Protein AF-A0A818TAZ2-F1 (afdb_monomer_lite)

Radius of gyration: 36.74 Å; chains: 1; bounding box: 96×94×101 Å

Secondary structure (DSSP, 8-state):
-------------EEEEE-STTS-EEEEEEEEEEEEEE-TTS-EEEEEEEEEEE----TT-----SS---SEEEEEHHHHHHTT--HHHHHHTT--HHHHHHHHHHHH-TTTS-TT-EEEEEPTT-BSTTS-EE-SS---HHHHHHHHHHHHHS--TT----PPP-B--SS----SSTT----GGGSSSSS---TTT-TTTTTTHHHHH----TTEEE-TTS-EEEGGGTTS-TT---SSS-TT------GGG--STHHHH--S-SS--TTSTTS----TT-----SSS---S-TTHHHHHHHHHT-GGG-TTS-HHHHHHHHHHTTTHHHH--------SS-S-THHHHHHHHHHS-SEEESSSS-SBTTTBEEEEES-S-TTSGGGS-PPPPPSEEEE-TTT-TTSPPSEEETTEEEEEGGGT----SHHHHHHHHHHHHHTTTS----TTGGGSTTEEEPTTSS-EEEGGGTTSS---STTSTTTT-TTGGGS--TTPEEPTTSS-EE-TTSSSSSS--STT-GGGS-HHHHS------TTTTTSSS---B-TTS--SS---BTTTTGGGS-SSSTTTTTSSS--STT-GGGTT-TTTTTSS-TTEEEEE-TTT-SEEEEEGGGSSSSS--SGGGTT-HHHHHHH-TT-TT--EEPTTSS-EE-GGGTTSSS--STTSTTTTT--S---TT-TTTGGGT-GGGGG-HHHHHHHTT--TT--S-----SS---TT------------------TTSGGGTTTTTTTTTTSEEEEEEETTEEEEEEEB-TTEESTTS-EEPPEEEEEEEEE-S-TT-EEEEEEEEEETT--EEEEEEEEEEHHHHTTEEEEEEEE-SSSS--TTSPEEEEEEEEETTT--EEEEEEEE-S-TT-SEEEEEEEEE--SS-----TT--S--SSEEEEE-TTT--EEEEEPTTEESTTS-EE----SPTT-EEEESSTTSEEEE--TTEESTTS-EEPSTTSS---STTPEEE---TTBSS---EEEPPTTEESTTS-EEPEEEEEEE-S----SEEEEEEEE--SSSPPEEEEEEEE--TT--EEEEEE-S--SEEEEEETTEEEEEEE-SS----SEEEEEE-GGGBPEEGGGTS-TTGGGS-HHHHHTTTHHHHHH-TT--EEE-SSEEEEEPTTS-EEEEE--TT-----TT-TTS-TTPEEEESSSSS-S-EEEEPPTTEESTTS-EESSSS---HHHHHTTT--TTS-TTTS-HHHHHHHHHHHHHHHHHHHTT--

Organism: NCBI:txid392032

Structure (mmCIF, N/CA/C/O backbone):
data_AF-A0A818TAZ2-F1
#
_entry.id   AF-A0A818TAZ2-F1
#
loop_
_atom_site.group_PDB
_atom_site.id
_atom_site.type_symbol
_atom_site.label_atom_id
_atom_site.label_alt_id
_atom_site.label_comp_id
_atom_site.label_asym_id
_atom_site.label_entity_id
_atom_site.label_seq_id
_atom_site.pdbx_PDB_ins_code
_atom_site.Cartn_x
_atom_site.Cartn_y
_atom_site.Cartn_z
_atom_site.occupancy
_atom_site.B_iso_or_equiv
_atom_site.auth_seq_id
_atom_site.auth_comp_id
_atom_site.auth_asym_id
_atom_site.auth_atom_id
_atom_site.pdbx_PDB_model_num
ATOM 1 N N . MET A 1 1 ? 28.883 19.426 34.408 1.00 30.78 1 MET A N 1
ATOM 2 C CA . MET A 1 1 ? 29.633 19.025 33.200 1.00 30.78 1 MET A CA 1
ATOM 3 C C . MET A 1 1 ? 29.841 17.518 33.278 1.00 30.78 1 MET A C 1
ATOM 5 O O . MET A 1 1 ? 30.354 17.087 34.300 1.00 30.78 1 MET A O 1
ATOM 9 N N . MET A 1 2 ? 29.418 16.791 32.229 1.00 24.88 2 MET A N 1
ATOM 10 C CA . MET A 1 2 ? 29.535 15.333 31.981 1.00 24.88 2 MET A CA 1
ATOM 11 C C . MET A 1 2 ? 28.675 14.444 32.908 1.00 24.88 2 MET A C 1
ATOM 13 O O . MET A 1 2 ? 28.791 14.537 34.119 1.00 24.88 2 MET A O 1
ATOM 17 N N . LEU A 1 3 ? 27.747 13.602 32.442 1.00 24.00 3 LEU A N 1
ATOM 18 C CA . LEU A 1 3 ? 27.679 12.816 31.206 1.00 24.00 3 LEU A CA 1
ATOM 19 C C . LEU A 1 3 ? 26.271 12.899 30.591 1.00 24.00 3 LEU A C 1
ATOM 21 O O . LEU A 1 3 ? 25.292 12.468 31.195 1.00 24.00 3 LEU A O 1
ATOM 25 N N . THR A 1 4 ? 26.179 13.462 29.391 1.00 25.31 4 THR A N 1
ATOM 26 C CA . THR A 1 4 ? 25.015 13.344 28.510 1.00 25.31 4 THR A CA 1
ATOM 27 C C . THR A 1 4 ? 25.001 11.957 27.872 1.00 25.31 4 THR A C 1
ATOM 29 O O . THR A 1 4 ? 26.026 11.462 27.409 1.00 25.31 4 THR A O 1
ATOM 32 N N . THR A 1 5 ? 23.819 11.355 27.876 1.00 27.41 5 THR A N 1
ATOM 33 C CA . THR A 1 5 ? 23.405 10.098 27.250 1.00 27.41 5 THR A CA 1
ATOM 34 C C . THR A 1 5 ? 23.844 9.974 25.785 1.00 27.41 5 THR A C 1
ATOM 36 O O . THR A 1 5 ? 23.396 10.747 24.941 1.00 27.41 5 THR A O 1
ATOM 39 N N . SER A 1 6 ? 24.671 8.975 25.472 1.00 30.59 6 SER A N 1
ATOM 40 C CA . SER A 1 6 ? 24.924 8.490 24.109 1.00 30.59 6 SER A CA 1
ATOM 41 C C . SER A 1 6 ? 23.861 7.451 23.718 1.00 30.59 6 SER A C 1
ATOM 43 O O . SER A 1 6 ? 24.061 6.239 23.837 1.00 30.59 6 SER A O 1
ATOM 45 N N . ASN A 1 7 ? 22.692 7.928 23.284 1.00 40.53 7 ASN A N 1
ATOM 46 C CA . ASN A 1 7 ? 21.630 7.090 22.721 1.00 40.53 7 ASN A CA 1
ATOM 47 C C . ASN A 1 7 ? 21.970 6.734 21.261 1.00 40.53 7 ASN A C 1
ATOM 49 O O . ASN A 1 7 ? 21.598 7.467 20.356 1.00 40.53 7 ASN A O 1
ATOM 53 N N . GLY A 1 8 ? 22.700 5.638 21.039 1.00 47.34 8 GLY A N 1
ATOM 54 C CA . GLY A 1 8 ? 22.795 4.997 19.718 1.00 47.34 8 GLY A CA 1
ATOM 55 C C . GLY A 1 8 ? 21.655 3.990 19.518 1.00 47.34 8 GLY A C 1
ATOM 56 O O . GLY A 1 8 ? 21.234 3.361 20.495 1.00 47.34 8 GLY A O 1
ATOM 57 N N . HIS A 1 9 ? 21.157 3.848 18.285 1.00 61.75 9 HIS A N 1
ATOM 58 C CA . HIS A 1 9 ? 20.075 2.921 17.921 1.00 61.75 9 HIS A CA 1
ATOM 59 C C . HIS A 1 9 ? 20.526 1.448 17.988 1.00 61.75 9 HIS A C 1
ATOM 61 O O . HIS A 1 9 ? 21.705 1.138 17.817 1.00 61.75 9 HIS A O 1
ATOM 67 N N . GLN A 1 10 ? 19.592 0.536 18.278 1.00 67.31 10 GLN A N 1
ATOM 68 C CA . GLN A 1 10 ? 19.853 -0.893 18.474 1.00 67.31 10 GLN A CA 1
ATOM 69 C C . GLN A 1 10 ? 19.269 -1.724 17.319 1.00 67.31 10 GLN A C 1
ATOM 71 O O . GLN A 1 10 ? 18.126 -1.499 16.928 1.00 67.31 10 GLN A O 1
ATOM 76 N N . PHE A 1 11 ? 20.023 -2.708 16.812 1.00 74.19 11 PHE A N 1
ATOM 77 C CA . PHE A 1 11 ? 19.598 -3.595 15.722 1.00 74.19 11 PHE A CA 1
ATOM 78 C C . PHE A 1 11 ? 19.580 -5.055 16.192 1.00 74.19 11 PHE A C 1
ATOM 80 O O . PHE A 1 11 ? 20.633 -5.670 16.351 1.00 74.19 11 PHE A O 1
ATOM 87 N N . ASN A 1 12 ? 18.385 -5.611 16.402 1.00 75.44 12 ASN A N 1
ATOM 88 C CA . ASN A 1 12 ? 18.207 -7.027 16.730 1.00 75.44 12 ASN A CA 1
ATOM 89 C C . ASN A 1 12 ? 17.939 -7.812 15.441 1.00 75.44 12 ASN A C 1
ATOM 91 O O . ASN A 1 12 ? 16.920 -7.595 14.786 1.00 75.44 12 ASN A O 1
ATOM 95 N N . ALA A 1 13 ? 18.854 -8.711 15.076 1.00 80.75 13 ALA A N 1
ATOM 96 C CA . ALA A 1 13 ? 18.708 -9.567 13.901 1.00 80.75 13 ALA A CA 1
ATOM 97 C C . ALA A 1 13 ? 17.899 -10.842 14.209 1.00 80.75 13 ALA A C 1
ATOM 99 O O . ALA A 1 13 ? 17.827 -11.294 15.353 1.00 80.75 13 ALA A O 1
ATOM 100 N N . TYR A 1 14 ? 17.318 -11.442 13.172 1.00 78.44 14 TYR A N 1
ATOM 101 C CA . TYR A 1 14 ? 16.636 -12.741 13.229 1.00 78.44 14 TYR A CA 1
ATOM 102 C C . TYR A 1 14 ? 17.253 -13.732 12.232 1.00 78.44 14 TYR A C 1
ATOM 104 O O . TYR A 1 14 ? 17.511 -13.356 11.088 1.00 78.44 14 TYR A O 1
ATOM 112 N N . PHE A 1 15 ? 17.361 -15.011 12.598 1.00 73.44 15 PHE A N 1
ATOM 113 C CA . PHE A 1 15 ? 17.801 -16.124 11.743 1.00 73.44 15 PHE A CA 1
ATOM 114 C C . PHE A 1 15 ? 16.635 -16.731 10.952 1.00 73.44 15 PHE A C 1
ATOM 116 O O . PHE A 1 15 ? 16.225 -17.882 11.135 1.00 73.44 15 PHE A O 1
ATOM 123 N N . THR A 1 16 ? 16.061 -15.925 10.062 1.00 65.25 16 THR A N 1
ATOM 124 C CA . THR A 1 16 ? 14.765 -16.239 9.433 1.00 65.25 16 THR A CA 1
ATOM 125 C C . THR A 1 16 ? 14.855 -16.663 7.971 1.00 65.25 16 THR A C 1
ATOM 127 O O . THR A 1 16 ? 13.959 -17.365 7.507 1.00 65.25 16 THR A O 1
ATOM 130 N N . ASP A 1 17 ? 15.938 -16.340 7.256 1.00 68.31 17 ASP A N 1
ATOM 131 C CA . ASP A 1 17 ? 16.139 -16.836 5.887 1.00 68.31 17 ASP A CA 1
ATOM 132 C C . ASP A 1 17 ? 16.870 -18.191 5.908 1.00 68.31 17 ASP A C 1
ATOM 134 O O . ASP A 1 17 ? 18.089 -18.270 6.105 1.00 68.31 17 ASP A O 1
ATOM 138 N N . ARG A 1 18 ? 16.091 -19.274 5.776 1.00 62.16 18 ARG A N 1
ATOM 139 C CA . ARG A 1 18 ? 16.559 -20.669 5.805 1.00 62.16 18 ARG A CA 1
ATOM 140 C C . ARG A 1 18 ? 16.654 -21.208 4.385 1.00 62.16 18 ARG A C 1
ATOM 142 O O . ARG A 1 18 ? 15.691 -21.751 3.845 1.00 62.16 18 ARG A O 1
ATOM 149 N N . TRP A 1 19 ? 17.834 -21.094 3.789 1.00 54.09 19 TRP A N 1
ATOM 150 C CA . TRP A 1 19 ? 18.110 -21.694 2.490 1.00 54.09 19 TRP A CA 1
ATOM 151 C C . TRP A 1 19 ? 18.710 -23.095 2.675 1.00 54.09 19 TRP A C 1
ATOM 153 O O . TRP A 1 19 ? 19.877 -23.215 3.026 1.00 54.09 19 TRP A O 1
ATOM 163 N N . HIS A 1 20 ? 17.887 -24.132 2.455 1.00 45.41 20 HIS A N 1
ATOM 164 C CA . HIS A 1 20 ? 18.200 -25.566 2.593 1.00 45.41 20 HIS A CA 1
ATOM 165 C C . HIS A 1 20 ? 18.759 -26.026 3.963 1.00 45.41 20 HIS A C 1
ATOM 167 O O . HIS A 1 20 ? 19.725 -25.503 4.511 1.00 45.41 20 HIS A O 1
ATOM 173 N N . GLU A 1 21 ? 18.183 -27.094 4.524 1.00 44.94 21 GLU A N 1
ATOM 174 C CA . GLU A 1 21 ? 18.847 -27.793 5.628 1.00 44.94 21 GLU A CA 1
ATOM 175 C C . GLU A 1 21 ? 20.097 -28.553 5.140 1.00 44.94 21 GLU A C 1
ATOM 177 O O . GLU A 1 21 ? 20.008 -29.235 4.114 1.00 44.94 21 GLU A O 1
ATOM 182 N N . PRO A 1 22 ? 21.199 -28.585 5.917 1.00 46.34 22 PRO A N 1
ATOM 183 C CA . PRO A 1 22 ? 21.546 -27.688 7.020 1.00 46.34 22 PRO A CA 1
ATOM 184 C C . PRO A 1 22 ? 22.935 -27.069 6.812 1.00 46.34 22 PRO A C 1
ATOM 186 O O . PRO A 1 22 ? 23.913 -27.807 6.859 1.00 46.34 22 PRO A O 1
ATOM 189 N N . THR A 1 23 ? 23.056 -25.738 6.695 1.00 41.81 23 THR A N 1
ATOM 190 C CA . THR A 1 23 ? 24.310 -25.073 7.127 1.00 41.81 23 THR A CA 1
ATOM 191 C C . THR A 1 23 ? 24.261 -23.571 7.404 1.00 41.81 23 THR A C 1
ATOM 193 O O . THR A 1 23 ? 25.073 -23.148 8.220 1.00 41.81 23 THR A O 1
ATOM 196 N N . LEU A 1 24 ? 23.388 -22.744 6.816 1.00 49.38 24 LEU A N 1
ATOM 197 C CA . LEU A 1 24 ? 23.498 -21.282 7.001 1.00 49.38 24 LEU A CA 1
ATOM 198 C C . LEU A 1 24 ? 22.129 -20.607 7.171 1.00 49.38 24 LEU A C 1
ATOM 200 O O . LEU A 1 24 ? 21.365 -20.470 6.218 1.00 49.38 24 LEU A O 1
ATOM 204 N N . MET A 1 25 ? 21.832 -20.180 8.401 1.00 62.16 25 MET A N 1
ATOM 205 C CA . MET A 1 25 ? 20.786 -19.191 8.671 1.00 62.16 25 MET A CA 1
ATOM 206 C C . MET A 1 25 ? 21.420 -17.798 8.610 1.00 62.16 25 MET A C 1
ATOM 208 O O . MET A 1 25 ? 22.515 -17.609 9.135 1.00 62.16 25 MET A O 1
ATOM 212 N N . HIS A 1 26 ? 20.756 -16.841 7.965 1.00 72.12 26 HIS A N 1
ATOM 213 C CA . HIS A 1 26 ? 21.301 -15.494 7.771 1.00 72.12 26 HIS A CA 1
ATOM 214 C C . HIS A 1 26 ? 20.643 -14.480 8.708 1.00 72.12 26 HIS A C 1
ATOM 216 O O . HIS A 1 26 ? 19.449 -14.580 8.990 1.00 72.12 26 HIS A O 1
ATOM 222 N N . ASP A 1 27 ? 21.432 -13.497 9.153 1.00 78.56 27 ASP A N 1
ATOM 223 C CA . ASP A 1 27 ? 20.961 -12.342 9.919 1.00 78.56 27 ASP A CA 1
ATOM 224 C C . ASP A 1 27 ? 20.029 -11.476 9.045 1.00 78.56 27 ASP A C 1
ATOM 226 O O . ASP A 1 27 ? 20.416 -11.014 7.965 1.00 78.56 27 ASP A O 1
ATOM 230 N N . CYS A 1 28 ? 18.802 -11.255 9.520 1.00 85.81 28 CYS A N 1
ATOM 231 C CA . CYS A 1 28 ? 17.783 -10.434 8.864 1.00 85.81 28 CYS A CA 1
ATOM 232 C C . CYS A 1 28 ? 17.318 -9.277 9.755 1.00 85.81 28 CYS A C 1
ATOM 234 O O . CYS A 1 28 ? 17.086 -9.470 10.951 1.00 85.81 28 CYS A O 1
ATOM 236 N N . LEU A 1 29 ? 17.106 -8.108 9.150 1.00 87.00 29 LEU A N 1
ATOM 237 C CA . LEU A 1 29 ? 16.474 -6.932 9.754 1.00 87.00 29 LEU A CA 1
ATOM 238 C C . LEU A 1 29 ? 15.072 -6.727 9.167 1.00 87.00 29 LEU A C 1
ATOM 240 O O . LEU A 1 29 ? 14.844 -7.030 7.997 1.00 87.00 29 LEU A O 1
ATOM 244 N N . TYR A 1 30 ? 14.143 -6.191 9.959 1.00 84.06 30 TYR A N 1
ATOM 245 C CA . TYR A 1 30 ? 12.766 -5.937 9.530 1.00 84.06 30 TYR A CA 1
ATOM 246 C C . TYR A 1 30 ? 12.443 -4.449 9.599 1.00 84.06 30 TYR A C 1
ATOM 248 O O . TYR A 1 30 ? 12.685 -3.786 10.607 1.00 84.06 30 TYR A O 1
ATOM 256 N N . TYR A 1 31 ? 11.860 -3.945 8.520 1.00 83.00 31 TYR A N 1
ATOM 257 C CA . TYR A 1 31 ? 11.402 -2.574 8.377 1.00 83.00 31 TYR A CA 1
ATOM 258 C C . TYR A 1 31 ? 9.890 -2.574 8.138 1.00 83.00 31 TYR A C 1
ATOM 260 O O . TYR A 1 31 ? 9.406 -3.344 7.314 1.00 83.00 31 TYR A O 1
ATOM 268 N N . ASN A 1 32 ? 9.145 -1.740 8.863 1.00 78.00 32 ASN A N 1
ATOM 269 C CA . ASN A 1 32 ? 7.715 -1.548 8.627 1.00 78.00 32 ASN A CA 1
ATOM 270 C C . ASN A 1 32 ? 7.515 -0.252 7.850 1.00 78.00 32 ASN A C 1
ATOM 272 O O . ASN A 1 32 ? 7.822 0.823 8.364 1.00 78.00 32 ASN A O 1
ATOM 276 N N . SER A 1 33 ? 7.017 -0.378 6.628 1.00 72.94 33 SER A N 1
ATOM 277 C CA . SER A 1 33 ? 6.535 0.740 5.834 1.00 72.94 33 SER A CA 1
ATOM 278 C C . SER A 1 33 ? 5.047 0.917 6.119 1.00 72.94 33 SER A C 1
ATOM 280 O O . SER A 1 33 ? 4.261 -0.027 6.016 1.00 72.94 33 SER A O 1
ATOM 282 N N . THR A 1 34 ? 4.686 2.123 6.544 1.00 65.94 34 THR A N 1
ATOM 283 C CA . THR A 1 34 ? 3.305 2.583 6.672 1.00 65.94 34 THR A CA 1
ATOM 284 C C . THR A 1 34 ? 3.233 3.910 5.945 1.00 65.94 34 THR A C 1
ATOM 286 O O . THR A 1 34 ? 3.796 4.891 6.439 1.00 65.94 34 THR A O 1
ATOM 289 N N . ASP A 1 35 ? 2.604 3.919 4.778 1.00 55.22 35 ASP A N 1
ATOM 290 C CA . ASP A 1 35 ? 2.431 5.141 4.003 1.00 55.22 35 ASP A CA 1
ATOM 291 C C . ASP A 1 35 ? 1.005 5.644 4.190 1.00 55.22 35 ASP A C 1
ATOM 293 O O . ASP A 1 35 ? 0.059 4.954 3.817 1.00 55.22 35 ASP A O 1
ATOM 297 N N . ASP A 1 36 ? 0.864 6.826 4.788 1.00 43.31 36 ASP A N 1
ATOM 298 C CA . ASP A 1 36 ? -0.418 7.507 4.951 1.00 43.31 36 ASP A CA 1
ATOM 299 C C . ASP A 1 36 ? -0.591 8.497 3.788 1.00 43.31 36 ASP A C 1
ATOM 301 O O . ASP A 1 36 ? 0.052 9.551 3.770 1.00 43.31 36 ASP A O 1
ATOM 305 N N . PHE A 1 37 ? -1.452 8.176 2.816 1.00 40.97 37 PHE A N 1
ATOM 306 C CA . PHE A 1 37 ? -1.839 9.111 1.755 1.00 40.97 37 PHE A CA 1
ATOM 307 C C . PHE A 1 37 ? -3.247 9.669 2.009 1.00 40.97 37 PHE A C 1
ATOM 309 O O . PHE A 1 37 ? -4.148 8.908 2.373 1.00 40.97 37 PHE A O 1
ATOM 316 N N . PRO A 1 38 ? -3.463 10.986 1.840 1.00 32.31 38 PRO A N 1
ATOM 317 C CA . PRO A 1 38 ? -4.802 11.557 1.829 1.00 32.31 38 PRO A CA 1
ATOM 318 C C . PRO A 1 38 ? -5.477 11.251 0.485 1.00 32.31 38 PRO A C 1
ATOM 320 O O . PRO A 1 38 ? -4.962 11.648 -0.561 1.00 32.31 38 PRO A O 1
ATOM 323 N N . ASP A 1 39 ? -6.622 10.569 0.507 1.00 35.06 39 ASP A N 1
ATOM 324 C CA . ASP A 1 39 ? -7.487 10.434 -0.667 1.00 35.06 39 ASP A CA 1
ATOM 325 C C . ASP A 1 39 ? -8.439 11.642 -0.790 1.00 35.06 39 ASP A C 1
ATOM 327 O O . ASP A 1 39 ? -8.812 12.269 0.208 1.00 35.06 39 ASP A O 1
ATOM 331 N N . TYR A 1 40 ? -8.848 11.960 -2.020 1.00 33.28 40 TYR A N 1
ATOM 332 C CA . TYR A 1 40 ? -9.746 13.069 -2.372 1.00 33.28 40 TYR A CA 1
ATOM 333 C C . TYR A 1 40 ? -11.145 12.942 -1.735 1.00 33.28 40 TYR A C 1
ATOM 335 O O . TYR A 1 40 ? -11.829 13.949 -1.563 1.00 33.28 40 TYR A O 1
ATOM 343 N N . GLU A 1 41 ? -11.547 11.743 -1.297 1.00 35.19 41 GLU A N 1
ATOM 344 C CA . GLU A 1 41 ? -12.797 11.510 -0.551 1.00 35.19 41 GLU A CA 1
ATOM 345 C C . GLU A 1 41 ? -12.674 11.736 0.973 1.00 35.19 41 GLU A C 1
ATOM 347 O O . GLU A 1 41 ? -13.607 11.466 1.732 1.00 35.19 41 GLU A O 1
ATOM 352 N N . GLY A 1 42 ? -11.531 12.231 1.466 1.00 34.25 42 GLY A N 1
ATOM 353 C CA . GLY A 1 42 ? -11.315 12.473 2.899 1.00 34.25 42 GLY A CA 1
ATOM 354 C C . GLY A 1 42 ? -11.043 11.204 3.722 1.00 34.25 42 GLY A C 1
ATOM 355 O O . GLY A 1 42 ? -11.037 11.258 4.955 1.00 34.25 42 GLY A O 1
ATOM 356 N N . GLY A 1 43 ? -10.795 10.068 3.062 1.00 36.41 43 GLY A N 1
ATOM 357 C CA . GLY A 1 43 ? -10.284 8.840 3.669 1.00 36.41 43 GLY A CA 1
ATOM 358 C C . GLY A 1 43 ? -8.755 8.783 3.623 1.00 36.41 43 GLY A C 1
ATOM 359 O O . GLY A 1 43 ? -8.146 9.075 2.601 1.00 36.41 43 GLY A O 1
ATOM 360 N N . TRP A 1 44 ? -8.117 8.395 4.728 1.00 41.75 44 TRP A N 1
ATOM 361 C CA . TRP A 1 44 ? -6.704 8.003 4.727 1.00 41.75 44 TRP A CA 1
ATOM 362 C C . TRP A 1 44 ? -6.641 6.494 4.463 1.00 41.75 44 TRP A C 1
ATOM 364 O O . TRP A 1 44 ? -7.039 5.712 5.334 1.00 41.75 44 TRP A O 1
ATOM 374 N N . TYR A 1 45 ? -6.185 6.077 3.279 1.00 50.84 45 TYR A N 1
ATOM 375 C CA . TYR A 1 45 ? -5.883 4.670 3.000 1.00 50.84 45 TYR A CA 1
ATOM 376 C C . TYR A 1 45 ? -4.393 4.437 3.243 1.00 50.84 45 TYR A C 1
ATOM 378 O O . TYR A 1 45 ? -3.534 4.993 2.562 1.00 50.84 45 TYR A O 1
ATOM 386 N N . GLY A 1 46 ? -4.089 3.651 4.275 1.00 58.28 46 GLY A N 1
ATOM 387 C CA . GLY A 1 46 ? -2.719 3.297 4.630 1.00 58.28 46 GLY A CA 1
ATOM 388 C C . GLY A 1 46 ? -2.349 1.926 4.075 1.00 58.28 46 GLY A C 1
ATOM 389 O O . GLY A 1 46 ? -3.044 0.946 4.360 1.00 58.28 46 GLY A O 1
ATOM 390 N N . LEU A 1 47 ? -1.243 1.815 3.335 1.00 68.94 47 LEU A N 1
ATOM 391 C CA . LEU A 1 47 ? -0.613 0.515 3.075 1.00 68.94 47 LEU A CA 1
ATOM 392 C C . LEU A 1 47 ? 0.341 0.207 4.232 1.00 68.94 47 LEU A C 1
ATOM 394 O O . LEU A 1 47 ? 1.245 0.988 4.515 1.00 68.94 47 LEU A O 1
ATOM 398 N N . SER A 1 48 ? 0.163 -0.943 4.884 1.00 78.25 48 SER A N 1
ATOM 399 C CA . SER A 1 48 ? 1.114 -1.468 5.864 1.00 78.25 48 SER A CA 1
ATOM 400 C C . SER A 1 48 ? 1.843 -2.679 5.293 1.00 78.25 48 SER A C 1
ATOM 402 O O . SER A 1 48 ? 1.230 -3.690 4.937 1.00 78.25 48 SER A O 1
ATOM 404 N N . GLN A 1 49 ? 3.171 -2.588 5.235 1.00 77.44 49 GLN A N 1
ATOM 405 C CA . GLN A 1 49 ? 4.027 -3.647 4.722 1.00 77.44 49 GLN A CA 1
ATOM 406 C C . GLN A 1 49 ? 5.259 -3.858 5.602 1.00 77.44 49 GLN A C 1
ATOM 408 O O . GLN A 1 49 ? 5.998 -2.931 5.927 1.00 77.44 49 GLN A O 1
ATOM 413 N N . ILE A 1 50 ? 5.533 -5.124 5.916 1.00 78.75 50 ILE A N 1
ATOM 414 C CA . ILE A 1 50 ? 6.760 -5.533 6.601 1.00 78.75 50 ILE A CA 1
ATOM 415 C C . ILE A 1 50 ? 7.757 -6.034 5.559 1.00 78.75 50 ILE A C 1
ATOM 417 O O . ILE A 1 50 ? 7.502 -7.003 4.846 1.00 78.75 50 ILE A O 1
ATOM 421 N N . ILE A 1 51 ? 8.914 -5.382 5.496 1.00 83.88 51 ILE A N 1
ATOM 422 C CA . ILE A 1 51 ? 9.989 -5.666 4.551 1.00 83.88 51 ILE A CA 1
ATOM 423 C C . ILE A 1 51 ? 11.172 -6.250 5.309 1.00 83.88 51 ILE A C 1
ATOM 425 O O . ILE A 1 51 ? 11.728 -5.637 6.220 1.00 83.88 51 ILE A O 1
ATOM 429 N N . GLN A 1 52 ? 11.573 -7.449 4.906 1.00 86.38 52 GLN A N 1
ATOM 430 C CA . GLN A 1 52 ? 12.699 -8.164 5.487 1.00 86.38 52 GLN A CA 1
ATOM 431 C C . GLN A 1 52 ? 13.956 -7.960 4.627 1.00 86.38 52 GLN A C 1
ATOM 433 O O . GLN A 1 52 ? 13.964 -8.323 3.450 1.00 86.38 52 GLN A O 1
ATOM 438 N N . TYR A 1 53 ? 15.024 -7.435 5.232 1.00 88.25 53 TYR A N 1
ATOM 439 C CA . TYR A 1 53 ? 16.343 -7.244 4.628 1.00 88.25 53 TYR A CA 1
ATOM 440 C C . TYR A 1 53 ? 17.341 -8.257 5.200 1.00 88.25 53 TYR A C 1
ATOM 442 O O . TYR A 1 53 ? 17.730 -8.158 6.363 1.00 88.25 53 TYR A O 1
ATOM 450 N N . CYS A 1 54 ? 17.768 -9.226 4.389 1.00 87.44 54 CYS A N 1
ATOM 451 C CA . CYS A 1 54 ? 18.675 -10.307 4.800 1.00 87.44 54 CYS A CA 1
ATOM 452 C C . CYS A 1 54 ? 19.911 -10.384 3.908 1.00 87.44 54 CYS A C 1
ATOM 454 O O . CYS A 1 54 ? 19.887 -9.961 2.752 1.00 87.44 54 CYS A O 1
ATOM 456 N N . ILE A 1 55 ? 20.959 -11.054 4.383 1.00 83.19 55 ILE A N 1
ATOM 457 C CA . ILE A 1 55 ? 22.002 -11.561 3.483 1.00 83.19 55 ILE A CA 1
ATOM 458 C C . ILE A 1 55 ? 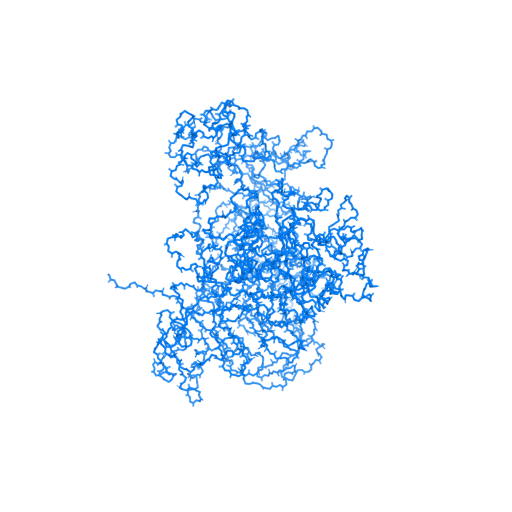21.449 -12.745 2.704 1.00 83.19 55 ILE A C 1
ATOM 460 O O . ILE A 1 55 ? 20.948 -13.704 3.284 1.00 83.19 55 ILE A O 1
ATOM 464 N N . ARG A 1 56 ? 21.541 -12.663 1.378 1.00 82.12 56 ARG A N 1
ATOM 465 C CA . ARG A 1 56 ? 20.978 -13.654 0.461 1.00 82.12 56 ARG A CA 1
ATOM 466 C C . ARG A 1 56 ? 22.027 -14.034 -0.576 1.00 82.12 56 ARG A C 1
ATOM 468 O O . ARG A 1 56 ? 21.988 -13.481 -1.673 1.00 82.12 56 ARG A O 1
ATOM 475 N N . PRO A 1 57 ? 22.980 -14.916 -0.243 1.00 75.62 57 PRO A N 1
ATOM 476 C CA . PRO A 1 57 ? 24.052 -15.276 -1.161 1.00 75.62 57 PRO A CA 1
ATOM 477 C C . PRO A 1 57 ? 23.522 -16.110 -2.333 1.00 75.62 57 PRO A C 1
ATOM 479 O O . PRO A 1 57 ? 22.355 -16.524 -2.367 1.00 75.62 57 PRO A O 1
ATOM 482 N N . GLU A 1 58 ? 24.382 -16.347 -3.317 1.00 73.00 58 GLU A N 1
ATOM 483 C CA . GLU A 1 58 ? 24.063 -17.242 -4.426 1.00 73.00 58 GLU A CA 1
ATOM 484 C C . GLU A 1 58 ? 24.018 -18.718 -3.971 1.00 73.00 58 GLU A C 1
ATOM 486 O O . GLU A 1 58 ? 24.733 -19.092 -3.041 1.00 73.00 58 GLU A O 1
ATOM 491 N N . PRO A 1 59 ? 23.252 -19.601 -4.650 1.00 59.78 59 PRO A N 1
ATOM 492 C CA . PRO A 1 59 ? 23.125 -21.022 -4.294 1.00 59.78 59 PRO A CA 1
ATOM 493 C C . PRO A 1 59 ? 24.440 -21.817 -4.166 1.00 59.78 59 PRO A C 1
ATOM 495 O O . PRO A 1 59 ? 24.455 -22.915 -3.618 1.00 59.78 59 PRO A O 1
ATOM 498 N N . PHE A 1 60 ? 25.553 -21.313 -4.698 1.00 55.84 60 PHE A N 1
ATOM 499 C CA . PHE A 1 60 ? 26.844 -22.010 -4.693 1.00 55.84 60 PHE A CA 1
ATOM 500 C C . PHE A 1 60 ? 27.922 -21.293 -3.870 1.00 55.84 60 PHE A C 1
ATOM 502 O O . PHE A 1 60 ? 29.038 -21.802 -3.750 1.00 55.84 60 PHE A O 1
ATOM 509 N N . GLU A 1 61 ? 27.606 -20.140 -3.276 1.00 53.91 61 GLU A N 1
ATOM 510 C CA . GLU A 1 61 ? 28.524 -19.434 -2.387 1.00 53.91 61 GLU A CA 1
ATOM 511 C C . GLU A 1 61 ? 28.505 -20.082 -0.998 1.00 53.91 61 GLU A C 1
ATOM 513 O O . GLU A 1 61 ? 27.621 -19.854 -0.173 1.00 53.91 61 GLU A O 1
ATOM 518 N N . VAL A 1 62 ? 29.517 -20.904 -0.720 1.00 47.84 62 VAL A N 1
ATOM 519 C CA . VAL A 1 62 ? 29.783 -21.376 0.640 1.00 47.84 62 VAL A CA 1
ATOM 520 C C . VAL A 1 62 ? 30.400 -20.220 1.419 1.00 47.84 62 VAL A C 1
ATOM 522 O O . VAL A 1 62 ? 31.589 -19.927 1.278 1.00 47.84 62 VAL A O 1
ATOM 525 N N . VAL A 1 63 ? 29.603 -19.567 2.262 1.00 50.44 63 VAL A N 1
ATOM 526 C CA . VAL A 1 63 ? 30.137 -18.628 3.251 1.00 50.44 63 VAL A CA 1
ATOM 527 C C . VAL A 1 63 ? 30.919 -19.451 4.275 1.00 50.44 63 VAL A C 1
ATOM 529 O O . VAL A 1 63 ? 30.344 -20.142 5.115 1.00 50.44 63 VAL A O 1
ATOM 532 N N . ASN A 1 64 ? 32.249 -19.431 4.176 1.00 45.69 64 ASN A N 1
ATOM 533 C CA . ASN A 1 64 ? 33.118 -20.056 5.169 1.00 45.69 64 ASN A CA 1
ATOM 534 C C . ASN A 1 64 ? 32.926 -19.345 6.517 1.00 45.69 64 ASN A C 1
ATOM 536 O O . ASN A 1 64 ? 33.467 -18.269 6.741 1.00 45.69 64 ASN A O 1
ATOM 540 N N . SER A 1 65 ? 32.186 -19.975 7.430 1.00 46.78 65 SER A N 1
ATOM 541 C CA . SER A 1 65 ? 32.016 -19.542 8.827 1.00 46.78 65 SER A CA 1
ATOM 542 C C . SER A 1 65 ? 33.240 -19.840 9.707 1.00 46.78 65 SER A C 1
ATOM 544 O O . SER A 1 65 ? 33.272 -19.517 10.895 1.00 46.78 65 SER A O 1
ATOM 546 N N . ALA A 1 66 ? 34.267 -20.477 9.139 1.00 42.47 66 ALA A N 1
ATOM 547 C CA . ALA A 1 66 ? 35.507 -20.775 9.830 1.00 42.47 66 ALA A CA 1
ATOM 548 C C . ALA A 1 66 ? 36.380 -19.515 9.897 1.00 42.47 66 ALA A C 1
ATOM 550 O O . ALA A 1 66 ? 37.053 -19.179 8.927 1.00 42.47 66 ALA A O 1
ATOM 551 N N . LEU A 1 67 ? 36.402 -18.908 11.087 1.00 49.25 67 LEU A N 1
ATOM 552 C CA . LEU A 1 67 ? 37.152 -17.715 11.503 1.00 49.25 67 LEU A CA 1
ATOM 553 C C . LEU A 1 67 ? 36.473 -16.401 11.129 1.00 49.25 67 LEU A C 1
ATOM 555 O O . LEU A 1 67 ? 36.496 -16.039 9.965 1.00 49.25 67 LEU A O 1
ATOM 559 N N . LEU A 1 68 ? 35.984 -15.668 12.139 1.00 51.06 68 LEU A N 1
ATOM 560 C CA . LEU A 1 68 ? 36.145 -14.212 12.321 1.00 51.06 68 LEU A CA 1
ATOM 561 C C . LEU A 1 68 ? 35.358 -13.791 13.575 1.00 51.06 68 LEU A C 1
ATOM 563 O O . LEU A 1 68 ? 34.159 -13.558 13.527 1.00 51.06 68 LEU A O 1
ATOM 567 N N . ASN A 1 69 ? 36.040 -13.724 14.720 1.00 51.69 69 ASN A N 1
ATOM 568 C CA . ASN A 1 69 ? 35.524 -13.066 15.919 1.00 51.69 69 ASN A CA 1
ATOM 569 C C . ASN A 1 69 ? 36.324 -11.779 16.074 1.00 51.69 69 ASN A C 1
ATOM 571 O O . ASN A 1 69 ? 37.499 -11.843 16.438 1.00 51.69 69 ASN A O 1
ATOM 575 N N . VAL A 1 70 ? 35.763 -10.651 15.637 1.00 58.03 70 VAL A N 1
ATOM 576 C CA . VAL A 1 70 ? 36.606 -9.489 15.313 1.00 58.03 70 VAL A CA 1
ATOM 577 C C . VAL A 1 70 ? 36.400 -8.312 16.256 1.00 58.03 70 VAL A C 1
ATOM 579 O O . VAL A 1 70 ? 37.376 -7.636 16.553 1.00 58.03 70 VAL A O 1
ATOM 582 N N . HIS A 1 71 ? 35.210 -8.110 16.831 1.00 59.31 71 HIS A N 1
ATOM 583 C CA . HIS A 1 71 ? 34.981 -7.034 17.805 1.00 59.31 71 HIS A CA 1
ATOM 584 C C . HIS A 1 71 ? 33.850 -7.361 18.793 1.00 59.31 71 HIS A C 1
ATOM 586 O O . HIS A 1 71 ? 32.717 -6.908 18.646 1.00 59.31 71 HIS A O 1
ATOM 592 N N . GLY A 1 72 ? 34.168 -8.117 19.844 1.00 64.19 72 GLY A N 1
ATOM 593 C CA . GLY A 1 72 ? 33.247 -8.366 20.953 1.00 64.19 72 GLY A CA 1
ATOM 594 C C . GLY A 1 72 ? 33.858 -9.249 22.034 1.00 64.19 72 GLY A C 1
ATOM 595 O O . GLY A 1 72 ? 34.845 -9.947 21.796 1.00 64.19 72 GLY A O 1
ATOM 596 N N . THR A 1 73 ? 33.292 -9.213 23.240 1.00 73.94 73 THR A N 1
ATOM 597 C CA . THR A 1 73 ? 33.623 -10.208 24.266 1.00 73.94 73 THR A CA 1
ATOM 598 C C . THR A 1 73 ? 32.767 -11.446 24.044 1.00 73.94 73 THR A C 1
ATOM 600 O O . THR A 1 73 ? 31.539 -11.370 23.988 1.00 73.94 73 THR A O 1
ATOM 603 N N . VAL A 1 74 ? 33.422 -12.594 23.889 1.00 81.94 74 VAL A N 1
ATOM 604 C CA . VAL A 1 74 ? 32.747 -13.884 23.730 1.00 81.94 74 VAL A CA 1
ATOM 605 C C . VAL A 1 74 ? 32.363 -14.390 25.105 1.00 81.94 74 VAL A C 1
ATOM 607 O O . VAL A 1 74 ? 33.219 -14.499 25.982 1.00 81.94 74 VAL A O 1
ATOM 610 N N . HIS A 1 75 ? 31.093 -14.720 25.280 1.00 84.75 75 HIS A N 1
ATOM 611 C CA . HIS A 1 75 ? 30.586 -15.345 26.488 1.00 84.75 75 HIS A CA 1
ATOM 612 C C . HIS A 1 75 ? 29.920 -16.666 26.126 1.00 84.75 75 HIS A C 1
ATOM 614 O O . HIS A 1 75 ? 29.089 -16.732 25.221 1.00 84.75 75 HIS A O 1
ATOM 620 N N . THR A 1 76 ? 30.269 -17.733 26.832 1.00 87.75 76 THR A N 1
ATOM 621 C CA . THR A 1 76 ? 29.516 -18.989 26.754 1.00 87.75 76 THR A CA 1
ATOM 622 C C . THR A 1 76 ? 28.199 -18.860 27.513 1.00 87.75 76 THR A C 1
ATOM 624 O O . THR A 1 76 ? 28.089 -18.101 28.480 1.00 87.75 76 THR A O 1
ATOM 627 N N . PHE A 1 77 ? 27.194 -19.646 27.130 1.00 89.88 77 PHE A N 1
ATOM 628 C CA . PHE A 1 77 ? 25.925 -19.710 27.860 1.00 89.88 77 PHE A CA 1
ATOM 629 C C . PHE A 1 77 ? 26.126 -20.029 29.351 1.00 89.88 77 PHE A C 1
ATOM 631 O O . PHE A 1 77 ? 25.442 -19.473 30.212 1.00 89.88 77 PHE A O 1
ATOM 638 N N . ASN A 1 78 ? 27.109 -20.864 29.698 1.00 86.50 78 ASN A N 1
ATOM 639 C CA . ASN A 1 78 ? 27.435 -21.142 31.095 1.00 86.50 78 ASN A CA 1
ATOM 640 C C . ASN A 1 78 ? 27.985 -19.913 31.849 1.00 86.50 78 ASN A C 1
ATOM 642 O O . ASN A 1 78 ? 27.588 -19.671 32.988 1.00 86.50 78 ASN A O 1
ATOM 646 N N . GLU A 1 79 ? 28.853 -19.115 31.226 1.00 87.25 79 GLU A N 1
ATOM 647 C CA . GLU A 1 79 ? 29.380 -17.878 31.824 1.00 87.25 79 GLU A CA 1
ATOM 648 C C . GLU A 1 79 ? 28.285 -16.823 32.016 1.00 87.25 79 GLU A C 1
ATOM 650 O O . GLU A 1 79 ? 28.188 -16.238 33.095 1.00 87.25 79 GLU A O 1
ATOM 655 N N . LEU A 1 80 ? 27.415 -16.626 31.019 1.00 88.31 80 LEU A N 1
ATOM 656 C CA . LEU A 1 80 ? 26.272 -15.706 31.116 1.00 88.31 80 LEU A CA 1
ATOM 657 C C . LEU A 1 80 ? 25.331 -16.093 32.261 1.00 88.31 80 LEU A C 1
ATOM 659 O O . LEU A 1 80 ? 24.887 -15.241 33.035 1.00 88.31 80 LEU A O 1
ATOM 663 N N . ARG A 1 81 ? 25.091 -17.397 32.428 1.00 87.06 81 ARG A N 1
ATOM 664 C CA . ARG A 1 81 ? 24.270 -17.922 33.520 1.00 87.06 81 ARG A CA 1
ATOM 665 C C . ARG A 1 81 ? 24.917 -17.692 34.884 1.00 87.06 81 ARG A C 1
ATOM 667 O O . ARG A 1 81 ? 24.220 -17.322 35.826 1.00 87.06 81 ARG A O 1
ATOM 674 N N . GLN A 1 82 ? 26.234 -17.883 35.006 1.00 88.56 82 GLN A N 1
ATOM 675 C CA . GLN A 1 82 ? 26.971 -17.573 36.241 1.00 88.56 82 GLN A CA 1
ATOM 676 C C . GLN A 1 82 ? 26.900 -16.082 36.594 1.00 88.56 82 GLN A C 1
ATOM 678 O O . GLN A 1 82 ? 26.856 -15.734 37.772 1.00 88.56 82 GLN A O 1
ATOM 683 N N . GLN A 1 83 ? 26.829 -15.216 35.582 1.00 88.75 83 GLN A N 1
ATOM 684 C CA . GLN A 1 83 ? 26.639 -13.772 35.726 1.00 88.75 83 GLN A CA 1
ATOM 685 C C . GLN A 1 83 ? 25.172 -13.353 35.947 1.00 88.75 83 GLN A C 1
ATOM 687 O O . GLN A 1 83 ? 24.901 -12.162 36.063 1.00 88.75 83 GLN A O 1
ATOM 692 N N . GLN A 1 84 ? 24.232 -14.304 36.038 1.00 90.06 84 GLN A N 1
ATOM 693 C CA . GLN A 1 84 ? 22.790 -14.057 36.205 1.00 90.06 84 GLN A CA 1
ATOM 694 C C . GLN A 1 84 ? 22.165 -13.200 35.090 1.00 90.06 84 GLN A C 1
ATOM 696 O O . GLN A 1 84 ? 21.171 -12.510 35.317 1.00 90.06 84 GLN A O 1
ATOM 701 N N . VAL A 1 85 ? 22.723 -13.256 33.878 1.00 89.00 85 VAL A N 1
ATOM 702 C CA . VAL A 1 85 ? 22.186 -12.529 32.724 1.00 89.00 85 VAL A CA 1
ATOM 703 C C . VAL A 1 85 ? 20.904 -13.213 32.245 1.00 89.00 85 VAL A C 1
ATOM 705 O O . VAL A 1 85 ? 20.872 -14.435 32.070 1.00 89.00 85 VAL A O 1
ATOM 708 N N . THR A 1 86 ? 19.850 -12.428 32.026 1.00 89.12 86 THR A N 1
ATOM 709 C CA . THR A 1 86 ? 18.561 -12.892 31.482 1.00 89.12 86 THR A CA 1
ATOM 710 C C . THR A 1 86 ? 18.549 -12.861 29.951 1.00 89.12 86 THR A C 1
ATOM 712 O O . THR A 1 86 ? 19.246 -12.059 29.337 1.00 89.12 86 THR A O 1
ATOM 715 N N . SER A 1 87 ? 17.717 -13.687 29.312 1.00 87.31 87 SER A N 1
ATOM 716 C CA . SER A 1 87 ? 17.510 -13.668 27.851 1.00 87.31 87 SER A CA 1
ATOM 717 C C . SER A 1 87 ? 17.062 -12.296 27.321 1.00 87.31 87 SER A C 1
ATOM 719 O O . SER A 1 87 ? 17.498 -11.876 26.249 1.00 87.31 87 SER A O 1
ATOM 721 N N . GLN A 1 88 ? 16.277 -11.550 28.106 1.00 80.44 88 GLN A N 1
ATOM 722 C CA . GLN A 1 88 ? 15.882 -10.177 27.783 1.00 80.44 88 GLN A CA 1
ATOM 723 C C . GLN A 1 88 ? 17.079 -9.219 27.748 1.00 80.44 88 GLN A C 1
ATOM 725 O O . GLN A 1 88 ? 17.187 -8.408 26.835 1.00 80.44 88 GLN A O 1
ATOM 730 N N . GLN A 1 89 ? 18.007 -9.341 28.702 1.00 82.81 89 GLN A N 1
ATOM 731 C CA . GLN A 1 89 ? 19.232 -8.536 28.711 1.00 82.81 89 GLN A CA 1
ATOM 732 C C . GLN A 1 89 ? 20.139 -8.858 27.518 1.00 82.81 89 GLN A C 1
ATOM 734 O O . GLN A 1 89 ? 20.753 -7.946 26.977 1.00 82.81 89 GLN A O 1
ATOM 739 N N . LEU A 1 90 ? 20.185 -10.114 27.048 1.00 85.06 90 LEU A N 1
ATOM 740 C CA . LEU A 1 90 ? 20.862 -10.422 25.780 1.00 85.06 90 LEU A CA 1
ATOM 741 C C . LEU A 1 90 ? 20.206 -9.684 24.607 1.00 85.06 90 LEU A C 1
ATOM 743 O O . LEU A 1 90 ? 20.908 -9.106 23.780 1.00 85.06 90 LEU A O 1
ATOM 747 N N . CYS A 1 91 ? 18.872 -9.655 24.554 1.00 79.38 91 CYS A N 1
ATOM 748 C CA . CYS A 1 91 ? 18.146 -8.905 23.529 1.00 79.38 91 CYS A CA 1
ATOM 749 C C . CYS A 1 91 ? 18.372 -7.392 23.620 1.00 79.38 91 CYS A C 1
ATOM 751 O O . CYS A 1 91 ? 18.207 -6.731 22.609 1.00 79.38 91 CYS A O 1
ATOM 753 N N . GLU A 1 92 ? 18.725 -6.829 24.782 1.00 76.81 92 GLU A N 1
ATOM 754 C CA . GLU A 1 92 ? 19.134 -5.419 24.958 1.00 76.81 92 GLU A CA 1
ATOM 755 C C . GLU A 1 92 ? 20.589 -5.163 24.517 1.00 76.81 92 GLU A C 1
ATOM 757 O O . GLU A 1 92 ? 21.001 -4.020 24.314 1.00 76.81 92 GLU A O 1
ATOM 762 N N . TRP A 1 93 ? 21.380 -6.224 24.347 1.00 79.38 93 TRP A N 1
ATOM 763 C CA . TRP A 1 93 ? 22.767 -6.183 23.872 1.00 79.38 93 TRP A CA 1
ATOM 764 C C . TRP A 1 93 ? 22.892 -6.531 22.384 1.00 79.38 93 TRP A C 1
ATOM 766 O O . TRP A 1 93 ? 23.935 -7.005 21.939 1.00 79.38 93 TRP A O 1
ATOM 776 N N . SER A 1 94 ? 21.830 -6.305 21.606 1.00 76.88 94 SER A N 1
ATOM 777 C CA . SER A 1 94 ? 21.768 -6.614 20.170 1.00 76.88 94 SER A CA 1
ATOM 778 C C . SER A 1 94 ? 21.962 -8.094 19.815 1.00 76.88 94 SER A C 1
ATOM 780 O O . SER A 1 94 ? 22.369 -8.409 18.695 1.00 76.88 94 SER A O 1
ATOM 782 N N . ALA A 1 95 ? 21.690 -9.022 20.742 1.00 80.94 95 ALA A N 1
ATOM 783 C CA . ALA A 1 95 ? 21.742 -10.445 20.422 1.00 80.94 95 ALA A CA 1
ATOM 784 C C . ALA A 1 95 ? 20.680 -10.810 19.369 1.00 80.94 95 ALA A C 1
ATOM 786 O O . ALA A 1 95 ? 19.546 -10.326 19.465 1.00 80.94 95 ALA A O 1
ATOM 787 N N . PRO A 1 96 ? 21.000 -11.699 18.406 1.00 83.88 96 PRO A N 1
ATOM 788 C CA . PRO A 1 96 ? 19.989 -12.280 17.537 1.00 83.88 96 PRO A CA 1
ATOM 789 C C . PRO A 1 96 ? 18.863 -12.921 18.355 1.00 83.88 96 PRO A C 1
ATOM 791 O O . PRO A 1 96 ? 19.124 -13.607 19.348 1.00 83.88 96 PRO A O 1
ATOM 794 N N . VAL A 1 97 ? 17.615 -12.707 17.942 1.00 85.94 97 VAL A N 1
ATOM 795 C CA . VAL A 1 97 ? 16.433 -13.105 18.726 1.00 85.94 97 VAL A CA 1
ATOM 796 C C . VAL A 1 97 ? 16.374 -14.621 18.931 1.00 85.94 97 VAL A C 1
ATOM 798 O O . VAL A 1 97 ? 16.113 -15.085 20.040 1.00 85.94 97 VAL A O 1
ATOM 801 N N . ASP A 1 98 ? 16.707 -15.396 17.901 1.00 84.62 98 ASP A N 1
ATOM 802 C CA . ASP A 1 98 ? 16.816 -16.855 17.965 1.00 84.62 98 ASP A CA 1
ATOM 803 C C . ASP A 1 98 ? 17.869 -17.323 18.991 1.00 84.62 98 ASP A C 1
ATOM 805 O O . ASP A 1 98 ? 17.626 -18.256 19.752 1.00 84.62 98 ASP A O 1
ATOM 809 N N . LEU A 1 99 ? 19.022 -16.643 19.074 1.00 85.88 99 LEU A N 1
ATOM 810 C CA . LEU A 1 99 ? 20.086 -16.972 20.033 1.00 85.88 99 LEU A CA 1
ATOM 811 C C . LEU A 1 99 ? 19.649 -16.685 21.476 1.00 85.88 99 LEU A C 1
ATOM 813 O O . LEU A 1 99 ? 19.991 -17.430 22.397 1.00 85.88 99 LEU A O 1
ATOM 817 N N . ALA A 1 100 ? 18.898 -15.603 21.686 1.00 87.88 100 ALA A N 1
ATOM 818 C CA . ALA A 1 100 ? 18.335 -15.286 22.992 1.00 87.88 100 ALA A CA 1
ATOM 819 C C . ALA A 1 100 ? 17.278 -16.317 23.426 1.00 87.88 100 ALA A C 1
ATOM 821 O O . ALA A 1 100 ? 17.205 -16.649 24.612 1.00 87.88 100 ALA A O 1
ATOM 822 N N . GLU A 1 101 ? 16.498 -16.862 22.485 1.00 87.69 101 GLU A N 1
ATOM 823 C CA . GLU A 1 101 ? 15.592 -17.983 22.752 1.00 87.69 101 GLU A CA 1
ATOM 824 C C . GLU A 1 101 ? 16.342 -19.275 23.078 1.00 87.69 101 GLU A C 1
ATOM 826 O O . GLU A 1 101 ? 16.006 -19.916 24.072 1.00 87.69 101 GLU A O 1
ATOM 831 N N . ASP A 1 102 ? 17.394 -19.624 22.334 1.00 86.38 102 ASP A N 1
ATOM 832 C CA . ASP A 1 102 ? 18.253 -20.772 22.656 1.00 86.38 102 ASP A CA 1
ATOM 833 C C . ASP A 1 102 ? 18.840 -20.656 24.072 1.00 86.38 102 ASP A C 1
ATOM 835 O O . ASP A 1 102 ? 18.874 -21.627 24.835 1.00 86.38 102 ASP A O 1
ATOM 839 N N . TYR A 1 103 ? 19.257 -19.449 24.466 1.00 89.06 103 TYR A N 1
ATOM 840 C CA . TYR A 1 103 ? 19.729 -19.191 25.822 1.00 89.06 103 TYR A CA 1
ATOM 841 C C . TYR A 1 103 ? 18.609 -19.331 26.864 1.00 89.06 103 TYR A C 1
ATOM 843 O O . TYR A 1 103 ? 18.845 -19.880 27.940 1.00 89.06 103 TYR A O 1
ATOM 851 N N . GLN A 1 104 ? 17.377 -18.914 26.553 1.00 88.81 104 GLN A N 1
ATOM 852 C CA . GLN A 1 104 ? 16.225 -19.160 27.426 1.00 88.81 104 GLN A CA 1
ATOM 853 C C . GLN A 1 104 ? 15.954 -20.664 27.595 1.00 88.81 104 GLN A C 1
ATOM 855 O O . GLN A 1 104 ? 15.749 -21.119 28.720 1.00 88.81 104 GLN A O 1
ATOM 860 N N . VAL A 1 105 ? 16.031 -21.451 26.515 1.00 86.25 105 VAL A N 1
ATOM 861 C CA . VAL A 1 105 ? 15.921 -22.919 26.578 1.00 86.25 105 VAL A CA 1
ATOM 862 C C . VAL A 1 105 ? 17.014 -23.512 27.476 1.00 86.25 105 VAL A C 1
ATOM 864 O O . VAL A 1 105 ? 16.734 -24.398 28.288 1.00 86.25 105 VAL A O 1
ATOM 867 N N . TYR A 1 106 ? 18.250 -23.016 27.368 1.00 87.69 106 TYR A N 1
ATOM 868 C CA . TYR A 1 106 ? 19.360 -23.435 28.226 1.00 87.69 106 TYR A CA 1
ATOM 869 C C . TYR A 1 106 ? 19.133 -23.087 29.705 1.00 87.69 106 TYR A C 1
ATOM 871 O O . TYR A 1 106 ? 19.424 -23.905 30.580 1.00 87.69 106 TYR A O 1
ATOM 879 N N . LEU A 1 107 ? 18.600 -21.899 30.005 1.00 86.94 107 LEU A N 1
ATOM 880 C CA . LEU A 1 107 ? 18.263 -21.502 31.375 1.00 86.94 107 LEU A CA 1
ATOM 881 C C . LEU A 1 107 ? 17.206 -22.426 31.994 1.00 86.94 107 LEU A C 1
ATOM 883 O O . LEU A 1 107 ? 17.320 -22.764 33.176 1.00 86.94 107 LEU A O 1
ATOM 887 N N . ASP A 1 108 ? 16.229 -22.860 31.195 1.00 84.56 108 ASP A N 1
ATOM 888 C CA . ASP A 1 108 ? 15.163 -23.763 31.627 1.00 84.56 108 ASP A CA 1
ATOM 889 C C . ASP A 1 108 ? 15.673 -25.209 31.813 1.00 84.56 108 ASP A C 1
ATOM 891 O O . ASP A 1 108 ? 15.280 -25.880 32.770 1.00 84.56 108 ASP A O 1
ATOM 895 N N . ASN A 1 109 ? 16.584 -25.683 30.948 1.00 83.69 109 ASN A N 1
ATOM 896 C CA . ASN A 1 109 ? 17.129 -27.052 30.959 1.00 83.69 109 ASN A CA 1
ATOM 897 C C . ASN A 1 109 ? 18.674 -27.095 30.888 1.00 83.69 109 ASN A C 1
ATOM 899 O O . ASN A 1 109 ? 19.256 -27.557 29.900 1.00 83.69 109 ASN A O 1
ATOM 903 N N . PRO A 1 110 ? 19.380 -26.698 31.960 1.00 74.19 110 PRO A N 1
ATOM 904 C CA . PRO A 1 110 ? 20.828 -26.477 31.922 1.00 74.19 110 PRO A CA 1
ATOM 905 C C . PRO A 1 110 ? 21.697 -27.740 31.825 1.00 74.19 110 PRO A C 1
ATOM 907 O O . PRO A 1 110 ? 22.901 -27.635 31.600 1.00 74.19 110 PRO A O 1
ATOM 910 N N . ASN A 1 111 ? 21.125 -28.925 32.050 1.00 67.19 111 ASN A N 1
ATOM 911 C CA . ASN A 1 111 ? 21.877 -30.182 32.125 1.00 67.19 111 ASN A CA 1
ATOM 912 C C . ASN A 1 111 ? 21.884 -30.976 30.804 1.00 67.19 111 ASN A C 1
ATOM 914 O O . ASN A 1 111 ? 22.617 -31.958 30.713 1.00 67.19 111 ASN A O 1
ATOM 918 N N . GLU A 1 112 ? 21.092 -30.578 29.798 1.00 60.78 112 GLU A N 1
ATOM 919 C CA . GLU A 1 112 ? 20.891 -31.362 28.564 1.00 60.78 112 GLU A CA 1
ATOM 920 C C . GLU A 1 112 ? 21.255 -30.618 27.263 1.00 60.78 112 GLU A C 1
ATOM 922 O O . GLU A 1 112 ? 21.494 -31.276 26.252 1.00 60.78 112 GLU A O 1
ATOM 927 N N . LEU A 1 113 ? 21.340 -29.278 27.256 1.00 65.62 113 LEU A N 1
ATOM 928 C CA . LEU A 1 113 ? 21.428 -28.483 26.018 1.00 65.62 113 LEU A CA 1
ATOM 929 C C . LEU A 1 113 ? 22.628 -27.514 26.010 1.00 65.62 113 LEU A C 1
ATOM 931 O O . LEU A 1 113 ? 22.840 -26.766 26.951 1.00 65.62 113 LEU A O 1
ATOM 935 N N . PHE A 1 114 ? 23.430 -27.579 24.942 1.00 66.62 114 PHE A N 1
ATOM 936 C CA . PHE A 1 114 ? 24.474 -26.641 24.476 1.00 66.62 114 PHE A CA 1
ATOM 937 C C . PHE A 1 114 ? 25.142 -25.657 25.484 1.00 66.62 114 PHE A C 1
ATOM 939 O O . PHE A 1 114 ? 25.175 -24.454 25.224 1.00 66.62 114 PHE A O 1
ATOM 946 N N . PRO A 1 115 ? 25.812 -26.103 26.569 1.00 72.69 115 PRO A N 1
ATOM 947 C CA . PRO A 1 115 ? 26.464 -25.188 27.526 1.00 72.69 115 PRO A CA 1
ATOM 948 C C . PRO A 1 115 ? 27.622 -24.370 26.921 1.00 72.69 115 PRO A C 1
ATOM 950 O O . PRO A 1 115 ? 27.996 -23.324 27.454 1.00 72.69 115 PRO A O 1
ATOM 953 N N . ASN A 1 116 ? 28.184 -24.857 25.809 1.00 79.12 116 ASN A N 1
ATOM 954 C CA . ASN A 1 116 ? 29.312 -24.259 25.095 1.00 79.12 116 ASN A CA 1
ATOM 955 C C . ASN A 1 116 ? 28.883 -23.349 23.931 1.00 79.12 116 ASN A C 1
ATOM 957 O O . ASN A 1 116 ? 29.752 -22.857 23.216 1.00 79.12 116 ASN A O 1
ATOM 961 N N . GLN A 1 117 ? 27.579 -23.147 23.700 1.00 82.81 117 GLN A N 1
ATOM 962 C CA . GLN A 1 117 ? 27.117 -22.180 22.702 1.00 82.81 117 GLN A CA 1
ATOM 963 C C . GLN A 1 117 ? 27.546 -20.770 23.131 1.00 82.81 117 GLN A C 1
ATOM 965 O O . GLN A 1 117 ? 27.517 -20.429 24.317 1.00 82.81 117 GLN A O 1
ATOM 970 N N . THR A 1 118 ? 28.023 -19.980 22.171 1.00 83.12 118 THR A N 1
ATOM 971 C CA . THR A 1 118 ? 28.664 -18.686 22.423 1.00 83.12 118 THR A CA 1
ATOM 972 C C . THR A 1 118 ? 27.798 -17.530 21.948 1.00 83.12 118 THR A C 1
ATOM 974 O O . THR A 1 118 ? 27.264 -17.569 20.841 1.00 83.12 118 THR A O 1
ATOM 977 N N . PHE A 1 119 ? 27.749 -16.474 22.750 1.00 84.56 119 PHE A N 1
ATOM 978 C CA . PHE A 1 119 ? 27.241 -15.156 22.394 1.00 84.56 119 PHE A CA 1
ATOM 979 C C . PHE A 1 119 ? 28.411 -14.173 22.275 1.00 84.56 119 PHE A C 1
ATOM 981 O O . PHE A 1 119 ? 29.295 -14.155 23.134 1.00 84.56 119 PHE A O 1
ATOM 988 N N . ASN A 1 120 ? 28.409 -13.348 21.229 1.00 82.38 120 ASN A N 1
ATOM 989 C CA . ASN A 1 120 ? 29.383 -12.275 21.056 1.00 82.38 120 ASN A CA 1
ATOM 990 C C . ASN A 1 120 ? 28.730 -10.951 21.456 1.00 82.38 120 ASN A C 1
ATOM 992 O O . ASN A 1 120 ? 27.789 -10.503 20.808 1.00 82.38 120 ASN A O 1
ATOM 996 N N . ASN A 1 121 ? 29.224 -10.327 22.525 1.00 83.31 121 ASN A N 1
ATOM 997 C CA . ASN A 1 121 ? 28.743 -9.018 22.948 1.00 83.31 121 ASN A CA 1
ATOM 998 C C . ASN A 1 121 ? 29.376 -7.928 22.072 1.00 83.31 121 ASN A C 1
ATOM 1000 O O . ASN A 1 121 ? 30.556 -7.595 22.237 1.00 83.31 121 ASN A O 1
ATOM 1004 N N . CYS A 1 122 ? 28.601 -7.410 21.122 1.00 76.69 122 CYS A N 1
ATOM 1005 C CA . CYS A 1 122 ? 29.079 -6.462 20.126 1.00 76.69 122 CYS A CA 1
ATOM 1006 C C . CYS A 1 122 ? 29.256 -5.063 20.716 1.00 76.69 122 CYS A C 1
ATOM 1008 O O . CYS A 1 122 ? 28.365 -4.507 21.358 1.00 76.69 122 CYS A O 1
ATOM 1010 N N . THR A 1 123 ? 30.411 -4.446 20.459 1.00 76.75 123 THR A N 1
ATOM 1011 C CA . THR A 1 123 ? 30.586 -3.022 20.780 1.00 76.75 123 THR A CA 1
ATOM 1012 C C . THR A 1 123 ? 29.793 -2.199 19.770 1.00 76.75 123 THR A C 1
ATOM 1014 O O . THR A 1 123 ? 29.940 -2.408 18.569 1.00 76.75 123 THR A O 1
ATOM 1017 N N . ARG A 1 124 ? 28.970 -1.243 20.218 1.00 71.31 124 ARG A N 1
ATOM 1018 C CA . ARG A 1 124 ? 28.253 -0.338 19.299 1.00 71.31 124 ARG A CA 1
ATOM 1019 C C . ARG A 1 124 ? 29.241 0.348 18.338 1.00 71.31 124 ARG A C 1
ATOM 1021 O O . ARG A 1 124 ? 30.320 0.741 18.794 1.00 71.31 124 ARG A O 1
ATOM 1028 N N . PRO A 1 125 ? 28.913 0.516 17.044 1.00 72.69 125 PRO A N 1
ATOM 1029 C CA . PRO A 1 125 ? 27.629 0.250 16.369 1.00 72.69 125 PRO A CA 1
ATOM 1030 C C . PRO A 1 125 ? 27.552 -1.119 15.647 1.00 72.69 125 PRO A C 1
ATOM 1032 O O . PRO A 1 125 ? 26.801 -1.272 14.686 1.00 72.69 125 PRO A O 1
ATOM 1035 N N . TRP A 1 126 ? 28.353 -2.107 16.055 1.00 78.75 126 TRP A N 1
ATOM 1036 C CA . TRP A 1 126 ? 28.405 -3.415 15.395 1.00 78.75 126 TRP A CA 1
ATOM 1037 C C . TRP A 1 126 ? 27.232 -4.320 15.792 1.00 78.75 126 TRP A C 1
ATOM 1039 O O . TRP A 1 126 ? 26.785 -4.292 16.940 1.00 78.75 126 TRP A O 1
ATOM 1049 N N . PHE A 1 127 ? 26.761 -5.146 14.856 1.00 80.94 127 PHE A N 1
ATOM 1050 C CA . PHE A 1 127 ? 25.663 -6.098 15.059 1.00 80.94 127 PHE A CA 1
ATOM 1051 C C . PHE A 1 127 ? 25.855 -7.389 14.236 1.00 80.94 127 PHE A C 1
ATOM 1053 O O . PHE A 1 127 ? 26.797 -7.509 13.448 1.00 80.94 127 PHE A O 1
ATOM 1060 N N . GLY A 1 128 ? 24.958 -8.360 14.438 1.00 77.25 128 GLY A N 1
ATOM 1061 C CA . GLY A 1 128 ? 25.004 -9.697 13.831 1.00 77.25 128 GLY A CA 1
ATOM 1062 C C . GLY A 1 128 ? 25.582 -10.760 14.769 1.00 77.25 128 GLY A C 1
ATOM 1063 O O . GLY A 1 128 ? 26.167 -10.439 15.805 1.00 77.25 128 GLY A O 1
ATOM 1064 N N . GLN A 1 129 ? 25.428 -12.037 14.412 1.00 76.69 129 GLN A N 1
ATOM 1065 C CA . GLN A 1 129 ? 25.845 -13.177 15.249 1.00 76.69 129 GLN A CA 1
ATOM 1066 C C . GLN A 1 129 ? 27.310 -13.116 15.731 1.00 76.69 129 GLN A C 1
ATOM 1068 O O . GLN A 1 129 ? 27.638 -13.543 16.843 1.00 76.69 129 GLN A O 1
ATOM 1073 N N . PHE A 1 130 ? 28.199 -12.603 14.884 1.00 77.38 130 PHE A N 1
ATOM 1074 C CA . PHE A 1 130 ? 29.643 -12.498 15.097 1.00 77.38 130 PHE A CA 1
ATOM 1075 C C . PHE A 1 130 ? 30.127 -11.044 15.194 1.00 77.38 130 PHE A C 1
ATOM 1077 O O . PHE A 1 130 ? 31.328 -10.792 15.090 1.00 77.38 130 PHE A O 1
ATOM 1084 N N . CYS A 1 131 ? 29.213 -10.087 15.403 1.00 79.00 131 CYS A N 1
ATOM 1085 C CA . CYS A 1 131 ? 29.512 -8.650 15.402 1.00 79.00 131 CYS A CA 1
ATOM 1086 C C . CYS A 1 131 ? 30.181 -8.184 14.102 1.00 79.00 131 CYS A C 1
ATOM 1088 O O . CYS A 1 131 ? 31.108 -7.374 14.112 1.00 79.00 131 CYS A O 1
ATOM 1090 N N . GLN A 1 132 ? 29.745 -8.756 12.983 1.00 77.62 132 GLN A N 1
ATOM 1091 C CA . GLN A 1 132 ? 30.404 -8.643 11.691 1.00 77.62 132 GLN A CA 1
ATOM 1092 C C . GLN A 1 132 ? 29.857 -7.506 10.821 1.00 77.62 132 GLN A C 1
ATOM 1094 O O . GLN A 1 132 ? 30.511 -7.161 9.835 1.00 77.62 132 GLN A O 1
ATOM 1099 N N . PHE A 1 133 ? 28.702 -6.925 11.180 1.00 82.69 133 PHE A N 1
ATOM 1100 C CA . PHE A 1 133 ? 28.036 -5.875 10.407 1.00 82.69 133 PHE A CA 1
ATOM 1101 C C . PHE A 1 133 ? 28.031 -4.523 11.107 1.00 82.69 133 PHE A C 1
ATOM 1103 O O . PHE A 1 133 ? 27.965 -4.445 12.334 1.00 82.69 133 PHE A O 1
ATOM 1110 N N . ARG A 1 134 ? 28.068 -3.451 10.312 1.00 83.75 134 ARG A N 1
ATOM 1111 C CA . ARG A 1 134 ? 27.958 -2.066 10.781 1.00 83.75 134 ARG A CA 1
ATOM 1112 C C . ARG A 1 134 ? 27.431 -1.153 9.668 1.00 83.75 134 ARG A C 1
ATOM 1114 O O . ARG A 1 134 ? 27.846 -1.277 8.520 1.00 83.75 134 ARG A O 1
ATOM 1121 N N . PHE A 1 135 ? 26.584 -0.185 10.019 1.00 82.38 135 PHE A N 1
ATOM 1122 C CA . PHE A 1 135 ? 26.234 0.943 9.144 1.00 82.38 135 PHE A CA 1
ATOM 1123 C C . PHE A 1 135 ? 27.174 2.145 9.363 1.00 82.38 135 PHE A C 1
ATOM 1125 O O . PHE A 1 135 ? 27.771 2.297 10.434 1.00 82.38 135 PHE A O 1
ATOM 1132 N N . ASP A 1 136 ? 27.331 2.989 8.340 1.00 68.12 136 ASP A N 1
ATOM 1133 C CA . ASP A 1 136 ? 28.207 4.171 8.400 1.00 68.12 136 ASP A CA 1
ATOM 1134 C C . ASP A 1 136 ? 27.682 5.269 9.336 1.00 68.12 136 ASP A C 1
ATOM 1136 O O . ASP A 1 136 ? 28.476 5.994 9.940 1.00 68.12 136 ASP A O 1
ATOM 1140 N N . GLU A 1 137 ? 26.361 5.362 9.497 1.00 65.88 137 GLU A N 1
ATOM 1141 C CA . GLU A 1 137 ? 25.693 6.410 10.269 1.00 65.88 137 GLU A CA 1
ATOM 1142 C C . GLU A 1 137 ? 24.999 5.841 11.518 1.00 65.88 137 GLU A C 1
ATOM 1144 O O . GLU A 1 137 ? 24.336 4.806 11.452 1.00 65.88 137 GLU A O 1
ATOM 1149 N N . ASP A 1 138 ? 25.116 6.538 12.657 1.00 69.06 138 ASP A N 1
ATOM 1150 C CA . ASP A 1 138 ? 24.354 6.256 13.887 1.00 69.06 138 ASP A CA 1
ATOM 1151 C C . ASP A 1 138 ? 22.904 6.760 13.727 1.00 69.06 138 ASP A C 1
ATOM 1153 O O . ASP A 1 138 ? 22.495 7.748 14.338 1.00 69.06 138 ASP A O 1
ATOM 1157 N N . LYS A 1 139 ? 22.134 6.105 12.854 1.00 72.12 139 LYS A N 1
ATOM 1158 C CA . LYS A 1 139 ? 20.732 6.428 12.554 1.00 72.12 139 LYS A CA 1
ATOM 1159 C C . LYS A 1 139 ? 19.812 5.236 12.782 1.00 72.12 139 LYS A C 1
ATOM 1161 O O . LYS A 1 139 ? 20.268 4.102 12.930 1.00 72.12 139 LYS A O 1
ATOM 1166 N N . SER A 1 140 ? 18.514 5.506 12.861 1.00 76.44 140 SER A N 1
ATOM 1167 C CA . SER A 1 140 ? 17.503 4.464 12.988 1.00 76.44 140 SER A CA 1
ATOM 1168 C C . SER A 1 140 ? 17.412 3.633 11.697 1.00 76.44 140 SER A C 1
ATOM 1170 O O . SER A 1 140 ? 17.844 4.084 10.633 1.00 76.44 140 SER A O 1
ATOM 1172 N N . LEU A 1 141 ? 16.867 2.409 11.758 1.00 78.81 141 LEU A N 1
ATOM 1173 C CA . LEU A 1 141 ? 16.721 1.594 10.542 1.00 78.81 141 LEU A CA 1
ATOM 1174 C C . LEU A 1 141 ? 15.818 2.308 9.530 1.00 78.81 141 LEU A C 1
ATOM 1176 O O . LEU A 1 141 ? 16.120 2.292 8.342 1.00 78.81 141 LEU A O 1
ATOM 1180 N N . SER A 1 142 ? 14.756 2.969 10.004 1.00 77.00 142 SER A N 1
ATOM 1181 C CA . SER A 1 142 ? 13.847 3.745 9.156 1.00 77.00 142 SER A CA 1
ATOM 1182 C C . SER A 1 142 ? 14.573 4.855 8.398 1.00 77.00 142 SER A C 1
ATOM 1184 O O . SER A 1 142 ? 14.436 4.961 7.178 1.00 77.00 142 SER A O 1
ATOM 1186 N N . ASP A 1 143 ? 15.422 5.618 9.088 1.00 76.38 143 ASP A N 1
ATOM 1187 C CA . ASP A 1 143 ? 16.217 6.677 8.470 1.00 76.38 143 ASP A CA 1
ATOM 1188 C C . ASP A 1 143 ? 17.227 6.115 7.460 1.00 76.38 143 ASP A C 1
ATOM 1190 O O . ASP A 1 143 ? 17.384 6.670 6.374 1.00 76.38 143 ASP A O 1
ATOM 1194 N N . ILE A 1 144 ? 17.876 4.985 7.773 1.00 79.62 144 ILE A N 1
ATOM 1195 C CA . ILE A 1 144 ? 18.812 4.311 6.858 1.00 79.62 144 ILE A CA 1
ATOM 1196 C C . ILE A 1 144 ? 18.097 3.872 5.572 1.00 79.62 144 ILE A C 1
ATOM 1198 O O . ILE A 1 144 ? 18.628 4.097 4.481 1.00 79.62 144 ILE A O 1
ATOM 1202 N N . VAL A 1 145 ? 16.898 3.279 5.672 1.00 79.31 145 VAL A N 1
ATOM 1203 C CA . VAL A 1 145 ? 16.100 2.889 4.494 1.00 79.31 145 VAL A CA 1
ATOM 1204 C C . VAL A 1 145 ? 15.729 4.125 3.672 1.00 79.31 145 VAL A C 1
ATOM 1206 O O . VAL A 1 145 ? 16.024 4.166 2.477 1.00 79.31 145 VAL A O 1
ATOM 1209 N N . LYS A 1 146 ? 15.165 5.162 4.305 1.00 75.12 146 LYS A N 1
ATOM 1210 C CA . LYS A 1 146 ? 14.761 6.405 3.624 1.00 75.12 146 LYS A CA 1
ATOM 1211 C C . LYS A 1 146 ? 15.931 7.094 2.927 1.00 75.12 146 LYS A C 1
ATOM 1213 O O . LYS A 1 146 ? 15.809 7.508 1.781 1.00 75.12 146 LYS A O 1
ATOM 1218 N N . MET A 1 147 ? 17.092 7.165 3.573 1.00 71.44 147 MET A N 1
ATOM 1219 C CA . MET A 1 147 ? 18.301 7.731 2.971 1.00 71.44 147 MET A CA 1
ATOM 1220 C C . MET A 1 147 ? 18.855 6.878 1.833 1.00 71.44 147 MET A C 1
ATOM 1222 O O . MET A 1 147 ? 19.321 7.414 0.825 1.00 71.44 147 MET A O 1
ATOM 1226 N N . SER A 1 148 ? 18.811 5.550 1.969 1.00 73.06 148 SER A N 1
ATOM 1227 C CA . SER A 1 148 ? 19.208 4.648 0.888 1.00 73.06 148 SER A CA 1
ATOM 1228 C C . SER A 1 148 ? 18.317 4.831 -0.343 1.00 73.06 148 SER A C 1
ATOM 1230 O O . SER A 1 148 ? 18.826 4.767 -1.457 1.00 73.06 148 SER A O 1
ATOM 1232 N N . LEU A 1 149 ? 17.025 5.116 -0.163 1.00 69.31 149 LEU A N 1
ATOM 1233 C CA . LEU A 1 149 ? 16.098 5.421 -1.257 1.00 69.31 149 LEU A CA 1
ATOM 1234 C C . LEU A 1 149 ? 16.319 6.827 -1.831 1.00 69.31 149 LEU A C 1
ATOM 1236 O O . LEU A 1 149 ? 16.553 6.965 -3.028 1.00 69.31 149 LEU A O 1
ATOM 1240 N N . ALA A 1 150 ? 16.386 7.857 -0.985 1.00 64.19 150 ALA A N 1
ATOM 1241 C CA . ALA A 1 150 ? 16.615 9.239 -1.416 1.00 64.19 150 ALA A CA 1
ATOM 1242 C C . ALA A 1 150 ? 17.962 9.431 -2.145 1.00 64.19 150 ALA A C 1
ATOM 1244 O O . ALA A 1 150 ? 18.083 10.225 -3.073 1.00 64.19 150 ALA A O 1
ATOM 1245 N N . SER A 1 151 ? 18.999 8.674 -1.776 1.00 61.00 151 SER A N 1
ATOM 1246 C CA . SER A 1 151 ? 20.280 8.702 -2.502 1.00 61.00 151 SER A CA 1
ATOM 1247 C C . SER A 1 151 ? 20.219 8.052 -3.891 1.00 61.00 151 SER A C 1
ATOM 1249 O O . SER A 1 151 ? 21.073 8.350 -4.725 1.00 61.00 151 SER A O 1
ATOM 1251 N N . LYS A 1 152 ? 19.219 7.200 -4.165 1.00 58.97 152 LYS A N 1
ATOM 1252 C CA . LYS A 1 152 ? 18.962 6.615 -5.494 1.00 58.97 152 LYS A CA 1
ATOM 1253 C C . LYS A 1 152 ? 18.140 7.549 -6.387 1.00 58.97 152 LYS A C 1
ATOM 1255 O O . LYS A 1 152 ? 18.286 7.477 -7.604 1.00 58.97 152 LYS A O 1
ATOM 1260 N N . SER A 1 153 ? 17.337 8.447 -5.807 1.00 51.06 153 SER A N 1
ATOM 1261 C CA . SER A 1 153 ? 16.567 9.454 -6.555 1.00 51.06 153 SER A CA 1
ATOM 1262 C C . SER A 1 153 ? 17.454 10.588 -7.095 1.00 51.06 153 SER A C 1
ATOM 1264 O O . SER A 1 153 ? 17.272 11.053 -8.225 1.00 51.06 153 SER A O 1
ATOM 1266 N N . GLN A 1 154 ? 18.488 10.981 -6.339 1.00 50.38 154 GLN A N 1
ATOM 1267 C CA . GLN A 1 154 ? 19.448 12.012 -6.742 1.00 50.38 154 GLN A CA 1
ATOM 1268 C C . GLN A 1 154 ? 20.393 11.506 -7.845 1.00 50.38 154 GLN A C 1
ATOM 1270 O O . GLN A 1 154 ? 21.392 10.829 -7.596 1.00 50.38 154 GLN A O 1
ATOM 1275 N N . HIS A 1 155 ? 20.096 11.873 -9.092 1.00 49.06 155 HIS A N 1
ATOM 1276 C CA . HIS A 1 155 ? 20.933 11.592 -10.258 1.00 49.06 155 HIS A CA 1
ATOM 1277 C C . HIS A 1 155 ? 22.271 12.350 -10.171 1.00 49.06 155 HIS A C 1
ATOM 1279 O O . HIS A 1 155 ? 22.408 13.457 -10.683 1.00 49.06 155 HIS A O 1
ATOM 1285 N N . SER A 1 156 ? 23.293 11.765 -9.537 1.00 40.72 156 SER A N 1
ATOM 1286 C CA . SER A 1 156 ? 24.659 12.290 -9.645 1.00 40.72 156 SER A CA 1
ATOM 1287 C C . SER A 1 156 ? 25.308 11.831 -10.947 1.00 40.72 156 SER A C 1
ATOM 1289 O O . SER A 1 156 ? 25.607 10.653 -11.145 1.00 40.72 156 SER A O 1
ATOM 1291 N N . GLU A 1 157 ? 25.596 12.802 -11.810 1.00 46.72 157 GLU A N 1
ATOM 1292 C CA . GLU A 1 157 ? 26.233 12.670 -13.127 1.00 46.72 157 GLU A CA 1
ATOM 1293 C C . GLU A 1 157 ? 27.657 12.060 -13.104 1.00 46.72 157 GLU A C 1
ATOM 1295 O O . GLU A 1 157 ? 28.238 11.823 -14.161 1.00 46.72 157 GLU A O 1
ATOM 1300 N N . ASN A 1 158 ? 28.225 11.761 -11.925 1.00 40.06 158 ASN A N 1
ATOM 1301 C CA . ASN A 1 158 ? 29.646 11.424 -11.749 1.00 40.06 158 ASN A CA 1
ATOM 1302 C C . ASN A 1 158 ? 29.937 10.080 -11.041 1.00 40.06 158 ASN A C 1
ATOM 1304 O O . ASN A 1 158 ? 31.085 9.823 -10.659 1.00 40.06 158 ASN A O 1
ATOM 1308 N N . ALA A 1 159 ? 28.948 9.199 -10.850 1.00 41.94 159 ALA A N 1
ATOM 1309 C CA . ALA A 1 159 ? 29.170 7.917 -10.172 1.00 41.94 159 ALA A CA 1
ATOM 1310 C C . ALA A 1 159 ? 29.805 6.856 -11.102 1.00 41.94 159 ALA A C 1
ATOM 1312 O O . ALA A 1 159 ? 29.131 6.097 -11.795 1.00 41.94 159 ALA A O 1
ATOM 1313 N N . PHE A 1 160 ? 31.140 6.819 -11.115 1.00 45.81 160 PHE A N 1
ATOM 1314 C CA . PHE A 1 160 ? 31.966 5.783 -11.739 1.00 45.81 160 PHE A CA 1
ATOM 1315 C C . PHE A 1 160 ? 32.025 4.516 -10.868 1.00 45.81 160 PHE A C 1
ATOM 1317 O O . PHE A 1 160 ? 32.987 4.322 -10.138 1.00 45.81 160 PHE A O 1
ATOM 1324 N N . GLU A 1 161 ? 31.020 3.650 -10.962 1.00 44.50 161 GLU A N 1
ATOM 1325 C CA . GLU A 1 161 ? 31.156 2.189 -10.837 1.00 44.50 161 GLU A CA 1
ATOM 1326 C C . GLU A 1 161 ? 29.841 1.577 -11.339 1.00 44.50 161 GLU A C 1
ATOM 1328 O O . GLU A 1 161 ? 28.803 1.689 -10.696 1.00 44.50 161 GLU A O 1
ATOM 1333 N N . ILE A 1 162 ? 29.863 0.999 -12.544 1.00 50.19 162 ILE A N 1
ATOM 1334 C CA . ILE A 1 162 ? 28.696 0.338 -13.143 1.00 50.19 162 ILE A CA 1
ATOM 1335 C C . ILE A 1 162 ? 28.333 -0.840 -12.234 1.00 50.19 162 ILE A C 1
ATOM 1337 O O . ILE A 1 162 ? 29.056 -1.837 -12.198 1.00 50.19 162 ILE A O 1
ATOM 1341 N N . THR A 1 163 ? 27.245 -0.737 -11.476 1.00 50.12 163 THR A N 1
ATOM 1342 C CA . THR A 1 163 ? 26.638 -1.911 -10.853 1.00 50.12 163 THR A CA 1
ATOM 1343 C C . THR A 1 163 ? 25.930 -2.747 -11.911 1.00 50.12 163 THR A C 1
ATOM 1345 O O . THR A 1 163 ? 25.387 -2.224 -12.886 1.00 50.12 163 THR A O 1
ATOM 1348 N N . ASN A 1 164 ? 25.976 -4.072 -11.752 1.00 60.03 164 ASN A N 1
ATOM 1349 C CA . ASN A 1 164 ? 25.242 -4.986 -12.623 1.00 60.03 164 ASN A CA 1
ATOM 1350 C C . ASN A 1 164 ? 23.734 -4.739 -12.467 1.00 60.03 164 ASN A C 1
ATOM 1352 O O . ASN A 1 164 ? 23.251 -4.577 -11.344 1.00 60.03 164 ASN A O 1
ATOM 1356 N N . LEU A 1 165 ? 23.013 -4.743 -13.594 1.00 67.94 165 LEU A N 1
ATOM 1357 C CA . LEU A 1 165 ? 21.549 -4.671 -13.650 1.00 67.94 165 LEU A CA 1
ATOM 1358 C C . LEU A 1 165 ? 20.914 -5.756 -12.762 1.00 67.94 165 LEU A C 1
ATOM 1360 O O . LEU A 1 165 ? 21.497 -6.826 -12.586 1.00 67.94 165 LEU A O 1
ATOM 1364 N N . THR A 1 166 ? 19.716 -5.508 -12.219 1.00 77.19 166 THR A N 1
ATOM 1365 C CA . THR A 1 166 ? 18.994 -6.543 -11.459 1.00 77.19 166 THR A CA 1
ATOM 1366 C C . THR A 1 166 ? 18.428 -7.596 -12.417 1.00 77.19 166 THR A C 1
ATOM 1368 O O . THR A 1 166 ? 17.583 -7.291 -13.241 1.00 77.19 166 THR A O 1
ATOM 1371 N N . CYS A 1 167 ? 18.869 -8.843 -12.372 1.00 80.31 167 CYS A N 1
ATOM 1372 C CA . CYS A 1 167 ? 18.550 -9.849 -13.382 1.00 80.31 167 CYS A CA 1
ATOM 1373 C C . CYS A 1 167 ? 17.630 -10.949 -12.848 1.00 80.31 167 CYS A C 1
ATOM 1375 O O . CYS A 1 167 ? 17.869 -11.527 -11.788 1.00 80.31 167 CYS A O 1
ATOM 1377 N N . TYR A 1 168 ? 16.624 -11.318 -13.627 1.00 85.88 168 TYR A N 1
ATOM 1378 C CA . TYR A 1 168 ? 15.905 -12.571 -13.478 1.00 85.88 168 TYR A CA 1
ATOM 1379 C C . TYR A 1 168 ? 16.658 -13.687 -14.217 1.00 85.88 168 TYR A C 1
ATOM 1381 O O . TYR A 1 168 ? 16.757 -13.698 -15.441 1.00 85.88 168 TYR A O 1
ATOM 1389 N N . MET A 1 169 ? 17.232 -14.626 -13.458 1.00 84.56 169 MET A N 1
ATOM 1390 C CA . MET A 1 169 ? 18.112 -15.684 -13.987 1.00 84.56 169 MET A CA 1
ATOM 1391 C C . MET A 1 169 ? 17.521 -17.097 -13.910 1.00 84.56 169 MET A C 1
ATOM 1393 O O . MET A 1 169 ? 18.198 -18.074 -14.222 1.00 84.56 169 MET A O 1
ATOM 1397 N N . HIS A 1 170 ? 16.273 -17.232 -13.463 1.00 85.06 170 HIS A N 1
ATOM 1398 C CA . HIS A 1 170 ? 15.643 -18.542 -13.271 1.00 85.06 170 HIS A CA 1
ATOM 1399 C C . HIS A 1 170 ? 15.042 -19.130 -14.556 1.00 85.06 170 HIS A C 1
ATOM 1401 O O . HIS A 1 170 ? 14.580 -20.269 -14.539 1.00 85.06 170 HIS A O 1
ATOM 1407 N N . LEU A 1 171 ? 15.079 -18.379 -15.657 1.00 82.25 171 LEU A N 1
ATOM 1408 C CA . LEU A 1 171 ? 14.726 -18.830 -16.998 1.00 82.25 171 LEU A CA 1
ATOM 1409 C C . LEU A 1 171 ? 16.006 -19.004 -17.827 1.00 82.25 171 LEU A C 1
ATOM 1411 O O . LEU A 1 171 ? 16.927 -18.193 -17.716 1.00 82.25 171 LEU A O 1
ATOM 1415 N N . ASN A 1 172 ? 16.080 -20.032 -18.677 1.00 76.69 172 ASN A N 1
ATOM 1416 C CA . ASN A 1 172 ? 17.239 -20.271 -19.545 1.00 76.69 172 ASN A CA 1
ATOM 1417 C C . ASN A 1 172 ? 17.225 -19.334 -20.768 1.00 76.69 172 ASN A C 1
ATOM 1419 O O . ASN A 1 172 ? 17.101 -19.754 -21.916 1.00 76.69 172 ASN A O 1
ATOM 1423 N N . CYS A 1 173 ? 17.346 -18.039 -20.502 1.00 74.50 173 CYS A N 1
ATOM 1424 C CA . CYS A 1 173 ? 17.136 -16.980 -21.470 1.00 74.50 173 CYS A CA 1
ATOM 1425 C C . CYS A 1 173 ? 18.447 -16.296 -21.863 1.00 74.50 173 CYS A C 1
ATOM 1427 O O . CYS A 1 173 ? 19.219 -15.855 -21.011 1.00 74.50 173 CYS A O 1
ATOM 1429 N N . ARG A 1 174 ? 18.698 -16.162 -23.171 1.00 67.50 174 ARG A N 1
ATOM 1430 C CA . ARG A 1 174 ? 19.783 -15.326 -23.704 1.00 67.50 174 ARG A CA 1
ATOM 1431 C C . ARG A 1 174 ? 19.186 -14.043 -24.265 1.00 67.50 174 ARG A C 1
ATOM 1433 O O . ARG A 1 174 ? 18.703 -14.052 -25.390 1.00 67.50 174 ARG A O 1
ATOM 1440 N N . THR A 1 175 ? 19.243 -12.954 -23.500 1.00 65.69 175 THR A N 1
ATOM 1441 C CA . THR A 1 175 ? 18.673 -11.653 -23.902 1.00 65.69 175 THR A CA 1
ATOM 1442 C C . THR A 1 175 ? 19.649 -10.784 -24.707 1.00 65.69 175 THR A C 1
ATOM 1444 O O . THR A 1 175 ? 19.231 -9.859 -25.412 1.00 65.69 175 THR A O 1
ATOM 1447 N N . GLY A 1 176 ? 20.957 -11.071 -24.667 1.00 63.72 176 GLY A N 1
ATOM 1448 C CA . GLY A 1 176 ? 21.986 -10.392 -25.461 1.00 63.72 176 GLY A CA 1
ATOM 1449 C C . GLY A 1 176 ? 23.366 -10.373 -24.782 1.00 63.72 176 GLY A C 1
ATOM 1450 O O . GLY A 1 176 ? 23.626 -11.207 -23.918 1.00 63.72 176 GLY A O 1
ATOM 1451 N N . PRO A 1 177 ? 24.275 -9.467 -25.192 1.00 59.19 177 PRO A N 1
ATOM 1452 C CA . PRO A 1 177 ? 25.591 -9.313 -24.570 1.00 59.19 177 PRO A CA 1
ATOM 1453 C C . PRO A 1 177 ? 25.489 -8.645 -23.189 1.00 59.19 177 PRO A C 1
ATOM 1455 O O . PRO A 1 177 ? 24.654 -7.761 -22.983 1.00 59.19 177 PRO A O 1
ATOM 1458 N N . GLU A 1 178 ? 26.361 -9.040 -22.256 1.00 59.47 178 GLU A N 1
ATOM 1459 C CA . GLU A 1 178 ? 26.437 -8.440 -20.916 1.00 59.47 178 GLU A CA 1
ATOM 1460 C C . GLU A 1 178 ? 26.608 -6.909 -20.987 1.00 59.47 178 GLU A C 1
ATOM 1462 O O . GLU A 1 178 ? 27.351 -6.413 -21.843 1.00 59.47 178 GLU A O 1
ATOM 1467 N N . PRO A 1 179 ? 25.935 -6.140 -20.105 1.00 57.47 179 PRO A N 1
ATOM 1468 C CA . PRO A 1 179 ? 25.209 -6.566 -18.904 1.00 57.47 179 PRO A CA 1
ATOM 1469 C C . PRO A 1 179 ? 23.722 -6.886 -19.142 1.00 57.47 179 PRO A C 1
ATOM 1471 O O . PRO A 1 179 ? 22.968 -6.970 -18.176 1.00 57.47 179 PRO A O 1
ATOM 1474 N N . ARG A 1 180 ? 23.261 -7.029 -20.397 1.00 69.50 180 ARG A N 1
ATOM 1475 C CA . ARG A 1 180 ? 21.839 -7.270 -20.679 1.00 69.50 180 ARG A CA 1
ATOM 1476 C C . ARG A 1 180 ? 21.376 -8.587 -20.051 1.00 69.50 180 ARG A C 1
ATOM 1478 O O . ARG A 1 180 ? 21.981 -9.633 -20.267 1.00 69.50 180 ARG A O 1
ATOM 1485 N N . CYS A 1 181 ? 20.273 -8.521 -19.319 1.00 75.00 181 CYS A N 1
ATOM 1486 C CA . CYS A 1 181 ? 19.631 -9.660 -18.685 1.00 75.00 181 CYS A CA 1
ATOM 1487 C C . CYS A 1 181 ? 18.120 -9.431 -18.593 1.00 75.00 181 CYS A C 1
ATOM 1489 O O . CYS A 1 181 ? 17.678 -8.281 -18.614 1.00 75.00 181 CYS A O 1
ATOM 1491 N N . LEU A 1 182 ? 17.376 -10.535 -18.524 1.00 78.38 182 LEU A N 1
ATOM 1492 C CA . LEU A 1 182 ? 15.918 -10.554 -18.416 1.00 78.38 182 LEU A CA 1
ATOM 1493 C C . LEU A 1 182 ? 15.487 -9.915 -17.088 1.00 78.38 182 LEU A C 1
ATOM 1495 O O . LEU A 1 182 ? 16.123 -10.164 -16.062 1.00 78.38 182 LEU A O 1
ATOM 1499 N N . ASP A 1 183 ? 14.454 -9.085 -17.092 1.00 79.75 183 ASP A N 1
ATOM 1500 C CA . ASP A 1 183 ? 13.718 -8.679 -15.895 1.00 79.75 183 ASP A CA 1
ATOM 1501 C C . ASP A 1 183 ? 12.537 -9.637 -15.682 1.00 79.75 183 ASP A C 1
ATOM 1503 O O . ASP A 1 183 ? 12.020 -10.213 -16.630 1.00 79.75 183 ASP A O 1
ATOM 1507 N N . TRP A 1 184 ? 12.085 -9.854 -14.448 1.00 80.38 184 TRP A N 1
ATOM 1508 C CA . TRP A 1 184 ? 10.976 -10.779 -14.200 1.00 80.38 184 TRP A CA 1
ATOM 1509 C C . TRP A 1 184 ? 9.673 -10.325 -14.873 1.00 80.38 184 TRP A C 1
ATOM 1511 O O . TRP A 1 184 ? 8.827 -11.173 -15.143 1.00 80.38 184 TRP A O 1
ATOM 1521 N N . ARG A 1 185 ? 9.526 -9.017 -15.136 1.00 76.75 185 ARG A N 1
ATOM 1522 C CA . ARG A 1 185 ? 8.385 -8.430 -15.860 1.00 76.75 185 ARG A CA 1
ATOM 1523 C C . ARG A 1 185 ? 8.466 -8.603 -17.364 1.00 76.75 185 ARG A C 1
ATOM 1525 O O . ARG A 1 185 ? 7.457 -8.400 -18.007 1.00 76.75 185 ARG A O 1
ATOM 1532 N N . ASP A 1 186 ? 9.611 -9.012 -17.893 1.00 75.12 186 ASP A N 1
ATOM 1533 C CA . ASP A 1 186 ? 9.769 -9.407 -19.296 1.00 75.12 186 ASP A CA 1
ATOM 1534 C C . ASP A 1 186 ? 9.285 -10.866 -19.509 1.00 75.12 186 ASP A C 1
ATOM 1536 O O . ASP A 1 186 ? 9.651 -11.524 -20.472 1.00 75.12 186 ASP A O 1
ATOM 1540 N N . VAL A 1 187 ? 8.550 -11.444 -18.546 1.00 79.81 187 VAL A N 1
ATOM 1541 C CA . VAL A 1 187 ? 7.937 -12.777 -18.646 1.00 79.81 187 VAL A CA 1
ATOM 1542 C C . VAL A 1 187 ? 6.430 -12.592 -18.738 1.00 79.81 187 VAL A C 1
ATOM 1544 O O . VAL A 1 187 ? 5.819 -12.116 -17.778 1.00 79.81 187 VAL A O 1
ATOM 1547 N N . CYS A 1 188 ? 5.830 -13.041 -19.837 1.00 76.94 188 CYS A N 1
ATOM 1548 C CA . CYS A 1 188 ? 4.417 -12.837 -20.152 1.00 76.94 188 CYS A CA 1
ATOM 1549 C C . CYS A 1 188 ? 4.017 -11.373 -20.338 1.00 76.94 188 CYS A C 1
ATOM 1551 O O . CYS A 1 188 ? 2.895 -10.998 -19.992 1.00 76.94 188 CYS A O 1
ATOM 1553 N N . ASP A 1 189 ? 4.909 -10.551 -20.890 1.00 67.31 189 ASP A N 1
ATOM 1554 C CA . ASP A 1 189 ? 4.592 -9.170 -21.273 1.00 67.31 189 ASP A CA 1
ATOM 1555 C C . ASP A 1 189 ? 4.147 -9.048 -22.740 1.00 67.31 189 ASP A C 1
ATOM 1557 O O . ASP A 1 189 ? 3.905 -7.945 -23.239 1.00 67.31 189 ASP A O 1
ATOM 1561 N N . GLY A 1 190 ? 4.012 -10.185 -23.431 1.00 65.00 190 GLY A N 1
ATOM 1562 C CA . GLY A 1 190 ? 3.615 -10.259 -24.832 1.00 65.00 190 GLY A CA 1
ATOM 1563 C C . GLY A 1 190 ? 4.763 -9.991 -25.807 1.00 65.00 190 GLY A C 1
ATOM 1564 O O . GLY A 1 190 ? 4.535 -9.979 -27.023 1.00 65.00 190 GLY A O 1
ATOM 1565 N N . LYS A 1 191 ? 5.995 -9.797 -25.316 1.00 66.12 191 LYS A N 1
ATOM 1566 C CA . LYS A 1 191 ? 7.200 -9.601 -26.125 1.00 66.12 191 LYS A CA 1
ATOM 1567 C C . LYS A 1 191 ? 8.130 -10.794 -25.954 1.00 66.12 191 LYS A C 1
ATOM 1569 O O . LYS A 1 191 ? 8.329 -11.320 -24.877 1.00 66.12 191 LYS A O 1
ATOM 1574 N N . ILE A 1 192 ? 8.734 -11.229 -27.059 1.00 65.62 192 ILE A N 1
ATOM 1575 C CA . ILE A 1 192 ? 9.782 -12.253 -26.997 1.00 65.62 192 ILE A CA 1
ATOM 1576 C C . ILE A 1 192 ? 11.118 -11.548 -26.799 1.00 65.62 192 ILE A C 1
ATOM 1578 O O . ILE A 1 192 ? 11.668 -10.969 -27.747 1.00 65.62 192 ILE A O 1
ATOM 1582 N N . ASP A 1 193 ? 11.644 -11.647 -25.589 1.00 68.31 193 ASP A N 1
ATOM 1583 C CA . ASP A 1 193 ? 12.977 -11.238 -25.169 1.00 68.31 193 ASP A CA 1
ATOM 1584 C C . ASP A 1 193 ? 13.959 -12.425 -25.148 1.00 68.31 193 ASP A C 1
ATOM 1586 O O . ASP A 1 193 ? 15.171 -12.249 -25.361 1.00 68.31 193 ASP A O 1
ATOM 1590 N N . CYS A 1 194 ? 13.459 -13.655 -24.974 1.00 71.19 194 CYS A N 1
ATOM 1591 C CA . CYS A 1 194 ? 14.256 -14.880 -24.936 1.00 71.19 194 CYS A CA 1
ATOM 1592 C C . CYS A 1 194 ? 14.416 -15.569 -26.294 1.00 71.19 194 CYS A C 1
ATOM 1594 O O . CYS A 1 194 ? 13.511 -16.190 -26.839 1.00 71.19 194 CYS A O 1
ATOM 1596 N N . MET A 1 195 ? 15.650 -15.576 -26.804 1.00 62.59 195 MET A N 1
ATOM 1597 C CA . MET A 1 195 ? 15.965 -16.083 -28.151 1.00 62.59 195 MET A CA 1
ATOM 1598 C C . MET A 1 195 ? 16.045 -17.609 -28.285 1.00 62.59 195 MET A C 1
ATOM 1600 O O . MET A 1 195 ? 16.049 -18.119 -29.403 1.00 62.59 195 MET A O 1
ATOM 1604 N N . ASN A 1 196 ? 16.183 -18.339 -27.176 1.00 60.28 196 ASN A N 1
ATOM 1605 C CA . ASN A 1 196 ? 16.366 -19.792 -27.171 1.00 60.28 196 ASN A CA 1
ATOM 1606 C C . ASN A 1 196 ? 15.032 -20.497 -26.865 1.00 60.28 196 ASN A C 1
ATOM 1608 O O . ASN A 1 196 ? 14.922 -21.089 -25.803 1.00 60.28 196 ASN A O 1
ATOM 1612 N N . ASP A 1 197 ? 14.054 -20.434 -27.774 1.00 60.53 197 ASP A N 1
ATOM 1613 C CA . ASP A 1 197 ? 12.728 -21.094 -27.677 1.00 60.53 197 ASP A CA 1
ATOM 1614 C C . ASP A 1 197 ? 11.570 -20.252 -27.099 1.00 60.53 197 ASP A C 1
ATOM 1616 O O . ASP A 1 197 ? 10.524 -20.817 -26.779 1.00 60.53 197 ASP A O 1
ATOM 1620 N N . ASN A 1 198 ? 11.701 -18.917 -27.033 1.00 67.56 198 ASN A N 1
ATOM 1621 C CA . ASN A 1 198 ? 10.635 -18.009 -26.567 1.00 67.56 198 ASN A CA 1
ATOM 1622 C C . ASN A 1 198 ? 10.097 -18.408 -25.174 1.00 67.56 198 ASN A C 1
ATOM 1624 O O . ASN A 1 198 ? 8.890 -18.403 -24.928 1.00 67.56 198 ASN A O 1
ATOM 1628 N N . ASP A 1 199 ? 10.995 -18.871 -24.295 1.00 74.69 199 ASP A N 1
ATOM 1629 C CA . ASP A 1 199 ? 10.648 -19.463 -22.997 1.00 74.69 199 ASP A CA 1
ATOM 1630 C C . ASP A 1 199 ? 9.922 -18.479 -22.056 1.00 74.69 199 ASP A C 1
ATOM 1632 O O . ASP A 1 199 ? 9.188 -18.916 -21.171 1.00 74.69 199 ASP A O 1
ATOM 1636 N N . ASP A 1 200 ? 10.118 -17.175 -22.251 1.00 76.56 200 ASP A N 1
ATOM 1637 C CA . ASP A 1 200 ? 9.446 -16.075 -21.552 1.00 76.56 200 ASP A CA 1
ATOM 1638 C C . ASP A 1 200 ? 7.956 -15.979 -21.888 1.00 76.56 200 ASP A C 1
ATOM 1640 O O . ASP A 1 200 ? 7.159 -15.703 -20.999 1.00 76.56 200 ASP A O 1
ATOM 1644 N N . GLU A 1 201 ? 7.573 -16.317 -23.121 1.00 76.88 201 GLU A N 1
ATOM 1645 C CA . GLU A 1 201 ? 6.192 -16.214 -23.617 1.00 76.88 201 GLU A CA 1
ATOM 1646 C C . GLU A 1 201 ? 5.475 -17.572 -23.757 1.00 76.88 201 GLU A C 1
ATOM 1648 O O . GLU A 1 201 ? 4.320 -17.675 -24.180 1.00 76.88 201 GLU A O 1
ATOM 1653 N N . ARG A 1 202 ? 6.150 -18.664 -23.393 1.00 73.62 202 ARG A N 1
ATOM 1654 C CA . ARG A 1 202 ? 5.742 -20.037 -23.727 1.00 73.62 202 ARG A CA 1
ATOM 1655 C C . ARG A 1 202 ? 4.410 -20.501 -23.124 1.00 73.62 202 ARG A C 1
ATOM 1657 O O . ARG A 1 202 ? 3.712 -21.294 -23.756 1.00 73.62 202 ARG A O 1
ATOM 1664 N N . TYR A 1 203 ? 4.075 -20.063 -21.910 1.00 74.94 203 TYR A N 1
ATOM 1665 C CA . TYR A 1 203 ? 2.878 -20.506 -21.167 1.00 74.94 203 TYR A CA 1
ATOM 1666 C C . TYR A 1 203 ? 1.861 -19.381 -20.927 1.00 74.94 203 TYR A C 1
ATOM 1668 O O . TYR A 1 203 ? 0.819 -19.597 -20.311 1.00 74.94 203 TYR A O 1
ATOM 1676 N N . CYS A 1 204 ? 2.128 -18.185 -21.446 1.00 77.50 204 CYS A N 1
ATOM 1677 C CA . CYS A 1 204 ? 1.377 -16.972 -21.126 1.00 77.50 204 CYS A CA 1
ATOM 1678 C C . CYS A 1 204 ? -0.043 -16.969 -21.705 1.00 77.50 204 CYS A C 1
ATOM 1680 O O . CYS A 1 204 ? -0.938 -16.334 -21.156 1.00 77.50 204 CYS A O 1
ATOM 1682 N N . VAL A 1 205 ? -0.296 -17.785 -22.733 1.00 73.44 205 VAL A N 1
ATOM 1683 C CA . VAL A 1 205 ? -1.640 -18.012 -23.290 1.00 73.44 205 VAL A CA 1
ATOM 1684 C C . VAL A 1 205 ? -2.633 -18.508 -22.221 1.00 73.44 205 VAL A C 1
ATOM 1686 O O . VAL A 1 205 ? -3.828 -18.235 -22.315 1.00 73.44 205 VAL A O 1
ATOM 1689 N N . GLU A 1 206 ? -2.167 -19.200 -21.173 1.00 76.25 206 GLU A N 1
ATOM 1690 C CA . GLU A 1 206 ? -3.030 -19.627 -20.061 1.00 76.25 206 GLU A CA 1
ATOM 1691 C C . GLU A 1 206 ? -3.554 -18.448 -19.220 1.00 76.25 206 GLU A C 1
ATOM 1693 O O . GLU A 1 206 ? -4.685 -18.517 -18.738 1.00 76.25 206 GLU A O 1
ATOM 1698 N N . LEU A 1 207 ? -2.776 -17.366 -19.074 1.00 76.12 207 LEU A N 1
ATOM 1699 C CA . LEU A 1 207 ? -3.216 -16.130 -18.405 1.00 76.12 207 LEU A CA 1
ATOM 1700 C C . LEU A 1 207 ? -4.294 -15.432 -19.225 1.00 76.12 207 LEU A C 1
ATOM 1702 O O . LEU A 1 207 ? -5.311 -14.987 -18.696 1.00 76.12 207 LEU A O 1
ATOM 1706 N N . GLU A 1 208 ? -4.072 -15.378 -20.534 1.00 69.12 208 GLU A N 1
ATOM 1707 C CA . GLU A 1 208 ? -4.954 -14.722 -21.484 1.00 69.12 208 GLU A CA 1
ATOM 1708 C C . GLU A 1 208 ? -6.333 -15.397 -21.550 1.00 69.12 208 GLU A C 1
ATOM 1710 O O . GLU A 1 208 ? -7.354 -14.716 -21.502 1.00 69.12 208 GLU A O 1
ATOM 1715 N N . ILE A 1 209 ? -6.386 -16.732 -21.585 1.00 70.75 209 ILE A N 1
ATOM 1716 C CA . ILE A 1 209 ? -7.645 -17.499 -21.685 1.00 70.75 209 ILE A CA 1
ATOM 1717 C C . ILE A 1 209 ? -8.424 -17.546 -20.359 1.00 70.75 209 ILE A C 1
ATOM 1719 O O . ILE A 1 209 ? -9.591 -17.946 -20.340 1.00 70.75 209 ILE A O 1
ATOM 1723 N N . SER A 1 210 ? -7.807 -17.171 -19.239 1.00 72.00 210 SER A N 1
ATOM 1724 C CA . SER A 1 210 ? -8.481 -17.203 -17.943 1.00 72.00 210 SER A CA 1
ATOM 1725 C C . SER A 1 210 ? -9.666 -16.225 -17.906 1.00 72.00 210 SER A C 1
ATOM 1727 O O . SER A 1 210 ? -9.594 -15.121 -18.439 1.00 72.00 210 SER A O 1
ATOM 1729 N N . ILE A 1 211 ? -10.790 -16.649 -17.323 1.00 72.12 211 ILE A N 1
ATOM 1730 C CA . ILE A 1 211 ? -12.008 -15.837 -17.185 1.00 72.12 211 ILE A CA 1
ATOM 1731 C C . ILE A 1 211 ? -12.255 -15.650 -15.691 1.00 72.12 211 ILE A C 1
ATOM 1733 O O . ILE A 1 211 ? -12.338 -16.642 -14.960 1.00 72.12 211 ILE A O 1
ATOM 1737 N N . CYS A 1 212 ? -12.371 -14.399 -15.254 1.00 79.94 212 CYS A N 1
ATOM 1738 C CA . CYS A 1 212 ? -12.627 -14.055 -13.858 1.00 79.94 212 CYS A CA 1
ATOM 1739 C C . CYS A 1 212 ? -14.089 -14.306 -13.455 1.00 79.94 212 CYS A C 1
ATOM 1741 O O . CYS A 1 212 ? -14.982 -14.456 -14.297 1.00 79.94 212 CYS A O 1
ATOM 1743 N N . GLY A 1 213 ? -14.338 -14.400 -12.148 1.00 78.19 213 GLY A N 1
ATOM 1744 C CA . GLY A 1 213 ? -15.690 -14.464 -11.596 1.00 78.19 213 GLY A CA 1
ATOM 1745 C C . GLY A 1 213 ? -16.508 -13.195 -11.878 1.00 78.19 213 GLY A C 1
ATOM 1746 O O . GLY A 1 213 ? -15.975 -12.172 -12.284 1.00 78.19 213 GLY A O 1
ATOM 1747 N N . LYS A 1 214 ? -17.825 -13.241 -11.630 1.00 74.81 214 LYS A N 1
ATOM 1748 C CA . LYS A 1 214 ? -18.721 -12.079 -11.827 1.00 74.81 214 LYS A CA 1
ATOM 1749 C C . LYS A 1 214 ? -18.418 -10.886 -10.909 1.00 74.81 214 LYS A C 1
ATOM 1751 O O . LYS A 1 214 ? -18.790 -9.774 -11.251 1.00 74.81 214 LYS A O 1
ATOM 1756 N N . ASP A 1 215 ? -17.780 -11.142 -9.769 1.00 79.69 215 ASP A N 1
ATOM 1757 C CA . ASP A 1 215 ? -17.428 -10.145 -8.749 1.00 79.69 215 ASP A CA 1
ATOM 1758 C C . ASP A 1 215 ? -15.911 -9.849 -8.749 1.00 79.69 215 ASP A C 1
ATOM 1760 O O . ASP A 1 215 ? -15.350 -9.392 -7.754 1.00 79.69 215 ASP A O 1
ATOM 1764 N N . GLU A 1 216 ? -15.219 -10.170 -9.845 1.00 83.56 216 GLU A N 1
ATOM 1765 C CA . GLU A 1 216 ? -13.773 -10.011 -9.993 1.00 83.56 216 GLU A CA 1
ATOM 1766 C C . GLU A 1 216 ? -13.456 -9.137 -11.212 1.00 83.56 216 GLU A C 1
ATOM 1768 O O . GLU A 1 216 ? -14.020 -9.314 -12.291 1.00 83.56 216 GLU A O 1
ATOM 1773 N N . PHE A 1 217 ? -12.513 -8.217 -11.038 1.00 84.69 217 PHE A N 1
ATOM 1774 C CA . PHE A 1 217 ? -11.889 -7.453 -12.103 1.00 84.69 217 PHE A CA 1
ATOM 1775 C C . PHE A 1 217 ? -10.740 -8.257 -12.719 1.00 84.69 217 PHE A C 1
ATOM 1777 O O . PHE A 1 217 ? -9.911 -8.826 -12.004 1.00 84.69 217 PHE A O 1
ATOM 1784 N N . GLN A 1 218 ? -10.677 -8.294 -14.050 1.00 80.06 218 GLN A N 1
ATOM 1785 C CA . GLN A 1 218 ? -9.557 -8.889 -14.766 1.00 80.06 218 GLN A CA 1
ATOM 1786 C C . GLN A 1 218 ? -8.512 -7.823 -15.101 1.00 80.06 218 GLN A C 1
ATOM 1788 O O . GLN A 1 218 ? -8.761 -6.949 -15.927 1.00 80.06 218 GLN A O 1
ATOM 1793 N N . CYS A 1 219 ? -7.326 -7.953 -14.517 1.00 79.56 219 CYS A N 1
ATOM 1794 C CA . CYS A 1 219 ? -6.156 -7.155 -14.858 1.00 79.56 219 CYS A CA 1
ATOM 1795 C C . CYS A 1 219 ? -5.771 -7.340 -16.335 1.00 79.56 219 CYS A C 1
ATOM 1797 O O . CYS A 1 219 ? -6.016 -8.399 -16.925 1.00 79.56 219 CYS A O 1
ATOM 1799 N N . HIS A 1 220 ? -5.102 -6.354 -16.934 1.00 74.62 220 HIS A N 1
ATOM 1800 C CA . HIS A 1 220 ? -4.686 -6.417 -18.342 1.00 74.62 220 HIS A CA 1
ATOM 1801 C C . HIS A 1 220 ? -3.760 -7.622 -18.636 1.00 74.62 220 HIS A C 1
ATOM 1803 O O . HIS A 1 220 ? -3.910 -8.294 -19.661 1.00 74.62 220 HIS A O 1
ATOM 1809 N N . ASN A 1 221 ? -2.904 -8.004 -17.683 1.00 71.50 221 ASN A N 1
ATOM 1810 C CA . ASN A 1 221 ? -2.057 -9.200 -17.721 1.00 71.50 221 ASN A CA 1
ATOM 1811 C C . ASN A 1 221 ? -2.822 -10.540 -17.591 1.00 71.50 221 ASN A C 1
ATOM 1813 O O . ASN A 1 221 ? -2.215 -11.610 -17.654 1.00 71.50 221 ASN A O 1
ATOM 1817 N N . GLY A 1 222 ? -4.143 -10.503 -17.392 1.00 76.19 222 GLY A N 1
ATOM 1818 C CA . GLY A 1 222 ? -5.034 -11.660 -17.300 1.00 76.19 222 GLY A CA 1
ATOM 1819 C C . GLY A 1 222 ? -5.330 -12.173 -15.888 1.00 76.19 222 GLY A C 1
ATOM 1820 O O . GLY A 1 222 ? -6.233 -12.995 -15.752 1.00 76.19 222 GLY A O 1
ATOM 1821 N N . GLN A 1 223 ? -4.640 -11.709 -14.840 1.00 83.31 223 GLN A N 1
ATOM 1822 C CA . GLN A 1 223 ? -4.955 -12.097 -13.455 1.00 83.31 223 GLN A CA 1
ATOM 1823 C C . GLN A 1 223 ? -6.274 -11.480 -12.970 1.00 83.31 223 GLN A C 1
ATOM 1825 O O . GLN A 1 223 ? -6.697 -10.443 -13.462 1.00 83.31 223 GLN A O 1
ATOM 1830 N N . CYS A 1 224 ? -6.911 -12.112 -11.984 1.00 86.19 224 CYS A N 1
ATOM 1831 C CA . CYS A 1 224 ? -8.168 -11.642 -11.403 1.00 86.19 224 CYS A CA 1
ATOM 1832 C C . CYS A 1 224 ? -7.933 -11.065 -10.006 1.00 86.19 224 CYS A C 1
ATOM 1834 O O . CYS A 1 224 ? -7.284 -11.710 -9.174 1.00 86.19 224 CYS A O 1
ATOM 1836 N N . ILE A 1 225 ? -8.508 -9.897 -9.735 1.00 87.44 225 ILE A N 1
ATOM 1837 C CA . ILE A 1 225 ? -8.607 -9.303 -8.398 1.00 87.44 225 ILE A CA 1
ATOM 1838 C C . ILE A 1 225 ? -10.086 -9.067 -8.052 1.00 87.44 225 ILE A C 1
ATOM 1840 O O . ILE A 1 225 ? -10.909 -8.966 -8.957 1.00 87.44 225 ILE A O 1
ATOM 1844 N N . PRO A 1 226 ? -10.479 -8.998 -6.772 1.00 86.69 226 PRO A N 1
ATOM 1845 C CA . PRO A 1 226 ? -11.857 -8.663 -6.412 1.00 86.69 226 PRO A CA 1
ATOM 1846 C C . PRO A 1 226 ? -12.251 -7.260 -6.899 1.00 86.69 226 PRO A C 1
ATOM 1848 O O . PRO A 1 226 ? -11.426 -6.348 -6.867 1.00 86.69 226 PRO A O 1
ATOM 1851 N N . MET A 1 227 ? -13.508 -7.076 -7.314 1.00 82.12 227 MET A N 1
ATOM 1852 C CA . MET A 1 227 ? -13.994 -5.797 -7.856 1.00 82.12 227 MET A CA 1
ATOM 1853 C C . MET A 1 227 ? -13.891 -4.639 -6.845 1.00 82.12 227 MET A C 1
ATOM 1855 O O . MET A 1 227 ? -13.787 -3.484 -7.239 1.00 82.12 227 MET A O 1
ATOM 1859 N N . GLU A 1 228 ? -13.855 -4.924 -5.538 1.00 78.00 228 GLU A N 1
ATOM 1860 C CA . GLU A 1 228 ? -13.638 -3.917 -4.487 1.00 78.00 228 GLU A CA 1
ATOM 1861 C C . GLU A 1 228 ? -12.224 -3.302 -4.483 1.00 78.00 228 GLU A C 1
ATOM 1863 O O . GLU A 1 228 ? -11.975 -2.347 -3.742 1.00 78.00 228 GLU A O 1
ATOM 1868 N N . PHE A 1 229 ? -11.297 -3.866 -5.261 1.00 79.25 229 PHE A N 1
ATOM 1869 C CA . PHE A 1 229 ? -9.955 -3.327 -5.488 1.00 79.25 229 PHE A CA 1
ATOM 1870 C C . PHE A 1 229 ? -9.820 -2.591 -6.826 1.00 79.25 229 PHE A C 1
ATOM 1872 O O . PHE A 1 229 ? -8.753 -2.091 -7.137 1.00 79.25 229 PHE A O 1
ATOM 1879 N N . TYR A 1 230 ? -10.885 -2.499 -7.624 1.00 81.12 230 TYR A N 1
ATOM 1880 C CA . TYR A 1 230 ? -10.858 -1.708 -8.849 1.00 81.12 230 TYR A CA 1
ATOM 1881 C C . TYR A 1 230 ? -11.056 -0.220 -8.529 1.00 81.12 230 TYR A C 1
ATOM 1883 O O . TYR A 1 230 ? -12.113 0.155 -8.017 1.00 81.12 230 TYR A O 1
ATOM 1891 N N . ARG A 1 231 ? -10.071 0.623 -8.868 1.00 73.62 231 ARG A N 1
ATOM 1892 C CA . ARG A 1 231 ? -10.067 2.080 -8.631 1.00 73.62 231 ARG A CA 1
ATOM 1893 C C . ARG A 1 231 ? -10.375 2.469 -7.179 1.00 73.62 231 ARG A C 1
ATOM 1895 O O . ARG A 1 231 ? -11.081 3.449 -6.938 1.00 73.62 231 ARG A O 1
ATOM 1902 N N . ASN A 1 232 ? -9.906 1.678 -6.221 1.00 68.25 232 ASN A N 1
ATOM 1903 C CA . ASN A 1 232 ? -10.137 1.901 -4.801 1.00 68.25 232 ASN A CA 1
ATOM 1904 C C . ASN A 1 232 ? -9.036 2.734 -4.129 1.00 68.25 232 ASN A C 1
ATOM 1906 O O . ASN A 1 232 ? -9.273 3.262 -3.042 1.00 68.25 232 ASN A O 1
ATOM 1910 N N . ASP A 1 233 ? -7.844 2.803 -4.726 1.00 68.31 233 ASP A N 1
ATOM 1911 C CA . ASP A 1 233 ? -6.683 3.489 -4.171 1.00 68.31 233 ASP A CA 1
ATOM 1912 C C . ASP A 1 233 ? -5.657 3.820 -5.264 1.00 68.31 233 ASP A C 1
ATOM 1914 O O . ASP A 1 233 ? -4.785 3.020 -5.616 1.00 68.31 233 ASP A O 1
ATOM 1918 N N . ARG A 1 234 ? -5.700 5.068 -5.747 1.00 62.50 234 ARG A N 1
ATOM 1919 C CA . ARG A 1 234 ? -4.854 5.555 -6.853 1.00 62.50 234 ARG A CA 1
ATOM 1920 C C . ARG A 1 234 ? -3.348 5.320 -6.642 1.00 62.50 234 ARG A C 1
ATOM 1922 O O . ARG A 1 234 ? -2.592 5.301 -7.621 1.00 62.50 234 ARG A O 1
ATOM 1929 N N . ALA A 1 235 ? -2.894 5.186 -5.392 1.00 61.75 235 ALA A N 1
ATOM 1930 C CA . ALA A 1 235 ? -1.493 4.974 -5.033 1.00 61.75 235 ALA A CA 1
ATOM 1931 C C . ALA A 1 235 ? -1.120 3.488 -4.857 1.00 61.75 235 ALA A C 1
ATOM 1933 O O . ALA A 1 235 ? 0.065 3.154 -4.931 1.00 61.75 235 ALA A O 1
ATOM 1934 N N . ASN A 1 236 ? -2.095 2.593 -4.668 1.00 70.75 236 ASN A N 1
ATOM 1935 C CA . ASN A 1 236 ? -1.896 1.182 -4.326 1.00 70.75 236 ASN A CA 1
ATOM 1936 C C . ASN A 1 236 ? -2.493 0.232 -5.381 1.00 70.75 236 ASN A C 1
ATOM 1938 O O . ASN A 1 236 ? -3.497 -0.410 -5.100 1.00 70.75 236 ASN A O 1
ATOM 1942 N N . PRO A 1 237 ? -1.853 0.055 -6.556 1.00 76.50 237 PRO A N 1
ATOM 1943 C CA . PRO A 1 237 ? -2.335 -0.904 -7.551 1.00 76.50 237 PRO A CA 1
ATOM 1944 C C . PRO A 1 237 ? -2.315 -2.321 -6.987 1.00 76.50 237 PRO A C 1
ATOM 1946 O O . PRO A 1 237 ? -1.274 -2.744 -6.476 1.00 76.50 237 PRO A O 1
ATOM 1949 N N . ASP A 1 238 ? -3.409 -3.062 -7.125 1.00 83.31 238 ASP A N 1
ATOM 1950 C CA . ASP A 1 238 ? -3.588 -4.470 -6.775 1.00 83.31 238 ASP A CA 1
ATOM 1951 C C . ASP A 1 238 ? -3.399 -5.435 -7.939 1.00 83.31 238 ASP A C 1
ATOM 1953 O O . ASP A 1 238 ? -2.993 -6.584 -7.721 1.00 83.31 238 ASP A O 1
ATOM 1957 N N . CYS A 1 239 ? -3.549 -4.963 -9.171 1.00 80.44 239 CYS A N 1
ATOM 1958 C CA . CYS A 1 239 ? -3.018 -5.670 -10.322 1.00 80.44 239 CYS A CA 1
ATOM 1959 C C . CYS A 1 239 ? -1.485 -5.589 -10.357 1.00 80.44 239 CYS A C 1
ATOM 1961 O O . CYS A 1 239 ? -0.873 -4.613 -9.919 1.00 80.44 239 CYS A O 1
ATOM 1963 N N . LEU A 1 240 ? -0.822 -6.627 -10.885 1.00 75.88 240 LEU A N 1
ATOM 1964 C CA . LEU A 1 240 ? 0.634 -6.571 -11.098 1.00 75.88 240 LEU A CA 1
ATOM 1965 C C . LEU A 1 240 ? 0.998 -5.478 -12.106 1.00 75.88 240 LEU A C 1
ATOM 1967 O O . LEU A 1 240 ? 1.932 -4.735 -11.869 1.00 75.88 240 LEU A O 1
ATOM 1971 N N . ASP A 1 241 ? 0.241 -5.344 -13.190 1.00 69.62 241 ASP A N 1
ATOM 1972 C CA . ASP A 1 241 ? 0.448 -4.304 -14.207 1.00 69.62 241 ASP A CA 1
ATOM 1973 C C . ASP A 1 241 ? -0.053 -2.906 -13.792 1.00 69.62 241 ASP A C 1
ATOM 1975 O O . ASP A 1 241 ? 0.242 -1.922 -14.468 1.00 69.62 241 ASP A O 1
ATOM 1979 N N . GLY A 1 242 ? -0.786 -2.814 -12.678 1.00 72.69 242 GLY A N 1
ATOM 1980 C CA . GLY A 1 242 ? -1.438 -1.598 -12.195 1.00 72.69 242 GLY A CA 1
ATOM 1981 C C . GLY A 1 242 ? -2.634 -1.121 -13.019 1.00 72.69 242 GLY A C 1
ATOM 1982 O O . GLY A 1 242 ? -3.024 0.032 -12.877 1.00 72.69 242 GLY A O 1
ATOM 1983 N N . SER A 1 243 ? -3.205 -1.984 -13.867 1.00 75.75 243 SER A N 1
ATOM 1984 C CA . SER A 1 243 ? -4.380 -1.702 -14.712 1.00 75.75 243 SER A CA 1
ATOM 1985 C C . SER A 1 243 ? -5.655 -1.329 -13.942 1.00 75.75 243 SER A C 1
ATOM 1987 O O . SER A 1 243 ? -6.576 -0.743 -14.511 1.00 75.75 243 SER A O 1
ATOM 1989 N N . ASP A 1 244 ? -5.711 -1.645 -12.653 1.00 76.38 244 ASP A N 1
ATOM 1990 C CA . ASP A 1 244 ? -6.823 -1.350 -11.758 1.00 76.38 244 ASP A CA 1
ATOM 1991 C C . ASP A 1 244 ? -6.835 0.085 -11.220 1.00 76.38 244 ASP A C 1
ATOM 1993 O O . ASP A 1 244 ? -7.904 0.566 -10.847 1.00 76.38 244 ASP A O 1
ATOM 1997 N N . GLU A 1 245 ? -5.697 0.790 -11.224 1.00 75.75 245 GLU A N 1
ATOM 1998 C CA . GLU A 1 245 ? -5.552 2.090 -10.561 1.00 75.75 245 GLU A CA 1
ATOM 1999 C C . GLU A 1 245 ? -5.050 3.215 -11.466 1.00 75.75 245 GLU A C 1
ATOM 2001 O O . GLU A 1 245 ? -4.214 3.034 -12.352 1.00 75.75 245 GLU A O 1
ATOM 2006 N N . LYS A 1 246 ? -5.528 4.436 -11.190 1.00 59.41 246 LYS A N 1
ATOM 2007 C CA . LYS A 1 246 ? -5.154 5.649 -11.930 1.00 59.41 246 LYS A CA 1
ATOM 2008 C C . LYS A 1 246 ? -4.472 6.674 -11.046 1.00 59.41 246 LYS A C 1
ATOM 2010 O O . LYS A 1 246 ? -5.123 7.469 -10.377 1.00 59.41 246 LYS A O 1
ATOM 2015 N N . GLY A 1 247 ? -3.148 6.709 -11.098 1.00 50.03 247 GLY A N 1
ATOM 2016 C CA . GLY A 1 247 ? -2.366 7.722 -10.400 1.00 50.03 247 GLY A CA 1
ATOM 2017 C C . GLY A 1 247 ? -0.881 7.630 -10.715 1.00 50.03 247 GLY A C 1
ATOM 2018 O O . GLY A 1 247 ? -0.322 6.532 -10.815 1.00 50.03 247 GLY A O 1
ATOM 2019 N N . SER A 1 248 ? -0.228 8.785 -10.859 1.00 48.66 248 SER A N 1
ATOM 2020 C CA . SER A 1 248 ? 1.234 8.863 -10.853 1.00 48.66 248 SER A CA 1
ATOM 2021 C C . SER A 1 248 ? 1.709 8.931 -9.405 1.00 48.66 248 SER A C 1
ATOM 2023 O O . SER A 1 248 ? 1.280 9.798 -8.647 1.00 48.66 248 SER A O 1
ATOM 2025 N N . PHE A 1 249 ? 2.561 7.985 -9.014 1.00 51.00 249 PHE A N 1
ATOM 2026 C CA . PHE A 1 249 ? 3.173 7.943 -7.693 1.00 51.00 249 PHE A CA 1
ATOM 2027 C C . PHE A 1 249 ? 4.691 8.097 -7.824 1.00 51.00 249 PHE A C 1
ATOM 2029 O O . PHE A 1 249 ? 5.302 7.453 -8.684 1.00 51.00 249 PHE A O 1
ATOM 2036 N N . ALA A 1 250 ? 5.307 8.914 -6.961 1.00 48.84 250 ALA A N 1
ATOM 2037 C CA . ALA A 1 250 ? 6.748 9.158 -6.940 1.00 48.84 250 ALA A CA 1
ATOM 2038 C C . ALA A 1 250 ? 7.519 7.933 -6.407 1.00 48.84 250 ALA A C 1
ATOM 2040 O O . ALA A 1 250 ? 7.903 7.851 -5.244 1.00 48.84 250 ALA A O 1
ATOM 2041 N N . CYS A 1 251 ? 7.768 6.964 -7.287 1.00 53.34 251 CYS A N 1
ATOM 2042 C CA . CYS A 1 251 ? 8.361 5.667 -6.951 1.00 53.34 251 CYS A CA 1
ATOM 2043 C C . CYS A 1 251 ? 9.804 5.731 -6.390 1.00 53.34 251 CYS A C 1
ATOM 2045 O O . CYS A 1 251 ? 10.317 4.742 -5.867 1.00 53.34 251 CYS A O 1
ATOM 2047 N N . SER A 1 252 ? 10.464 6.891 -6.470 1.00 51.09 252 SER A N 1
ATOM 2048 C CA . SER A 1 252 ? 11.850 7.093 -6.040 1.00 51.09 252 SER A CA 1
ATOM 2049 C C . SER A 1 252 ? 12.045 7.149 -4.520 1.00 51.09 252 SER A C 1
ATOM 2051 O O . SER A 1 252 ? 13.177 7.043 -4.048 1.00 51.09 252 SER A O 1
ATOM 2053 N N . GLU A 1 253 ? 10.966 7.326 -3.755 1.00 54.38 253 GLU A N 1
ATOM 2054 C CA . GLU A 1 253 ? 10.997 7.432 -2.288 1.00 54.38 253 GLU A CA 1
ATOM 2055 C C . GLU A 1 253 ? 10.246 6.292 -1.584 1.00 54.38 253 GLU A C 1
ATOM 2057 O O . GLU A 1 253 ? 10.182 6.263 -0.356 1.00 54.38 253 GLU A O 1
ATOM 2062 N N . ASP A 1 254 ? 9.726 5.325 -2.346 1.00 64.00 254 ASP A N 1
ATOM 2063 C CA . ASP A 1 254 ? 8.852 4.277 -1.828 1.00 64.00 254 ASP A CA 1
ATOM 2064 C C . ASP A 1 254 ? 9.598 2.952 -1.583 1.00 64.00 254 ASP A C 1
ATOM 2066 O O . ASP A 1 254 ? 10.111 2.327 -2.520 1.00 64.00 254 ASP A O 1
ATOM 2070 N N . PRO A 1 255 ? 9.690 2.510 -0.313 1.00 64.38 255 PRO A N 1
ATOM 2071 C CA . PRO A 1 255 ? 10.307 1.241 0.053 1.00 64.38 255 PRO A CA 1
ATOM 2072 C C . PRO A 1 255 ? 9.453 0.019 -0.315 1.00 64.38 255 PRO A C 1
ATOM 2074 O O . PRO A 1 255 ? 9.976 -1.093 -0.270 1.00 64.38 255 PRO A O 1
ATOM 2077 N N . THR A 1 256 ? 8.162 0.186 -0.606 1.00 68.31 256 THR A N 1
ATOM 2078 C CA . THR A 1 256 ? 7.195 -0.896 -0.824 1.00 68.31 256 THR A CA 1
ATOM 2079 C C . THR A 1 256 ? 7.310 -1.534 -2.211 1.00 68.31 256 THR A C 1
ATOM 2081 O O . THR A 1 256 ? 7.937 -1.031 -3.146 1.00 68.31 256 THR A O 1
ATOM 2084 N N . MET A 1 257 ? 6.665 -2.691 -2.349 1.00 62.34 257 MET A N 1
ATOM 2085 C CA . MET A 1 257 ? 6.679 -3.504 -3.572 1.00 62.34 257 MET A CA 1
ATOM 2086 C C . MET A 1 257 ? 5.919 -2.879 -4.751 1.00 62.34 257 MET A C 1
ATOM 2088 O O . MET A 1 257 ? 6.087 -3.328 -5.883 1.00 62.34 257 MET A O 1
ATOM 2092 N N . ARG A 1 258 ? 5.117 -1.832 -4.517 1.00 64.19 258 ARG A N 1
ATOM 2093 C CA . ARG A 1 258 ? 4.259 -1.196 -5.535 1.00 64.19 258 ARG A CA 1
ATOM 2094 C C . ARG A 1 258 ? 5.053 -0.718 -6.744 1.00 64.19 258 ARG A C 1
ATOM 2096 O O . ARG A 1 258 ? 4.643 -0.898 -7.888 1.00 64.19 258 ARG A O 1
ATOM 2103 N N . CYS A 1 259 ? 6.228 -0.156 -6.483 1.00 59.78 259 CYS A N 1
ATOM 2104 C CA . CYS A 1 259 ? 7.127 0.346 -7.514 1.00 59.78 259 CYS A CA 1
ATOM 2105 C C . CYS A 1 259 ? 7.862 -0.762 -8.276 1.00 59.78 259 CYS A C 1
ATOM 2107 O O . CYS A 1 259 ? 8.374 -0.510 -9.363 1.00 59.78 259 CYS A O 1
ATOM 2109 N N . GLU A 1 260 ? 7.966 -1.963 -7.700 1.00 58.03 260 GLU A N 1
ATOM 2110 C CA . GLU A 1 260 ? 8.597 -3.118 -8.352 1.00 58.03 260 GLU A CA 1
ATOM 2111 C C . GLU A 1 260 ? 7.642 -3.814 -9.313 1.00 58.03 260 GLU A C 1
ATOM 2113 O O . GLU A 1 260 ? 8.101 -4.406 -10.291 1.00 58.03 260 GLU A O 1
ATOM 2118 N N . ASP A 1 261 ? 6.341 -3.741 -9.028 1.00 56.28 261 ASP A N 1
ATOM 2119 C CA . ASP A 1 261 ? 5.317 -4.476 -9.756 1.00 56.28 261 ASP A CA 1
ATOM 2120 C C . ASP A 1 261 ? 4.811 -3.699 -10.992 1.00 56.28 261 ASP A C 1
ATOM 2122 O O . ASP A 1 261 ? 4.587 -4.332 -12.018 1.00 56.28 261 ASP A O 1
ATOM 2126 N N . ARG A 1 262 ? 4.784 -2.351 -10.997 1.00 53.41 262 ARG A N 1
ATOM 2127 C CA . ARG A 1 262 ? 4.342 -1.571 -12.178 1.00 53.41 262 ARG A CA 1
ATOM 2128 C C . ARG A 1 262 ? 5.190 -1.851 -13.431 1.00 53.41 262 ARG A C 1
ATOM 2130 O O . ARG A 1 262 ? 6.379 -1.521 -13.501 1.00 53.41 262 ARG A O 1
ATOM 2137 N N . SER A 1 263 ? 4.550 -2.385 -14.469 1.00 45.75 263 SER A N 1
ATOM 2138 C CA . SER A 1 263 ? 5.025 -2.298 -15.850 1.00 45.75 263 SER A CA 1
ATOM 2139 C C . SER A 1 263 ? 4.814 -0.870 -16.350 1.00 45.75 263 SER A C 1
ATOM 2141 O O . SER A 1 263 ? 3.744 -0.295 -16.168 1.00 45.75 263 SER A O 1
ATOM 2143 N N . SER A 1 264 ? 5.821 -0.268 -16.980 1.00 43.88 264 SER A N 1
ATOM 2144 C CA . SER A 1 264 ? 5.683 1.017 -17.673 1.00 43.88 264 SER A CA 1
ATOM 2145 C C . SER A 1 264 ? 4.689 0.874 -18.832 1.00 43.88 264 SER A C 1
ATOM 2147 O O . SER A 1 264 ? 5.084 0.554 -19.949 1.00 43.88 264 SER A O 1
ATOM 2149 N N . GLY A 1 265 ? 3.402 1.067 -18.541 1.00 40.41 265 GLY A N 1
ATOM 2150 C CA . GLY A 1 265 ? 2.304 0.822 -19.475 1.00 40.41 265 GLY A CA 1
ATOM 2151 C C . GLY A 1 265 ? 1.022 1.599 -19.175 1.00 40.41 265 GLY A C 1
ATOM 2152 O O . GLY A 1 265 ? -0.033 1.172 -19.610 1.00 40.41 265 GLY A O 1
ATOM 2153 N N . LEU A 1 266 ? 1.096 2.724 -18.453 1.00 34.97 266 LEU A N 1
ATOM 2154 C CA . LEU A 1 266 ? -0.033 3.662 -18.280 1.00 34.97 266 LEU A CA 1
ATOM 2155 C C . LEU A 1 266 ? 0.358 5.132 -18.533 1.00 34.97 266 LEU A C 1
ATOM 2157 O O . LEU A 1 266 ? -0.394 6.053 -18.241 1.00 34.97 266 LEU A O 1
ATOM 2161 N N . GLY A 1 267 ? 1.545 5.369 -19.101 1.00 33.72 267 GLY A N 1
ATOM 2162 C CA . GLY A 1 267 ? 1.914 6.659 -19.677 1.00 33.72 267 GLY A CA 1
ATOM 2163 C C . GLY A 1 267 ? 1.671 6.619 -21.178 1.00 33.72 267 GLY A C 1
ATOM 2164 O O . GLY A 1 267 ? 2.571 6.243 -21.930 1.00 33.72 267 GLY A O 1
ATOM 2165 N N . PHE A 1 268 ? 0.461 6.972 -21.605 1.00 37.78 268 PHE A N 1
ATOM 2166 C CA . PHE A 1 268 ? 0.105 7.126 -23.010 1.00 37.78 268 PHE A CA 1
ATOM 2167 C C . PHE A 1 268 ? 1.056 8.111 -23.677 1.00 37.78 268 PHE A C 1
ATOM 2169 O O . PHE A 1 268 ? 1.013 9.314 -23.439 1.00 37.78 268 PHE A O 1
ATOM 2176 N N . THR A 1 269 ? 1.969 7.593 -24.494 1.00 33.34 269 THR A N 1
ATOM 2177 C CA . THR A 1 269 ? 2.680 8.379 -25.495 1.00 33.34 269 THR A CA 1
ATOM 2178 C C . THR A 1 269 ? 2.827 7.483 -26.732 1.00 33.34 269 THR A C 1
ATOM 2180 O O . THR A 1 269 ? 3.501 6.450 -26.673 1.00 33.34 269 THR A O 1
ATOM 2183 N N . PRO A 1 270 ? 2.216 7.836 -27.877 1.00 33.09 270 PRO A N 1
ATOM 2184 C CA . PRO A 1 270 ? 2.315 7.053 -29.119 1.00 33.09 270 PRO A CA 1
ATOM 2185 C C . PRO A 1 270 ? 3.750 6.965 -29.683 1.00 33.09 270 PRO A C 1
ATOM 2187 O O . PRO A 1 270 ? 4.038 6.262 -30.659 1.00 33.09 270 PRO A O 1
ATOM 2190 N N . GLU A 1 271 ? 4.691 7.704 -29.094 1.00 33.97 271 GLU A N 1
ATOM 2191 C CA . GLU A 1 271 ? 5.966 8.024 -29.720 1.00 33.97 271 GLU A CA 1
ATOM 2192 C C . GLU A 1 271 ? 7.090 7.030 -29.366 1.00 33.97 271 GLU A C 1
ATOM 2194 O O . GLU A 1 271 ? 7.946 6.788 -30.224 1.00 33.97 271 GLU A O 1
ATOM 2199 N N . LEU A 1 272 ? 7.041 6.294 -28.241 1.00 40.22 272 LEU A N 1
ATOM 2200 C CA . LEU A 1 272 ? 8.202 5.509 -27.746 1.00 40.22 272 LEU A CA 1
ATOM 2201 C C . LEU A 1 272 ? 7.971 4.023 -27.370 1.00 40.22 272 LEU A C 1
ATOM 2203 O O . LEU A 1 272 ? 8.876 3.363 -26.879 1.00 40.22 272 LEU A O 1
ATOM 2207 N N . GLN A 1 273 ? 6.834 3.422 -27.722 1.00 42.00 273 GLN A N 1
ATOM 2208 C CA . GLN A 1 273 ? 6.395 2.087 -27.247 1.00 42.00 273 GLN A CA 1
ATOM 2209 C C . GLN A 1 273 ? 7.220 0.808 -27.575 1.00 42.00 273 GLN A C 1
ATOM 2211 O O . GLN A 1 273 ? 6.788 -0.274 -27.193 1.00 42.00 273 GLN A O 1
ATOM 2216 N N . TYR A 1 274 ? 8.367 0.846 -28.270 1.00 44.44 274 TYR A N 1
ATOM 2217 C CA . TYR A 1 274 ? 8.970 -0.404 -28.803 1.00 44.44 274 TYR A CA 1
ATOM 2218 C C . TYR A 1 274 ? 10.474 -0.602 -28.533 1.00 44.44 274 TYR A C 1
ATOM 2220 O O . TYR A 1 274 ? 11.034 -1.608 -28.958 1.00 44.44 274 TYR A O 1
ATOM 2228 N N . ILE A 1 275 ? 11.136 0.308 -27.804 1.00 38.19 275 ILE A N 1
ATOM 2229 C CA . ILE A 1 275 ? 12.476 0.069 -27.215 1.00 38.19 275 ILE A CA 1
ATOM 2230 C C . ILE A 1 275 ? 12.497 0.559 -25.760 1.00 38.19 275 ILE A C 1
ATOM 2232 O O . ILE A 1 275 ? 13.427 1.221 -25.312 1.00 38.19 275 ILE A O 1
ATOM 2236 N N . THR A 1 276 ? 11.437 0.277 -25.015 1.00 39.19 276 THR A N 1
ATOM 2237 C CA . THR A 1 276 ? 11.357 0.597 -23.592 1.00 39.19 276 THR A CA 1
ATOM 2238 C C . THR A 1 276 ? 11.616 -0.679 -22.803 1.00 39.19 276 THR A C 1
ATOM 2240 O O . THR A 1 276 ? 10.873 -1.650 -22.911 1.00 39.19 276 THR A O 1
ATOM 2243 N N . PHE A 1 277 ? 12.716 -0.701 -22.047 1.00 42.94 277 PHE A N 1
ATOM 2244 C CA . PHE A 1 277 ? 12.902 -1.709 -21.005 1.00 42.94 277 PHE A CA 1
ATOM 2245 C C . PHE A 1 277 ? 11.887 -1.426 -19.895 1.00 42.94 277 PHE A C 1
ATOM 2247 O O . PHE A 1 277 ? 11.781 -0.276 -19.464 1.00 42.94 277 PHE A O 1
ATOM 2254 N N . ASN A 1 278 ? 11.184 -2.453 -19.412 1.00 45.41 278 ASN A N 1
ATOM 2255 C CA . ASN A 1 278 ? 10.295 -2.326 -18.259 1.00 45.41 278 ASN A CA 1
ATOM 2256 C C . ASN A 1 278 ? 11.100 -1.808 -17.048 1.00 45.41 278 ASN A C 1
ATOM 2258 O O . ASN A 1 278 ? 12.149 -2.354 -16.688 1.00 45.41 278 ASN A O 1
ATOM 2262 N N . CYS A 1 279 ? 10.652 -0.729 -16.406 1.00 48.00 279 CYS A N 1
ATOM 2263 C CA . CYS A 1 279 ? 11.460 0.019 -15.430 1.00 48.00 279 CYS A CA 1
ATOM 2264 C C . CYS A 1 279 ? 11.647 -0.720 -14.107 1.00 48.00 279 CYS A C 1
ATOM 2266 O O . CYS A 1 279 ? 10.830 -0.606 -13.204 1.00 48.00 279 CYS A O 1
ATOM 2268 N N . GLY A 1 280 ? 12.693 -1.545 -14.000 1.00 43.84 280 GLY A N 1
ATOM 2269 C CA . GLY A 1 280 ? 12.934 -2.455 -12.857 1.00 43.84 280 GLY A CA 1
ATOM 2270 C C . GLY A 1 280 ? 13.533 -1.830 -11.616 1.00 43.84 280 GLY A C 1
ATOM 2271 O O . GLY A 1 280 ? 13.895 -2.540 -10.680 1.00 43.84 280 GLY A O 1
ATOM 2272 N N . ASP A 1 281 ? 13.663 -0.514 -11.624 1.00 47.53 281 ASP A N 1
ATOM 2273 C CA . ASP A 1 281 ? 14.205 0.300 -10.551 1.00 47.53 281 ASP A CA 1
ATOM 2274 C C . ASP A 1 281 ? 13.151 1.204 -9.902 1.00 47.53 281 ASP A C 1
ATOM 2276 O O . ASP A 1 281 ? 13.448 1.782 -8.859 1.00 47.53 281 ASP A O 1
ATOM 2280 N N . GLY A 1 282 ? 11.921 1.259 -10.431 1.00 47.09 282 GLY A N 1
ATOM 2281 C CA . GLY A 1 282 ? 10.824 2.071 -9.900 1.00 47.09 282 GLY A CA 1
ATOM 2282 C C . GLY A 1 282 ? 11.131 3.568 -9.902 1.00 47.09 282 GLY A C 1
ATOM 2283 O O . GLY A 1 282 ? 11.003 4.218 -8.875 1.00 47.09 282 GLY A O 1
ATOM 2284 N N . ASN A 1 283 ? 11.555 4.127 -11.035 1.00 41.81 283 ASN A N 1
ATOM 2285 C CA . ASN A 1 283 ? 11.572 5.579 -11.221 1.00 41.81 283 ASN A CA 1
ATOM 2286 C C . ASN A 1 283 ? 10.213 6.055 -11.779 1.00 41.81 283 ASN A C 1
ATOM 2288 O O . ASN A 1 283 ? 9.705 5.425 -12.710 1.00 41.81 283 ASN A O 1
ATOM 2292 N N . PRO A 1 284 ? 9.613 7.132 -11.236 1.00 40.62 284 PRO A N 1
ATOM 2293 C CA . PRO A 1 284 ? 8.340 7.659 -11.720 1.00 40.62 284 PRO A CA 1
ATOM 2294 C C . PRO A 1 284 ? 8.450 8.342 -13.089 1.00 40.62 284 PRO A C 1
ATOM 2296 O O . PRO A 1 284 ? 9.494 8.872 -13.472 1.00 40.62 284 PRO A O 1
ATOM 2299 N N . VAL A 1 285 ? 7.316 8.352 -13.791 1.00 40.12 285 VAL A N 1
ATOM 2300 C CA . VAL A 1 285 ? 7.023 9.203 -14.947 1.00 40.12 285 VAL A CA 1
ATOM 2301 C C . VAL A 1 285 ? 6.262 10.416 -14.411 1.00 40.12 285 VAL A C 1
ATOM 2303 O O . VAL A 1 285 ? 5.101 10.285 -14.022 1.00 40.12 285 VAL A O 1
ATOM 2306 N N . ASP A 1 286 ? 6.897 11.586 -14.367 1.00 33.38 286 ASP A N 1
ATOM 2307 C CA . ASP A 1 286 ? 6.154 12.835 -14.184 1.00 33.38 286 ASP A CA 1
ATOM 2308 C C . ASP A 1 286 ? 5.354 13.114 -15.462 1.00 33.38 286 ASP A C 1
ATOM 2310 O O . ASP A 1 286 ? 5.902 13.223 -16.565 1.00 33.38 286 ASP A O 1
ATOM 2314 N N . ILE A 1 287 ? 4.033 13.206 -15.316 1.00 34.78 287 ILE A N 1
ATOM 2315 C CA . ILE A 1 287 ? 3.118 13.625 -16.378 1.00 34.78 287 ILE A CA 1
ATOM 2316 C C . ILE A 1 287 ? 3.202 15.155 -16.437 1.00 34.78 287 ILE A C 1
ATOM 2318 O O . ILE A 1 287 ? 2.395 15.872 -15.858 1.00 34.78 287 ILE A O 1
ATOM 2322 N N . GLY A 1 288 ? 4.259 15.644 -17.083 1.00 31.92 288 GLY A N 1
ATOM 2323 C CA . GLY A 1 288 ? 4.552 17.065 -17.253 1.00 31.92 288 GLY A CA 1
ATOM 2324 C C . GLY A 1 288 ? 5.892 17.266 -17.961 1.00 31.92 288 GLY A C 1
ATOM 2325 O O . GLY A 1 288 ? 6.943 17.271 -17.334 1.00 31.92 288 GLY A O 1
ATOM 2326 N N . ASP A 1 289 ? 5.850 17.372 -19.289 1.00 29.17 289 ASP A N 1
ATOM 2327 C CA . ASP A 1 289 ? 6.912 17.843 -20.201 1.00 29.17 289 ASP A CA 1
ATOM 2328 C C . ASP A 1 289 ? 8.306 17.176 -20.245 1.00 29.17 289 ASP A C 1
ATOM 2330 O O . ASP A 1 289 ? 9.177 17.622 -20.991 1.00 29.17 289 ASP A O 1
ATOM 2334 N N . SER A 1 290 ? 8.524 16.022 -19.611 1.00 32.16 290 SER A N 1
ATOM 2335 C CA . SER A 1 290 ? 9.684 15.166 -19.928 1.00 32.16 290 SER A CA 1
ATOM 2336 C C . SER A 1 290 ? 9.365 13.694 -19.674 1.00 32.16 290 SER A C 1
ATOM 2338 O O . SER A 1 290 ? 9.823 13.093 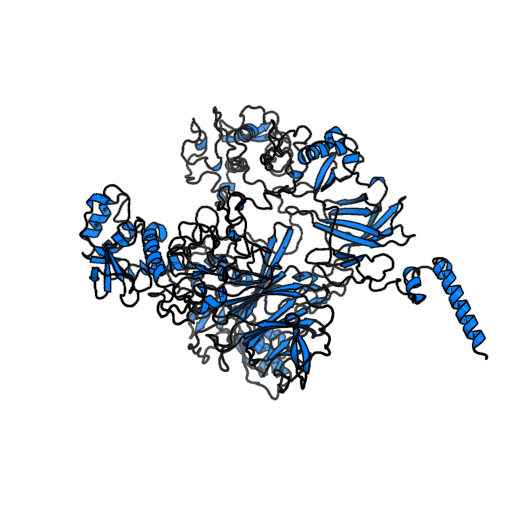-18.701 1.00 32.16 290 SER A O 1
ATOM 2340 N N . ARG A 1 291 ? 8.583 13.112 -20.586 1.00 37.66 291 ARG A N 1
ATOM 2341 C CA . ARG A 1 291 ? 8.347 11.666 -20.691 1.00 37.66 291 ARG A CA 1
ATOM 2342 C C . ARG A 1 291 ? 9.697 10.970 -20.837 1.00 37.66 291 ARG A C 1
ATOM 2344 O O . ARG A 1 291 ? 10.442 11.329 -21.735 1.00 37.66 291 ARG A O 1
ATOM 2351 N N . ASP A 1 292 ? 10.019 10.054 -19.931 1.00 40.72 292 ASP A N 1
ATOM 2352 C CA . ASP A 1 292 ? 10.554 8.734 -20.265 1.00 40.72 292 ASP A CA 1
ATOM 2353 C C . ASP A 1 292 ? 11.021 8.011 -19.005 1.00 40.72 292 ASP A C 1
ATOM 2355 O O . ASP A 1 292 ? 11.798 8.513 -18.191 1.00 40.72 292 ASP A O 1
ATOM 2359 N N . CYS A 1 293 ? 10.618 6.753 -18.912 1.00 42.69 293 CYS A N 1
ATOM 2360 C CA . CYS A 1 293 ? 11.065 5.768 -17.937 1.00 42.69 293 CYS A CA 1
ATOM 2361 C C . CYS A 1 293 ? 12.554 5.353 -18.168 1.00 42.69 293 CYS A C 1
ATOM 2363 O O . CYS A 1 293 ? 12.982 4.234 -17.904 1.00 42.69 293 CYS A O 1
ATOM 2365 N N . GLU A 1 294 ? 13.373 6.247 -18.739 1.00 42.00 294 GLU A N 1
ATOM 2366 C CA . GLU A 1 294 ? 14.619 5.936 -19.455 1.00 42.00 294 GLU A CA 1
ATOM 2367 C C . GLU A 1 294 ? 15.871 5.784 -18.574 1.00 42.00 294 GLU A C 1
ATOM 2369 O O . GLU A 1 294 ? 16.903 5.274 -19.028 1.00 42.00 294 GLU A O 1
ATOM 2374 N N . LYS A 1 295 ? 15.858 6.238 -17.319 1.00 49.09 295 LYS A N 1
ATOM 2375 C CA . LYS A 1 295 ? 17.129 6.661 -16.700 1.00 49.09 295 LYS A CA 1
ATOM 2376 C C . LYS A 1 295 ? 17.925 5.578 -15.955 1.00 49.09 295 LYS A C 1
ATOM 2378 O O . LYS A 1 295 ? 19.117 5.787 -15.731 1.00 49.09 295 LYS A O 1
ATOM 2383 N N . GLY A 1 296 ? 17.349 4.403 -15.683 1.00 51.44 296 GLY A N 1
ATOM 2384 C CA . GLY A 1 296 ? 18.034 3.280 -15.023 1.00 51.44 296 GLY A CA 1
ATOM 2385 C C . GLY A 1 296 ? 18.641 2.253 -15.985 1.00 51.44 296 GLY A C 1
ATOM 2386 O O . GLY A 1 296 ? 19.778 2.394 -16.444 1.00 51.44 296 GLY A O 1
ATOM 2387 N N . ARG A 1 297 ? 17.883 1.186 -16.294 1.00 60.16 297 ARG A N 1
ATOM 2388 C CA . ARG A 1 297 ? 18.369 0.023 -17.072 1.00 60.16 297 ARG A CA 1
ATOM 2389 C C . ARG A 1 297 ? 18.742 0.366 -18.515 1.00 60.16 297 ARG A C 1
ATOM 2391 O O . ARG A 1 297 ? 19.799 -0.056 -18.984 1.00 60.16 297 ARG A O 1
ATOM 2398 N N . LEU A 1 298 ? 17.900 1.140 -19.207 1.00 57.44 298 LEU A N 1
ATOM 2399 C CA . LEU A 1 298 ? 18.129 1.565 -20.593 1.00 57.44 298 LEU A CA 1
ATOM 2400 C C . LEU A 1 298 ? 19.337 2.503 -20.694 1.00 57.44 298 LEU A C 1
ATOM 2402 O O . LEU A 1 298 ? 20.192 2.294 -21.550 1.00 57.44 298 LEU A O 1
ATOM 2406 N N . SER A 1 299 ? 19.471 3.468 -19.782 1.00 56.22 299 SER A N 1
ATOM 2407 C CA . SER A 1 299 ? 20.660 4.323 -19.649 1.00 56.22 299 SER A CA 1
ATOM 2408 C C . SER A 1 299 ? 21.937 3.515 -19.382 1.00 56.22 299 SER A C 1
ATOM 2410 O O . SER A 1 299 ? 22.932 3.697 -20.084 1.00 56.22 299 SER A O 1
ATOM 2412 N N . LEU A 1 300 ? 21.917 2.566 -18.436 1.00 59.59 300 LEU A N 1
ATOM 2413 C CA . LEU A 1 300 ? 23.041 1.659 -18.147 1.00 59.59 300 LEU A CA 1
ATOM 2414 C C . LEU A 1 300 ? 23.423 0.811 -19.371 1.00 59.59 300 LEU A C 1
ATOM 2416 O O . LEU A 1 300 ? 24.600 0.727 -19.734 1.00 59.59 300 LEU A O 1
ATOM 2420 N N . PHE A 1 301 ? 22.437 0.222 -20.047 1.00 63.78 301 PHE A N 1
ATOM 2421 C CA . PHE A 1 301 ? 22.627 -0.558 -21.270 1.00 63.78 301 PHE A CA 1
ATOM 2422 C C . PHE A 1 301 ? 23.207 0.295 -22.408 1.00 63.78 301 PHE A C 1
ATOM 2424 O O . PHE A 1 301 ? 24.220 -0.067 -23.010 1.00 63.78 301 PHE A O 1
ATOM 2431 N N . THR A 1 302 ? 22.619 1.466 -22.646 1.00 62.09 302 THR A N 1
ATOM 2432 C CA . THR A 1 302 ? 23.026 2.434 -23.670 1.00 62.09 302 THR A CA 1
ATOM 2433 C C . THR A 1 302 ? 24.455 2.922 -23.406 1.00 62.09 302 THR A C 1
ATOM 2435 O O . THR A 1 302 ? 25.314 2.814 -24.284 1.00 62.09 302 THR A O 1
ATOM 2438 N N . LYS A 1 303 ? 24.788 3.317 -22.170 1.00 62.28 303 LYS A N 1
ATOM 2439 C CA . LYS A 1 303 ? 26.164 3.659 -21.758 1.00 62.28 303 LYS A CA 1
ATOM 2440 C C . LYS A 1 303 ? 27.147 2.511 -21.997 1.00 62.28 303 LYS A C 1
ATOM 2442 O O . LYS A 1 303 ? 28.277 2.753 -22.419 1.00 62.28 303 LYS A O 1
ATOM 2447 N N . THR A 1 304 ? 26.733 1.264 -21.773 1.00 64.75 304 THR A N 1
ATOM 2448 C CA . THR A 1 304 ? 27.617 0.098 -21.915 1.00 64.75 304 THR A CA 1
ATOM 2449 C C . THR A 1 304 ? 27.893 -0.267 -23.374 1.00 64.75 304 THR A C 1
ATOM 2451 O O . THR A 1 304 ? 29.045 -0.519 -23.741 1.00 64.75 304 THR A O 1
ATOM 2454 N N . ILE A 1 305 ? 26.867 -0.250 -24.228 1.00 68.19 305 ILE A N 1
ATOM 2455 C CA . ILE A 1 305 ? 26.977 -0.611 -25.650 1.00 68.19 305 ILE A CA 1
ATOM 2456 C C . ILE A 1 305 ? 27.788 0.399 -26.449 1.00 68.19 305 ILE A C 1
ATOM 2458 O O . ILE A 1 305 ? 28.540 0.030 -27.355 1.00 68.19 305 ILE A O 1
ATOM 2462 N N . PHE A 1 306 ? 27.644 1.672 -26.106 1.00 73.31 306 PHE A N 1
ATOM 2463 C CA . PHE A 1 306 ? 28.362 2.748 -26.765 1.00 73.31 306 PHE A CA 1
ATOM 2464 C C . PHE A 1 306 ? 29.663 3.117 -26.047 1.00 73.31 306 PHE A C 1
ATOM 2466 O O . PHE A 1 306 ? 30.387 3.984 -26.531 1.00 73.31 306 PHE A O 1
ATOM 2473 N N . SER A 1 307 ? 30.020 2.436 -24.951 1.00 70.94 307 SER A N 1
ATOM 2474 C CA . SER A 1 307 ? 31.294 2.633 -24.256 1.00 70.94 307 SER A CA 1
ATOM 2475 C C . SER A 1 307 ? 32.483 2.385 -25.183 1.00 70.94 307 SER A C 1
ATOM 2477 O O . SER A 1 307 ? 32.606 1.331 -25.816 1.00 70.94 307 SER A O 1
ATOM 2479 N N . LYS A 1 308 ? 33.423 3.339 -25.220 1.00 68.25 308 LYS A N 1
ATOM 2480 C CA . LYS A 1 308 ? 34.655 3.209 -26.010 1.00 68.25 308 LYS A CA 1
ATOM 2481 C C . LYS A 1 308 ? 35.503 2.011 -25.578 1.00 68.25 308 LYS A C 1
ATOM 2483 O O . LYS A 1 308 ? 36.146 1.402 -26.436 1.00 68.25 308 LYS A O 1
ATOM 2488 N N . ILE A 1 309 ? 35.496 1.676 -24.283 1.00 65.94 309 ILE A N 1
ATOM 2489 C CA . ILE A 1 309 ? 36.258 0.554 -23.703 1.00 65.94 309 ILE A CA 1
ATOM 2490 C C . ILE A 1 309 ? 35.880 -0.760 -24.395 1.00 65.94 309 ILE A C 1
ATOM 2492 O O . ILE A 1 309 ? 36.747 -1.579 -24.689 1.00 65.94 309 ILE A O 1
ATOM 2496 N N . ASN A 1 310 ? 34.603 -0.912 -24.746 1.00 59.56 310 ASN A N 1
ATOM 2497 C CA . ASN A 1 310 ? 34.076 -2.127 -25.350 1.00 59.56 310 ASN A CA 1
ATOM 2498 C C . ASN A 1 310 ? 34.132 -2.135 -26.887 1.00 59.56 310 ASN A C 1
ATOM 2500 O O . ASN A 1 310 ? 33.750 -3.120 -27.514 1.00 59.56 310 ASN A O 1
ATOM 2504 N N . ASN A 1 311 ? 34.624 -1.061 -27.511 1.00 65.12 311 ASN A N 1
ATOM 2505 C CA . ASN A 1 311 ? 34.812 -0.972 -28.957 1.00 65.12 311 ASN A CA 1
ATOM 2506 C C . ASN A 1 311 ? 36.299 -0.736 -29.292 1.00 65.12 311 ASN A C 1
ATOM 2508 O O . ASN A 1 311 ? 36.670 0.359 -29.734 1.00 65.12 311 ASN A O 1
ATOM 2512 N N . PRO A 1 312 ? 37.183 -1.727 -29.049 1.00 64.94 312 PRO A N 1
ATOM 2513 C CA . PRO A 1 312 ? 38.630 -1.566 -29.208 1.00 64.94 312 PRO A CA 1
ATOM 2514 C C . PRO A 1 312 ? 39.067 -1.434 -30.676 1.00 64.94 312 PRO A C 1
ATOM 2516 O O . PRO A 1 312 ? 40.168 -0.964 -30.941 1.00 64.94 312 PRO A O 1
ATOM 2519 N N . PHE A 1 313 ? 38.211 -1.824 -31.626 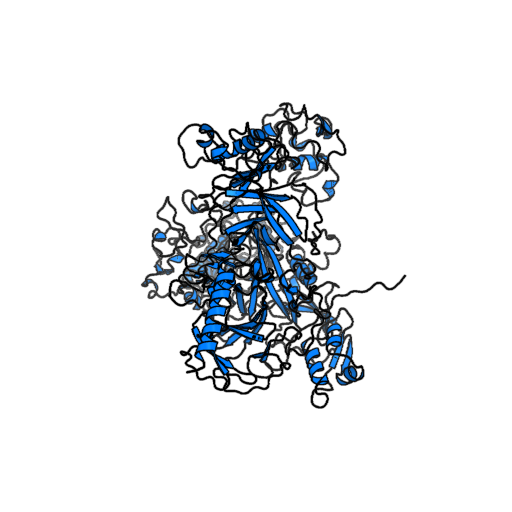1.00 71.81 313 PHE A N 1
ATOM 2520 C CA . PHE A 1 313 ? 38.528 -1.865 -33.056 1.00 71.81 313 PHE A CA 1
ATOM 2521 C C . PHE A 1 313 ? 38.379 -0.515 -33.769 1.00 71.81 313 PHE A C 1
ATOM 2523 O O . PHE A 1 313 ? 38.999 -0.309 -34.811 1.00 71.81 313 PHE A O 1
ATOM 2530 N N . LEU A 1 314 ? 37.579 0.410 -33.228 1.00 78.50 314 LEU A N 1
ATOM 2531 C CA . LEU A 1 314 ? 37.457 1.771 -33.756 1.00 78.50 314 LEU A CA 1
ATOM 2532 C C . LEU A 1 314 ? 38.432 2.722 -33.053 1.00 78.50 314 LEU A C 1
ATOM 2534 O O . LEU A 1 314 ? 38.654 2.628 -31.843 1.00 78.50 314 LEU A O 1
ATOM 2538 N N . THR A 1 315 ? 38.988 3.675 -33.800 1.00 81.06 315 THR A N 1
ATOM 2539 C CA . THR A 1 315 ? 39.784 4.783 -33.245 1.00 81.06 315 THR A CA 1
ATOM 2540 C C . THR A 1 315 ? 38.913 5.672 -32.350 1.00 81.06 315 THR A C 1
ATOM 2542 O O . THR A 1 315 ? 37.683 5.669 -32.463 1.00 81.06 315 THR A O 1
ATOM 2545 N N . ILE A 1 316 ? 39.520 6.411 -31.413 1.00 76.06 316 ILE A N 1
ATOM 2546 C CA . ILE A 1 316 ? 38.755 7.292 -30.512 1.00 76.06 316 ILE A CA 1
ATOM 2547 C C . ILE A 1 316 ? 38.091 8.432 -31.293 1.00 76.06 316 ILE A C 1
ATOM 2549 O O . ILE A 1 316 ? 36.968 8.827 -30.987 1.00 76.06 316 ILE A O 1
ATOM 2553 N N . GLU A 1 317 ? 38.743 8.867 -32.368 1.00 78.31 317 GLU A N 1
ATOM 2554 C CA . GLU A 1 317 ? 38.284 9.868 -33.320 1.00 78.31 317 GLU A CA 1
ATOM 2555 C C . GLU A 1 317 ? 37.062 9.376 -34.110 1.00 78.31 317 GLU A C 1
ATOM 2557 O O . GLU A 1 317 ? 36.053 10.077 -34.166 1.00 78.31 317 GLU A O 1
ATOM 2562 N N . CYS A 1 318 ? 37.110 8.157 -34.666 1.00 80.19 318 CYS A N 1
ATOM 2563 C CA . CYS A 1 318 ? 35.970 7.565 -35.374 1.00 80.19 318 CYS A CA 1
ATOM 2564 C C . CYS A 1 318 ? 34.780 7.331 -34.437 1.00 80.19 318 CYS A C 1
ATOM 2566 O O . CYS A 1 318 ? 33.649 7.689 -34.760 1.00 80.19 318 CYS A O 1
ATOM 2568 N N . TRP A 1 319 ? 35.033 6.766 -33.253 1.00 81.69 319 TRP A N 1
ATOM 2569 C CA . TRP A 1 319 ? 33.996 6.538 -32.249 1.00 81.69 319 TRP A CA 1
ATOM 2570 C C . TRP A 1 319 ? 33.317 7.850 -31.835 1.00 81.69 319 TRP A C 1
ATOM 2572 O O . TRP A 1 319 ? 32.092 7.932 -31.868 1.00 81.69 319 TRP A O 1
ATOM 2582 N N . SER A 1 320 ? 34.092 8.898 -31.531 1.00 72.94 320 SER A N 1
ATOM 2583 C CA . SER A 1 320 ? 33.540 10.206 -31.153 1.00 72.94 320 SER A CA 1
ATOM 2584 C C . SER A 1 320 ? 32.704 10.823 -32.275 1.00 72.94 320 SER A C 1
ATOM 2586 O O . SER A 1 320 ? 31.668 11.421 -31.997 1.00 72.94 320 SER A O 1
ATOM 2588 N N . ALA A 1 321 ? 33.128 10.679 -33.533 1.00 76.50 321 ALA A N 1
ATOM 2589 C CA . ALA A 1 321 ? 32.396 11.212 -34.678 1.00 76.50 321 ALA A CA 1
ATOM 2590 C C . ALA A 1 321 ? 31.086 10.457 -34.951 1.00 76.50 321 ALA A C 1
ATOM 2592 O O . ALA A 1 321 ? 30.091 11.079 -35.318 1.00 76.50 321 ALA A O 1
ATOM 2593 N N . MET A 1 322 ? 31.057 9.139 -34.731 1.00 78.38 322 MET A N 1
ATOM 2594 C CA . MET A 1 322 ? 29.833 8.335 -34.828 1.00 78.38 322 MET A CA 1
ATOM 2595 C C . MET A 1 322 ? 28.831 8.679 -33.720 1.00 78.38 322 MET A C 1
ATOM 2597 O O . MET A 1 322 ? 27.648 8.838 -34.007 1.00 78.38 322 MET A O 1
ATOM 2601 N N . ILE A 1 323 ? 29.293 8.859 -32.476 1.00 75.88 323 ILE A N 1
ATOM 2602 C CA . ILE A 1 323 ? 28.446 9.302 -31.353 1.00 75.88 323 ILE A CA 1
ATOM 2603 C C . ILE A 1 323 ? 27.801 10.666 -31.645 1.00 75.88 323 ILE A C 1
ATOM 2605 O O . ILE A 1 323 ? 26.611 10.850 -31.393 1.00 75.88 323 ILE A O 1
ATOM 2609 N N . ASP A 1 324 ? 28.566 11.604 -32.211 1.00 73.25 324 ASP A N 1
ATOM 2610 C CA . ASP A 1 324 ? 28.061 12.927 -32.594 1.00 73.25 324 ASP A CA 1
ATOM 2611 C C . ASP A 1 324 ? 27.087 12.861 -33.784 1.00 73.25 324 ASP A C 1
ATOM 2613 O O . ASP A 1 324 ? 26.043 13.509 -33.760 1.00 73.25 324 ASP A O 1
ATOM 2617 N N . SER A 1 325 ? 27.403 12.068 -34.814 1.00 72.81 325 SER A N 1
ATOM 2618 C CA . SER A 1 325 ? 26.602 11.962 -36.051 1.00 72.81 325 SER A CA 1
ATOM 2619 C C . SER A 1 325 ? 25.240 11.306 -35.863 1.00 72.81 325 SER A C 1
ATOM 2621 O O . SER A 1 325 ? 24.326 11.546 -36.649 1.00 72.81 325 SER A O 1
ATOM 2623 N N . LEU A 1 326 ? 25.125 10.436 -34.864 1.00 72.50 326 LEU A N 1
ATOM 2624 C CA . LEU A 1 326 ? 23.893 9.728 -34.526 1.00 72.50 326 LEU A CA 1
ATOM 2625 C C . LEU A 1 326 ? 23.084 10.453 -33.442 1.00 72.50 326 LEU A C 1
ATOM 2627 O O . LEU A 1 326 ? 22.114 9.898 -32.946 1.00 72.50 326 LEU A O 1
ATOM 2631 N N . GLU A 1 327 ? 23.507 11.660 -33.042 1.00 67.75 327 GLU A N 1
ATOM 2632 C CA . GLU A 1 327 ? 22.893 12.480 -31.985 1.00 67.75 327 GLU A CA 1
ATOM 2633 C C . GLU A 1 327 ? 22.764 11.791 -30.611 1.00 67.75 327 GLU A C 1
ATOM 2635 O O . GLU A 1 327 ? 22.068 12.268 -29.716 1.00 67.75 327 GLU A O 1
ATOM 2640 N N . ILE A 1 328 ? 23.531 10.723 -30.388 1.00 65.31 328 ILE A N 1
ATOM 2641 C CA . ILE A 1 328 ? 23.475 9.875 -29.192 1.00 65.31 328 ILE A CA 1
ATOM 2642 C C . ILE A 1 328 ? 23.768 10.663 -27.900 1.00 65.31 328 ILE A C 1
ATOM 2644 O O . ILE A 1 328 ? 23.260 10.324 -26.831 1.00 65.31 328 ILE A O 1
ATOM 2648 N N . LYS A 1 329 ? 24.542 11.755 -27.983 1.00 61.50 329 LYS A N 1
ATOM 2649 C CA . LYS A 1 329 ? 24.836 12.639 -26.839 1.00 61.50 329 LYS A CA 1
ATOM 2650 C C . LYS A 1 329 ? 23.587 13.207 -26.164 1.00 61.50 329 LYS A C 1
ATOM 2652 O O . LYS A 1 329 ? 23.619 13.368 -24.948 1.00 61.50 329 LYS A O 1
ATOM 2657 N N . LYS A 1 330 ? 22.511 13.475 -26.917 1.00 55.94 330 LYS A N 1
ATOM 2658 C CA . LYS A 1 330 ? 21.245 13.986 -26.362 1.00 55.94 330 LYS A CA 1
ATOM 2659 C C . LYS A 1 330 ? 20.584 12.985 -25.406 1.00 55.94 330 LYS A C 1
ATOM 2661 O O . LYS A 1 330 ? 19.941 13.404 -24.458 1.00 55.94 330 LYS A O 1
ATOM 2666 N N . HIS A 1 331 ? 20.810 11.689 -25.625 1.00 51.34 331 HIS A N 1
ATOM 2667 C CA . HIS A 1 331 ? 20.175 10.598 -24.880 1.00 51.34 331 HIS A CA 1
ATOM 2668 C C . HIS A 1 331 ? 21.060 10.000 -23.772 1.00 51.34 331 HIS A C 1
ATOM 2670 O O . HIS A 1 331 ? 20.608 9.164 -23.000 1.00 51.34 331 HIS A O 1
ATOM 2676 N N . MET A 1 332 ? 22.339 10.383 -23.680 1.00 51.28 332 MET A N 1
ATOM 2677 C CA . MET A 1 332 ? 23.291 9.729 -22.771 1.00 51.28 332 MET A CA 1
ATOM 2678 C C . MET A 1 332 ? 23.689 10.535 -21.530 1.00 51.28 332 MET A C 1
ATOM 2680 O O . MET A 1 332 ? 24.275 9.945 -20.622 1.00 51.28 332 MET A O 1
ATOM 2684 N N . ASN A 1 333 ? 23.420 11.846 -21.477 1.00 46.59 333 ASN A N 1
ATOM 2685 C CA . ASN A 1 333 ? 23.874 12.757 -20.408 1.00 46.59 333 ASN A CA 1
ATOM 2686 C C . ASN A 1 333 ? 25.314 12.463 -19.926 1.00 46.59 333 ASN A C 1
ATOM 2688 O O . ASN A 1 333 ? 25.630 12.419 -18.739 1.00 46.59 333 ASN A O 1
ATOM 2692 N N . ILE A 1 334 ? 26.206 12.169 -20.877 1.00 44.84 334 ILE A N 1
ATOM 2693 C CA . ILE A 1 334 ? 27.599 11.832 -20.600 1.00 44.84 334 ILE A CA 1
ATOM 2694 C C . ILE A 1 334 ? 28.396 13.138 -20.527 1.00 44.84 334 ILE A C 1
ATOM 2696 O O . ILE A 1 334 ? 28.642 13.780 -21.549 1.00 44.84 334 ILE A O 1
ATOM 2700 N N . GLY A 1 335 ? 28.862 13.492 -19.326 1.00 40.16 335 GLY A N 1
ATOM 2701 C CA . GLY A 1 335 ? 29.780 14.605 -19.054 1.00 40.16 335 GLY A CA 1
ATOM 2702 C C . GLY A 1 335 ? 31.210 14.377 -19.560 1.00 40.16 335 GLY A C 1
ATOM 2703 O O . GLY A 1 335 ? 32.178 14.711 -18.880 1.00 40.16 335 GLY A O 1
ATOM 2704 N N . ILE A 1 336 ? 31.392 13.783 -20.743 1.00 40.78 336 ILE A N 1
ATOM 2705 C CA . ILE A 1 336 ? 32.720 13.723 -21.350 1.00 40.78 336 ILE A CA 1
ATOM 2706 C C . ILE A 1 336 ? 33.001 15.093 -21.972 1.00 40.78 336 ILE A C 1
ATOM 2708 O O . ILE A 1 336 ? 32.397 15.475 -22.976 1.00 40.78 336 ILE A O 1
ATOM 2712 N N . GLN A 1 337 ? 33.982 15.805 -21.411 1.00 40.41 337 GLN A N 1
ATOM 2713 C CA . GLN A 1 337 ? 34.658 16.934 -22.054 1.00 40.41 337 GLN A CA 1
ATOM 2714 C C . GLN A 1 337 ? 35.446 16.461 -23.293 1.00 40.41 337 GLN A C 1
ATOM 2716 O O . GLN A 1 337 ? 36.670 16.524 -23.351 1.00 40.41 337 GLN A O 1
ATOM 2721 N N . THR A 1 338 ? 34.761 15.947 -24.311 1.00 41.59 338 THR A N 1
ATOM 2722 C CA . THR A 1 338 ? 35.332 15.807 -25.651 1.00 41.59 338 THR A CA 1
ATOM 2723 C C . THR A 1 338 ? 35.024 17.094 -26.390 1.00 41.59 338 THR A C 1
ATOM 2725 O O . THR A 1 338 ? 33.853 17.396 -26.622 1.00 41.59 338 THR A O 1
ATOM 2728 N N . ASN A 1 339 ? 36.055 17.837 -26.790 1.00 48.25 339 ASN A N 1
ATOM 2729 C CA . ASN A 1 339 ? 35.931 18.831 -27.853 1.00 48.25 339 ASN A CA 1
ATOM 2730 C C . ASN A 1 339 ? 35.273 18.135 -29.055 1.00 48.25 339 ASN A C 1
ATOM 2732 O O . ASN A 1 339 ? 35.922 17.302 -29.685 1.00 48.25 339 ASN A O 1
ATOM 2736 N N . SER A 1 340 ? 33.985 18.391 -29.330 1.00 52.59 340 SER A N 1
ATOM 2737 C CA . SER A 1 340 ? 33.274 17.639 -30.371 1.00 52.59 340 SER A CA 1
ATOM 2738 C C . SER A 1 340 ? 33.940 17.914 -31.724 1.00 52.59 340 SER A C 1
ATOM 2740 O O . SER A 1 340 ? 33.966 19.082 -32.140 1.00 52.59 340 SER A O 1
ATOM 2742 N N . PRO A 1 341 ? 34.443 16.898 -32.443 1.00 56.84 341 PRO A N 1
ATOM 2743 C CA . PRO A 1 341 ? 34.998 17.097 -33.781 1.00 56.84 341 PRO A CA 1
ATOM 2744 C C . PRO A 1 341 ? 33.935 17.612 -34.771 1.00 56.84 341 PRO A C 1
ATOM 2746 O O . PRO A 1 341 ? 34.270 18.248 -35.772 1.00 56.84 341 PRO A O 1
ATOM 2749 N N . CYS A 1 342 ? 32.648 17.420 -34.457 1.00 60.09 342 CYS A N 1
ATOM 2750 C CA . CYS A 1 342 ? 31.502 17.837 -35.259 1.00 60.09 342 CYS A CA 1
ATOM 2751 C C . CYS A 1 342 ? 30.803 19.084 -34.671 1.00 60.09 342 CYS A C 1
ATOM 2753 O O . CYS A 1 342 ? 29.725 19.006 -34.094 1.00 60.09 342 CYS A O 1
ATOM 2755 N N . GLN A 1 343 ? 31.405 20.275 -34.792 1.00 53.84 343 GLN A N 1
ATOM 2756 C CA . GLN A 1 343 ? 30.767 21.540 -34.370 1.00 53.84 343 GLN A CA 1
ATOM 2757 C C . GLN A 1 343 ? 29.582 21.939 -35.275 1.00 53.84 343 GLN A C 1
ATOM 2759 O O . GLN A 1 343 ? 29.805 22.147 -36.467 1.00 53.84 343 GLN A O 1
ATOM 2764 N N . LYS A 1 344 ? 28.375 22.114 -34.689 1.00 48.94 344 LYS A N 1
ATOM 2765 C CA . LYS A 1 344 ? 27.119 22.806 -35.135 1.00 48.94 344 LYS A CA 1
ATOM 2766 C C . LYS A 1 344 ? 26.719 22.814 -36.638 1.00 48.94 344 LYS A C 1
ATOM 2768 O O . LYS A 1 344 ? 25.753 23.475 -37.007 1.00 48.94 344 LYS A O 1
ATOM 2773 N N . SER A 1 345 ? 27.393 22.072 -37.512 1.00 45.16 345 SER A N 1
ATOM 2774 C CA . SER A 1 345 ? 27.168 22.006 -38.960 1.00 45.16 345 SER A CA 1
ATOM 2775 C C . SER A 1 345 ? 27.488 20.591 -39.463 1.00 45.16 345 SER A C 1
ATOM 2777 O O . SER A 1 345 ? 28.641 20.161 -39.457 1.00 45.16 345 SER A O 1
ATOM 2779 N N . GLY A 1 346 ? 26.456 19.842 -39.868 1.00 50.03 346 GLY A N 1
ATOM 2780 C CA . GLY A 1 346 ? 26.540 18.410 -40.204 1.00 50.03 346 GLY A CA 1
ATOM 2781 C C . GLY A 1 346 ? 27.506 18.044 -41.342 1.00 50.03 346 GLY A C 1
ATOM 2782 O O . GLY A 1 346 ? 27.926 16.897 -41.445 1.00 50.03 346 GLY A O 1
ATOM 2783 N N . SER A 1 347 ? 27.948 19.008 -42.155 1.00 52.12 347 SER A N 1
ATOM 2784 C CA . SER A 1 347 ? 28.856 18.771 -43.287 1.00 52.12 347 SER A CA 1
ATOM 2785 C C . SER A 1 347 ? 30.298 18.417 -42.889 1.00 52.12 347 SER A C 1
ATOM 2787 O O . SER A 1 347 ? 30.989 17.746 -43.654 1.00 52.12 347 SER A O 1
ATOM 2789 N N . ARG A 1 348 ? 30.772 18.810 -41.695 1.00 57.41 348 ARG A N 1
ATOM 2790 C CA . ARG A 1 348 ? 32.137 18.484 -41.221 1.00 57.41 348 ARG A CA 1
ATOM 2791 C C . ARG A 1 348 ? 32.281 17.062 -40.673 1.00 57.41 348 ARG A C 1
ATOM 2793 O O . ARG A 1 348 ? 33.383 16.519 -40.706 1.00 57.41 348 ARG A O 1
ATOM 2800 N N . CYS A 1 349 ? 31.192 16.454 -40.205 1.00 65.31 349 CYS A N 1
ATOM 2801 C CA . CYS A 1 349 ? 31.244 15.154 -39.533 1.00 65.31 349 CYS A CA 1
ATOM 2802 C C . CYS A 1 349 ? 31.513 14.004 -40.520 1.00 65.31 349 CYS A C 1
ATOM 2804 O O . CYS A 1 349 ? 32.350 13.141 -40.263 1.00 65.31 349 CYS A O 1
ATOM 2806 N N . ASN A 1 350 ? 30.918 14.064 -41.716 1.00 63.47 350 ASN A N 1
ATOM 2807 C CA . ASN A 1 350 ? 31.103 13.052 -42.764 1.00 63.47 350 ASN A CA 1
ATOM 2808 C C . ASN A 1 350 ? 32.543 13.000 -43.302 1.00 63.47 350 ASN A C 1
ATOM 2810 O O . ASN A 1 350 ? 33.082 11.917 -43.540 1.00 63.47 350 ASN A O 1
ATOM 2814 N N . ALA A 1 351 ? 33.198 14.158 -43.449 1.00 65.62 351 ALA A N 1
ATOM 2815 C CA . ALA A 1 351 ? 34.609 14.228 -43.836 1.00 65.62 351 ALA A CA 1
ATOM 2816 C C . ALA A 1 351 ? 35.524 13.612 -42.761 1.00 65.62 351 ALA A C 1
ATOM 2818 O O . ALA A 1 351 ? 36.505 12.945 -43.084 1.00 65.62 351 ALA A O 1
ATOM 2819 N N . PHE A 1 352 ? 35.169 13.791 -41.487 1.00 71.88 352 PHE A N 1
ATOM 2820 C CA . PHE A 1 352 ? 35.908 13.248 -40.350 1.00 71.88 352 PHE A CA 1
ATOM 2821 C C . PHE A 1 352 ? 35.740 11.722 -40.222 1.00 71.88 352 PHE A C 1
ATOM 2823 O O . PHE A 1 352 ? 36.723 11.009 -40.028 1.00 71.88 352 PHE A O 1
ATOM 2830 N N . ILE A 1 353 ? 34.522 11.204 -40.430 1.00 74.00 353 ILE A N 1
ATOM 2831 C CA . ILE A 1 353 ? 34.240 9.758 -40.509 1.00 74.00 353 ILE A CA 1
ATOM 2832 C C . ILE A 1 353 ? 35.007 9.125 -41.672 1.00 74.00 353 ILE A C 1
ATOM 2834 O O . ILE A 1 353 ? 35.655 8.096 -41.498 1.00 74.00 353 ILE A O 1
ATOM 2838 N N . SER A 1 354 ? 35.011 9.768 -42.841 1.00 71.00 354 SER A N 1
ATOM 2839 C CA . SER A 1 354 ? 35.732 9.267 -44.020 1.00 71.00 354 SER A CA 1
ATOM 2840 C C . SER A 1 354 ? 37.254 9.222 -43.816 1.00 71.00 354 SER A C 1
ATOM 2842 O O . SER A 1 354 ? 37.924 8.371 -44.395 1.00 71.00 354 SER A O 1
ATOM 2844 N N . ALA A 1 355 ? 37.810 10.114 -42.986 1.00 74.25 355 ALA A N 1
ATOM 2845 C CA . ALA A 1 355 ? 39.246 10.187 -42.710 1.00 74.25 355 ALA A CA 1
ATOM 2846 C C . ALA A 1 355 ? 39.725 9.220 -41.611 1.00 74.25 355 ALA A C 1
ATOM 2848 O O . ALA A 1 355 ? 40.889 8.816 -41.622 1.00 74.25 355 ALA A O 1
ATOM 2849 N N . HIS A 1 356 ? 38.860 8.869 -40.652 1.00 79.19 356 HIS A N 1
ATOM 2850 C CA . HIS A 1 356 ? 39.267 8.163 -39.431 1.00 79.19 356 HIS A CA 1
ATOM 2851 C C . HIS A 1 356 ? 38.556 6.827 -39.179 1.00 79.19 356 HIS A C 1
ATOM 2853 O O . HIS A 1 356 ? 39.031 6.057 -38.340 1.00 79.19 356 HIS A O 1
ATOM 2859 N N . CYS A 1 357 ? 37.459 6.526 -39.883 1.00 81.50 357 CYS A N 1
ATOM 2860 C CA . CYS A 1 357 ? 36.751 5.249 -39.777 1.00 81.50 357 CYS A CA 1
ATOM 2861 C C . CYS A 1 357 ? 37.171 4.249 -40.873 1.00 81.50 357 CYS A C 1
ATOM 2863 O O . CYS A 1 357 ? 37.633 4.662 -41.935 1.00 81.50 357 CYS A O 1
ATOM 2865 N N . PRO A 1 358 ? 36.998 2.929 -40.663 1.00 84.06 358 PRO A N 1
ATOM 2866 C CA . PRO A 1 358 ? 37.198 1.913 -41.704 1.00 84.06 358 PRO A CA 1
ATOM 2867 C C . PRO A 1 358 ? 36.188 2.014 -42.867 1.00 84.06 358 PRO A C 1
ATOM 2869 O O . PRO A 1 358 ? 35.147 2.655 -42.748 1.00 84.06 358 PRO A O 1
ATOM 2872 N N . THR A 1 359 ? 36.457 1.327 -43.986 1.00 80.75 359 THR A N 1
ATOM 2873 C CA . THR A 1 359 ? 35.592 1.315 -45.191 1.00 80.75 359 THR A CA 1
ATOM 2874 C C . THR A 1 359 ? 34.234 0.639 -44.982 1.00 80.75 359 THR A C 1
ATOM 2876 O O . THR A 1 359 ? 33.244 1.025 -45.609 1.00 80.75 359 THR A O 1
ATOM 2879 N N . LEU A 1 360 ? 34.197 -0.376 -44.117 1.00 84.25 360 LEU A N 1
ATOM 2880 C CA . LEU A 1 360 ? 33.006 -1.080 -43.655 1.00 84.25 360 LEU A CA 1
ATOM 2881 C C . LEU A 1 360 ? 33.218 -1.453 -42.184 1.00 84.25 360 LEU A C 1
ATOM 2883 O O . LEU A 1 360 ? 34.194 -2.129 -41.858 1.00 84.25 360 LEU A O 1
ATOM 2887 N N . PHE A 1 361 ? 32.326 -1.024 -41.297 1.00 85.12 361 PHE A N 1
ATOM 2888 C CA . PHE A 1 361 ? 32.436 -1.299 -39.861 1.00 85.12 361 PHE A CA 1
ATOM 2889 C C . PHE A 1 361 ? 31.059 -1.404 -39.203 1.00 85.12 361 PHE A C 1
ATOM 2891 O O . PHE A 1 361 ? 30.085 -0.839 -39.699 1.00 85.12 361 PHE A O 1
ATOM 2898 N N . ALA A 1 362 ? 30.989 -2.137 -38.091 1.00 83.88 362 ALA A N 1
ATOM 2899 C CA . ALA A 1 362 ? 29.795 -2.224 -37.257 1.00 83.88 362 ALA A CA 1
ATOM 2900 C C . ALA A 1 362 ? 29.820 -1.135 -36.176 1.00 83.88 362 ALA A C 1
ATOM 2902 O O . ALA A 1 362 ? 30.863 -0.899 -35.555 1.00 83.88 362 ALA A O 1
ATOM 2903 N N . PHE A 1 363 ? 28.686 -0.473 -35.950 1.00 81.62 363 PHE A N 1
ATOM 2904 C CA . PHE A 1 363 ? 28.534 0.489 -34.859 1.00 81.62 363 PHE A CA 1
ATOM 2905 C C . PHE A 1 363 ? 27.101 0.450 -34.300 1.00 81.62 363 PHE A C 1
ATOM 2907 O O . PHE A 1 363 ? 26.163 0.683 -35.062 1.00 81.62 363 PHE A O 1
ATOM 2914 N N . PRO A 1 364 ? 26.900 0.193 -32.993 1.00 75.94 364 PRO A N 1
ATOM 2915 C CA . PRO A 1 364 ? 27.902 -0.179 -31.985 1.00 75.94 364 PRO A CA 1
ATOM 2916 C C . PRO A 1 364 ? 28.569 -1.541 -32.276 1.00 75.94 364 PRO A C 1
ATOM 2918 O O . PRO A 1 364 ? 28.174 -2.256 -33.192 1.00 75.94 364 PRO A O 1
ATOM 2921 N N . PHE A 1 365 ? 29.629 -1.884 -31.532 1.00 75.56 365 PHE A N 1
ATOM 2922 C CA . PHE A 1 365 ? 30.358 -3.151 -31.729 1.00 75.56 365 PHE A CA 1
ATOM 2923 C C . PHE A 1 365 ? 29.518 -4.377 -31.347 1.00 75.56 365 PHE A C 1
ATOM 2925 O O . PHE A 1 365 ? 29.634 -5.440 -31.955 1.00 75.56 365 PHE A O 1
ATOM 2932 N N . PHE A 1 366 ? 28.664 -4.217 -30.341 1.00 73.31 366 PHE A N 1
ATOM 2933 C CA . PHE A 1 366 ? 27.728 -5.242 -29.915 1.00 73.31 366 PHE A CA 1
ATOM 2934 C C . PHE A 1 366 ? 26.515 -5.331 -30.847 1.00 73.31 366 PHE A C 1
ATOM 2936 O O . PHE A 1 366 ? 26.139 -4.328 -31.463 1.00 73.31 366 PHE A O 1
ATOM 2943 N N . PRO A 1 367 ? 25.867 -6.507 -30.922 1.00 71.44 367 PRO A N 1
ATOM 2944 C CA . PRO A 1 367 ? 24.587 -6.639 -31.602 1.00 71.44 367 PRO A CA 1
ATOM 2945 C C . PRO A 1 367 ? 23.583 -5.639 -31.018 1.00 71.44 367 PRO A C 1
ATOM 2947 O O . PRO A 1 367 ? 23.407 -5.546 -29.803 1.00 71.44 367 PRO A O 1
ATOM 2950 N N . THR A 1 368 ? 22.954 -4.865 -31.897 1.00 70.81 368 THR A N 1
ATOM 2951 C CA . THR A 1 368 ? 22.095 -3.733 -31.539 1.00 70.81 368 THR A CA 1
ATOM 2952 C C . THR A 1 368 ? 20.694 -4.186 -31.140 1.00 70.81 368 THR A C 1
ATOM 2954 O O . THR A 1 368 ? 20.085 -3.595 -30.254 1.00 70.81 368 THR A O 1
ATOM 2957 N N . LEU A 1 369 ? 20.201 -5.266 -31.753 1.00 65.81 369 LEU A N 1
ATOM 2958 C CA . LEU A 1 369 ? 18.906 -5.874 -31.454 1.00 65.81 369 LEU A CA 1
ATOM 2959 C C . LEU A 1 369 ? 19.053 -7.393 -31.334 1.00 65.81 369 LEU A C 1
ATOM 2961 O O . LEU A 1 369 ? 19.879 -8.010 -32.014 1.00 65.81 369 LEU A O 1
ATOM 2965 N N . PHE A 1 370 ? 18.263 -7.975 -30.433 1.00 64.12 370 PHE A N 1
ATOM 2966 C CA . PHE A 1 370 ? 18.146 -9.413 -30.194 1.00 64.12 370 PHE A CA 1
ATOM 2967 C C . PHE A 1 370 ? 19.478 -10.188 -30.178 1.00 64.12 370 PHE A C 1
ATOM 2969 O O . PHE A 1 370 ? 19.540 -11.299 -30.678 1.00 64.12 370 PHE A O 1
ATOM 2976 N N . GLY A 1 371 ? 20.584 -9.627 -29.674 1.00 63.78 371 GLY A N 1
ATOM 2977 C CA . GLY A 1 371 ? 21.842 -10.373 -29.490 1.00 63.78 371 GLY A CA 1
ATOM 2978 C C . GLY A 1 371 ? 22.522 -10.923 -30.760 1.00 63.78 371 GLY A C 1
ATOM 2979 O O . GLY A 1 371 ? 23.583 -11.532 -30.655 1.00 63.78 371 GLY A O 1
ATOM 2980 N N . HIS A 1 372 ? 21.962 -10.697 -31.952 1.00 72.81 372 HIS A N 1
ATOM 2981 C CA . HIS A 1 372 ? 22.482 -11.223 -33.217 1.00 72.81 372 HIS A CA 1
ATOM 2982 C C . HIS A 1 372 ? 22.332 -10.258 -34.404 1.00 72.81 372 HIS A C 1
ATOM 2984 O O . HIS A 1 372 ? 22.852 -10.551 -35.484 1.00 72.81 372 HIS A O 1
ATOM 2990 N N . ILE A 1 373 ? 21.643 -9.122 -34.226 1.00 77.56 373 ILE A N 1
ATOM 2991 C CA . ILE A 1 373 ? 21.455 -8.121 -35.279 1.00 77.56 373 ILE A CA 1
ATOM 2992 C C . ILE A 1 373 ? 22.550 -7.060 -35.196 1.00 77.56 373 ILE A C 1
ATOM 2994 O O . ILE A 1 373 ? 22.678 -6.376 -34.184 1.00 77.56 373 ILE A O 1
ATOM 2998 N N . TYR A 1 374 ? 23.309 -6.882 -36.275 1.00 84.62 374 TYR A N 1
ATOM 2999 C CA . TYR A 1 374 ? 24.389 -5.901 -36.381 1.00 84.62 374 TYR A CA 1
ATOM 3000 C C . TYR A 1 374 ? 24.088 -4.855 -37.449 1.00 84.62 374 TYR A C 1
ATOM 3002 O O . TYR A 1 374 ? 23.645 -5.185 -38.553 1.00 84.62 374 TYR A O 1
ATOM 3010 N N . LEU A 1 375 ? 24.405 -3.599 -37.138 1.00 86.44 375 LEU A N 1
ATOM 3011 C CA . LEU A 1 375 ? 24.281 -2.474 -38.058 1.00 86.44 375 LEU A CA 1
ATOM 3012 C C . LEU A 1 375 ? 25.651 -2.098 -38.618 1.00 86.44 375 LEU A C 1
ATOM 3014 O O . LEU A 1 375 ? 26.567 -1.740 -37.878 1.00 86.44 375 LEU A O 1
ATOM 3018 N N . TYR A 1 376 ? 25.781 -2.198 -39.940 1.00 86.94 376 TYR A N 1
ATOM 3019 C CA . TYR A 1 376 ? 27.022 -1.942 -40.664 1.00 86.94 376 TYR A CA 1
ATOM 3020 C C . TYR A 1 376 ? 26.939 -0.665 -41.489 1.00 86.94 376 TYR A C 1
ATOM 3022 O O . TYR A 1 376 ? 25.967 -0.437 -42.210 1.00 86.94 376 TYR A O 1
ATOM 3030 N N . TYR A 1 377 ? 28.013 0.116 -41.459 1.00 85.31 377 TYR A N 1
ATOM 3031 C CA . TYR A 1 377 ? 28.154 1.379 -42.174 1.00 85.31 377 TYR A CA 1
ATOM 3032 C C . TYR A 1 377 ? 29.279 1.302 -43.188 1.00 85.31 377 TYR A C 1
ATOM 3034 O O . TYR A 1 377 ? 30.321 0.708 -42.909 1.00 85.31 377 TYR A O 1
ATOM 3042 N N . SER A 1 378 ? 29.073 1.917 -44.352 1.00 78.25 378 SER A N 1
ATOM 3043 C CA . SER A 1 378 ? 30.071 2.009 -45.412 1.00 78.25 378 SER A CA 1
ATOM 3044 C C . SER A 1 378 ? 30.340 3.457 -45.810 1.00 78.25 378 SER A C 1
ATOM 3046 O O . SER A 1 378 ? 29.486 4.325 -45.660 1.00 78.25 378 SER A O 1
ATOM 3048 N N . GLN A 1 379 ? 31.537 3.705 -46.339 1.00 69.44 379 GLN A N 1
ATOM 3049 C CA . GLN A 1 379 ? 31.979 5.019 -46.816 1.00 69.44 379 GLN A CA 1
ATOM 3050 C C . GLN A 1 379 ? 31.437 5.399 -48.213 1.00 69.44 379 GLN A C 1
ATOM 3052 O O . GLN A 1 379 ? 31.575 6.546 -48.620 1.00 69.44 379 GLN A O 1
ATOM 3057 N N . ASN A 1 380 ? 30.851 4.456 -48.970 1.00 57.06 380 ASN A N 1
ATOM 3058 C CA . ASN A 1 380 ? 30.719 4.555 -50.435 1.00 57.06 380 ASN A CA 1
ATOM 3059 C C . ASN A 1 380 ? 29.356 5.029 -50.996 1.00 57.06 380 ASN A C 1
ATOM 3061 O O . ASN A 1 380 ? 29.163 4.937 -52.210 1.00 57.06 380 ASN A O 1
ATOM 3065 N N . GLN A 1 381 ? 28.421 5.550 -50.192 1.00 52.12 381 GLN A N 1
ATOM 3066 C CA . GLN A 1 381 ? 27.270 6.295 -50.733 1.00 52.12 381 GLN A CA 1
ATOM 3067 C C . GLN A 1 381 ? 27.432 7.811 -50.602 1.00 52.12 381 GLN A C 1
ATOM 3069 O O . GLN A 1 381 ? 27.949 8.335 -49.618 1.00 52.12 381 GLN A O 1
ATOM 3074 N N . SER A 1 382 ? 26.983 8.483 -51.663 1.00 44.78 382 SER A N 1
ATOM 3075 C CA . SER A 1 382 ? 27.049 9.912 -51.949 1.00 44.78 382 SER A CA 1
ATOM 3076 C C . SER A 1 382 ? 26.515 10.773 -50.808 1.00 44.78 382 SER A C 1
ATOM 3078 O O . SER A 1 382 ? 25.313 10.885 -50.584 1.00 44.78 382 SER A O 1
ATOM 3080 N N . ILE A 1 383 ? 27.455 11.461 -50.172 1.00 45.25 383 ILE A N 1
ATOM 3081 C CA . ILE A 1 383 ? 27.295 12.522 -49.172 1.00 45.25 383 ILE A CA 1
ATOM 3082 C C . ILE A 1 383 ? 26.545 13.759 -49.736 1.00 45.25 383 ILE A C 1
ATOM 3084 O O . ILE A 1 383 ? 26.246 14.691 -48.994 1.00 45.25 383 ILE A O 1
ATOM 3088 N N . ASP A 1 384 ? 26.171 13.758 -51.019 1.00 40.53 384 ASP A N 1
ATOM 3089 C CA . ASP A 1 384 ? 25.642 14.931 -51.723 1.00 40.53 384 ASP A CA 1
ATOM 3090 C C . ASP A 1 384 ? 24.136 15.201 -51.512 1.00 40.53 384 ASP A C 1
ATOM 3092 O O . ASP A 1 384 ? 23.727 16.356 -51.590 1.00 40.53 384 ASP A O 1
ATOM 3096 N N . GLU A 1 385 ? 23.305 14.209 -51.155 1.00 43.66 385 GLU A N 1
ATOM 3097 C CA . GLU A 1 385 ? 21.882 14.457 -50.812 1.00 43.66 385 GLU A CA 1
ATOM 3098 C C . GLU A 1 385 ? 21.666 14.836 -49.331 1.00 43.66 385 GLU A C 1
ATOM 3100 O O . GLU A 1 385 ? 20.627 15.386 -48.969 1.00 43.66 385 GLU A O 1
ATOM 3105 N N . VAL A 1 386 ? 22.670 14.634 -48.469 1.00 44.84 386 VAL A N 1
ATOM 3106 C CA . VAL A 1 386 ? 22.614 14.964 -47.026 1.00 44.84 386 VAL A CA 1
ATOM 3107 C C . VAL A 1 386 ? 22.958 16.442 -46.760 1.00 44.84 386 VAL A C 1
ATOM 3109 O O . VAL A 1 386 ? 22.795 16.942 -45.649 1.00 44.84 386 VAL A O 1
ATOM 3112 N N . LEU A 1 387 ? 23.373 17.194 -47.787 1.00 43.88 387 LEU A N 1
ATOM 3113 C CA . LEU A 1 387 ? 23.809 18.592 -47.665 1.00 43.88 387 LEU A CA 1
ATOM 3114 C C . LEU A 1 387 ? 22.696 19.582 -47.257 1.00 43.88 387 LEU A C 1
ATOM 3116 O O . LEU A 1 387 ? 23.016 20.715 -46.897 1.00 43.88 387 LEU A O 1
ATOM 3120 N N . ALA A 1 388 ? 21.419 19.181 -47.267 1.00 43.16 388 ALA A N 1
ATOM 3121 C CA . ALA A 1 388 ? 20.287 20.078 -46.995 1.00 43.16 388 ALA A CA 1
ATOM 3122 C C . ALA A 1 388 ? 19.480 19.762 -45.720 1.00 43.16 388 ALA A C 1
ATOM 3124 O O . ALA A 1 388 ? 18.737 20.621 -45.249 1.00 43.16 388 ALA A O 1
ATOM 3125 N N . SER A 1 389 ? 19.625 18.575 -45.125 1.00 45.25 389 SER A N 1
ATOM 3126 C CA . SER A 1 389 ? 18.834 18.161 -43.957 1.00 45.25 389 SER A CA 1
ATOM 3127 C C . SER A 1 389 ? 19.747 17.776 -42.801 1.00 45.25 389 SER A C 1
ATOM 3129 O O . SER A 1 389 ? 20.673 16.996 -42.998 1.00 45.25 389 SER A O 1
ATOM 3131 N N . ARG A 1 390 ? 19.476 18.274 -41.592 1.00 51.34 390 ARG A N 1
ATOM 3132 C CA . ARG A 1 390 ? 20.145 17.902 -40.328 1.00 51.34 390 ARG A CA 1
ATOM 3133 C C . ARG A 1 390 ? 19.861 16.438 -39.913 1.00 51.34 390 ARG A C 1
ATOM 3135 O O . ARG A 1 390 ? 19.533 16.191 -38.762 1.00 51.34 390 ARG A O 1
ATOM 3142 N N . ASN A 1 391 ? 19.906 15.484 -40.840 1.00 54.47 391 ASN A N 1
ATOM 3143 C CA . ASN A 1 391 ? 19.445 14.117 -40.613 1.00 54.47 391 ASN A CA 1
ATOM 3144 C C . ASN A 1 391 ? 20.611 13.182 -40.222 1.00 54.47 391 ASN A C 1
ATOM 3146 O O . ASN A 1 391 ? 21.676 13.271 -40.840 1.00 54.47 391 ASN A O 1
ATOM 3150 N N . PRO A 1 392 ? 20.414 12.274 -39.246 1.00 62.22 392 PRO A N 1
ATOM 3151 C CA . PRO A 1 392 ? 21.402 11.275 -38.828 1.00 62.22 392 PRO A CA 1
ATOM 3152 C C . PRO A 1 392 ? 21.846 10.317 -39.943 1.00 62.22 392 PRO A C 1
ATOM 3154 O O . PRO A 1 392 ? 21.123 10.065 -40.912 1.00 62.22 392 PRO A O 1
ATOM 3157 N N . ILE A 1 393 ? 23.042 9.741 -39.782 1.00 71.06 393 ILE A N 1
ATOM 3158 C CA . ILE A 1 393 ? 23.607 8.752 -40.715 1.00 71.06 393 ILE A CA 1
ATOM 3159 C C . ILE A 1 393 ? 22.865 7.413 -40.578 1.00 71.06 393 ILE A C 1
ATOM 3161 O O . ILE A 1 393 ? 22.767 6.858 -39.486 1.00 71.06 393 ILE A O 1
ATOM 3165 N N . LYS A 1 394 ? 22.401 6.854 -41.703 1.00 73.94 394 LYS A N 1
ATOM 3166 C CA . LYS A 1 394 ? 21.733 5.542 -41.765 1.00 73.94 394 LYS A CA 1
ATOM 3167 C C . LYS A 1 394 ? 22.736 4.394 -42.005 1.00 73.94 394 LYS A C 1
ATOM 3169 O O . LYS A 1 394 ? 23.726 4.582 -42.721 1.00 73.94 394 LYS A O 1
ATOM 3174 N N . PRO A 1 395 ? 22.500 3.191 -41.449 1.00 83.12 395 PRO A N 1
ATOM 3175 C CA . PRO A 1 395 ? 23.311 2.015 -41.719 1.00 83.12 395 PRO A CA 1
ATOM 3176 C C . PRO A 1 395 ? 23.087 1.547 -43.160 1.00 83.12 395 PRO A C 1
ATOM 3178 O O . PRO A 1 395 ? 22.029 1.745 -43.747 1.00 83.12 395 PRO A O 1
ATOM 3181 N N . HIS A 1 396 ? 24.099 0.910 -43.740 1.00 82.25 396 HIS A N 1
ATOM 3182 C CA . HIS A 1 396 ? 24.043 0.368 -45.097 1.00 82.25 396 HIS A CA 1
ATOM 3183 C C . HIS A 1 396 ? 23.476 -1.052 -45.117 1.00 82.25 396 HIS A C 1
ATOM 3185 O O . HIS A 1 396 ? 22.666 -1.395 -45.982 1.00 82.25 396 HIS A O 1
ATOM 3191 N N . TYR A 1 397 ? 23.895 -1.877 -44.155 1.00 86.44 397 TYR A N 1
ATOM 3192 C CA . TYR A 1 397 ? 23.465 -3.265 -44.044 1.00 86.44 397 TYR A CA 1
ATOM 3193 C C . TYR A 1 397 ? 22.981 -3.581 -42.636 1.00 86.44 397 TYR A C 1
ATOM 3195 O O . TYR A 1 397 ? 23.585 -3.166 -41.646 1.00 86.44 397 TYR A O 1
ATOM 3203 N N . VAL A 1 398 ? 21.923 -4.381 -42.582 1.00 87.12 398 VAL A N 1
ATOM 3204 C CA . VAL A 1 398 ? 21.434 -5.042 -41.375 1.00 87.12 398 VAL A CA 1
ATOM 3205 C C . VAL A 1 398 ? 21.823 -6.509 -41.491 1.00 87.12 398 VAL A C 1
ATOM 3207 O O . VAL A 1 398 ? 21.351 -7.206 -42.393 1.00 87.12 398 VAL A O 1
ATOM 3210 N N . CYS A 1 399 ? 22.726 -6.961 -40.628 1.00 87.88 399 CYS A N 1
ATOM 3211 C CA . CYS A 1 399 ? 23.196 -8.342 -40.573 1.00 87.88 399 CYS A CA 1
ATOM 3212 C C . CYS A 1 399 ? 22.499 -9.093 -39.443 1.00 87.88 399 CYS A C 1
ATOM 3214 O O . CYS A 1 399 ? 22.376 -8.553 -38.354 1.00 87.88 399 CYS A O 1
ATOM 3216 N N . TYR A 1 400 ? 22.075 -10.326 -39.692 1.00 84.56 400 TYR A N 1
ATOM 3217 C CA . TYR A 1 400 ? 21.323 -11.178 -38.773 1.00 84.56 400 TYR A CA 1
ATOM 3218 C C . TYR A 1 400 ? 21.740 -12.650 -38.934 1.00 84.56 400 TYR A C 1
ATOM 3220 O O . TYR A 1 400 ? 22.506 -13.004 -39.837 1.00 84.56 400 TYR A O 1
ATOM 3228 N N . ASN A 1 401 ? 21.244 -13.514 -38.048 1.00 79.88 401 ASN A N 1
ATOM 3229 C CA . ASN A 1 401 ? 21.482 -14.951 -38.069 1.00 79.88 401 ASN A CA 1
ATOM 3230 C C . ASN A 1 401 ? 20.338 -15.643 -38.824 1.00 79.88 401 ASN A C 1
ATOM 3232 O O . ASN A 1 401 ? 19.191 -15.609 -38.390 1.00 79.88 401 ASN A O 1
ATOM 3236 N N . GLU A 1 402 ? 20.661 -16.289 -39.942 1.00 77.94 402 GLU A N 1
ATOM 3237 C CA . GLU A 1 402 ? 19.715 -16.983 -40.826 1.00 77.94 402 GLU A CA 1
ATOM 3238 C C . GLU A 1 402 ? 18.874 -18.056 -40.112 1.00 77.94 402 GLU A C 1
ATOM 3240 O O . GLU A 1 402 ? 17.706 -18.231 -40.442 1.00 77.94 402 GLU A O 1
ATOM 3245 N N . GLN A 1 403 ? 19.436 -18.744 -39.109 1.00 73.75 403 GLN A N 1
ATOM 3246 C CA . GLN A 1 403 ? 18.709 -19.777 -38.357 1.00 73.75 403 GLN A CA 1
ATOM 3247 C C . GLN A 1 403 ? 17.616 -19.191 -37.456 1.00 73.75 403 GLN A C 1
ATOM 3249 O O . GLN A 1 403 ? 16.596 -19.837 -37.245 1.00 73.75 403 GLN A O 1
ATOM 3254 N N . LEU A 1 404 ? 17.831 -17.975 -36.945 1.00 65.75 404 LEU A N 1
ATOM 3255 C CA . LEU A 1 404 ? 16.885 -17.274 -36.073 1.00 65.75 404 LEU A CA 1
ATOM 3256 C C . LEU A 1 404 ? 15.882 -16.428 -36.872 1.00 65.75 404 LEU A C 1
ATOM 3258 O O . LEU A 1 404 ? 14.793 -16.144 -36.387 1.00 65.75 404 LEU A O 1
ATOM 3262 N N . CYS A 1 405 ? 16.225 -16.030 -38.103 1.00 70.50 405 CYS A N 1
ATOM 3263 C CA . CYS A 1 405 ? 15.379 -15.182 -38.949 1.00 70.50 405 CYS A CA 1
ATOM 3264 C C . CYS A 1 405 ? 15.162 -15.776 -40.352 1.00 70.50 405 CYS A C 1
ATOM 3266 O O . CYS A 1 405 ? 15.536 -15.147 -41.348 1.00 70.50 405 CYS A O 1
ATOM 3268 N N . PRO A 1 406 ? 14.527 -16.959 -40.471 1.00 68.12 406 PRO A N 1
ATOM 3269 C CA . PRO A 1 406 ? 14.324 -17.626 -41.761 1.00 68.12 406 PRO A CA 1
ATOM 3270 C C . PRO A 1 406 ? 13.378 -16.861 -42.705 1.00 68.12 406 PRO A C 1
ATOM 3272 O O . PRO A 1 406 ? 13.345 -17.129 -43.904 1.00 68.12 406 PRO A O 1
ATOM 3275 N N . PHE A 1 407 ? 12.611 -15.902 -42.179 1.00 68.31 407 PHE A N 1
ATOM 3276 C CA . PHE A 1 407 ? 11.646 -15.084 -42.919 1.00 68.31 407 PHE A CA 1
ATOM 3277 C C . PHE A 1 407 ? 12.288 -13.952 -43.745 1.00 68.31 407 PHE A C 1
ATOM 3279 O O . PHE A 1 407 ? 11.621 -13.362 -44.596 1.00 68.31 407 PHE A O 1
ATOM 3286 N N . LEU A 1 408 ? 13.574 -13.635 -43.538 1.00 73.56 408 LEU A N 1
ATOM 3287 C CA . LEU A 1 408 ? 14.268 -12.575 -44.274 1.00 73.56 408 LEU A CA 1
ATOM 3288 C C . LEU A 1 408 ? 15.189 -13.137 -45.360 1.00 73.56 408 LEU A C 1
ATOM 3290 O O . LEU A 1 408 ? 16.059 -13.967 -45.118 1.00 73.56 408 LEU A O 1
ATOM 3294 N N . THR A 1 409 ? 15.058 -12.603 -46.575 1.00 74.94 409 THR A N 1
ATOM 3295 C CA . THR A 1 409 ? 15.983 -12.886 -47.680 1.00 74.94 409 THR A CA 1
ATOM 3296 C C . THR A 1 409 ? 17.259 -12.048 -47.544 1.00 74.94 409 THR A C 1
ATOM 3298 O O . THR A 1 409 ? 17.179 -10.816 -47.453 1.00 74.94 409 THR A O 1
ATOM 3301 N N . TRP A 1 410 ? 18.437 -12.676 -47.574 1.00 76.81 410 TRP A N 1
ATOM 3302 C CA . TRP A 1 410 ? 19.731 -11.988 -47.475 1.00 76.81 410 TRP A CA 1
ATOM 3303 C C . TRP A 1 410 ? 20.282 -11.565 -48.847 1.00 76.81 410 TRP A C 1
ATOM 3305 O O . TRP A 1 410 ? 19.994 -12.184 -49.868 1.00 76.81 410 TRP A O 1
ATOM 3315 N N . THR A 1 411 ? 21.081 -10.495 -48.878 1.00 77.56 411 THR A N 1
ATOM 3316 C CA . THR A 1 411 ? 21.724 -9.958 -50.094 1.00 77.56 411 THR A CA 1
ATOM 3317 C C . THR A 1 411 ? 23.237 -10.179 -50.122 1.00 77.56 411 THR A C 1
ATOM 3319 O O . THR A 1 411 ? 23.808 -10.333 -51.196 1.00 77.56 411 THR A O 1
ATOM 3322 N N . ILE A 1 412 ? 23.909 -10.184 -48.964 1.00 82.75 412 ILE A N 1
ATOM 3323 C CA . ILE A 1 412 ? 25.364 -10.395 -48.847 1.00 82.75 412 ILE A CA 1
ATOM 3324 C C . ILE A 1 412 ? 25.716 -11.107 -47.530 1.00 82.75 412 ILE A C 1
ATOM 3326 O O . ILE A 1 412 ? 24.915 -11.101 -46.600 1.00 82.75 412 ILE A O 1
ATOM 3330 N N . ARG A 1 413 ? 26.908 -11.714 -47.428 1.00 81.94 413 ARG A N 1
ATOM 3331 C CA . ARG A 1 413 ? 27.468 -12.212 -46.158 1.00 81.94 413 ARG A CA 1
ATOM 3332 C C . ARG A 1 413 ? 28.644 -11.343 -45.713 1.00 81.94 413 ARG A C 1
ATOM 3334 O O . ARG A 1 413 ? 29.581 -11.152 -46.485 1.00 81.94 413 ARG A O 1
ATOM 3341 N N . ILE A 1 414 ? 28.607 -10.849 -44.477 1.00 81.25 414 ILE A N 1
ATOM 3342 C CA . ILE A 1 414 ? 29.668 -10.034 -43.860 1.00 81.25 414 ILE A CA 1
ATOM 3343 C C . ILE A 1 414 ? 30.105 -10.753 -42.578 1.00 81.25 414 ILE A C 1
ATOM 3345 O O . ILE A 1 414 ? 29.277 -11.032 -41.718 1.00 81.25 414 ILE A O 1
ATOM 3349 N N . ASN A 1 415 ? 31.391 -11.107 -42.463 1.00 72.31 415 ASN A N 1
ATOM 3350 C CA . ASN A 1 415 ? 31.963 -11.839 -41.317 1.00 72.31 415 ASN A CA 1
ATOM 3351 C C . ASN A 1 415 ? 31.214 -13.134 -40.918 1.00 72.31 415 ASN A C 1
ATOM 3353 O O . ASN A 1 415 ? 31.174 -13.496 -39.748 1.00 72.31 415 ASN A O 1
ATOM 3357 N N . GLY A 1 416 ? 30.622 -13.845 -41.883 1.00 71.56 416 GLY A N 1
ATOM 3358 C CA . GLY A 1 416 ? 29.862 -15.080 -41.639 1.00 71.56 416 GLY A CA 1
ATOM 3359 C C . GLY A 1 416 ? 28.369 -14.874 -41.349 1.00 71.56 416 GLY A C 1
ATOM 3360 O O . GLY A 1 416 ? 27.602 -15.817 -41.539 1.00 71.56 416 GLY A O 1
ATOM 3361 N N . SER A 1 417 ? 27.940 -13.654 -41.009 1.00 79.50 417 SER A N 1
ATOM 3362 C CA . SER A 1 417 ? 26.529 -13.285 -40.824 1.00 79.50 417 SER A CA 1
ATOM 3363 C C . SER A 1 417 ? 25.854 -12.945 -42.155 1.00 79.50 417 SER A C 1
ATOM 3365 O O . SER A 1 417 ? 26.478 -12.379 -43.057 1.00 79.50 417 SER A O 1
ATOM 3367 N N . THR A 1 418 ? 24.573 -13.285 -42.293 1.00 88.19 418 THR A N 1
ATOM 3368 C CA . THR A 1 418 ? 23.745 -12.947 -43.461 1.00 88.19 418 THR A CA 1
ATOM 3369 C C . THR A 1 418 ? 23.195 -11.534 -43.332 1.00 88.19 418 THR A C 1
ATOM 3371 O O . THR A 1 418 ? 22.687 -11.175 -42.279 1.00 88.19 418 THR A O 1
ATOM 3374 N N . CYS A 1 419 ? 23.282 -10.718 -44.381 1.00 87.75 419 CYS A N 1
ATOM 3375 C CA . CYS A 1 419 ? 22.945 -9.297 -44.317 1.00 87.75 419 CYS A CA 1
ATOM 3376 C C . CYS A 1 419 ? 22.050 -8.851 -45.469 1.00 87.75 419 CYS A C 1
ATOM 3378 O O . CYS A 1 419 ? 22.167 -9.360 -46.585 1.00 87.75 419 CYS A O 1
ATOM 3380 N N . ARG A 1 420 ? 21.199 -7.853 -45.211 1.00 86.94 420 ARG A N 1
ATOM 3381 C CA . ARG A 1 420 ? 20.307 -7.210 -46.187 1.00 86.94 420 ARG A CA 1
ATOM 3382 C C . ARG A 1 420 ? 20.518 -5.692 -46.203 1.00 86.94 420 ARG A C 1
ATOM 3384 O O . ARG A 1 420 ? 20.897 -5.112 -45.189 1.00 86.94 420 ARG A O 1
ATOM 3391 N N . LEU A 1 421 ? 20.282 -5.052 -47.351 1.00 83.62 421 LEU A N 1
ATOM 3392 C CA . LEU A 1 421 ? 20.298 -3.588 -47.489 1.00 83.62 421 LEU A CA 1
ATOM 3393 C C . LEU A 1 421 ? 19.262 -2.916 -46.577 1.00 83.62 421 LEU A C 1
ATOM 3395 O O . LEU A 1 421 ? 18.112 -3.354 -46.516 1.00 83.62 421 LEU A O 1
ATOM 3399 N N . PHE A 1 422 ? 19.661 -1.821 -45.927 1.00 80.44 422 PHE A N 1
ATOM 3400 C CA . PHE A 1 422 ? 18.828 -1.112 -44.954 1.00 80.44 422 PHE A CA 1
ATOM 3401 C C . PHE A 1 422 ? 17.570 -0.450 -45.549 1.00 80.44 422 PHE A C 1
ATOM 3403 O O . PHE A 1 422 ? 16.541 -0.407 -44.883 1.00 80.44 422 PHE A O 1
ATOM 3410 N N . ASN A 1 423 ? 17.605 0.002 -46.811 1.00 72.06 423 ASN A N 1
ATOM 3411 C CA . ASN A 1 423 ? 16.508 0.753 -47.456 1.00 72.06 423 ASN A CA 1
ATOM 3412 C C . ASN A 1 423 ? 15.140 0.034 -47.469 1.00 72.06 423 ASN A C 1
ATOM 3414 O O . ASN A 1 423 ? 14.134 0.658 -47.789 1.00 72.06 423 ASN A O 1
ATOM 3418 N N . GLY A 1 424 ? 15.093 -1.262 -47.141 1.00 65.62 424 GLY A N 1
ATOM 3419 C CA . GLY A 1 424 ? 13.857 -2.030 -46.986 1.00 65.62 424 GLY A CA 1
ATOM 3420 C C . GLY A 1 424 ? 13.304 -2.132 -45.559 1.00 65.62 424 GLY A C 1
ATOM 3421 O O . GLY A 1 424 ? 12.309 -2.826 -45.393 1.00 65.62 424 GLY A O 1
ATOM 3422 N N . PHE A 1 425 ? 13.933 -1.515 -44.548 1.00 70.19 425 PHE A N 1
ATOM 3423 C CA . PHE A 1 425 ? 13.567 -1.705 -43.135 1.00 70.19 425 PHE A CA 1
ATOM 3424 C C . PHE A 1 425 ? 12.944 -0.482 -42.449 1.00 70.19 425 PHE A C 1
ATOM 3426 O O . PHE A 1 425 ? 12.090 -0.662 -41.593 1.00 70.19 425 PHE A O 1
ATOM 3433 N N . SER A 1 426 ? 13.343 0.754 -42.769 1.00 67.25 426 SER A N 1
ATOM 3434 C CA . SER A 1 426 ? 12.799 1.936 -42.079 1.00 67.25 426 SER A CA 1
ATOM 3435 C C . SER A 1 426 ? 12.902 3.209 -42.917 1.00 67.25 426 SER A C 1
ATOM 3437 O O . SER A 1 426 ? 13.887 3.439 -43.625 1.00 67.25 426 SER A O 1
ATOM 3439 N N . GLN A 1 427 ? 11.875 4.057 -42.811 1.00 65.50 427 GLN A N 1
ATOM 3440 C CA . GLN A 1 427 ? 11.842 5.381 -43.440 1.00 65.50 427 GLN A CA 1
ATOM 3441 C C . GLN A 1 427 ? 12.251 6.510 -42.481 1.00 65.50 427 GLN A C 1
ATOM 3443 O O . GLN A 1 427 ? 12.614 7.593 -42.946 1.00 65.50 427 GLN A O 1
ATOM 3448 N N . LYS A 1 428 ? 12.278 6.259 -41.164 1.00 65.38 428 LYS A N 1
ATOM 3449 C CA . LYS A 1 428 ? 12.624 7.257 -40.139 1.00 65.38 428 LYS A CA 1
ATOM 3450 C C . LYS A 1 428 ? 14.078 7.725 -40.256 1.00 65.38 428 LYS A C 1
ATOM 3452 O O . LYS A 1 428 ? 14.930 7.030 -40.813 1.00 65.38 428 LYS A O 1
ATOM 3457 N N . SER A 1 429 ? 14.344 8.950 -39.800 1.00 59.75 429 SER A N 1
ATOM 3458 C CA . SER A 1 429 ? 15.669 9.586 -39.860 1.00 59.75 429 SER A CA 1
ATOM 3459 C C . SER A 1 429 ? 16.466 9.464 -38.562 1.00 59.75 429 SER A C 1
ATOM 3461 O O . SER A 1 429 ? 17.687 9.437 -38.635 1.00 59.75 429 SER A O 1
ATOM 3463 N N . ASP A 1 430 ? 15.802 9.379 -37.408 1.00 63.94 430 ASP A N 1
ATOM 3464 C CA . ASP A 1 430 ? 16.445 9.225 -36.098 1.00 63.94 430 ASP A CA 1
ATOM 3465 C C . ASP A 1 430 ? 16.953 7.791 -35.837 1.00 63.94 430 ASP A C 1
ATOM 3467 O O . ASP A 1 430 ? 16.342 6.822 -36.295 1.00 63.94 430 ASP A O 1
ATOM 3471 N N . TRP A 1 431 ? 18.064 7.651 -35.099 1.00 70.00 431 TRP A N 1
ATOM 3472 C CA . TRP A 1 431 ? 18.693 6.357 -34.799 1.00 70.00 431 TRP A CA 1
ATOM 3473 C C . TRP A 1 431 ? 17.802 5.442 -33.947 1.00 70.00 431 TRP A C 1
ATOM 3475 O O . TRP A 1 431 ? 17.630 4.268 -34.287 1.00 70.00 431 TRP A O 1
ATOM 3485 N N . PHE A 1 432 ? 17.196 5.967 -32.878 1.00 66.06 432 PHE A N 1
ATOM 3486 C CA . PHE A 1 432 ? 16.266 5.211 -32.036 1.00 66.06 432 PHE A CA 1
ATOM 3487 C C . PHE A 1 432 ? 14.972 4.918 -32.794 1.00 66.06 432 PHE A C 1
ATOM 3489 O O . PHE A 1 432 ? 14.488 3.785 -32.778 1.00 66.06 432 PHE A O 1
ATOM 3496 N N . GLY A 1 433 ? 14.466 5.893 -33.556 1.00 62.84 433 GLY A N 1
ATOM 3497 C CA . GLY A 1 433 ? 13.307 5.702 -34.432 1.00 62.84 433 GLY A CA 1
ATOM 3498 C C . GLY A 1 433 ? 13.508 4.591 -35.472 1.00 62.84 433 GLY A C 1
ATOM 3499 O O . GLY A 1 433 ? 12.600 3.807 -35.732 1.00 62.84 433 GLY A O 1
ATOM 3500 N N . MET A 1 434 ? 14.704 4.473 -36.038 1.00 71.62 434 MET A N 1
ATOM 3501 C CA . MET A 1 434 ? 15.058 3.399 -36.964 1.00 71.62 434 MET A CA 1
ATOM 3502 C C . MET A 1 434 ? 15.194 2.039 -36.275 1.00 71.62 434 MET A C 1
ATOM 3504 O O . MET A 1 434 ? 14.751 1.026 -36.820 1.00 71.62 434 MET A O 1
ATOM 3508 N N . LEU A 1 435 ? 15.817 1.996 -35.095 1.00 68.81 435 LEU A N 1
ATOM 3509 C CA . LEU A 1 435 ? 15.878 0.771 -34.300 1.00 68.81 435 LEU A CA 1
ATOM 3510 C C . LEU A 1 435 ? 14.479 0.279 -33.922 1.00 68.81 435 LEU A C 1
ATOM 3512 O O . LEU A 1 435 ? 14.269 -0.928 -33.884 1.00 68.81 435 LEU A O 1
ATOM 3516 N N . LYS A 1 436 ? 13.525 1.196 -33.722 1.00 64.38 436 LYS A N 1
ATOM 3517 C CA . LYS A 1 436 ? 12.116 0.903 -33.427 1.00 64.38 436 LYS A CA 1
ATOM 3518 C C . LYS A 1 436 ? 11.471 0.123 -34.571 1.00 64.38 436 LYS A C 1
ATOM 3520 O O . LYS A 1 436 ? 10.877 -0.929 -34.361 1.00 64.38 436 LYS A O 1
ATOM 3525 N N . ASP A 1 437 ? 11.640 0.624 -35.790 1.00 67.12 437 ASP A N 1
ATOM 3526 C CA . ASP A 1 437 ? 11.100 -0.006 -36.994 1.00 67.12 437 ASP A CA 1
ATOM 3527 C C . ASP A 1 437 ? 11.767 -1.371 -37.249 1.00 67.12 437 ASP A C 1
ATOM 3529 O O . ASP A 1 437 ? 11.095 -2.341 -37.597 1.00 67.12 437 ASP A O 1
ATOM 3533 N N . LEU A 1 438 ? 13.081 -1.481 -37.010 1.00 69.75 438 LEU A N 1
ATOM 3534 C CA . LEU A 1 438 ? 13.787 -2.761 -37.070 1.00 69.75 438 LEU A CA 1
ATOM 3535 C C . LEU A 1 438 ? 13.249 -3.746 -36.025 1.00 69.75 438 LEU A C 1
ATOM 3537 O O . LEU A 1 438 ? 12.879 -4.857 -36.384 1.00 69.75 438 LEU A O 1
ATOM 3541 N N . ALA A 1 439 ? 13.158 -3.354 -34.755 1.00 66.88 439 ALA A N 1
ATOM 3542 C CA . ALA A 1 439 ? 12.638 -4.208 -33.690 1.00 66.88 439 ALA A CA 1
ATOM 3543 C C . ALA A 1 439 ? 11.224 -4.713 -34.013 1.00 66.88 439 ALA A C 1
ATOM 3545 O O . ALA A 1 439 ? 10.987 -5.916 -33.939 1.00 66.88 439 ALA A O 1
ATOM 3546 N N . SER A 1 440 ? 10.340 -3.825 -34.486 1.00 62.81 440 SER A N 1
ATOM 3547 C CA . SER A 1 440 ? 8.981 -4.165 -34.924 1.00 62.81 440 SER A CA 1
ATOM 3548 C C . SER A 1 440 ? 8.974 -5.250 -36.003 1.00 62.81 440 SER A C 1
ATOM 3550 O O . SER A 1 440 ? 8.300 -6.265 -35.825 1.00 62.81 440 SER A O 1
ATOM 3552 N N . ILE A 1 441 ? 9.776 -5.096 -37.066 1.00 66.38 441 ILE A N 1
ATOM 3553 C CA . ILE A 1 441 ? 9.875 -6.075 -38.163 1.00 66.38 441 ILE A CA 1
ATOM 3554 C C . ILE A 1 441 ? 10.367 -7.430 -37.664 1.00 66.38 441 ILE A C 1
ATOM 3556 O O . ILE A 1 441 ? 9.893 -8.457 -38.132 1.00 66.38 441 ILE A O 1
ATOM 3560 N N . PHE A 1 442 ? 11.339 -7.464 -36.755 1.00 64.44 442 PHE A N 1
ATOM 3561 C CA . PHE A 1 442 ? 11.876 -8.729 -36.258 1.00 64.44 442 PHE A CA 1
ATOM 3562 C C . PHE A 1 442 ? 10.943 -9.394 -35.223 1.00 64.44 442 PHE A C 1
ATOM 3564 O O . PHE A 1 442 ? 10.845 -10.618 -35.233 1.00 64.44 442 PHE A O 1
ATOM 3571 N N . TRP A 1 443 ? 10.188 -8.628 -34.422 1.00 59.84 443 TRP A N 1
ATOM 3572 C CA . TRP A 1 443 ? 9.166 -9.150 -33.495 1.00 59.84 443 TRP A CA 1
ATOM 3573 C C . TRP A 1 443 ? 7.934 -9.738 -34.193 1.00 59.84 443 TRP A C 1
ATOM 3575 O O . TRP A 1 443 ? 7.344 -10.701 -33.698 1.00 59.84 443 TRP A O 1
ATOM 3585 N N . THR A 1 444 ? 7.541 -9.195 -35.351 1.00 54.59 444 THR A N 1
ATOM 3586 C CA . THR A 1 444 ? 6.308 -9.618 -36.045 1.00 54.59 444 THR A CA 1
ATOM 3587 C C . THR A 1 444 ? 6.323 -11.086 -36.482 1.00 54.59 444 THR A C 1
ATOM 3589 O O . THR A 1 444 ? 5.270 -11.673 -36.718 1.00 54.59 444 THR A O 1
ATOM 3592 N N . TYR A 1 445 ? 7.511 -11.678 -36.624 1.00 53.94 445 TYR A N 1
ATOM 3593 C CA . TYR A 1 445 ? 7.693 -13.038 -37.136 1.00 53.94 445 TYR A CA 1
ATOM 3594 C C . TYR A 1 445 ? 8.124 -14.046 -36.065 1.00 53.94 445 TYR A C 1
ATOM 3596 O O . TYR A 1 445 ? 8.140 -15.243 -36.347 1.00 53.94 445 TYR A O 1
ATOM 3604 N N . THR A 1 446 ? 8.469 -13.593 -34.856 1.00 50.19 446 THR A N 1
ATOM 3605 C CA . THR A 1 446 ? 8.841 -14.468 -33.733 1.00 50.19 446 THR A CA 1
ATOM 3606 C C . THR A 1 446 ? 7.641 -14.813 -32.846 1.00 50.19 446 THR A C 1
ATOM 3608 O O . THR A 1 446 ? 7.595 -15.908 -32.288 1.00 50.19 446 THR A O 1
ATOM 3611 N N . THR A 1 447 ? 6.642 -13.928 -32.763 1.00 49.59 447 THR A N 1
ATOM 3612 C CA . THR A 1 447 ? 5.429 -14.074 -31.939 1.00 49.59 447 THR A CA 1
ATOM 3613 C C . THR A 1 447 ? 4.309 -14.794 -32.691 1.00 49.59 447 THR A C 1
ATOM 3615 O O . THR A 1 447 ? 3.331 -14.174 -33.087 1.00 49.59 447 THR A O 1
ATOM 3618 N N . ASN A 1 448 ? 4.415 -16.104 -32.941 1.00 47.81 448 ASN A N 1
ATOM 3619 C CA . ASN A 1 448 ? 3.223 -16.881 -33.311 1.00 47.81 448 ASN A CA 1
ATOM 3620 C C . ASN A 1 448 ? 3.375 -18.385 -33.080 1.00 47.81 448 ASN A C 1
ATOM 3622 O O . ASN A 1 448 ? 4.081 -19.075 -33.813 1.00 47.81 448 ASN A O 1
ATOM 3626 N N . ASN A 1 449 ? 2.607 -18.895 -32.115 1.00 47.19 449 ASN A N 1
ATOM 3627 C CA . ASN A 1 449 ? 2.036 -20.239 -32.182 1.00 47.19 449 ASN A CA 1
ATOM 3628 C C . ASN A 1 449 ? 0.769 -20.373 -31.310 1.00 47.19 449 ASN A C 1
ATOM 3630 O O . ASN A 1 449 ? 0.575 -21.384 -30.637 1.00 47.19 449 ASN A O 1
ATOM 3634 N N . ILE A 1 450 ? -0.150 -19.396 -31.348 1.00 52.66 450 ILE A N 1
ATOM 3635 C CA . ILE A 1 450 ? -1.548 -19.730 -31.037 1.00 52.66 450 ILE A CA 1
ATOM 3636 C C . ILE A 1 450 ? -2.045 -20.524 -32.244 1.00 52.66 450 ILE A C 1
ATOM 3638 O O . ILE A 1 450 ? -2.209 -19.987 -33.337 1.00 52.66 450 ILE A O 1
ATOM 3642 N N . SER A 1 451 ? -2.169 -21.841 -32.076 1.00 50.50 451 SER A N 1
ATOM 3643 C CA . SER A 1 451 ? -2.590 -22.738 -33.154 1.00 50.50 451 SER A CA 1
ATOM 3644 C C . SER A 1 451 ? -3.921 -22.280 -33.775 1.00 50.50 451 SER A C 1
ATOM 3646 O O . SER A 1 451 ? -4.824 -21.842 -33.058 1.00 50.50 451 SER A O 1
ATOM 3648 N N . GLU A 1 452 ? -4.091 -22.463 -35.093 1.00 49.66 452 GLU A N 1
ATOM 3649 C CA . GLU A 1 452 ? -5.349 -22.225 -35.840 1.00 49.66 452 GLU A CA 1
ATOM 3650 C C . GLU A 1 452 ? -6.598 -22.881 -35.197 1.00 49.66 452 GLU A C 1
ATOM 3652 O O . GLU A 1 452 ? -7.734 -22.583 -35.571 1.00 49.66 452 GLU A O 1
ATOM 3657 N N . GLN A 1 453 ? -6.413 -23.798 -34.239 1.00 53.94 453 GLN A N 1
ATOM 3658 C CA . GLN A 1 453 ? -7.473 -24.446 -33.473 1.00 53.94 453 GLN A CA 1
ATOM 3659 C C . GLN A 1 453 ? -8.168 -23.518 -32.461 1.00 53.94 453 GLN A C 1
ATOM 3661 O O . GLN A 1 453 ? -9.366 -23.697 -32.246 1.00 53.94 453 GLN A O 1
ATOM 3666 N N . HIS A 1 454 ? -7.479 -22.529 -31.876 1.00 56.78 454 HIS A N 1
ATOM 3667 C CA . HIS A 1 454 ? -8.064 -21.634 -30.861 1.00 56.78 454 HIS A CA 1
ATOM 3668 C C . HIS A 1 454 ? -8.849 -20.456 -31.452 1.00 56.78 454 HIS A C 1
ATOM 3670 O O . HIS A 1 454 ? -9.829 -20.023 -30.851 1.00 56.78 454 HIS A O 1
ATOM 3676 N N . CYS A 1 455 ? -8.523 -20.022 -32.673 1.00 59.88 455 CYS A N 1
ATOM 3677 C CA . CYS A 1 455 ? -9.240 -18.959 -33.393 1.00 59.88 455 CYS A CA 1
ATOM 3678 C C . CYS A 1 455 ? -10.702 -19.301 -33.737 1.00 59.88 455 CYS A C 1
ATOM 3680 O O . CYS A 1 455 ? -11.429 -18.464 -34.260 1.00 59.88 455 CYS A O 1
ATOM 3682 N N . LYS A 1 456 ? -11.125 -20.553 -33.514 1.00 59.41 456 LYS A N 1
ATOM 3683 C CA . LYS A 1 456 ? -12.488 -21.034 -33.784 1.00 59.41 456 LYS A CA 1
ATOM 3684 C C . LYS A 1 456 ? -13.421 -20.951 -32.570 1.00 59.41 456 LYS A C 1
ATOM 3686 O O . LYS A 1 456 ? -14.584 -21.316 -32.713 1.00 59.41 456 LYS A O 1
ATOM 3691 N N . ASN A 1 457 ? -12.924 -20.533 -31.402 1.00 63.38 457 ASN A N 1
ATOM 3692 C CA . ASN A 1 457 ? -13.723 -20.373 -30.184 1.00 63.38 457 ASN A CA 1
ATOM 3693 C C . ASN A 1 457 ? -14.322 -18.960 -30.071 1.00 63.38 457 ASN A C 1
ATOM 3695 O O . ASN A 1 457 ? -13.688 -17.980 -30.461 1.00 63.38 457 ASN A O 1
ATOM 3699 N N . ASP A 1 458 ? -15.505 -18.865 -29.455 1.00 59.59 458 ASP A N 1
ATOM 3700 C CA . ASP A 1 458 ? -16.148 -17.602 -29.075 1.00 59.59 458 ASP A CA 1
ATOM 3701 C C . ASP A 1 458 ? -15.280 -16.889 -28.017 1.00 59.59 458 ASP A C 1
ATOM 3703 O O . ASP A 1 458 ? -15.257 -17.288 -26.854 1.00 59.59 458 ASP A O 1
ATOM 3707 N N . GLY A 1 459 ? -14.500 -15.883 -28.429 1.00 68.25 459 GLY A N 1
ATOM 3708 C CA . GLY A 1 459 ? -13.595 -15.133 -27.541 1.00 68.25 459 GLY A CA 1
ATOM 3709 C C . GLY A 1 459 ? -12.318 -14.596 -28.195 1.00 68.25 459 GLY A C 1
ATOM 3710 O O . GLY A 1 459 ? -11.634 -13.766 -27.596 1.00 68.25 459 GLY A O 1
ATOM 3711 N N . PHE A 1 460 ? -12.009 -15.023 -29.423 1.00 76.25 460 PHE A N 1
ATOM 3712 C CA . PHE A 1 460 ? -10.834 -14.579 -30.175 1.00 76.25 460 PHE A CA 1
ATOM 3713 C C . PHE A 1 460 ? -11.212 -13.787 -31.432 1.00 76.25 460 PHE A C 1
ATOM 3715 O O . PHE A 1 460 ? -12.140 -14.149 -32.156 1.00 76.25 460 PHE A O 1
ATOM 3722 N N . TYR A 1 461 ? -10.428 -12.752 -31.726 1.00 78.44 461 TYR A N 1
ATOM 3723 C CA . TYR A 1 461 ? -10.459 -11.970 -32.953 1.00 78.44 461 TYR A CA 1
ATOM 3724 C C . TYR A 1 461 ? -9.288 -12.369 -33.852 1.00 78.44 461 TYR A C 1
ATOM 3726 O O . TYR A 1 461 ? -8.128 -12.359 -33.441 1.00 78.44 461 TYR A O 1
ATOM 3734 N N . GLN A 1 462 ? -9.585 -12.712 -35.103 1.00 81.31 462 GLN A N 1
ATOM 3735 C CA . GLN A 1 462 ? -8.568 -12.954 -36.121 1.00 81.31 462 GLN A CA 1
ATOM 3736 C C . GLN A 1 462 ? -8.243 -11.644 -36.850 1.00 81.31 462 GLN A C 1
ATOM 3738 O O . GLN A 1 462 ? -9.137 -11.010 -37.414 1.00 81.31 462 GLN A O 1
ATOM 3743 N N . CYS A 1 463 ? -6.964 -11.264 -36.889 1.00 80.25 463 CYS A N 1
ATOM 3744 C CA . CYS A 1 463 ? -6.518 -10.059 -37.590 1.00 80.25 463 CYS A CA 1
ATOM 3745 C C . CYS A 1 463 ? -6.858 -10.134 -39.093 1.00 80.25 463 CYS A C 1
ATOM 3747 O O . CYS A 1 463 ? -6.658 -11.169 -39.733 1.00 80.25 463 CYS A O 1
ATOM 3749 N N . LYS A 1 464 ? -7.322 -9.026 -39.693 1.00 76.75 464 LYS A N 1
ATOM 3750 C CA . LYS A 1 464 ? -7.941 -9.017 -41.041 1.00 76.75 464 LYS A CA 1
ATOM 3751 C C . LYS A 1 464 ? -7.052 -9.578 -42.164 1.00 76.75 464 LYS A C 1
ATOM 3753 O O . LYS A 1 464 ? -7.584 -10.146 -43.115 1.00 76.75 464 LYS A O 1
ATOM 3758 N N . ASN A 1 465 ? -5.727 -9.441 -42.058 1.00 71.31 465 ASN A N 1
ATOM 3759 C CA . ASN A 1 465 ? -4.757 -9.897 -43.066 1.00 71.31 465 ASN A CA 1
ATOM 3760 C C . ASN A 1 465 ? -3.710 -10.890 -42.528 1.00 71.31 465 ASN A C 1
ATOM 3762 O O . ASN A 1 465 ? -2.647 -11.053 -43.129 1.00 71.31 465 ASN A O 1
ATOM 3766 N N . SER A 1 466 ? -3.973 -11.540 -41.392 1.00 68.19 466 SER A N 1
ATOM 3767 C CA . SER A 1 466 ? -3.014 -12.443 -40.750 1.00 68.19 466 SER A CA 1
ATOM 3768 C C . SER A 1 466 ? -3.688 -13.704 -40.205 1.00 68.19 466 SER A C 1
ATOM 3770 O O . SER A 1 466 ? -4.887 -13.742 -39.938 1.00 68.19 466 SER A O 1
ATOM 3772 N N . THR A 1 467 ? -2.901 -14.765 -40.032 1.00 67.69 467 THR A N 1
ATOM 3773 C CA . THR A 1 467 ? -3.302 -15.949 -39.256 1.00 67.69 467 THR A CA 1
ATOM 3774 C C . THR A 1 467 ? -3.166 -15.717 -37.748 1.00 67.69 467 THR A C 1
ATOM 3776 O O . THR A 1 467 ? -3.490 -16.609 -36.972 1.00 67.69 467 THR A O 1
ATOM 3779 N N . LYS A 1 468 ? -2.672 -14.540 -37.330 1.00 70.81 468 LYS A N 1
ATOM 3780 C CA . LYS A 1 468 ? -2.601 -14.126 -35.926 1.00 70.81 468 LYS A CA 1
ATOM 3781 C C . LYS A 1 468 ? -4.012 -13.931 -35.369 1.00 70.81 468 LYS A C 1
ATOM 3783 O O . LYS A 1 468 ? -4.844 -13.261 -35.985 1.00 70.81 468 LYS A O 1
ATOM 3788 N N . CYS A 1 469 ? -4.239 -14.495 -34.191 1.00 72.81 469 CYS A N 1
ATOM 3789 C CA . CYS A 1 469 ? -5.463 -14.332 -33.425 1.00 72.81 469 CYS A CA 1
ATOM 3790 C C . CYS A 1 469 ? -5.120 -13.725 -32.072 1.00 72.81 469 CYS A C 1
ATOM 3792 O O . CYS A 1 469 ? -4.141 -14.128 -31.448 1.00 72.81 469 CYS A O 1
ATOM 3794 N N . ILE A 1 470 ? -5.930 -12.768 -31.649 1.00 73.12 470 ILE A N 1
ATOM 3795 C CA . ILE A 1 470 ? -5.835 -12.080 -30.363 1.00 73.12 470 ILE A CA 1
ATOM 3796 C C . ILE A 1 470 ? -7.149 -12.282 -29.615 1.00 73.12 470 ILE A C 1
ATOM 3798 O O . ILE A 1 470 ? -8.149 -12.682 -30.210 1.00 73.12 470 ILE A O 1
ATOM 3802 N N . LEU A 1 471 ? -7.184 -12.029 -28.315 1.00 74.56 471 LEU A N 1
ATOM 3803 C CA . LEU A 1 471 ? -8.449 -12.053 -27.586 1.00 74.56 471 LEU A CA 1
ATOM 3804 C C . LEU A 1 471 ? -9.315 -10.851 -27.945 1.00 74.56 471 LEU A C 1
ATOM 3806 O O . LEU A 1 471 ? -8.812 -9.753 -28.158 1.00 74.56 471 LEU A O 1
ATOM 3810 N N . ASN A 1 472 ? -10.633 -11.035 -27.913 1.00 77.38 472 ASN A N 1
ATOM 3811 C CA . ASN A 1 472 ? -11.597 -9.960 -28.150 1.00 77.38 472 ASN A CA 1
ATOM 3812 C C . ASN A 1 472 ? -11.395 -8.751 -27.216 1.00 77.38 472 ASN A C 1
ATOM 3814 O O . ASN A 1 472 ? -11.692 -7.625 -27.599 1.00 77.38 472 ASN A O 1
ATOM 3818 N N . ARG A 1 473 ? -10.855 -8.964 -26.009 1.00 72.25 473 ARG A N 1
ATOM 3819 C CA . ARG A 1 473 ? -10.566 -7.892 -25.044 1.00 72.25 473 ARG A CA 1
ATOM 3820 C C . ARG A 1 473 ? -9.400 -6.973 -25.439 1.00 72.25 473 ARG A C 1
ATOM 3822 O O . ARG A 1 473 ? -9.325 -5.877 -24.903 1.00 72.25 473 ARG A O 1
ATOM 3829 N N . ARG A 1 474 ? -8.521 -7.417 -26.344 1.00 75.25 474 ARG A N 1
ATOM 3830 C CA . ARG A 1 474 ? -7.413 -6.624 -26.909 1.00 75.25 474 ARG A CA 1
ATOM 3831 C C . ARG A 1 474 ? -7.867 -5.741 -28.076 1.00 75.25 474 ARG A C 1
ATOM 3833 O O . ARG A 1 474 ? -7.076 -5.114 -28.752 1.00 75.25 474 ARG A O 1
ATOM 3840 N N . LEU A 1 475 ? -9.167 -5.735 -28.379 1.00 81.56 475 LEU A N 1
ATOM 3841 C CA . LEU A 1 475 ? -9.721 -4.794 -29.342 1.00 81.56 475 LEU A CA 1
ATOM 3842 C C . LEU A 1 475 ? -9.826 -3.420 -28.693 1.00 81.56 475 LEU A C 1
ATOM 3844 O O . LEU A 1 475 ? -10.482 -3.310 -27.650 1.00 81.56 475 LEU A O 1
ATOM 3848 N N . THR A 1 476 ? -9.282 -2.402 -29.361 1.00 81.50 476 THR A N 1
ATOM 3849 C CA . THR A 1 476 ? -9.388 -0.991 -28.969 1.00 81.50 476 THR A CA 1
ATOM 3850 C C . THR A 1 476 ? -8.946 -0.784 -27.525 1.00 81.50 476 THR A C 1
ATOM 3852 O O . THR A 1 476 ? -9.720 -0.279 -26.704 1.00 81.50 476 THR A O 1
ATOM 3855 N N . ASP A 1 477 ? -7.755 -1.279 -27.200 1.00 70.44 477 ASP A N 1
ATOM 3856 C CA . ASP A 1 477 ? -7.127 -1.146 -25.883 1.00 70.44 477 ASP A CA 1
ATOM 3857 C C . ASP A 1 477 ? -5.909 -0.208 -25.876 1.00 70.44 477 ASP A C 1
ATOM 3859 O O . ASP A 1 477 ? -5.287 -0.021 -24.832 1.00 70.44 477 ASP A O 1
ATOM 3863 N N . GLY A 1 478 ? -5.614 0.417 -27.019 1.00 69.38 478 GLY A N 1
ATOM 3864 C CA . GLY A 1 478 ? -4.504 1.340 -27.229 1.00 69.38 478 GLY A CA 1
ATOM 3865 C C . GLY A 1 478 ? -3.232 0.660 -27.724 1.00 69.38 478 GLY A C 1
ATOM 3866 O O . GLY A 1 478 ? -2.279 1.356 -28.096 1.00 69.38 478 GLY A O 1
ATOM 3867 N N . PHE A 1 479 ? -3.188 -0.676 -27.755 1.00 67.88 479 PHE A N 1
ATOM 3868 C CA . PHE A 1 479 ? -2.035 -1.447 -28.198 1.00 67.88 479 PHE A CA 1
ATOM 3869 C C . PHE A 1 479 ? -2.271 -2.042 -29.586 1.00 67.88 479 PHE A C 1
ATOM 3871 O O . PHE A 1 479 ? -3.319 -2.581 -29.906 1.00 67.88 479 PHE A O 1
ATOM 3878 N N . VAL A 1 480 ? -1.259 -1.941 -30.451 1.00 67.06 480 VAL A N 1
ATOM 3879 C CA . VAL A 1 480 ? -1.309 -2.537 -31.792 1.00 67.06 480 VAL A CA 1
ATOM 3880 C C . VAL A 1 480 ? -0.801 -3.975 -31.708 1.00 67.06 480 VAL A C 1
ATOM 3882 O O . VAL A 1 480 ? 0.387 -4.247 -31.902 1.00 67.06 480 VAL A O 1
ATOM 3885 N N . ASP A 1 481 ? -1.708 -4.904 -31.426 1.00 68.88 481 ASP A N 1
ATOM 3886 C CA . ASP A 1 481 ? -1.449 -6.341 -31.375 1.00 68.88 481 ASP A CA 1
ATOM 3887 C C . ASP A 1 481 ? -1.555 -6.992 -32.765 1.00 68.88 481 ASP A C 1
ATOM 3889 O O . ASP A 1 481 ? -0.835 -7.952 -33.076 1.00 68.88 481 ASP A O 1
ATOM 3893 N N . CYS A 1 482 ? -2.405 -6.477 -33.654 1.00 71.12 482 CYS A N 1
ATOM 3894 C CA . CYS A 1 482 ? -2.468 -6.909 -35.048 1.00 71.12 482 CYS A CA 1
ATOM 3895 C C . CYS A 1 482 ? -1.406 -6.215 -35.917 1.00 71.12 482 CYS A C 1
ATOM 3897 O O . CYS A 1 482 ? -1.194 -5.011 -35.847 1.00 71.12 482 CYS A O 1
ATOM 3899 N N . ILE A 1 483 ? -0.791 -6.970 -36.837 1.00 66.50 483 ILE A N 1
ATOM 3900 C CA . ILE A 1 483 ? 0.268 -6.485 -37.755 1.00 66.50 483 ILE A CA 1
ATOM 3901 C C . ILE A 1 483 ? -0.168 -5.241 -38.546 1.00 66.50 483 ILE A C 1
ATOM 3903 O O . ILE A 1 483 ? 0.646 -4.385 -38.884 1.00 66.50 483 ILE A O 1
ATOM 3907 N N . ASP A 1 484 ? -1.453 -5.174 -38.881 1.00 69.12 484 ASP A N 1
ATOM 3908 C CA . ASP A 1 484 ? -2.075 -4.107 -39.654 1.00 69.12 484 ASP A CA 1
ATOM 3909 C C . ASP A 1 484 ? -2.818 -3.068 -38.796 1.00 69.12 484 ASP A C 1
ATOM 3911 O O . ASP A 1 484 ? -3.466 -2.192 -39.366 1.00 69.12 484 ASP A O 1
ATOM 3915 N N . GLY A 1 485 ? -2.760 -3.158 -37.459 1.00 71.69 485 GLY A N 1
ATOM 3916 C CA . GLY A 1 485 ? -3.528 -2.299 -36.542 1.00 71.69 485 GLY A CA 1
ATOM 3917 C C . GLY A 1 485 ? -5.044 -2.460 -36.673 1.00 71.69 485 GLY A C 1
ATOM 3918 O O . GLY A 1 485 ? -5.818 -1.532 -36.419 1.00 71.69 485 GLY A O 1
ATOM 3919 N N . SER A 1 486 ? -5.491 -3.616 -37.177 1.00 80.62 486 SER A N 1
ATOM 3920 C CA . SER A 1 486 ? -6.911 -3.879 -37.425 1.00 80.62 486 SER A CA 1
ATOM 3921 C C . SER A 1 486 ? -7.735 -4.135 -36.164 1.00 80.62 486 SER A C 1
ATOM 3923 O O . SER A 1 486 ? -8.962 -4.155 -36.250 1.00 80.62 486 SER A O 1
ATOM 3925 N N . ASP A 1 487 ? -7.077 -4.350 -35.036 1.00 80.62 487 ASP A N 1
ATOM 3926 C CA . ASP A 1 487 ? -7.613 -4.457 -33.683 1.00 80.62 487 ASP A CA 1
ATOM 3927 C C . ASP A 1 487 ? -8.046 -3.100 -33.118 1.00 80.62 487 ASP A C 1
ATOM 3929 O O . ASP A 1 487 ? -9.198 -2.959 -32.708 1.00 80.62 487 ASP A O 1
ATOM 3933 N N . GLU A 1 488 ? -7.203 -2.076 -33.252 1.00 83.81 488 GLU A N 1
ATOM 3934 C CA . GLU A 1 488 ? -7.476 -0.714 -32.756 1.00 83.81 488 GLU A CA 1
ATOM 3935 C C . GLU A 1 488 ? -8.492 0.063 -33.605 1.00 83.81 488 GLU A C 1
ATOM 3937 O O . GLU A 1 488 ? -9.071 1.069 -33.193 1.00 83.81 488 GLU A O 1
ATOM 3942 N N . SER A 1 489 ? -8.759 -0.439 -34.807 1.00 78.56 489 SER A N 1
ATOM 3943 C CA . SER A 1 489 ? -9.756 0.086 -35.745 1.00 78.56 489 SER A CA 1
ATOM 3944 C C . SER A 1 489 ? -10.934 -0.876 -35.953 1.00 78.56 489 SER A C 1
ATOM 3946 O O . SER A 1 489 ? -11.624 -0.838 -36.980 1.00 78.56 489 SER A O 1
ATOM 3948 N N . SER A 1 490 ? -11.153 -1.799 -35.011 1.00 76.81 490 SER A N 1
ATOM 3949 C CA . SER A 1 490 ? -12.182 -2.831 -35.128 1.00 76.81 490 SER A CA 1
ATOM 3950 C C . SER A 1 490 ? -13.572 -2.341 -34.707 1.00 76.81 490 SER A C 1
ATOM 3952 O O . SER A 1 490 ? -13.806 -1.977 -33.557 1.00 76.81 490 SER A O 1
ATOM 3954 N N . ASN A 1 491 ? -14.546 -2.467 -35.616 1.00 75.81 491 ASN A N 1
ATOM 3955 C CA . ASN A 1 491 ? -15.970 -2.218 -35.340 1.00 75.81 491 ASN A CA 1
ATOM 3956 C C . ASN A 1 491 ? -16.629 -3.320 -34.481 1.00 75.81 491 ASN A C 1
ATOM 3958 O O . ASN A 1 491 ? -17.811 -3.222 -34.161 1.00 75.81 491 ASN A O 1
ATOM 3962 N N . TYR A 1 492 ? -15.907 -4.401 -34.165 1.00 77.69 492 TYR A N 1
ATOM 3963 C CA . TYR A 1 492 ? -16.411 -5.504 -33.338 1.00 77.69 492 TYR A CA 1
ATOM 3964 C C . TYR A 1 492 ? -16.158 -5.289 -31.839 1.00 77.69 492 TYR A C 1
ATOM 3966 O O . TYR A 1 492 ? -16.613 -6.098 -31.032 1.00 77.69 492 TYR A O 1
ATOM 3974 N N . SER A 1 493 ? -15.487 -4.200 -31.453 1.00 79.88 493 SER A N 1
ATOM 3975 C CA . SER A 1 493 ? -15.166 -3.877 -30.055 1.00 79.88 493 SER A CA 1
ATOM 3976 C C . SER A 1 493 ? -16.403 -3.820 -29.146 1.00 79.88 493 SER A C 1
ATOM 3978 O O . SER A 1 493 ? -16.368 -4.337 -28.036 1.00 79.88 493 SER A O 1
ATOM 3980 N N . CYS A 1 494 ? -17.538 -3.312 -29.638 1.00 77.38 494 CYS A N 1
ATOM 3981 C CA . CYS A 1 494 ? -18.804 -3.266 -28.888 1.00 77.38 494 CYS A CA 1
ATOM 3982 C C . CYS A 1 494 ? -19.555 -4.603 -28.784 1.00 77.38 494 CYS A C 1
ATOM 3984 O O . CYS A 1 494 ? -20.564 -4.689 -28.092 1.00 77.38 494 CYS A O 1
ATOM 3986 N N . THR A 1 495 ? -19.122 -5.644 -29.501 1.00 75.12 495 THR A N 1
ATOM 3987 C CA . THR A 1 495 ? -19.763 -6.976 -29.448 1.00 75.12 495 THR A CA 1
ATOM 3988 C C . THR A 1 495 ? -19.154 -7.886 -28.383 1.00 75.12 495 THR A C 1
ATOM 3990 O O . THR A 1 495 ? -19.618 -9.008 -28.178 1.00 75.12 495 THR A O 1
ATOM 3993 N N . VAL A 1 496 ? -18.112 -7.401 -27.707 1.00 71.44 496 VAL A N 1
ATOM 3994 C CA . VAL A 1 496 ? -17.427 -8.088 -26.617 1.00 71.44 496 VAL A CA 1
ATOM 3995 C C . VAL A 1 496 ? -18.252 -7.918 -25.345 1.00 71.44 496 VAL A C 1
ATOM 3997 O O . VAL A 1 496 ? -18.605 -6.804 -24.976 1.00 71.44 496 VAL A O 1
ATOM 4000 N N . ASN A 1 497 ? -18.595 -9.029 -24.694 1.00 64.06 497 ASN A N 1
ATOM 4001 C CA . ASN A 1 497 ? -19.425 -9.041 -23.490 1.00 64.06 497 ASN A CA 1
ATOM 4002 C C . ASN A 1 497 ? -18.576 -8.693 -22.251 1.00 64.06 497 ASN A C 1
ATOM 4004 O O . ASN A 1 497 ? -18.213 -9.586 -21.488 1.00 64.06 497 ASN A O 1
ATOM 4008 N N . ASP A 1 498 ? -18.213 -7.417 -22.129 1.00 67.00 498 ASP A N 1
ATOM 4009 C CA . ASP A 1 498 ? -17.355 -6.843 -21.088 1.00 67.00 498 ASP A CA 1
ATOM 4010 C C . ASP A 1 498 ? -18.003 -5.550 -20.557 1.00 67.00 498 ASP A C 1
ATOM 4012 O O . ASP A 1 498 ? -18.072 -4.546 -21.269 1.00 67.00 498 ASP A O 1
ATOM 4016 N N . ASP A 1 499 ? -18.513 -5.600 -19.322 1.00 64.12 499 ASP A N 1
ATOM 4017 C CA . ASP A 1 499 ? -19.302 -4.528 -18.692 1.00 64.12 499 ASP A CA 1
ATOM 4018 C C . ASP A 1 499 ? -18.470 -3.267 -18.371 1.00 64.12 499 ASP A C 1
ATOM 4020 O O . ASP A 1 499 ? -19.035 -2.228 -18.031 1.00 64.12 499 ASP A O 1
ATOM 4024 N N . LEU A 1 500 ? -17.136 -3.339 -18.477 1.00 70.06 500 LEU A N 1
ATOM 4025 C CA . LEU A 1 500 ? -16.212 -2.253 -18.124 1.00 70.06 500 LEU A CA 1
ATOM 4026 C C . LEU A 1 500 ? -15.728 -1.438 -19.329 1.00 70.06 500 LEU A C 1
ATOM 4028 O O . LEU A 1 500 ? -14.928 -0.512 -19.171 1.00 70.06 500 LEU A O 1
ATOM 4032 N N . ARG A 1 501 ? -16.189 -1.766 -20.540 1.00 77.75 501 ARG A N 1
ATOM 4033 C CA . ARG A 1 501 ? -15.839 -1.023 -21.755 1.00 77.75 501 ARG A CA 1
ATOM 4034 C C . ARG A 1 501 ? -16.614 0.283 -21.865 1.00 77.75 501 ARG A C 1
ATOM 4036 O O . ARG A 1 501 ? -17.825 0.324 -21.665 1.00 77.75 501 ARG A O 1
ATOM 4043 N N . PHE A 1 502 ? -15.917 1.341 -22.268 1.00 79.88 502 PHE A N 1
ATOM 4044 C CA . PHE A 1 502 ? -16.521 2.646 -22.510 1.00 79.88 502 PHE A CA 1
ATOM 4045 C C . PHE A 1 502 ? -17.032 2.740 -23.952 1.00 79.88 502 PHE A C 1
ATOM 4047 O O . PHE A 1 502 ? -16.259 2.639 -24.903 1.00 79.88 502 PHE A O 1
ATOM 4054 N N . SER A 1 503 ? -18.336 2.929 -24.146 1.00 82.00 503 SER A N 1
ATOM 4055 C CA . SER A 1 503 ? -18.920 3.113 -25.479 1.00 82.00 503 SER A CA 1
ATOM 4056 C C . SER A 1 503 ? -18.843 4.576 -25.919 1.00 82.00 503 SER A C 1
ATOM 4058 O O . SER A 1 503 ? -19.453 5.427 -25.273 1.00 82.00 503 SER A O 1
ATOM 4060 N N . CYS A 1 504 ? -18.190 4.868 -27.047 1.00 80.94 504 CYS A N 1
ATOM 4061 C CA . CYS A 1 504 ? -18.267 6.200 -27.651 1.00 80.94 504 CYS A CA 1
ATOM 4062 C C . CYS A 1 504 ? -19.702 6.441 -28.155 1.00 80.94 504 CYS A C 1
ATOM 4064 O O . CYS A 1 504 ? -20.223 5.652 -28.938 1.00 80.94 504 CYS A O 1
ATOM 4066 N N . SER A 1 505 ? -20.361 7.532 -27.763 1.00 77.62 505 SER A N 1
ATOM 4067 C CA . SER A 1 505 ? -21.753 7.797 -28.179 1.00 77.62 505 SER A CA 1
ATOM 4068 C C . SER A 1 505 ? -21.843 8.210 -29.651 1.00 77.62 505 SER A C 1
ATOM 4070 O O . SER A 1 505 ? -22.868 8.021 -30.310 1.00 77.62 505 SER A O 1
ATOM 4072 N N . SER A 1 506 ? -20.761 8.791 -30.168 1.00 71.00 506 SER A N 1
ATOM 4073 C CA . SER A 1 506 ? -20.635 9.312 -31.530 1.00 71.00 506 SER A CA 1
ATOM 4074 C C . SER A 1 506 ? -20.193 8.275 -32.572 1.00 71.00 506 SER A C 1
ATOM 4076 O O . SER A 1 506 ? -20.341 8.526 -33.770 1.00 71.00 506 SER A O 1
ATOM 4078 N N . GLU A 1 507 ? -19.711 7.098 -32.155 1.00 77.12 507 GLU A N 1
ATOM 4079 C CA . GLU A 1 507 ? -19.187 6.051 -33.042 1.00 77.12 507 GLU A CA 1
ATOM 4080 C C . GLU A 1 507 ? -19.584 4.646 -32.566 1.00 77.12 507 GLU A C 1
ATOM 4082 O O . GLU A 1 507 ? -19.773 4.409 -31.384 1.00 77.12 507 GLU A O 1
ATOM 4087 N N . ASN A 1 508 ? -19.654 3.656 -33.464 1.00 76.69 508 ASN A N 1
ATOM 4088 C CA . ASN A 1 508 ? -19.876 2.257 -33.062 1.00 76.69 508 ASN A CA 1
ATOM 4089 C C . ASN A 1 508 ? -18.556 1.595 -32.613 1.00 76.69 508 ASN A C 1
ATOM 4091 O O . ASN A 1 508 ? -18.117 0.605 -33.207 1.00 76.69 508 ASN A O 1
ATOM 4095 N N . LYS A 1 509 ? -17.898 2.211 -31.625 1.00 82.12 509 LYS A N 1
ATOM 4096 C CA . LYS A 1 509 ? -16.579 1.861 -31.082 1.00 82.12 509 LYS A CA 1
ATOM 4097 C C . LYS A 1 509 ? -16.673 1.827 -29.552 1.00 82.12 509 LYS A C 1
ATOM 4099 O O . LYS A 1 509 ? -17.175 2.774 -28.952 1.00 82.12 509 LYS A O 1
ATOM 4104 N N . CYS A 1 510 ? -16.202 0.744 -28.933 1.00 84.12 510 CYS A N 1
ATOM 4105 C CA . CYS A 1 510 ? -16.229 0.573 -27.480 1.00 84.12 510 CYS A CA 1
ATOM 4106 C C . CYS A 1 510 ? -14.820 0.339 -26.950 1.00 84.12 510 CYS A C 1
ATOM 4108 O O . CYS A 1 510 ? -14.255 -0.735 -27.144 1.00 84.12 510 CYS A O 1
ATOM 4110 N N . LEU A 1 511 ? -14.276 1.353 -26.293 1.00 81.75 511 LEU A N 1
ATOM 4111 C CA . LEU A 1 511 ? -12.916 1.411 -25.790 1.00 81.75 511 LEU A CA 1
ATOM 4112 C C . LEU A 1 511 ? -12.725 0.512 -24.564 1.00 81.75 511 LEU A C 1
ATOM 4114 O O . LEU A 1 511 ? -13.648 0.297 -23.776 1.00 81.75 511 LEU A O 1
ATOM 4118 N N . SER A 1 512 ? -11.510 -0.009 -24.402 1.00 78.19 512 SER A N 1
ATOM 4119 C CA . SER A 1 512 ? -11.083 -0.650 -23.157 1.00 78.19 512 SER A CA 1
ATOM 4120 C C . SER A 1 512 ? -11.122 0.343 -21.991 1.00 78.19 512 SER A C 1
ATOM 4122 O O . SER A 1 512 ? -10.924 1.541 -22.182 1.00 78.19 512 SER A O 1
ATOM 4124 N N . HIS A 1 513 ? -11.297 -0.153 -20.764 1.00 72.50 513 HIS A N 1
ATOM 4125 C CA . HIS A 1 513 ? -11.258 0.662 -19.542 1.00 72.50 513 HIS A CA 1
ATOM 4126 C C . HIS A 1 513 ? -9.931 1.427 -19.347 1.00 72.50 513 HIS A C 1
ATOM 4128 O O . HIS A 1 513 ? -9.887 2.370 -18.552 1.00 72.50 513 HIS A O 1
ATOM 4134 N N . LEU A 1 514 ? -8.867 1.001 -20.044 1.00 68.19 514 LEU A N 1
ATOM 4135 C CA . LEU A 1 514 ? -7.541 1.627 -20.068 1.00 68.19 514 LEU A CA 1
ATOM 4136 C C . LEU A 1 514 ? -7.522 2.978 -20.797 1.00 68.19 514 LEU A C 1
ATOM 4138 O O . LEU A 1 514 ? -6.759 3.846 -20.394 1.00 68.19 514 LEU A O 1
ATOM 4142 N N . LEU A 1 515 ? -8.358 3.135 -21.830 1.00 72.38 515 LEU A N 1
ATOM 4143 C CA . LEU A 1 515 ? -8.462 4.330 -22.689 1.00 72.38 515 LEU A CA 1
ATOM 4144 C C . LEU A 1 515 ? -9.546 5.307 -22.233 1.00 72.38 515 LEU A C 1
ATOM 4146 O O . LEU A 1 515 ? -9.840 6.300 -22.874 1.00 72.38 515 LEU A O 1
ATOM 4150 N N . TRP A 1 516 ? -10.257 4.966 -21.169 1.00 70.75 516 TRP A N 1
ATOM 4151 C CA . TRP A 1 516 ? -11.258 5.854 -20.606 1.00 70.75 516 TRP A CA 1
ATOM 4152 C C . TRP A 1 516 ? -10.541 6.805 -19.660 1.00 70.75 516 TRP A C 1
ATOM 4154 O O . TRP A 1 516 ? -9.869 6.260 -18.803 1.00 70.75 516 TRP A O 1
ATOM 4164 N N . LEU A 1 517 ? -10.692 8.132 -19.704 1.00 63.06 517 LEU A N 1
ATOM 4165 C CA . LEU A 1 517 ? -10.040 9.112 -18.808 1.00 63.06 517 LEU A CA 1
ATOM 4166 C C . LEU A 1 517 ? -8.533 8.917 -18.653 1.00 63.06 517 LEU A C 1
ATOM 4168 O O . LEU A 1 517 ? -8.033 8.758 -17.528 1.00 63.06 517 LEU A O 1
ATOM 4172 N N . ASP A 1 518 ? -7.834 8.833 -19.768 1.00 57.16 518 ASP A N 1
ATOM 4173 C CA . ASP A 1 518 ? -6.394 8.599 -19.824 1.00 57.16 518 ASP A CA 1
ATOM 4174 C C . ASP A 1 518 ? -5.581 9.870 -20.170 1.00 57.16 518 ASP A C 1
ATOM 4176 O O . ASP A 1 518 ? -4.347 9.855 -20.198 1.00 57.16 518 ASP A O 1
ATOM 4180 N N . GLY A 1 519 ? -6.271 10.994 -20.365 1.00 57.28 519 GLY A N 1
ATOM 4181 C CA . GLY A 1 519 ? -5.751 12.282 -20.808 1.00 57.28 519 GLY A CA 1
ATOM 4182 C C . GLY A 1 519 ? -5.763 12.480 -22.330 1.00 57.28 519 GLY A C 1
ATOM 4183 O O . GLY A 1 519 ? -5.347 13.550 -22.793 1.00 57.28 519 GLY A O 1
ATOM 4184 N N . TYR A 1 520 ? -6.214 11.498 -23.114 1.00 62.66 520 TYR A N 1
ATOM 4185 C CA . TYR A 1 520 ? -6.169 11.466 -24.575 1.00 62.66 520 TYR A CA 1
ATOM 4186 C C . TYR A 1 520 ? -7.542 11.222 -25.194 1.00 62.66 520 TYR A C 1
ATOM 4188 O O . TYR A 1 520 ? -8.318 10.385 -24.781 1.00 62.66 520 TYR A O 1
ATOM 4196 N N . LYS A 1 521 ? -7.859 11.982 -26.245 1.00 72.19 521 LYS A N 1
ATOM 4197 C CA . LYS A 1 521 ? -9.149 11.860 -26.935 1.00 72.19 521 LYS A CA 1
ATOM 4198 C C . LYS A 1 521 ? -9.118 10.679 -27.909 1.00 72.19 521 LYS A C 1
ATOM 4200 O O . LYS A 1 521 ? -8.706 10.870 -29.058 1.00 72.19 521 LYS A O 1
ATOM 4205 N N . ASP A 1 522 ? -9.584 9.511 -27.483 1.00 76.19 522 ASP A N 1
ATOM 4206 C CA . ASP A 1 522 ? -9.693 8.287 -28.288 1.00 76.19 522 ASP A CA 1
ATOM 4207 C C . ASP A 1 522 ? -11.085 8.073 -28.901 1.00 76.19 522 ASP A C 1
ATOM 4209 O O . ASP A 1 522 ? -11.225 7.340 -29.899 1.00 76.19 522 ASP A O 1
ATOM 4213 N N . CYS A 1 523 ? -12.113 8.743 -28.369 1.00 80.12 523 CYS A N 1
ATOM 4214 C CA . CYS A 1 523 ? -13.369 8.987 -29.076 1.00 80.12 523 CYS A CA 1
ATOM 4215 C C . CYS A 1 523 ? -13.273 10.257 -29.944 1.00 80.12 523 CYS A C 1
ATOM 4217 O O . CYS A 1 523 ? -12.614 11.239 -29.602 1.00 80.12 523 CYS A O 1
ATOM 4219 N N . TYR A 1 524 ? -14.022 10.295 -31.052 1.00 76.44 524 TYR A N 1
ATOM 4220 C CA . TYR A 1 524 ? -14.005 11.410 -32.016 1.00 76.44 524 TYR A CA 1
ATOM 4221 C C . TYR A 1 524 ? -14.252 12.800 -31.397 1.00 76.44 524 TYR A C 1
ATOM 4223 O O . TYR A 1 524 ? -13.659 13.792 -31.827 1.00 76.44 524 TYR A O 1
ATOM 4231 N N . HIS A 1 525 ? -15.113 12.881 -30.377 1.00 71.31 525 HIS A N 1
ATOM 4232 C CA . HIS A 1 525 ? -15.409 14.112 -29.634 1.00 71.31 525 HIS A CA 1
ATOM 4233 C C . HIS A 1 525 ? -14.703 14.213 -28.271 1.00 71.31 525 HIS A C 1
ATOM 4235 O O . HIS A 1 525 ? -14.895 15.207 -27.573 1.00 71.31 525 HIS A O 1
ATOM 4241 N N . GLY A 1 526 ? -13.853 13.243 -27.919 1.00 69.94 526 GLY A N 1
ATOM 4242 C CA . GLY A 1 526 ? -13.182 13.179 -26.620 1.00 69.94 526 GLY A CA 1
ATOM 4243 C C . GLY A 1 526 ? -14.133 12.905 -25.454 1.00 69.94 526 GLY A C 1
ATOM 4244 O O . GLY A 1 526 ? -13.894 13.411 -24.368 1.00 69.94 526 GLY A O 1
ATOM 4245 N N . GLU A 1 527 ? -15.247 12.205 -25.699 1.00 76.06 527 GLU A N 1
ATOM 4246 C CA . GLU A 1 527 ? -16.259 11.856 -24.685 1.00 76.06 527 GLU A CA 1
ATOM 4247 C C . GLU A 1 527 ? -15.716 10.922 -23.595 1.00 76.06 527 GLU A C 1
ATOM 4249 O O . GLU A 1 527 ? -16.182 10.946 -22.465 1.00 76.06 527 GLU A O 1
ATOM 4254 N N . ASP A 1 528 ? -14.733 10.110 -23.950 1.00 69.75 528 ASP A N 1
ATOM 4255 C CA . ASP A 1 528 ? -13.934 9.245 -23.088 1.00 69.75 528 ASP A CA 1
ATOM 4256 C C . ASP A 1 528 ? -13.098 10.015 -22.064 1.00 69.75 528 ASP A C 1
ATOM 4258 O O . ASP A 1 528 ? -12.925 9.554 -20.939 1.00 69.75 528 ASP A O 1
ATOM 4262 N N . GLU A 1 529 ? -12.688 11.232 -22.408 1.00 70.56 529 GLU A N 1
ATOM 4263 C CA . GLU A 1 529 ? -11.958 12.137 -21.514 1.00 70.56 529 GLU A CA 1
ATOM 4264 C C . GLU A 1 529 ? -12.871 13.036 -20.691 1.00 70.56 529 GLU A C 1
ATOM 4266 O O . GLU A 1 529 ? -12.430 13.891 -19.919 1.00 70.56 529 GLU A O 1
ATOM 4271 N N . ILE A 1 530 ? -14.174 12.829 -20.844 1.00 62.31 530 ILE A N 1
ATOM 4272 C CA . ILE A 1 530 ? -15.196 13.442 -20.022 1.00 62.31 530 ILE A CA 1
ATOM 4273 C C . ILE A 1 530 ? -15.599 12.377 -19.008 1.00 62.31 530 ILE A C 1
ATOM 4275 O O . ILE A 1 530 ? -16.289 11.407 -19.315 1.00 62.31 530 ILE A O 1
ATOM 4279 N N . SER A 1 531 ? -15.116 12.527 -17.779 1.00 46.16 531 SER A N 1
ATOM 4280 C CA . SER A 1 531 ? -15.458 11.628 -16.688 1.00 46.16 531 SER A CA 1
ATOM 4281 C C . SER A 1 531 ? -16.980 11.622 -16.526 1.00 46.16 531 SER A C 1
ATOM 4283 O O . SER A 1 531 ? -17.627 12.641 -16.773 1.00 46.16 531 SER A O 1
ATOM 4285 N N . PRO A 1 532 ? -17.608 10.530 -16.069 1.00 43.16 532 PRO A N 1
ATOM 4286 C CA . PRO A 1 532 ? -18.916 10.636 -15.440 1.00 43.16 532 PRO A CA 1
ATOM 4287 C C . PRO A 1 532 ? -18.853 11.610 -14.273 1.00 43.16 532 PRO A C 1
ATOM 4289 O O . PRO A 1 532 ? -19.845 12.247 -13.997 1.00 43.16 532 PRO A O 1
ATOM 4292 N N . GLU A 1 533 ? -17.692 11.820 -13.651 1.00 37.94 533 GLU A N 1
ATOM 4293 C CA . GLU A 1 533 ? -17.511 12.954 -12.755 1.00 37.94 533 GLU A CA 1
ATOM 4294 C C . GLU A 1 533 ? -17.604 14.260 -13.537 1.00 37.94 533 GLU A C 1
ATOM 4296 O O . GLU A 1 533 ? -18.384 15.069 -13.124 1.00 37.94 533 GLU A O 1
ATOM 4301 N N . THR A 1 534 ? -17.048 14.466 -14.736 1.00 39.00 534 THR A N 1
ATOM 4302 C CA . THR A 1 534 ? -17.272 15.709 -15.514 1.00 39.00 534 THR A CA 1
ATOM 4303 C C . THR A 1 534 ? -18.562 15.753 -16.362 1.00 39.00 534 THR A C 1
ATOM 4305 O O . THR A 1 534 ? -18.844 16.775 -16.982 1.00 39.00 534 THR A O 1
ATOM 4308 N N . SER A 1 535 ? -19.402 14.708 -16.351 1.00 36.75 535 SER A N 1
ATOM 4309 C CA . SER A 1 535 ? -20.727 14.660 -17.018 1.00 36.75 535 SER A CA 1
ATOM 4310 C C . SER A 1 535 ? -21.900 14.265 -16.101 1.00 36.75 535 SER A C 1
ATOM 4312 O O . SER A 1 535 ? -23.061 14.312 -16.507 1.00 36.75 535 SER A O 1
ATOM 4314 N N . SER A 1 536 ? -21.614 14.016 -14.827 1.00 32.34 536 SER A N 1
ATOM 4315 C CA . SER A 1 536 ? -22.460 14.253 -13.659 1.00 32.34 536 SER A CA 1
ATOM 4316 C C . SER A 1 536 ? -21.747 15.176 -12.669 1.00 32.34 536 SER A C 1
ATOM 4318 O O . SER A 1 536 ? -22.006 15.113 -11.470 1.00 32.34 536 SER A O 1
ATOM 4320 N N . ASN A 1 537 ? -20.894 16.072 -13.173 1.00 34.25 537 ASN A N 1
ATOM 4321 C CA . ASN A 1 537 ? -20.477 17.243 -12.428 1.00 34.25 537 ASN A CA 1
ATOM 4322 C C . ASN A 1 537 ? -21.645 18.232 -12.533 1.00 34.25 537 ASN A C 1
ATOM 4324 O O . ASN A 1 537 ? -21.634 19.196 -13.291 1.00 34.25 537 ASN A O 1
ATOM 4328 N N . THR A 1 538 ? -22.639 18.049 -11.677 1.00 36.53 538 THR A N 1
ATOM 4329 C CA . THR A 1 538 ? -22.608 19.020 -10.593 1.00 36.53 538 THR A CA 1
ATOM 4330 C C . THR A 1 538 ? -21.331 18.688 -9.829 1.00 36.53 538 THR A C 1
ATOM 4332 O O . THR A 1 538 ? -21.359 17.805 -8.974 1.00 36.53 538 THR A O 1
ATOM 4335 N N . GLU A 1 539 ? -20.191 19.308 -10.195 1.00 43.62 539 GLU A N 1
ATOM 4336 C CA . GLU A 1 539 ? -19.129 19.510 -9.205 1.00 43.62 539 GLU A CA 1
ATOM 4337 C C . GLU A 1 539 ? -19.918 19.971 -8.000 1.00 43.62 539 GLU A C 1
ATOM 4339 O O . GLU A 1 539 ? -20.721 20.895 -8.171 1.00 43.62 539 GLU A O 1
ATOM 4344 N N . SER A 1 540 ? -19.862 19.248 -6.878 1.00 47.34 540 SER A N 1
ATOM 4345 C CA . SER A 1 540 ? -20.565 19.673 -5.670 1.00 47.34 540 SER A CA 1
ATOM 4346 C C . SER A 1 540 ? -20.232 21.147 -5.516 1.00 47.34 540 SER A C 1
ATOM 4348 O O . SER A 1 540 ? -19.055 21.482 -5.336 1.00 47.34 540 SER A O 1
ATOM 4350 N N . ILE A 1 541 ? -21.211 22.012 -5.787 1.00 59.62 541 ILE A N 1
ATOM 4351 C CA . ILE A 1 541 ? -20.939 23.419 -6.030 1.00 59.62 541 ILE A CA 1
ATOM 4352 C C . ILE A 1 541 ? -20.502 23.927 -4.685 1.00 59.62 541 ILE A C 1
ATOM 4354 O O . ILE A 1 541 ? -21.332 24.098 -3.790 1.00 59.62 541 ILE A O 1
ATOM 4358 N N . SER A 1 542 ? -19.198 24.118 -4.513 1.00 69.81 542 SER A N 1
ATOM 4359 C CA . SER A 1 542 ? -18.742 24.611 -3.240 1.00 69.81 542 SER A CA 1
ATOM 4360 C C . SER A 1 542 ? -19.305 26.009 -3.093 1.00 69.81 542 SER A C 1
ATOM 4362 O O . SER A 1 542 ? -19.057 26.911 -3.893 1.00 69.81 542 SER A O 1
ATOM 4364 N N . PHE A 1 543 ? -20.055 26.205 -2.016 1.00 79.94 543 PHE A N 1
ATOM 4365 C CA . PHE A 1 543 ? -20.561 27.518 -1.670 1.00 79.94 543 PHE A CA 1
ATOM 4366 C C . PHE A 1 543 ? -19.424 28.552 -1.578 1.00 79.94 543 PHE A C 1
ATOM 4368 O O . PHE A 1 543 ? -19.653 29.731 -1.814 1.00 79.94 543 PHE A O 1
ATOM 4375 N N . GLY A 1 544 ? -18.199 28.124 -1.249 1.00 74.75 544 GLY A N 1
ATOM 4376 C CA . GLY A 1 544 ? -17.035 29.000 -1.148 1.00 74.75 544 GLY A CA 1
ATOM 4377 C C . GLY A 1 544 ? -16.392 29.404 -2.475 1.00 74.75 544 GLY A C 1
ATOM 4378 O O . GLY A 1 544 ? -15.629 30.366 -2.461 1.00 74.75 544 GLY A O 1
ATOM 4379 N N . THR A 1 545 ? -16.685 28.713 -3.581 1.00 76.06 545 THR A N 1
ATOM 4380 C CA . THR A 1 545 ? -16.121 29.010 -4.912 1.00 76.06 545 THR A CA 1
ATOM 4381 C C . THR A 1 545 ? -17.069 29.822 -5.796 1.00 76.06 545 THR A C 1
ATOM 4383 O O . THR A 1 545 ? -16.700 30.240 -6.881 1.00 76.06 545 THR A O 1
ATOM 4386 N N . LEU A 1 546 ? -18.301 30.086 -5.347 1.00 80.06 546 LEU A N 1
ATOM 4387 C CA . LEU A 1 546 ? -19.228 30.950 -6.078 1.00 80.06 546 LEU A CA 1
ATOM 4388 C C . LEU A 1 546 ? -18.779 32.416 -6.024 1.00 80.06 546 LEU A C 1
ATOM 4390 O O . LEU A 1 546 ? -18.502 32.944 -4.942 1.00 80.06 546 LEU A O 1
ATOM 4394 N N . CYS A 1 547 ? -18.839 33.104 -7.168 1.00 80.06 547 CYS A N 1
ATOM 4395 C CA . CYS A 1 547 ? -18.601 34.545 -7.273 1.00 80.06 547 CYS A CA 1
ATOM 4396 C C . CYS A 1 547 ? -17.215 34.965 -6.743 1.00 80.06 547 CYS A C 1
ATOM 4398 O O . CYS A 1 547 ? -17.079 35.988 -6.057 1.00 80.06 547 CYS A O 1
ATOM 4400 N N . ASP A 1 548 ? -16.195 34.153 -7.013 1.00 72.69 548 ASP A N 1
ATOM 4401 C CA . ASP A 1 548 ? -14.823 34.347 -6.549 1.00 72.69 548 ASP A CA 1
ATOM 4402 C C . ASP A 1 548 ? -13.872 34.888 -7.638 1.00 72.69 548 ASP A C 1
ATOM 4404 O O . ASP A 1 548 ? -12.698 35.176 -7.377 1.00 72.69 548 ASP A O 1
ATOM 4408 N N . GLY A 1 549 ? -14.409 35.152 -8.829 1.00 68.94 549 GLY A N 1
ATOM 4409 C CA . GLY A 1 549 ? -13.728 35.775 -9.958 1.00 68.94 549 GLY A CA 1
ATOM 4410 C C . GLY A 1 549 ? -13.117 34.799 -10.960 1.00 68.94 549 GLY A C 1
ATOM 4411 O O . GLY A 1 549 ? -12.446 35.262 -11.889 1.00 68.94 549 GLY A O 1
ATOM 4412 N N . PHE A 1 550 ? -13.326 33.495 -10.791 1.00 69.31 550 PHE A N 1
ATOM 4413 C CA . PHE A 1 550 ? -12.894 32.444 -11.709 1.00 69.31 550 PHE A CA 1
ATOM 4414 C C . PHE A 1 550 ? -14.125 31.711 -12.241 1.00 69.31 550 PHE A C 1
ATOM 4416 O O . PHE A 1 550 ? -15.140 31.670 -11.575 1.00 69.31 550 PHE A O 1
ATOM 4423 N N . ILE A 1 551 ? -14.078 31.238 -13.488 1.00 68.50 551 ILE A N 1
ATOM 4424 C CA . ILE A 1 551 ? -15.196 30.484 -14.066 1.00 68.50 551 ILE A CA 1
ATOM 4425 C C . ILE A 1 551 ? -14.832 29.010 -13.966 1.00 68.50 551 ILE A C 1
ATOM 4427 O O . ILE A 1 551 ? -14.068 28.511 -14.796 1.00 68.50 551 ILE A O 1
ATOM 4431 N N . GLU A 1 552 ? -15.368 28.328 -12.964 1.00 64.88 552 GLU A N 1
ATOM 4432 C CA . GLU A 1 552 ? -15.259 26.883 -12.803 1.00 64.88 552 GLU A CA 1
ATOM 4433 C C . GLU A 1 552 ? -16.413 26.175 -13.535 1.00 64.88 552 GLU A C 1
ATOM 4435 O O . GLU A 1 552 ? -16.202 25.181 -14.232 1.00 64.88 552 GLU A O 1
ATOM 4440 N N . ILE A 1 553 ? -17.627 26.741 -13.493 1.00 63.69 553 ILE A N 1
ATOM 4441 C CA . ILE A 1 553 ? -18.827 26.142 -14.094 1.00 63.69 553 ILE A CA 1
ATOM 4442 C C . ILE A 1 553 ? -19.293 26.923 -15.326 1.00 63.69 553 ILE A C 1
ATOM 4444 O O . ILE A 1 553 ? -19.794 28.048 -15.249 1.00 63.69 553 ILE A O 1
ATOM 4448 N N . ASN A 1 554 ? -19.241 26.262 -16.487 1.00 59.22 554 ASN A N 1
ATOM 4449 C CA . ASN A 1 554 ? -19.764 26.783 -17.748 1.00 59.22 554 ASN A CA 1
ATOM 4450 C C . ASN A 1 554 ? -20.906 25.891 -18.268 1.00 59.22 554 ASN A C 1
ATOM 4452 O O . ASN A 1 554 ? -20.664 24.852 -18.879 1.00 59.22 554 ASN A O 1
ATOM 4456 N N . LEU A 1 555 ? -22.165 26.299 -18.057 1.00 53.56 555 LEU A N 1
ATOM 4457 C CA . LEU A 1 555 ? -23.385 25.526 -18.382 1.00 53.56 555 LEU A CA 1
ATOM 4458 C C . LEU A 1 555 ? -23.652 25.318 -19.896 1.00 53.56 555 LEU A C 1
ATOM 4460 O O . LEU A 1 555 ? -24.746 24.931 -20.309 1.00 53.56 555 LEU A O 1
ATOM 4464 N N . ASN A 1 556 ? -22.657 25.529 -20.755 1.00 48.16 556 ASN A N 1
ATOM 4465 C CA . ASN A 1 556 ? -22.780 25.548 -22.214 1.00 48.16 556 ASN A CA 1
ATOM 4466 C C . ASN A 1 556 ? -23.053 24.196 -22.902 1.00 48.16 556 ASN A C 1
ATOM 4468 O O . ASN A 1 556 ? -23.059 24.151 -24.133 1.00 48.16 556 ASN A O 1
ATOM 4472 N N . GLN A 1 557 ? -23.320 23.101 -22.185 1.00 47.38 557 GLN A N 1
ATOM 4473 C CA . GLN A 1 557 ? -23.694 21.842 -22.846 1.00 47.38 557 GLN A CA 1
ATOM 4474 C C . GLN A 1 557 ? -25.196 21.664 -23.085 1.00 47.38 557 GLN A C 1
ATOM 4476 O O . GLN A 1 557 ? -25.566 20.839 -23.918 1.00 47.38 557 GLN A O 1
ATOM 4481 N N . TYR A 1 558 ? -26.073 22.473 -22.479 1.00 43.66 558 TYR A N 1
ATOM 4482 C CA . TYR A 1 558 ? -27.516 22.338 -22.697 1.00 43.66 558 TYR A CA 1
ATOM 4483 C C . TYR A 1 558 ? -28.248 23.672 -22.492 1.00 43.66 558 TYR A C 1
ATOM 4485 O O . TYR A 1 558 ? -28.700 23.925 -21.389 1.00 43.66 558 TYR A O 1
ATOM 4493 N N . ILE A 1 559 ? -28.384 24.519 -23.526 1.00 38.00 559 ILE A N 1
ATOM 4494 C CA . ILE A 1 559 ? -29.588 25.331 -23.852 1.00 38.00 559 ILE A CA 1
ATOM 4495 C C . ILE A 1 559 ? -29.272 26.353 -24.965 1.00 38.00 559 ILE A C 1
ATOM 4497 O O . ILE A 1 559 ? -28.358 27.168 -24.892 1.00 38.00 559 ILE A O 1
ATOM 4501 N N . VAL A 1 560 ? -30.112 26.340 -26.003 1.00 41.53 560 VAL A N 1
ATOM 4502 C CA . VAL A 1 560 ? -30.188 27.359 -27.057 1.00 41.53 560 VAL A CA 1
ATOM 4503 C C . VAL A 1 560 ? -31.100 28.489 -26.562 1.00 41.53 560 VAL A C 1
ATOM 4505 O O . VAL A 1 560 ? -32.307 28.398 -26.757 1.00 41.53 560 VAL A O 1
ATOM 4508 N N . ASN A 1 561 ? -30.560 29.510 -25.881 1.00 36.56 561 ASN A N 1
ATOM 4509 C CA . ASN A 1 561 ? -31.060 30.902 -25.906 1.00 36.56 561 ASN A CA 1
ATOM 4510 C C . ASN A 1 561 ? -30.246 31.858 -25.001 1.00 36.56 561 ASN A C 1
ATOM 4512 O O . ASN A 1 561 ? -30.253 31.750 -23.787 1.00 36.56 561 ASN A O 1
ATOM 4516 N N . THR A 1 562 ? -29.596 32.826 -25.652 1.00 46.12 562 THR A N 1
ATOM 4517 C CA . THR A 1 562 ? -29.230 34.203 -25.244 1.00 46.12 562 THR A CA 1
ATOM 4518 C C . THR A 1 562 ? -29.164 34.616 -23.755 1.00 46.12 562 THR A C 1
ATOM 4520 O O . THR A 1 562 ? -29.810 35.592 -23.386 1.00 46.12 562 THR A O 1
ATOM 4523 N N . SER A 1 563 ? -28.299 33.997 -22.954 1.00 50.69 563 SER A N 1
ATOM 4524 C CA . SER A 1 563 ? -27.376 34.658 -22.003 1.00 50.69 563 SER A CA 1
ATOM 4525 C C . SER A 1 563 ? -26.416 33.605 -21.444 1.00 50.69 563 SER A C 1
ATOM 4527 O O . SER A 1 563 ? -26.846 32.518 -21.088 1.00 50.69 563 SER A O 1
ATOM 4529 N N . VAL A 1 564 ? -25.109 33.888 -21.441 1.00 58.03 564 VAL A N 1
ATOM 4530 C CA . VAL A 1 564 ? -24.094 32.987 -20.866 1.00 58.03 564 VAL A CA 1
ATOM 4531 C C . VAL A 1 564 ? -24.215 33.097 -19.348 1.00 58.03 564 VAL A C 1
ATOM 4533 O O . VAL A 1 564 ? -23.913 34.159 -18.816 1.00 58.03 564 VAL A O 1
ATOM 4536 N N . GLU A 1 565 ? -24.697 32.054 -18.674 1.00 60.84 565 GLU A N 1
ATOM 4537 C CA . GLU A 1 565 ? -24.797 31.998 -17.210 1.00 60.84 565 GLU A CA 1
ATOM 4538 C C . GLU A 1 565 ? -23.695 31.087 -16.655 1.00 60.84 565 GLU A C 1
ATOM 4540 O O . GLU A 1 565 ? -23.633 29.898 -16.972 1.00 60.84 565 GLU A O 1
ATOM 4545 N N . THR A 1 566 ? -22.813 31.668 -15.842 1.00 72.88 566 THR A N 1
ATOM 4546 C CA . THR A 1 566 ? -21.750 30.976 -15.092 1.00 72.88 566 THR A CA 1
ATOM 4547 C C . THR A 1 566 ? -21.918 31.215 -13.588 1.00 72.88 566 THR A C 1
ATOM 4549 O O . THR A 1 566 ? -22.702 32.076 -13.165 1.00 72.88 566 THR A O 1
ATOM 4552 N N . ASP A 1 567 ? -21.178 30.486 -12.761 1.00 73.62 567 ASP A N 1
ATOM 4553 C CA . ASP A 1 567 ? -20.932 30.797 -11.341 1.00 73.62 567 ASP A CA 1
ATOM 4554 C C . ASP A 1 567 ? -20.601 32.279 -11.071 1.00 73.62 567 ASP A C 1
ATOM 4556 O O . ASP A 1 567 ? -21.122 32.839 -10.112 1.00 73.62 567 ASP A O 1
ATOM 4560 N N . GLU A 1 568 ? -19.908 32.955 -11.983 1.00 77.25 568 GLU A N 1
ATOM 4561 C CA . GLU A 1 568 ? -19.524 34.377 -11.866 1.00 77.25 568 GLU A CA 1
ATOM 4562 C C . GLU A 1 568 ? -20.543 35.407 -12.382 1.00 77.25 568 GLU A C 1
ATOM 4564 O O . GLU A 1 568 ? -20.338 36.621 -12.299 1.00 77.25 568 GLU A O 1
ATOM 4569 N N . THR A 1 569 ? -21.672 34.967 -12.935 1.00 78.06 569 THR A N 1
ATOM 4570 C CA . THR A 1 569 ? -22.713 35.892 -13.424 1.00 78.06 569 THR A CA 1
ATOM 4571 C C . THR A 1 569 ? -23.715 36.270 -12.327 1.00 78.06 569 THR A C 1
ATOM 4573 O O . THR A 1 569 ? -24.019 35.465 -11.453 1.00 78.06 569 THR A O 1
ATOM 4576 N N . ASN A 1 570 ? -24.270 37.488 -12.356 1.00 79.19 570 ASN A N 1
ATOM 4577 C CA . ASN A 1 570 ? -25.300 37.956 -11.405 1.00 79.19 570 ASN A CA 1
ATOM 4578 C C . ASN A 1 570 ? -24.890 37.933 -9.908 1.00 79.19 570 ASN A C 1
ATOM 4580 O O . ASN A 1 570 ? -25.727 37.741 -9.026 1.00 79.19 570 ASN A O 1
ATOM 4584 N N . CYS A 1 571 ? -23.616 38.193 -9.604 1.00 80.81 571 CYS A N 1
ATOM 4585 C CA . CYS A 1 571 ? -23.051 38.194 -8.245 1.00 80.81 571 CYS A CA 1
ATOM 4586 C C . CYS A 1 571 ? -23.347 39.453 -7.398 1.00 80.81 571 CYS A C 1
ATOM 4588 O O . CYS A 1 571 ? -22.735 39.648 -6.354 1.00 80.81 571 CYS A O 1
ATOM 4590 N N . ASP A 1 572 ? -24.297 40.312 -7.790 1.00 82.00 572 ASP A N 1
ATOM 4591 C CA . ASP A 1 572 ? -24.564 41.603 -7.119 1.00 82.00 572 ASP A CA 1
ATOM 4592 C C . ASP A 1 572 ? -24.929 41.478 -5.627 1.00 82.00 572 ASP A C 1
ATOM 4594 O O . ASP A 1 572 ? -24.746 42.415 -4.849 1.00 82.00 572 ASP A O 1
ATOM 4598 N N . HIS A 1 573 ? -25.488 40.332 -5.230 1.00 80.94 573 HIS A N 1
ATOM 4599 C CA . HIS A 1 573 ? -25.893 40.043 -3.850 1.00 80.94 573 HIS A CA 1
ATOM 4600 C C . HIS A 1 573 ? -24.870 39.176 -3.099 1.00 80.94 573 HIS A C 1
ATOM 4602 O O . HIS A 1 573 ? -25.106 38.830 -1.939 1.00 80.94 573 HIS A O 1
ATOM 4608 N N . TRP A 1 574 ? -23.744 38.849 -3.742 1.00 85.69 574 TRP A N 1
ATOM 4609 C CA . TRP A 1 574 ? -22.646 38.104 -3.149 1.00 85.69 574 TRP A CA 1
ATOM 4610 C C . TRP A 1 574 ? -21.631 39.064 -2.511 1.00 85.69 574 TRP A C 1
ATOM 4612 O O . TRP A 1 574 ? -21.114 39.963 -3.181 1.00 85.69 574 TRP A O 1
ATOM 4622 N N . PRO A 1 575 ? -21.329 38.928 -1.211 1.00 84.62 575 PRO A N 1
ATOM 4623 C CA . PRO A 1 575 ? -20.349 39.787 -0.565 1.00 84.62 575 PRO A CA 1
ATOM 4624 C C . PRO A 1 575 ? -18.931 39.461 -1.061 1.00 84.62 575 PRO A C 1
ATOM 4626 O O . PRO A 1 575 ? -18.437 38.355 -0.846 1.00 84.62 575 PRO A O 1
ATOM 4629 N N . CYS A 1 576 ? -18.246 40.449 -1.657 1.00 81.75 576 CYS A N 1
ATOM 4630 C CA . CYS A 1 576 ? -16.863 40.289 -2.139 1.00 81.75 576 CYS A CA 1
ATOM 4631 C C . CYS A 1 576 ? -15.863 39.981 -1.010 1.00 81.75 576 CYS A C 1
ATOM 4633 O O . CYS A 1 576 ? -14.856 39.324 -1.245 1.00 81.75 576 CYS A O 1
ATOM 4635 N N . SER A 1 577 ? -16.154 40.421 0.223 1.00 83.38 577 SER A N 1
ATOM 4636 C CA . SER A 1 577 ? -15.430 40.030 1.435 1.00 83.38 577 SER A CA 1
ATOM 4637 C C . SER A 1 577 ? -16.317 39.113 2.271 1.00 83.38 577 SER A C 1
ATOM 4639 O O . SER A 1 577 ? -17.304 39.553 2.866 1.00 83.38 577 SER A O 1
ATOM 4641 N N . ASN A 1 578 ? -15.972 37.831 2.298 1.00 80.19 578 ASN A N 1
ATOM 4642 C CA . ASN A 1 578 ? -16.665 36.800 3.058 1.00 80.19 578 ASN A CA 1
ATOM 4643 C C . ASN A 1 578 ? -15.647 35.900 3.789 1.00 80.19 578 ASN A C 1
ATOM 4645 O O . ASN A 1 578 ? -14.454 36.200 3.836 1.00 80.19 578 ASN A O 1
ATOM 4649 N N . ILE A 1 579 ? -16.116 34.821 4.424 1.00 77.94 579 ILE A N 1
ATOM 4650 C CA . ILE A 1 579 ? -15.258 33.914 5.208 1.00 77.94 579 ILE A CA 1
ATOM 4651 C C . ILE A 1 579 ? -14.157 33.239 4.371 1.00 77.94 579 ILE A C 1
ATOM 4653 O O . ILE A 1 579 ? -13.123 32.864 4.928 1.00 77.94 579 ILE A O 1
ATOM 4657 N N . TYR A 1 580 ? -14.370 33.115 3.061 1.00 78.12 580 TYR A N 1
ATOM 4658 C CA . TYR A 1 580 ? -13.471 32.465 2.116 1.00 78.12 580 TYR A CA 1
ATOM 4659 C C . TYR A 1 580 ? -12.500 33.444 1.454 1.00 78.12 580 TYR A C 1
ATOM 4661 O O . TYR A 1 580 ? -11.337 33.093 1.300 1.00 78.12 580 TYR A O 1
ATOM 4669 N N . THR A 1 581 ? -12.942 34.669 1.156 1.00 78.19 581 THR A N 1
ATOM 4670 C CA . THR A 1 581 ? -12.143 35.668 0.420 1.00 78.19 581 THR A CA 1
ATOM 4671 C C . THR A 1 581 ? -11.374 36.647 1.310 1.00 78.19 581 THR A C 1
ATOM 4673 O O . THR A 1 581 ? -10.492 37.355 0.851 1.00 78.19 581 THR A O 1
ATOM 4676 N N . ARG A 1 582 ? -11.686 36.753 2.610 1.00 79.12 582 ARG A N 1
ATOM 4677 C CA . ARG A 1 582 ? -11.013 37.726 3.489 1.00 79.12 582 ARG A CA 1
ATOM 4678 C C . ARG A 1 582 ? -9.589 37.284 3.857 1.00 79.12 582 ARG A C 1
ATOM 4680 O O . ARG A 1 582 ? -9.408 36.340 4.634 1.00 79.12 582 ARG A O 1
ATOM 4687 N N . CYS A 1 583 ? -8.600 38.094 3.484 1.00 75.56 583 CYS A N 1
ATOM 4688 C CA . CYS A 1 583 ? -7.185 37.925 3.804 1.00 75.56 583 CYS A CA 1
ATOM 4689 C C . CYS A 1 583 ? -6.591 36.589 3.318 1.00 75.56 583 CYS A C 1
ATOM 4691 O O . CYS A 1 583 ? -5.801 35.960 4.048 1.00 75.56 583 CYS A O 1
ATOM 4693 N N . ASP A 1 584 ? -7.015 36.129 2.147 1.00 69.12 584 ASP A N 1
ATOM 4694 C CA . ASP A 1 584 ? -6.531 34.924 1.478 1.00 69.12 584 ASP A CA 1
ATOM 4695 C C . ASP A 1 584 ? -5.347 35.218 0.527 1.00 69.12 584 ASP A C 1
ATOM 4697 O O . ASP A 1 584 ? -4.649 34.302 0.070 1.00 69.12 584 ASP A O 1
ATOM 4701 N N . GLY A 1 585 ? -5.029 36.499 0.325 1.00 70.50 585 GLY A N 1
ATOM 4702 C CA . GLY A 1 585 ? -3.960 36.992 -0.538 1.00 70.50 585 GLY A CA 1
ATOM 4703 C C . GLY A 1 585 ? -4.403 37.298 -1.972 1.00 70.50 585 GLY A C 1
ATOM 4704 O O . GLY A 1 585 ? -3.566 37.732 -2.773 1.00 70.50 585 GLY A O 1
ATOM 4705 N N . PHE A 1 586 ? -5.679 37.100 -2.299 1.00 74.62 586 PHE A N 1
ATOM 4706 C CA . PHE A 1 586 ? -6.295 37.445 -3.575 1.00 74.62 586 PHE A CA 1
ATOM 4707 C C . PHE A 1 586 ? -7.144 38.707 -3.427 1.00 74.62 586 PHE A C 1
ATOM 4709 O O . PHE A 1 586 ? -7.504 39.107 -2.335 1.00 74.62 586 PHE A O 1
ATOM 4716 N N . TRP A 1 587 ? -7.369 39.428 -4.528 1.00 78.62 587 TRP A N 1
ATOM 4717 C CA . TRP A 1 587 ? -8.274 40.581 -4.514 1.00 78.62 587 TRP A CA 1
ATOM 4718 C C . TRP A 1 587 ? -9.587 40.163 -5.160 1.00 78.62 587 TRP A C 1
ATOM 4720 O O . TRP A 1 587 ? -9.690 40.077 -6.390 1.00 78.62 587 TRP A O 1
ATOM 4730 N N . ASN A 1 588 ? -10.580 39.896 -4.324 1.00 79.69 588 ASN A N 1
ATOM 4731 C CA . ASN A 1 588 ? -11.951 39.599 -4.713 1.00 79.69 588 ASN A CA 1
ATOM 4732 C C . ASN A 1 588 ? -12.806 40.872 -4.693 1.00 79.69 588 ASN A C 1
ATOM 4734 O O . ASN A 1 588 ? -13.736 41.008 -5.488 1.00 79.69 588 ASN A O 1
ATOM 4738 N N . CYS A 1 589 ? -12.462 41.865 -3.866 1.00 83.75 589 CYS A N 1
ATOM 4739 C CA . CYS A 1 589 ? -13.055 43.199 -3.950 1.00 83.75 589 CYS A CA 1
ATOM 4740 C C . CYS A 1 589 ? -12.273 44.099 -4.927 1.00 83.75 589 CYS A C 1
ATOM 4742 O O . CYS A 1 589 ? -11.043 44.104 -4.931 1.00 83.75 589 CYS A O 1
ATOM 4744 N N . LYS A 1 590 ? -12.973 44.942 -5.711 1.00 80.69 590 LYS A N 1
ATOM 4745 C CA . LYS A 1 590 ? -12.353 45.856 -6.705 1.00 80.69 590 LYS A CA 1
ATOM 4746 C C . LYS A 1 590 ? -11.231 46.724 -6.114 1.00 80.69 590 LYS A C 1
ATOM 4748 O O . LYS A 1 590 ? -10.229 46.958 -6.771 1.00 80.69 590 LYS A O 1
ATOM 4753 N N . ASN A 1 591 ? -11.398 47.162 -4.870 1.00 81.88 591 ASN A N 1
ATOM 4754 C CA . ASN A 1 591 ? -10.451 47.987 -4.116 1.00 81.88 591 ASN A CA 1
ATOM 4755 C C . ASN A 1 591 ? -9.552 47.186 -3.149 1.00 81.88 591 ASN A C 1
ATOM 4757 O O . ASN A 1 591 ? -8.951 47.781 -2.254 1.00 81.88 591 ASN A O 1
ATOM 4761 N N . GLY A 1 592 ? -9.532 45.852 -3.252 1.00 78.50 592 GLY A N 1
ATOM 4762 C CA . GLY A 1 592 ? -8.778 44.958 -2.367 1.00 78.50 592 GLY A CA 1
ATOM 4763 C C . GLY A 1 592 ? -9.215 44.991 -0.897 1.00 78.50 592 GLY A C 1
ATOM 4764 O O . GLY A 1 592 ? -8.416 44.684 -0.014 1.00 78.50 592 GLY A O 1
ATOM 4765 N N . ALA A 1 593 ? -10.441 45.442 -0.592 1.00 83.12 593 ALA A N 1
ATOM 4766 C CA . ALA A 1 593 ? -10.911 45.627 0.787 1.00 83.12 593 ALA A CA 1
ATOM 4767 C C . ALA A 1 593 ? -10.909 44.343 1.635 1.00 83.12 593 ALA A C 1
ATOM 4769 O O . ALA A 1 593 ? -10.803 44.412 2.860 1.00 83.12 593 ALA A O 1
ATOM 4770 N N . ASP A 1 594 ? -11.026 43.193 0.986 1.00 80.25 594 ASP A N 1
ATOM 4771 C CA . ASP A 1 594 ? -10.895 41.857 1.553 1.00 80.25 594 ASP A CA 1
ATOM 4772 C C . ASP A 1 594 ? -9.490 41.562 2.107 1.00 80.25 594 ASP A C 1
ATOM 4774 O O . ASP A 1 594 ? -9.377 40.810 3.074 1.00 80.25 594 ASP A O 1
ATOM 4778 N N . GLU A 1 595 ? -8.454 42.245 1.610 1.00 80.31 595 GLU A N 1
ATOM 4779 C CA . GLU A 1 595 ? -7.046 42.088 2.010 1.00 80.31 595 GLU A CA 1
ATOM 4780 C C . GLU A 1 595 ? -6.523 43.191 2.950 1.00 80.31 595 GLU A C 1
ATOM 4782 O O . GLU A 1 595 ? -5.324 43.279 3.240 1.00 80.31 595 GLU A O 1
ATOM 4787 N N . LEU A 1 596 ? -7.401 44.061 3.455 1.00 79.00 596 LEU A N 1
ATOM 4788 C CA . LEU A 1 596 ? -7.029 45.090 4.428 1.00 79.00 596 LEU A CA 1
ATOM 4789 C C . LEU A 1 596 ? -7.006 44.534 5.863 1.00 79.00 596 LEU A C 1
ATOM 4791 O O . LEU A 1 596 ? -7.806 43.683 6.243 1.00 79.00 596 LEU A O 1
ATOM 4795 N N . ASN A 1 597 ? -6.114 45.069 6.707 1.00 73.25 597 ASN A N 1
ATOM 4796 C CA . ASN A 1 597 ? -5.961 44.688 8.125 1.00 73.25 597 ASN A CA 1
ATOM 4797 C C . ASN A 1 597 ? -5.567 43.217 8.396 1.00 73.25 597 ASN A C 1
ATOM 4799 O O . ASN A 1 597 ? -5.908 42.650 9.438 1.00 73.25 597 ASN A O 1
ATOM 4803 N N . CYS A 1 598 ? -4.790 42.601 7.503 1.00 71.94 598 CYS A N 1
ATOM 4804 C CA . CYS A 1 598 ? -4.282 41.235 7.660 1.00 71.94 598 CYS A CA 1
ATOM 4805 C C . CYS A 1 598 ? -2.898 41.209 8.358 1.00 71.94 598 CYS A C 1
ATOM 4807 O O . CYS A 1 598 ? -2.011 42.004 8.068 1.00 71.94 598 CYS A O 1
ATOM 4809 N N . THR A 1 599 ? -2.661 40.280 9.292 1.00 58.97 599 THR A N 1
ATOM 4810 C CA . THR A 1 599 ? -1.548 40.365 10.267 1.00 58.97 599 THR A CA 1
ATOM 4811 C C . THR A 1 599 ? -0.135 40.008 9.768 1.00 58.97 599 THR A C 1
ATOM 4813 O O . THR A 1 599 ? 0.800 40.149 10.550 1.00 58.97 599 THR A O 1
ATOM 4816 N N . ASN A 1 600 ? 0.073 39.580 8.512 1.00 54.94 600 ASN A N 1
ATOM 4817 C CA . ASN A 1 600 ? 1.358 38.979 8.089 1.00 54.94 600 ASN A CA 1
ATOM 4818 C C . ASN A 1 600 ? 2.259 39.816 7.153 1.00 54.94 600 ASN A C 1
ATOM 4820 O O . ASN A 1 600 ? 3.418 39.447 6.983 1.00 54.94 600 ASN A O 1
ATOM 4824 N N . LEU A 1 601 ? 1.815 40.951 6.596 1.00 51.97 601 LEU A N 1
ATOM 4825 C CA . LEU A 1 601 ? 2.693 41.846 5.804 1.00 51.97 601 LEU A CA 1
ATOM 4826 C C . LEU A 1 601 ? 2.552 43.348 6.117 1.00 51.97 601 LEU A C 1
ATOM 4828 O O . LEU A 1 601 ? 3.350 44.157 5.642 1.00 51.97 601 LEU A O 1
ATOM 4832 N N . SER A 1 602 ? 1.606 43.737 6.971 1.00 49.78 602 SER A N 1
ATOM 4833 C CA . SER A 1 602 ? 1.265 45.140 7.251 1.00 49.78 602 SER A CA 1
ATOM 4834 C C . SER A 1 602 ? 2.189 45.850 8.253 1.00 49.78 602 SER A C 1
ATOM 4836 O O . SER A 1 602 ? 1.782 46.823 8.876 1.00 49.78 602 SER A O 1
ATOM 4838 N N . SER A 1 603 ? 3.438 45.406 8.444 1.00 50.59 603 SER A N 1
ATOM 4839 C CA . SER A 1 603 ? 4.357 46.075 9.385 1.00 50.59 603 SER A CA 1
ATOM 4840 C C . SER A 1 603 ? 5.036 47.334 8.817 1.00 50.59 603 SER A C 1
ATOM 4842 O O . SER A 1 603 ? 5.713 48.034 9.569 1.00 50.59 603 SER A O 1
ATOM 4844 N N . LYS A 1 604 ? 4.858 47.649 7.519 1.00 60.84 604 LYS A N 1
ATOM 4845 C CA . LYS A 1 604 ? 5.483 48.814 6.850 1.00 60.84 604 LYS A CA 1
ATOM 4846 C C . LYS A 1 604 ? 4.524 49.905 6.343 1.00 60.84 604 LYS A C 1
ATOM 4848 O O . LYS A 1 604 ? 4.993 51.021 6.151 1.00 60.84 604 LYS A O 1
ATOM 4853 N N . CYS A 1 605 ? 3.234 49.620 6.152 1.00 70.25 605 CYS A N 1
ATOM 4854 C CA . CYS A 1 605 ? 2.237 50.576 5.637 1.00 70.25 605 CYS A CA 1
ATOM 4855 C C . CYS A 1 605 ? 1.082 50.773 6.634 1.00 70.25 605 CYS A C 1
ATOM 4857 O O . CYS A 1 605 ? 0.904 49.961 7.544 1.00 70.25 605 CYS A O 1
ATOM 4859 N N . LEU A 1 606 ? 0.315 51.860 6.492 1.00 75.69 606 LEU A N 1
ATOM 4860 C CA . LEU A 1 606 ? -0.841 52.135 7.356 1.00 75.69 606 LEU A CA 1
ATOM 4861 C C . LEU A 1 606 ? -1.983 51.111 7.130 1.00 75.69 606 LEU A C 1
ATOM 4863 O O . LEU A 1 606 ? -2.062 50.520 6.058 1.00 75.69 606 LEU A O 1
ATOM 4867 N N . PRO A 1 607 ? -2.916 50.937 8.093 1.00 69.44 607 PRO A N 1
ATOM 4868 C CA . PRO A 1 607 ? -4.037 49.978 8.025 1.00 69.44 607 PRO A CA 1
ATOM 4869 C C . PRO A 1 607 ? -4.919 50.012 6.755 1.00 69.44 607 PRO A C 1
ATOM 4871 O O . PRO A 1 607 ? -5.568 49.020 6.441 1.00 69.44 607 PRO A O 1
ATOM 4874 N N . ASN A 1 608 ? -4.931 51.133 6.021 1.00 75.69 608 ASN A N 1
ATOM 4875 C CA . ASN A 1 608 ? -5.723 51.344 4.799 1.00 75.69 608 ASN A CA 1
ATOM 4876 C C . ASN A 1 608 ? -4.845 51.514 3.538 1.00 75.69 608 ASN A C 1
ATOM 4878 O O . ASN A 1 608 ? -5.263 52.155 2.570 1.00 75.69 608 ASN A O 1
ATOM 4882 N N . GLU A 1 609 ? -3.611 51.010 3.568 1.00 81.62 609 GLU A N 1
ATOM 4883 C CA . GLU A 1 609 ? -2.645 51.101 2.471 1.00 81.62 609 GLU A CA 1
ATOM 4884 C C . GLU A 1 609 ? -2.071 49.720 2.117 1.00 81.62 609 GLU A C 1
ATOM 4886 O O . GLU A 1 609 ? -1.770 48.911 2.995 1.00 81.62 609 GLU A O 1
ATOM 4891 N N . PHE A 1 610 ? -1.869 49.475 0.822 1.00 78.56 610 PHE A N 1
ATOM 4892 C CA . PHE A 1 610 ? -1.260 48.265 0.277 1.00 78.56 610 PHE A CA 1
ATOM 4893 C C . PHE A 1 610 ? 0.218 48.482 -0.045 1.00 78.56 610 PHE A C 1
ATOM 4895 O O . PHE A 1 610 ? 0.633 49.576 -0.420 1.00 78.56 610 PHE A O 1
ATOM 4902 N N . VAL A 1 611 ? 1.024 47.426 0.050 1.00 78.69 611 VAL A N 1
ATOM 4903 C CA . VAL A 1 611 ? 2.410 47.459 -0.431 1.00 78.69 611 VAL A CA 1
ATOM 4904 C C . VAL A 1 611 ? 2.402 47.344 -1.958 1.00 78.69 611 VAL A C 1
ATOM 4906 O O . VAL A 1 611 ? 1.836 46.397 -2.496 1.00 78.69 611 VAL A O 1
ATOM 4909 N N . CYS A 1 612 ? 3.050 48.278 -2.652 1.00 81.19 612 CYS A N 1
ATOM 4910 C CA . CYS A 1 612 ? 3.187 48.282 -4.111 1.00 81.19 612 CYS A CA 1
ATOM 4911 C C . CYS A 1 612 ? 4.634 48.560 -4.538 1.00 81.19 612 CYS A C 1
ATOM 4913 O O . CYS A 1 612 ? 5.454 49.005 -3.732 1.00 81.19 612 CYS A O 1
ATOM 4915 N N . VAL A 1 613 ? 4.961 48.321 -5.810 1.00 81.50 613 VAL A N 1
ATOM 4916 C CA . VAL A 1 613 ? 6.237 48.751 -6.404 1.00 81.50 613 VAL A CA 1
ATOM 4917 C C . VAL A 1 613 ? 6.007 50.045 -7.174 1.00 81.50 613 VAL A C 1
ATOM 4919 O O . VAL A 1 613 ? 5.189 50.086 -8.093 1.00 81.50 613 VAL A O 1
ATOM 4922 N N . LEU A 1 614 ? 6.737 51.099 -6.804 1.00 80.69 614 LEU A N 1
ATOM 4923 C CA . LEU A 1 614 ? 6.617 52.405 -7.447 1.00 80.69 614 LEU A CA 1
ATOM 4924 C C . LEU A 1 614 ? 7.190 52.359 -8.880 1.00 80.69 614 LEU A C 1
ATOM 4926 O O . LEU A 1 614 ? 8.329 51.910 -9.046 1.00 80.69 614 LEU A O 1
ATOM 4930 N N . PRO A 1 615 ? 6.467 52.863 -9.902 1.00 72.94 615 PRO A N 1
ATOM 4931 C CA . PRO A 1 615 ? 6.889 52.783 -11.307 1.00 72.94 615 PRO A CA 1
ATOM 4932 C C . PRO A 1 615 ? 8.209 53.495 -11.634 1.00 72.94 615 PRO A C 1
ATOM 4934 O O . PRO A 1 615 ? 8.890 53.119 -12.583 1.00 72.94 615 PRO A O 1
ATOM 4937 N N . GLU A 1 616 ? 8.563 54.539 -10.879 1.00 72.62 616 GLU A N 1
ATOM 4938 C CA . GLU A 1 616 ? 9.723 55.394 -11.176 1.00 72.62 616 GLU A CA 1
ATOM 4939 C C . GLU A 1 616 ? 11.026 54.899 -10.535 1.00 72.62 616 GLU A C 1
ATOM 4941 O O . GLU A 1 616 ? 12.102 55.075 -11.103 1.00 72.62 616 GLU A O 1
ATOM 4946 N N . SER A 1 617 ? 10.945 54.305 -9.341 1.00 72.75 617 SER A N 1
ATOM 4947 C CA . SER A 1 617 ? 12.111 53.918 -8.534 1.00 72.75 617 SER A CA 1
ATOM 4948 C C . SER A 1 617 ? 12.293 52.410 -8.394 1.00 72.75 617 SER A C 1
ATOM 4950 O O . SER A 1 617 ? 13.306 51.983 -7.842 1.00 72.75 617 SER A O 1
ATOM 4952 N N . PHE A 1 618 ? 11.309 51.611 -8.823 1.00 72.56 618 PHE A N 1
ATOM 4953 C CA . PHE A 1 618 ? 11.261 50.155 -8.642 1.00 72.56 618 PHE A CA 1
ATOM 4954 C C . PHE A 1 618 ? 11.424 49.690 -7.180 1.00 72.56 618 PHE A C 1
ATOM 4956 O O . PHE A 1 618 ? 11.737 48.530 -6.901 1.00 72.56 618 PHE A O 1
ATOM 4963 N N . SER A 1 619 ? 11.191 50.597 -6.227 1.00 75.81 619 SER A N 1
ATOM 4964 C CA . SER A 1 619 ? 11.248 50.344 -4.789 1.00 75.81 619 SER A CA 1
ATOM 4965 C C . SER A 1 619 ? 9.854 50.097 -4.220 1.00 75.81 619 SER A C 1
ATOM 4967 O O . SER A 1 619 ? 8.861 50.594 -4.752 1.00 75.81 619 SER A O 1
ATOM 4969 N N . LEU A 1 620 ? 9.780 49.395 -3.087 1.00 76.38 620 LEU A N 1
ATOM 4970 C CA . LEU A 1 620 ? 8.522 49.243 -2.356 1.00 76.38 620 LEU A CA 1
ATOM 4971 C C . LEU A 1 620 ? 8.020 50.594 -1.820 1.00 76.38 620 LEU A C 1
ATOM 4973 O O . LEU A 1 620 ? 8.772 51.322 -1.170 1.00 76.38 620 LEU A O 1
ATOM 4977 N N . GLY A 1 621 ? 6.745 50.887 -2.060 1.00 78.50 621 GLY A N 1
ATOM 4978 C CA . GLY A 1 621 ? 5.990 52.011 -1.510 1.00 78.50 621 GLY A CA 1
ATOM 4979 C C . GLY A 1 621 ? 4.638 51.559 -0.948 1.00 78.50 621 GLY A C 1
ATOM 4980 O O . GLY A 1 621 ? 4.295 50.377 -1.012 1.00 78.50 621 GLY A O 1
ATOM 4981 N N . CYS A 1 622 ? 3.875 52.499 -0.388 1.00 84.44 622 CYS A N 1
ATOM 4982 C CA . CYS A 1 622 ? 2.530 52.256 0.141 1.00 84.44 622 CYS A CA 1
ATOM 4983 C C . CYS A 1 622 ? 1.490 52.973 -0.735 1.00 84.44 622 CYS A C 1
ATOM 4985 O O . CYS A 1 622 ? 1.619 54.175 -0.975 1.00 84.44 622 CYS A O 1
ATOM 4987 N N . LEU A 1 623 ? 0.477 52.244 -1.207 1.00 85.00 623 LEU A N 1
ATOM 4988 C CA . LEU A 1 623 ? -0.625 52.748 -2.026 1.00 85.00 623 LEU A CA 1
ATOM 4989 C C . LEU A 1 623 ? -1.917 52.809 -1.194 1.00 85.00 623 LEU A C 1
ATOM 4991 O O . LEU A 1 623 ? -2.341 51.778 -0.673 1.00 85.00 623 LEU A O 1
ATOM 4995 N N . PRO A 1 624 ? -2.583 53.968 -1.071 1.00 84.50 624 PRO A N 1
ATOM 4996 C CA . PRO A 1 624 ? -3.885 54.060 -0.413 1.00 84.50 624 PRO A CA 1
ATOM 4997 C C . PRO A 1 624 ? -4.952 53.205 -1.102 1.00 84.50 624 PRO A C 1
ATOM 4999 O O . PRO A 1 624 ? -5.070 53.246 -2.322 1.00 84.50 624 PRO A O 1
ATOM 5002 N N . ALA A 1 625 ? -5.811 52.533 -0.329 1.00 81.81 625 ALA A N 1
ATOM 5003 C CA . ALA A 1 625 ? -6.855 51.653 -0.872 1.00 81.81 625 ALA A CA 1
ATOM 5004 C C . ALA A 1 625 ? -7.872 52.343 -1.805 1.00 81.81 625 ALA A C 1
ATOM 5006 O O . ALA A 1 625 ? -8.583 51.681 -2.549 1.00 81.81 625 ALA A O 1
ATOM 5007 N N . ILE A 1 626 ? -7.955 53.678 -1.788 1.00 81.56 626 ILE A N 1
ATOM 5008 C CA . ILE A 1 626 ? -8.812 54.442 -2.709 1.00 81.56 626 ILE A CA 1
ATOM 5009 C C . ILE A 1 626 ? -8.253 54.519 -4.139 1.00 81.56 626 ILE A C 1
ATOM 5011 O O . ILE A 1 626 ? -8.996 54.856 -5.051 1.00 81.56 626 ILE A O 1
ATOM 5015 N N . ARG A 1 627 ? -6.956 54.245 -4.307 1.00 83.25 627 ARG A N 1
ATOM 5016 C CA . ARG A 1 627 ? -6.238 54.213 -5.591 1.00 83.25 627 ARG A CA 1
ATOM 5017 C C . ARG A 1 627 ? -6.052 52.792 -6.127 1.00 83.25 627 ARG A C 1
ATOM 5019 O O . ARG A 1 627 ? -5.271 52.554 -7.028 1.00 83.25 627 ARG A O 1
ATOM 5026 N N . ALA A 1 628 ? -6.713 51.830 -5.496 1.00 83.44 628 ALA A N 1
ATOM 5027 C CA . ALA A 1 628 ? -6.745 50.446 -5.925 1.00 83.44 628 ALA A CA 1
ATOM 5028 C C . ALA A 1 628 ? -8.030 50.210 -6.729 1.00 83.44 628 ALA A C 1
ATOM 5030 O O . ALA A 1 628 ? -9.125 50.490 -6.227 1.00 83.44 628 ALA A O 1
ATOM 5031 N N . GLY A 1 629 ? -7.912 49.689 -7.950 1.00 78.81 629 GLY A N 1
ATOM 5032 C CA . GLY A 1 629 ? -9.054 49.409 -8.820 1.00 78.81 629 GLY A CA 1
ATOM 5033 C C . GLY A 1 629 ? -9.756 50.664 -9.348 1.00 78.81 629 GLY A C 1
ATOM 5034 O O . GLY A 1 629 ? -10.968 50.629 -9.601 1.00 78.81 629 GLY A O 1
ATOM 5035 N N . ASP A 1 630 ? -9.036 51.780 -9.471 1.00 83.88 630 ASP A N 1
ATOM 5036 C CA . ASP A 1 630 ? -9.547 53.064 -9.961 1.00 83.88 630 ASP A CA 1
ATOM 5037 C C . ASP A 1 630 ? -9.325 53.263 -11.474 1.00 83.88 630 ASP A C 1
ATOM 5039 O O . ASP A 1 630 ? -9.581 54.342 -12.018 1.00 83.88 630 ASP A O 1
ATOM 5043 N N . GLU A 1 631 ? -8.904 52.199 -12.163 1.00 78.50 631 GLU A N 1
ATOM 5044 C CA . GLU A 1 631 ? -8.589 52.120 -13.591 1.00 78.50 631 GLU A CA 1
ATOM 5045 C C . GLU A 1 631 ? -7.307 52.865 -14.003 1.00 78.50 631 GLU A C 1
ATOM 5047 O O . GLU A 1 631 ? -6.952 52.873 -15.193 1.00 78.50 631 GLU A O 1
ATOM 5052 N N . HIS A 1 632 ? -6.566 53.421 -13.039 1.00 80.44 632 HIS A N 1
ATOM 5053 C CA . HIS A 1 632 ? -5.276 54.070 -13.239 1.00 80.44 632 HIS A CA 1
ATOM 5054 C C . HIS A 1 632 ? -4.159 53.173 -12.694 1.00 80.44 632 HIS A C 1
ATOM 5056 O O . HIS A 1 632 ? -4.255 52.598 -11.625 1.00 80.44 632 HIS A O 1
ATOM 5062 N N . VAL A 1 633 ? -3.085 53.010 -13.471 1.00 78.62 633 VAL A N 1
ATOM 5063 C CA . VAL A 1 633 ? -1.937 52.195 -13.048 1.00 78.62 633 VAL A CA 1
ATOM 5064 C C . VAL A 1 633 ? -1.017 53.069 -12.203 1.00 78.62 633 VAL A C 1
ATOM 5066 O O . VAL A 1 633 ? -0.179 53.789 -12.750 1.00 78.62 633 VAL A O 1
ATOM 5069 N N . ASP A 1 634 ? -1.179 53.006 -10.887 1.00 81.25 634 ASP A N 1
ATOM 5070 C CA . ASP A 1 634 ? -0.328 53.674 -9.901 1.00 81.25 634 ASP A CA 1
ATOM 5071 C C . ASP A 1 634 ? 0.818 52.763 -9.420 1.00 81.25 634 ASP A C 1
ATOM 5073 O O . ASP A 1 634 ? 1.826 53.246 -8.893 1.00 81.25 634 ASP A O 1
ATOM 5077 N N . SER A 1 635 ? 0.707 51.450 -9.646 1.00 84.12 635 SER A N 1
ATOM 5078 C CA . SER A 1 635 ? 1.712 50.442 -9.288 1.00 84.12 635 SER A CA 1
ATOM 5079 C C . SER A 1 635 ? 2.341 49.773 -10.509 1.00 84.12 635 SER A C 1
ATOM 5081 O O . SER A 1 635 ? 1.676 49.471 -11.500 1.00 84.12 635 SER A O 1
ATOM 5083 N N . PHE A 1 636 ? 3.645 49.490 -10.445 1.00 81.81 636 PHE A N 1
ATOM 5084 C CA . PHE A 1 636 ? 4.353 48.850 -11.554 1.00 81.81 636 PHE A CA 1
ATOM 5085 C C . PHE A 1 636 ? 3.715 47.502 -11.927 1.00 81.81 636 PHE A C 1
ATOM 5087 O O . PHE A 1 636 ? 3.417 46.681 -11.062 1.00 81.81 636 PHE A O 1
ATOM 5094 N N . GLY A 1 637 ? 3.500 47.280 -13.226 1.00 75.00 637 GLY A N 1
ATOM 5095 C CA . GLY A 1 637 ? 2.839 46.077 -13.734 1.00 75.00 637 GLY A CA 1
ATOM 5096 C C . GLY A 1 637 ? 1.318 46.035 -13.595 1.00 75.00 637 GLY A C 1
ATOM 5097 O O . GLY A 1 637 ? 0.722 45.016 -13.938 1.00 75.00 637 GLY A O 1
ATOM 5098 N N . GLY A 1 638 ? 0.682 47.109 -13.110 1.00 79.69 638 GLY A N 1
ATOM 5099 C CA . GLY A 1 638 ? -0.766 47.143 -12.884 1.00 79.69 638 GLY A CA 1
ATOM 5100 C C . GLY A 1 638 ? -1.222 46.254 -11.730 1.00 79.69 638 GLY A C 1
ATOM 5101 O O . GLY A 1 638 ? -2.333 45.734 -11.773 1.00 79.69 638 GLY A O 1
ATOM 5102 N N . SER A 1 639 ? -0.368 46.048 -10.720 1.00 78.50 639 SER A N 1
ATOM 5103 C CA . SER A 1 639 ? -0.654 45.193 -9.555 1.00 78.50 639 SER A CA 1
ATOM 5104 C C . SER A 1 639 ? -1.807 45.691 -8.671 1.00 78.50 639 SER A C 1
ATOM 5106 O O . SER A 1 639 ? -2.326 44.933 -7.854 1.00 78.50 639 SER A O 1
ATOM 5108 N N . ASP A 1 640 ? -2.157 46.966 -8.808 1.00 82.75 640 ASP A N 1
ATOM 5109 C CA . ASP A 1 640 ? -3.298 47.673 -8.220 1.00 82.75 640 ASP A CA 1
ATOM 5110 C C . ASP A 1 640 ? -4.580 47.567 -9.060 1.00 82.75 640 ASP A C 1
ATOM 5112 O O . ASP A 1 640 ? -5.680 47.633 -8.521 1.00 82.75 640 ASP A O 1
ATOM 5116 N N . GLU A 1 641 ? -4.451 47.312 -10.362 1.00 84.19 641 GLU A N 1
ATOM 5117 C CA . GLU A 1 641 ? -5.551 47.211 -11.326 1.00 84.19 641 GLU A CA 1
ATOM 5118 C C . GLU A 1 641 ? -5.802 45.759 -11.768 1.00 84.19 641 GLU A C 1
ATOM 5120 O O . GLU A 1 641 ? -5.980 45.460 -12.955 1.00 84.19 641 GLU A O 1
ATOM 5125 N N . ARG A 1 642 ? -5.823 44.829 -10.802 1.00 79.69 642 ARG A N 1
ATOM 5126 C CA . ARG A 1 642 ? -5.839 43.368 -11.044 1.00 79.69 642 ARG A CA 1
ATOM 5127 C C . ARG A 1 642 ? -7.009 42.889 -11.913 1.00 79.69 642 ARG A C 1
ATOM 5129 O O . ARG A 1 642 ? -6.837 42.027 -12.777 1.00 79.69 642 ARG A O 1
ATOM 5136 N N . PHE A 1 643 ? -8.182 43.503 -11.757 1.00 79.19 643 PHE A N 1
ATOM 5137 C CA . PHE A 1 643 ? -9.385 43.169 -12.530 1.00 79.19 643 PHE A CA 1
ATOM 5138 C C . PHE A 1 643 ? -9.246 43.467 -14.030 1.00 79.19 643 PHE A C 1
ATOM 5140 O O . PHE A 1 643 ? -9.935 42.851 -14.843 1.00 79.19 643 PHE A O 1
ATOM 5147 N N . TYR A 1 644 ? -8.340 44.369 -14.433 1.00 83.00 644 TYR A N 1
ATOM 5148 C CA . TYR A 1 644 ? -8.151 44.716 -15.842 1.00 83.00 644 TYR A CA 1
ATOM 5149 C C . TYR A 1 644 ? -7.680 43.519 -16.677 1.00 83.00 644 TYR A C 1
ATOM 5151 O O . TYR A 1 644 ? -8.243 43.250 -17.740 1.00 83.00 644 TYR A O 1
ATOM 5159 N N . CYS A 1 645 ? -6.646 42.805 -16.216 1.00 80.88 645 CYS A N 1
ATOM 5160 C CA . CYS A 1 645 ? -6.128 41.638 -16.933 1.00 80.88 645 CYS A CA 1
ATOM 5161 C C . CYS A 1 645 ? -6.989 40.391 -16.704 1.00 80.88 645 CYS A C 1
ATOM 5163 O O . CYS A 1 645 ? -7.200 39.654 -17.666 1.00 80.88 645 CYS A O 1
ATOM 5165 N N . ARG A 1 646 ? -7.577 40.223 -15.506 1.00 78.25 646 ARG A N 1
ATOM 5166 C CA . ARG A 1 646 ? -8.526 39.133 -15.211 1.00 78.25 646 ARG A CA 1
ATOM 5167 C C . ARG A 1 646 ? -9.727 39.148 -16.172 1.00 78.25 646 ARG A C 1
ATOM 5169 O O . ARG A 1 646 ? -10.036 38.131 -16.775 1.00 78.25 646 ARG A O 1
ATOM 5176 N N . ASN A 1 647 ? -10.314 40.320 -16.438 1.00 76.06 647 ASN A N 1
ATOM 5177 C CA . ASN A 1 647 ? -11.449 40.451 -17.367 1.00 76.06 647 ASN A CA 1
ATOM 5178 C C . ASN A 1 647 ? -11.074 40.277 -18.849 1.00 76.06 647 ASN A C 1
ATOM 5180 O O . ASN A 1 647 ? -11.936 39.989 -19.677 1.00 76.06 647 ASN A O 1
ATOM 5184 N N . LYS A 1 648 ? -9.811 40.512 -19.223 1.00 76.56 648 LYS A N 1
ATOM 5185 C CA . LYS A 1 648 ? -9.356 40.381 -20.617 1.00 76.56 648 LYS A CA 1
ATOM 5186 C C . LYS A 1 648 ? -8.915 38.977 -20.986 1.00 76.56 648 LYS A C 1
ATOM 5188 O O . LYS A 1 648 ? -9.015 38.614 -22.156 1.00 76.56 648 LYS A O 1
ATOM 5193 N N . VAL A 1 649 ? -8.356 38.250 -20.026 1.00 74.19 649 VAL A N 1
ATOM 5194 C CA . VAL A 1 649 ? -7.856 36.890 -20.202 1.00 74.19 649 VAL A CA 1
ATOM 5195 C C . VAL A 1 649 ? -8.326 36.063 -19.007 1.00 74.19 649 VAL A C 1
ATOM 5197 O O . VAL A 1 649 ? -7.557 35.781 -18.089 1.00 74.19 649 VAL A O 1
ATOM 5200 N N . ALA A 1 650 ? -9.619 35.734 -19.014 1.00 63.72 650 ALA A N 1
ATOM 5201 C CA . ALA A 1 650 ? -10.256 34.969 -17.945 1.00 63.72 650 ALA A CA 1
ATOM 5202 C C . ALA A 1 650 ? -9.674 33.546 -17.840 1.00 63.72 650 ALA A C 1
ATOM 5204 O O . ALA A 1 650 ? -9.401 33.086 -16.738 1.00 63.72 650 ALA A O 1
ATOM 5205 N N . ASP A 1 651 ? -9.379 32.916 -18.983 1.00 62.16 651 ASP A N 1
ATOM 5206 C CA . ASP A 1 651 ? -8.992 31.497 -19.082 1.00 62.16 651 ASP A CA 1
ATOM 5207 C C . ASP A 1 651 ? -7.530 31.186 -18.687 1.00 62.16 651 ASP A C 1
ATOM 5209 O O . ASP A 1 651 ? -7.117 30.031 -18.727 1.00 62.16 651 ASP A O 1
ATOM 5213 N N . ASP A 1 652 ? -6.708 32.192 -18.362 1.00 69.00 652 ASP A N 1
ATOM 5214 C CA . ASP A 1 652 ? -5.272 32.012 -18.085 1.00 69.00 652 ASP A CA 1
ATOM 5215 C C . ASP A 1 652 ? -4.870 32.770 -16.802 1.00 69.00 652 ASP A C 1
ATOM 5217 O O . ASP A 1 652 ? -4.745 34.003 -16.843 1.00 69.00 652 ASP A O 1
ATOM 5221 N N . PRO A 1 653 ? -4.701 32.075 -15.656 1.00 68.12 653 PRO A N 1
ATOM 5222 C CA . PRO A 1 653 ? -4.441 32.685 -14.350 1.00 68.12 653 PRO A CA 1
ATOM 5223 C C . PRO A 1 653 ? -3.039 33.291 -14.198 1.00 68.12 653 PRO A C 1
ATOM 5225 O O . PRO A 1 653 ? -2.808 34.048 -13.252 1.00 68.12 653 PRO A O 1
ATOM 5228 N N . ASP A 1 654 ? -2.125 33.029 -15.133 1.00 72.56 654 ASP A N 1
ATOM 5229 C CA . ASP A 1 654 ? -0.746 33.521 -15.076 1.00 72.56 654 ASP A CA 1
ATOM 5230 C C . ASP A 1 654 ? -0.543 34.827 -15.854 1.00 72.56 654 ASP A C 1
ATOM 5232 O O . ASP A 1 654 ? 0.395 35.591 -15.595 1.00 72.56 654 ASP A O 1
ATOM 5236 N N . LYS A 1 655 ? -1.479 35.182 -16.744 1.00 80.12 655 LYS A N 1
ATOM 5237 C CA . LYS A 1 655 ? -1.480 36.458 -17.483 1.00 80.12 655 LYS A CA 1
ATOM 5238 C C . LYS A 1 655 ? -2.028 37.624 -16.660 1.00 80.12 655 LYS A C 1
ATOM 5240 O O . LYS A 1 655 ? -3.060 38.214 -16.992 1.00 80.12 655 LYS A O 1
ATOM 5245 N N . ARG A 1 656 ? -1.335 37.975 -15.575 1.00 82.31 656 ARG A N 1
ATOM 5246 C CA . ARG A 1 656 ? -1.760 39.022 -14.623 1.00 82.31 656 ARG A CA 1
ATOM 5247 C C . ARG A 1 656 ? -0.936 40.307 -14.664 1.00 82.31 656 ARG A C 1
ATOM 5249 O O . ARG A 1 656 ? -1.305 41.273 -14.004 1.00 82.31 656 ARG A O 1
ATOM 5256 N N . TYR A 1 657 ? 0.111 40.379 -15.486 1.00 83.38 657 TYR A N 1
ATOM 5257 C CA . TYR A 1 657 ? 0.905 41.601 -15.630 1.00 83.38 657 TYR A CA 1
ATOM 5258 C C . TYR A 1 657 ? 0.440 42.476 -16.794 1.00 83.38 657 TYR A C 1
ATOM 5260 O O . TYR A 1 657 ? 0.348 42.021 -17.939 1.00 83.38 657 TYR A O 1
ATOM 5268 N N . ARG A 1 658 ? 0.206 43.764 -16.520 1.00 84.44 658 ARG A N 1
ATOM 5269 C CA . ARG A 1 658 ? -0.195 44.771 -17.510 1.00 84.44 658 ARG A CA 1
ATOM 5270 C C . ARG A 1 658 ? 1.020 45.553 -18.015 1.00 84.44 658 ARG A C 1
ATOM 5272 O O . ARG A 1 658 ? 1.688 46.237 -17.245 1.00 84.44 658 ARG A O 1
ATOM 5279 N N . CYS A 1 659 ? 1.254 45.528 -19.328 1.00 81.12 659 CYS A N 1
ATOM 5280 C CA . CYS A 1 659 ? 2.312 46.328 -19.952 1.00 81.12 659 CYS A CA 1
ATOM 5281 C C . CYS A 1 659 ? 2.025 47.840 -19.838 1.00 81.12 659 CYS A C 1
ATOM 5283 O O . CYS A 1 659 ? 0.911 48.288 -20.133 1.00 81.12 659 CYS A O 1
ATOM 5285 N N . SER A 1 660 ? 3.039 48.643 -19.502 1.00 76.94 660 SER A N 1
ATOM 5286 C CA . SER A 1 660 ? 2.913 50.105 -19.402 1.00 76.94 660 SER A CA 1
ATOM 5287 C C . SER A 1 660 ? 2.477 50.732 -20.731 1.00 76.94 660 SER A C 1
ATOM 5289 O O . SER A 1 660 ? 2.941 50.342 -21.804 1.00 76.94 660 SER A O 1
ATOM 5291 N N . ASN A 1 661 ? 1.562 51.710 -20.675 1.00 72.56 661 ASN A N 1
ATOM 5292 C CA . ASN A 1 661 ? 1.014 52.419 -21.846 1.00 72.56 661 ASN A CA 1
ATOM 5293 C C . ASN A 1 661 ? 0.491 51.504 -22.977 1.00 72.56 661 ASN A C 1
ATOM 5295 O O . ASN A 1 661 ? 0.430 51.907 -24.140 1.00 72.56 661 ASN A O 1
ATOM 5299 N N . SER A 1 662 ? 0.093 50.275 -22.642 1.00 76.06 662 SER A N 1
ATOM 5300 C CA . SER A 1 662 ? -0.430 49.276 -23.569 1.00 76.06 662 SER A CA 1
ATOM 5301 C C . SER A 1 662 ? -1.673 48.597 -22.991 1.00 76.06 662 SER A C 1
ATOM 5303 O O . SER A 1 662 ? -1.949 48.627 -21.792 1.00 76.06 662 SER A O 1
ATOM 5305 N N . THR A 1 663 ? -2.456 47.984 -23.873 1.00 78.12 663 THR A N 1
ATOM 5306 C CA . THR A 1 663 ? -3.638 47.187 -23.531 1.00 78.12 663 THR A CA 1
ATOM 5307 C C . THR A 1 663 ? -3.322 45.694 -23.375 1.00 78.12 663 THR A C 1
ATOM 5309 O O . THR A 1 663 ? -4.245 44.915 -23.122 1.00 78.12 663 THR A O 1
ATOM 5312 N N . LYS A 1 664 ? -2.051 45.302 -23.550 1.00 83.12 664 LYS A N 1
ATOM 5313 C CA . LYS A 1 664 ? -1.561 43.917 -23.529 1.00 83.12 664 LYS A CA 1
ATOM 5314 C C . LYS A 1 664 ? -1.302 43.430 -22.096 1.00 83.12 664 LYS A C 1
ATOM 5316 O O . LYS A 1 664 ? -0.638 44.125 -21.328 1.00 83.12 664 LYS A O 1
ATOM 5321 N N . CYS A 1 665 ? -1.783 42.225 -21.793 1.00 85.69 665 CYS A N 1
ATOM 5322 C CA . CYS A 1 665 ? -1.460 41.472 -20.580 1.00 85.69 665 CYS A CA 1
ATOM 5323 C C . CYS A 1 665 ? -0.510 40.322 -20.942 1.00 85.69 665 CYS A C 1
ATOM 5325 O O . CYS A 1 665 ? -0.679 39.703 -21.998 1.00 85.69 665 CYS A O 1
ATOM 5327 N N . ILE A 1 666 ? 0.499 40.068 -20.113 1.00 83.12 666 ILE A N 1
ATOM 5328 C CA . ILE A 1 666 ? 1.500 39.015 -20.329 1.00 83.12 666 ILE A CA 1
ATOM 5329 C C . ILE A 1 666 ? 1.610 38.103 -19.107 1.00 83.12 666 ILE A C 1
ATOM 5331 O O . ILE A 1 666 ? 1.183 38.467 -18.010 1.00 83.12 666 ILE A O 1
ATOM 5335 N N . ASP A 1 667 ? 2.165 36.918 -19.349 1.00 78.81 667 ASP A N 1
ATOM 5336 C CA . ASP A 1 667 ? 2.475 35.907 -18.341 1.00 78.81 667 ASP A CA 1
ATOM 5337 C C . ASP A 1 667 ? 3.571 36.416 -17.395 1.00 78.81 667 ASP A C 1
ATOM 5339 O O . ASP A 1 667 ? 4.596 36.946 -17.838 1.00 78.81 667 ASP A O 1
ATOM 5343 N N . ILE A 1 668 ? 3.341 36.257 -16.094 1.00 73.06 668 ILE A N 1
ATOM 5344 C CA . ILE A 1 668 ? 4.260 36.682 -15.046 1.00 73.06 668 ILE A CA 1
ATOM 5345 C C . ILE A 1 668 ? 5.558 35.871 -14.998 1.00 73.06 668 ILE A C 1
ATOM 5347 O O . ILE A 1 668 ? 6.605 36.419 -14.652 1.00 73.06 668 ILE A O 1
ATOM 5351 N N . PHE A 1 669 ? 5.532 34.606 -15.426 1.00 71.88 669 PHE A N 1
ATOM 5352 C CA . PHE A 1 669 ? 6.728 33.771 -15.574 1.00 71.88 669 PHE A CA 1
ATOM 5353 C C . PHE A 1 669 ? 7.579 34.180 -16.783 1.00 71.88 669 PHE A C 1
ATOM 5355 O O . PHE A 1 669 ? 8.759 33.833 -16.864 1.00 71.88 669 PHE A O 1
ATOM 5362 N N . GLY A 1 670 ? 7.002 34.951 -17.709 1.00 66.38 670 GLY A N 1
ATOM 5363 C CA . GLY A 1 670 ? 7.678 35.494 -18.885 1.00 66.38 670 GLY A CA 1
ATOM 5364 C C . GLY A 1 670 ? 8.570 36.710 -18.614 1.00 66.38 670 GLY A C 1
ATOM 5365 O O . GLY A 1 670 ? 9.314 37.108 -19.507 1.00 66.38 670 GLY A O 1
ATOM 5366 N N . MET A 1 671 ? 8.525 37.292 -17.411 1.00 71.81 671 MET A N 1
ATOM 5367 C CA . MET A 1 671 ? 9.363 38.442 -17.049 1.00 71.81 671 MET A CA 1
ATOM 5368 C C . MET A 1 671 ? 10.844 38.091 -16.976 1.00 71.81 671 MET A C 1
ATOM 5370 O O . MET A 1 671 ? 11.218 37.015 -16.501 1.00 71.81 671 MET A O 1
ATOM 5374 N N . CYS A 1 672 ? 11.688 39.053 -17.356 1.00 70.25 672 CYS A N 1
ATOM 5375 C CA . CYS A 1 672 ? 13.143 38.951 -17.267 1.00 70.25 672 CYS A CA 1
ATOM 5376 C C . CYS A 1 672 ? 13.760 37.800 -18.075 1.00 70.25 672 CYS A C 1
ATOM 5378 O O . CYS A 1 672 ? 14.833 37.306 -17.729 1.00 70.25 672 CYS A O 1
ATOM 5380 N N . ARG A 1 673 ? 13.097 37.388 -19.164 1.00 65.56 673 ARG A N 1
ATOM 5381 C CA . ARG A 1 673 ? 13.589 36.370 -20.110 1.00 65.56 673 ARG A CA 1
ATOM 5382 C C . ARG A 1 673 ? 14.358 36.970 -21.300 1.00 65.56 673 ARG A C 1
ATOM 5384 O O . ARG A 1 673 ? 14.688 36.240 -22.235 1.00 65.56 673 ARG A O 1
ATOM 5391 N N . PHE A 1 674 ? 14.634 38.283 -21.301 1.00 61.47 674 PHE A N 1
ATOM 5392 C CA . PHE A 1 674 ? 15.340 39.005 -22.380 1.00 61.47 674 PHE A CA 1
ATOM 5393 C C . PHE A 1 674 ? 14.706 38.818 -23.770 1.00 61.47 674 PHE A C 1
ATOM 5395 O O . PHE A 1 674 ? 15.383 38.824 -24.806 1.00 61.47 674 PHE A O 1
ATOM 5402 N N . LYS A 1 675 ? 13.387 38.630 -23.797 1.00 65.38 675 LYS A N 1
ATOM 5403 C CA . LYS A 1 675 ? 12.574 38.463 -24.998 1.00 65.38 675 LYS A CA 1
ATOM 5404 C C . LYS A 1 675 ? 11.454 39.484 -24.891 1.00 65.38 675 LYS A C 1
ATOM 5406 O O . LYS A 1 675 ? 10.569 39.276 -24.082 1.00 65.38 675 LYS A O 1
ATOM 5411 N N . GLU A 1 676 ? 11.469 40.534 -25.714 1.00 64.75 676 GLU A N 1
ATOM 5412 C CA . GLU A 1 676 ? 10.476 41.621 -25.650 1.00 64.75 676 GLU A CA 1
ATOM 5413 C C . GLU A 1 676 ? 9.033 41.084 -25.767 1.00 64.75 676 GLU A C 1
ATOM 5415 O O . GLU A 1 676 ? 8.534 40.801 -26.865 1.00 64.75 676 GLU A O 1
ATOM 5420 N N . MET A 1 677 ? 8.344 40.930 -24.632 1.00 71.00 677 MET A N 1
ATOM 5421 C CA . MET A 1 677 ? 6.936 40.538 -24.569 1.00 71.00 677 MET A CA 1
ATOM 5422 C C . MET A 1 677 ? 6.036 41.768 -24.434 1.00 71.00 677 MET A C 1
ATOM 5424 O O . MET A 1 677 ? 4.921 41.749 -24.975 1.00 71.00 677 MET A O 1
ATOM 5428 N N . CYS A 1 678 ? 6.501 42.855 -23.805 1.00 77.25 678 CYS A N 1
ATOM 5429 C CA . CYS A 1 678 ? 5.809 44.146 -23.810 1.00 77.25 678 CYS A CA 1
ATOM 5430 C C . CYS A 1 678 ? 6.280 45.070 -24.953 1.00 77.25 678 CYS A C 1
ATOM 5432 O O . CYS A 1 678 ? 7.458 45.080 -25.299 1.00 77.25 678 CYS A O 1
ATOM 5434 N N . PRO A 1 679 ? 5.394 45.919 -25.524 1.00 76.19 679 PRO A N 1
ATOM 5435 C CA . PRO A 1 679 ? 5.728 46.778 -26.672 1.00 76.19 679 PRO A CA 1
ATOM 5436 C C . PRO A 1 679 ? 6.855 47.797 -26.439 1.00 76.19 679 PRO A C 1
ATOM 5438 O O . PRO A 1 679 ? 7.396 48.328 -27.405 1.00 76.19 679 PRO A O 1
ATOM 5441 N N . PHE A 1 680 ? 7.170 48.106 -25.178 1.00 71.75 680 PHE A N 1
ATOM 5442 C CA . PHE A 1 680 ? 8.185 49.087 -24.781 1.00 71.75 680 PHE A CA 1
ATOM 5443 C C . PHE A 1 680 ? 9.299 48.482 -23.902 1.00 71.75 680 PHE A C 1
ATOM 5445 O O . PHE A 1 680 ? 10.075 49.232 -23.298 1.00 71.75 680 PHE A O 1
ATOM 5452 N N . GLY A 1 681 ? 9.373 47.143 -23.836 1.00 70.38 681 GLY A N 1
ATOM 5453 C CA . GLY A 1 681 ? 10.404 46.394 -23.106 1.00 70.38 681 GLY A CA 1
ATOM 5454 C C . GLY A 1 681 ? 10.384 46.583 -21.586 1.00 70.38 681 GLY A C 1
ATOM 5455 O O . GLY A 1 681 ? 11.417 46.450 -20.934 1.00 70.38 681 GLY A O 1
ATOM 5456 N N . ASP A 1 682 ? 9.245 46.978 -21.008 1.00 75.00 682 ASP A N 1
ATOM 5457 C CA . ASP A 1 682 ? 9.123 47.224 -19.564 1.00 75.00 682 ASP A CA 1
ATOM 5458 C C . ASP A 1 682 ? 9.217 45.935 -18.726 1.00 75.00 682 ASP A C 1
ATOM 5460 O O . ASP A 1 682 ? 9.597 45.992 -17.561 1.00 75.00 682 ASP A O 1
ATOM 5464 N N . ASP A 1 683 ? 8.927 44.785 -19.334 1.00 71.75 683 ASP A N 1
ATOM 5465 C CA . ASP A 1 683 ? 9.008 43.434 -18.769 1.00 71.75 683 ASP A CA 1
ATOM 5466 C C . ASP A 1 683 ? 10.433 42.992 -18.394 1.00 71.75 683 ASP A C 1
ATOM 5468 O O . ASP A 1 683 ? 10.597 42.118 -17.543 1.00 71.75 683 ASP A O 1
ATOM 5472 N N . ASP A 1 684 ? 11.455 43.632 -18.971 1.00 74.56 684 ASP A N 1
ATOM 5473 C CA . ASP A 1 684 ? 12.871 43.350 -18.699 1.00 74.56 684 ASP A CA 1
ATOM 5474 C C . ASP A 1 684 ? 13.588 44.506 -17.958 1.00 74.56 684 ASP A C 1
ATOM 5476 O O . ASP A 1 684 ? 14.711 44.337 -17.482 1.00 74.56 684 ASP A O 1
ATOM 5480 N N . ARG A 1 685 ? 12.959 45.688 -17.800 1.00 71.56 685 ARG A N 1
ATOM 5481 C CA . ARG A 1 685 ? 13.597 46.891 -17.202 1.00 71.56 685 ARG A CA 1
ATOM 5482 C C . ARG A 1 685 ? 14.020 46.734 -15.746 1.00 71.56 685 ARG A C 1
ATOM 5484 O O . ARG A 1 685 ? 14.892 47.459 -15.278 1.00 71.56 685 ARG A O 1
ATOM 5491 N N . PHE A 1 686 ? 13.369 45.833 -15.030 1.00 66.88 686 PHE A N 1
ATOM 5492 C CA . PHE A 1 686 ? 13.579 45.608 -13.607 1.00 66.88 686 PHE A CA 1
ATOM 5493 C C . PHE A 1 686 ? 14.779 44.685 -13.313 1.00 66.88 686 PHE A C 1
ATOM 5495 O O . PHE A 1 686 ? 15.262 44.646 -12.184 1.00 66.88 686 PHE A O 1
ATOM 5502 N N . CYS A 1 687 ? 15.297 43.978 -14.323 1.00 68.88 687 CYS A N 1
ATOM 5503 C CA . CYS A 1 687 ? 16.316 42.943 -14.170 1.00 68.88 687 CYS A CA 1
ATOM 5504 C C . CYS A 1 687 ? 17.696 43.407 -14.655 1.00 68.88 687 CYS A C 1
ATOM 5506 O O . CYS A 1 687 ? 18.196 42.998 -15.702 1.00 68.88 687 CYS A O 1
ATOM 5508 N N . GLU A 1 688 ? 18.356 44.261 -13.868 1.00 56.16 688 GLU A N 1
ATOM 5509 C CA . GLU A 1 688 ? 19.765 44.594 -14.096 1.00 56.16 688 GLU A CA 1
ATOM 5510 C C . GLU A 1 688 ? 20.683 43.513 -13.477 1.00 56.16 688 GLU A C 1
ATOM 5512 O O . GLU A 1 688 ? 20.913 43.493 -12.271 1.00 56.16 688 GLU A O 1
ATOM 5517 N N . SER A 1 689 ? 21.261 42.652 -14.335 1.00 52.53 689 SER A N 1
ATOM 5518 C CA . SER A 1 689 ? 22.467 41.800 -14.141 1.00 52.53 689 SER A CA 1
ATOM 5519 C C . SER A 1 689 ? 22.368 40.293 -13.812 1.00 52.53 689 SER A C 1
ATOM 5521 O O . SER A 1 689 ? 23.409 39.633 -13.852 1.00 52.53 689 SER A O 1
ATOM 5523 N N . SER A 1 690 ? 21.196 39.687 -13.607 1.00 53.19 690 SER A N 1
ATOM 5524 C CA . SER A 1 690 ? 21.061 38.230 -13.372 1.00 53.19 690 SER A CA 1
ATOM 5525 C C . SER A 1 690 ? 20.463 37.491 -14.581 1.00 53.19 690 SER A C 1
ATOM 5527 O O . SER A 1 690 ? 19.441 37.896 -15.128 1.00 53.19 690 SER A O 1
ATOM 5529 N N . ARG A 1 691 ? 21.124 36.413 -15.034 1.00 53.59 691 ARG A N 1
ATOM 5530 C CA . ARG A 1 691 ? 20.623 35.524 -16.100 1.00 53.59 691 ARG A CA 1
ATOM 5531 C C . ARG A 1 691 ? 19.554 34.595 -15.526 1.00 53.59 691 ARG A C 1
ATOM 5533 O O . ARG A 1 691 ? 19.904 33.551 -14.993 1.00 53.59 691 ARG A O 1
ATOM 5540 N N . PHE A 1 692 ? 18.289 34.977 -15.643 1.00 57.41 692 PHE A N 1
ATOM 5541 C CA . PHE A 1 692 ? 17.155 34.094 -15.373 1.00 57.41 692 PHE A CA 1
ATOM 5542 C C . PHE A 1 692 ? 16.684 33.479 -16.699 1.00 57.41 692 PHE A C 1
ATOM 5544 O O . PHE A 1 692 ? 15.743 33.980 -17.311 1.00 57.41 692 PHE A O 1
ATOM 5551 N N . ASP A 1 693 ? 17.366 32.433 -17.183 1.00 53.81 693 ASP A N 1
ATOM 5552 C CA . ASP A 1 693 ? 17.041 31.813 -18.486 1.00 53.81 693 ASP A CA 1
ATOM 5553 C C . ASP A 1 693 ? 15.599 31.236 -18.513 1.00 53.81 693 ASP A C 1
ATOM 5555 O O . ASP A 1 693 ? 14.969 31.227 -19.572 1.00 53.81 693 ASP A O 1
ATOM 5559 N N . ASP A 1 694 ? 15.033 30.885 -17.346 1.00 55.03 694 ASP A N 1
ATOM 5560 C CA . ASP A 1 694 ? 13.668 30.350 -17.180 1.00 55.03 694 ASP A CA 1
ATOM 5561 C C . ASP A 1 694 ? 12.654 31.355 -16.570 1.00 55.03 694 ASP A C 1
ATOM 5563 O O . ASP A 1 694 ? 11.492 31.017 -16.333 1.00 55.03 694 ASP A O 1
ATOM 5567 N N . GLY A 1 695 ? 13.035 32.627 -16.388 1.00 61.28 695 GLY A N 1
ATOM 5568 C CA . GLY A 1 695 ? 12.164 33.708 -15.890 1.00 61.28 695 GLY A CA 1
ATOM 5569 C C . GLY A 1 695 ? 12.113 33.881 -14.363 1.00 61.28 695 GLY A C 1
ATOM 5570 O O . GLY A 1 695 ? 12.424 32.978 -13.589 1.00 61.28 695 GLY A O 1
ATOM 5571 N N . LEU A 1 696 ? 11.711 35.080 -13.922 1.00 65.38 696 LEU A N 1
ATOM 5572 C CA . LEU A 1 696 ? 11.878 35.564 -12.539 1.00 65.38 696 LEU A CA 1
ATOM 5573 C C . LEU A 1 696 ? 11.193 34.701 -11.456 1.00 65.38 696 LEU A C 1
ATOM 5575 O O . LEU A 1 696 ? 11.749 34.504 -10.377 1.00 65.38 696 LEU A O 1
ATOM 5579 N N . CYS A 1 697 ? 9.984 34.205 -11.724 1.00 64.94 697 CYS A N 1
ATOM 5580 C CA . CYS A 1 697 ? 9.173 33.476 -10.740 1.00 64.94 697 CYS A CA 1
ATOM 5581 C C . CYS A 1 697 ? 9.349 31.950 -10.784 1.00 64.94 697 CYS A C 1
ATOM 5583 O O . CYS A 1 697 ? 8.757 31.256 -9.962 1.00 64.94 697 CYS A O 1
ATOM 5585 N N . PHE A 1 698 ? 10.175 31.433 -11.702 1.00 57.66 698 PHE A N 1
ATOM 5586 C CA . PHE A 1 698 ? 10.449 30.000 -11.852 1.00 57.66 698 PHE A CA 1
ATOM 5587 C C . PHE A 1 698 ? 11.540 29.507 -10.879 1.00 57.66 698 PHE A C 1
ATOM 5589 O O . PHE A 1 698 ? 11.434 28.419 -10.326 1.00 57.66 698 PHE A O 1
ATOM 5596 N N . GLU A 1 699 ? 12.558 30.329 -10.586 1.00 50.41 699 GLU A N 1
ATOM 5597 C CA . GLU A 1 699 ? 13.659 29.980 -9.663 1.00 50.41 699 GLU A CA 1
ATOM 5598 C C . GLU A 1 699 ? 13.338 30.195 -8.170 1.00 50.41 699 GLU A C 1
ATOM 5600 O O . GLU A 1 699 ? 14.102 29.760 -7.303 1.00 50.41 699 GLU A O 1
ATOM 5605 N N . TYR A 1 700 ? 12.199 30.819 -7.844 1.00 46.62 700 TYR A N 1
ATOM 5606 C CA . TYR A 1 700 ? 11.795 31.115 -6.460 1.00 46.62 700 TYR A CA 1
ATOM 5607 C C . TYR A 1 700 ? 11.554 29.841 -5.621 1.00 46.62 700 TYR A C 1
ATOM 5609 O O . TYR A 1 700 ? 11.657 29.873 -4.397 1.00 46.62 700 TYR A O 1
ATOM 5617 N N . THR A 1 701 ? 11.268 28.706 -6.266 1.00 46.62 701 THR A N 1
ATOM 5618 C CA . THR A 1 701 ? 11.091 27.393 -5.619 1.00 46.62 701 THR A CA 1
ATOM 5619 C C . THR A 1 701 ? 12.410 26.655 -5.361 1.00 46.62 701 THR A C 1
ATOM 5621 O O . THR A 1 701 ? 12.454 25.809 -4.472 1.00 46.62 701 THR A O 1
ATOM 5624 N N . ASN A 1 702 ? 13.491 26.996 -6.076 1.00 39.44 702 ASN A N 1
ATOM 5625 C CA . ASN A 1 702 ? 14.757 26.250 -6.058 1.00 39.44 702 ASN A CA 1
ATOM 5626 C C . ASN A 1 702 ? 15.922 26.977 -5.354 1.00 39.44 702 ASN A C 1
ATOM 5628 O O . ASN A 1 702 ? 16.885 26.318 -4.960 1.00 39.44 702 ASN A O 1
ATOM 5632 N N . TYR A 1 703 ? 15.847 28.299 -5.141 1.00 47.25 703 TYR A N 1
ATOM 5633 C CA . TYR A 1 703 ? 16.918 29.087 -4.507 1.00 47.25 703 TYR A CA 1
ATOM 5634 C C . TYR A 1 703 ? 16.403 29.970 -3.344 1.00 47.25 703 TYR A C 1
ATOM 5636 O O . TYR A 1 703 ? 15.900 31.070 -3.578 1.00 47.25 703 TYR A O 1
ATOM 5644 N N . PRO A 1 704 ? 16.594 29.565 -2.068 1.00 46.88 704 PRO A N 1
ATOM 5645 C CA . PRO A 1 704 ? 16.156 30.336 -0.893 1.00 46.88 704 PRO A CA 1
ATOM 5646 C C . PRO A 1 704 ? 16.866 31.694 -0.719 1.00 46.88 704 PRO A C 1
ATOM 5648 O O . PRO A 1 704 ? 16.434 32.535 0.066 1.00 46.88 704 PRO A O 1
ATOM 5651 N N . GLU A 1 705 ? 17.956 31.949 -1.448 1.00 45.62 705 GLU A N 1
ATOM 5652 C CA . GLU A 1 705 ? 18.711 33.209 -1.376 1.00 45.62 705 GLU A CA 1
ATOM 5653 C C . GLU A 1 705 ? 17.936 34.412 -1.961 1.00 45.62 705 GLU A C 1
ATOM 5655 O O . GLU A 1 705 ? 18.219 35.560 -1.608 1.00 45.62 705 GLU A O 1
ATOM 5660 N N . LEU A 1 706 ? 16.895 34.170 -2.774 1.00 47.44 706 LEU A N 1
ATOM 5661 C CA . LEU A 1 706 ? 15.991 35.202 -3.306 1.00 47.44 706 LEU A CA 1
ATOM 5662 C C . LEU A 1 706 ? 15.001 35.760 -2.261 1.00 47.44 706 LEU A C 1
ATOM 5664 O O . LEU A 1 706 ? 14.401 36.811 -2.499 1.00 47.44 706 LEU A O 1
ATOM 5668 N N . GLU A 1 707 ? 14.888 35.153 -1.068 1.00 45.25 707 GLU A N 1
ATOM 5669 C CA . GLU A 1 707 ? 14.087 35.687 0.053 1.00 45.25 707 GLU A CA 1
ATOM 5670 C C . GLU A 1 707 ? 14.521 37.098 0.497 1.00 45.25 707 GLU A C 1
ATOM 5672 O O . GLU A 1 707 ? 13.749 37.825 1.126 1.00 45.25 707 GLU A O 1
ATOM 5677 N N . HIS A 1 708 ? 15.746 37.516 0.158 1.00 47.84 708 HIS A N 1
ATOM 5678 C CA . HIS A 1 708 ? 16.304 38.819 0.530 1.00 47.84 708 HIS A CA 1
ATOM 5679 C C . HIS A 1 708 ? 15.797 40.006 -0.310 1.00 47.84 708 HIS A C 1
ATOM 5681 O O . HIS A 1 708 ? 16.126 41.151 0.013 1.00 47.84 708 HIS A O 1
ATOM 5687 N N . TYR A 1 709 ? 14.973 39.773 -1.339 1.00 59.69 709 TYR A N 1
ATOM 5688 C CA . TYR A 1 709 ? 14.488 40.805 -2.263 1.00 59.69 709 TYR A CA 1
ATOM 5689 C C . TYR A 1 709 ? 12.944 40.902 -2.248 1.00 59.69 709 TYR A C 1
ATOM 5691 O O . TYR A 1 709 ? 12.245 40.205 -2.987 1.00 59.69 709 TYR A O 1
ATOM 5699 N N . PRO A 1 710 ? 12.374 41.786 -1.402 1.00 61.00 710 PRO A N 1
ATOM 5700 C CA . PRO A 1 710 ? 10.929 41.884 -1.141 1.00 61.00 710 PRO A CA 1
ATOM 5701 C C . PRO A 1 710 ? 10.057 42.219 -2.361 1.00 61.00 710 PRO A C 1
ATOM 5703 O O . PRO A 1 710 ? 8.858 41.958 -2.371 1.00 61.00 710 PRO A O 1
ATOM 5706 N N . ASN A 1 711 ? 10.659 42.850 -3.361 1.00 66.12 711 ASN A N 1
ATOM 5707 C CA . ASN A 1 711 ? 10.048 43.279 -4.609 1.00 66.12 711 ASN A CA 1
ATOM 5708 C C . ASN A 1 711 ? 9.753 42.090 -5.546 1.00 66.12 711 ASN A C 1
ATOM 5710 O O . ASN A 1 711 ? 8.659 42.041 -6.098 1.00 66.12 711 ASN A O 1
ATOM 5714 N N . TYR A 1 712 ? 10.641 41.091 -5.650 1.00 68.44 712 TYR A N 1
ATOM 5715 C CA . TYR A 1 712 ? 10.389 39.877 -6.451 1.00 68.44 712 TYR A CA 1
ATOM 5716 C C . TYR A 1 712 ? 9.242 39.032 -5.883 1.00 68.44 712 TYR A C 1
ATOM 5718 O O . TYR A 1 712 ? 8.372 38.582 -6.627 1.00 68.44 712 TYR A O 1
ATOM 5726 N N . LYS A 1 713 ? 9.175 38.902 -4.551 1.00 65.75 713 LYS A N 1
ATOM 5727 C CA . LYS A 1 713 ? 8.089 38.193 -3.856 1.00 65.75 713 LYS A CA 1
ATOM 5728 C C . LYS A 1 713 ? 6.710 38.799 -4.141 1.00 65.75 713 LYS A C 1
ATOM 5730 O O . LYS A 1 713 ? 5.741 38.058 -4.272 1.00 65.75 713 LYS A O 1
ATOM 5735 N N . LEU A 1 714 ? 6.616 40.130 -4.238 1.00 70.06 714 LEU A N 1
ATOM 5736 C CA . LEU A 1 714 ? 5.355 40.812 -4.539 1.00 70.06 714 LEU A CA 1
ATOM 5737 C C . LEU A 1 714 ? 4.878 40.520 -5.969 1.00 70.06 714 LEU A C 1
ATOM 5739 O O . LEU A 1 714 ? 3.686 40.315 -6.163 1.00 70.06 714 LEU A O 1
ATOM 5743 N N . PHE A 1 715 ? 5.791 40.461 -6.946 1.00 70.94 715 PHE A N 1
ATOM 5744 C CA . PHE A 1 715 ? 5.437 40.120 -8.326 1.00 70.94 715 PHE A CA 1
ATOM 5745 C C . PHE A 1 715 ? 5.009 38.663 -8.455 1.00 70.94 715 PHE A C 1
ATOM 5747 O O . PHE A 1 715 ? 3.934 38.407 -8.976 1.00 70.94 715 PHE A O 1
ATOM 5754 N N . CYS A 1 716 ? 5.760 37.706 -7.912 1.00 68.94 716 CYS A N 1
ATOM 5755 C CA . CYS A 1 716 ? 5.374 36.295 -8.023 1.00 68.94 716 CYS A CA 1
ATOM 5756 C C . CYS A 1 716 ? 4.065 35.965 -7.284 1.00 68.94 716 CYS A C 1
ATOM 5758 O O . CYS A 1 716 ? 3.367 35.031 -7.664 1.00 68.94 716 CYS A O 1
ATOM 5760 N N . ALA A 1 717 ? 3.677 36.776 -6.292 1.00 65.44 717 ALA A N 1
ATOM 5761 C CA . ALA A 1 717 ? 2.375 36.696 -5.630 1.00 65.44 717 ALA A CA 1
ATOM 5762 C C . ALA A 1 717 ? 1.192 37.237 -6.466 1.00 65.44 717 ALA A C 1
ATOM 5764 O O . ALA A 1 717 ? 0.053 37.134 -6.018 1.00 65.44 717 ALA A O 1
ATOM 5765 N N . LEU A 1 718 ? 1.431 37.824 -7.648 1.00 69.00 718 LEU A N 1
ATOM 5766 C CA . LEU A 1 718 ? 0.375 38.194 -8.602 1.00 69.00 718 LEU A CA 1
ATOM 5767 C C . LEU A 1 718 ? -0.029 37.025 -9.518 1.00 69.00 718 LEU A C 1
ATOM 5769 O O . LEU A 1 718 ? -1.042 37.153 -10.201 1.00 69.00 718 LEU A O 1
ATOM 5773 N N . SER A 1 719 ? 0.735 35.918 -9.559 1.00 69.56 719 SER A N 1
ATOM 5774 C CA . SER A 1 719 ? 0.259 34.678 -10.196 1.00 69.56 719 SER A CA 1
ATOM 5775 C C . SER A 1 719 ? -0.921 34.139 -9.397 1.00 69.56 719 SER A C 1
ATOM 5777 O O . SER A 1 719 ? -0.845 33.982 -8.174 1.00 69.56 719 SER A O 1
ATOM 5779 N N . GLU A 1 720 ? -2.005 33.828 -10.102 1.00 66.62 720 GLU A N 1
ATOM 5780 C CA . GLU A 1 720 ? -3.207 33.254 -9.504 1.00 66.62 720 GLU A CA 1
ATOM 5781 C C . GLU A 1 720 ? -3.299 31.733 -9.703 1.00 66.62 720 GLU A C 1
ATOM 5783 O O . GLU A 1 720 ? -4.245 31.116 -9.225 1.00 66.62 720 GLU A O 1
ATOM 5788 N N . ALA A 1 721 ? -2.285 31.101 -10.312 1.00 58.66 721 ALA A N 1
ATOM 5789 C CA . ALA A 1 721 ? -2.236 29.652 -10.544 1.00 58.66 721 ALA A CA 1
ATOM 5790 C C . ALA A 1 721 ? -2.129 28.807 -9.257 1.00 58.66 721 ALA A C 1
ATOM 5792 O O . ALA A 1 721 ? -2.325 27.598 -9.289 1.00 58.66 721 ALA A O 1
ATOM 5793 N N . SER A 1 722 ? -1.836 29.430 -8.109 1.00 53.34 722 SER A N 1
ATOM 5794 C CA . SER A 1 722 ? -1.707 28.762 -6.801 1.00 53.34 722 SER A CA 1
ATOM 5795 C C . SER A 1 722 ? -2.998 28.730 -5.963 1.00 53.34 722 SER A C 1
ATOM 5797 O O . SER A 1 722 ? -2.938 28.456 -4.758 1.00 53.34 722 SER A O 1
ATOM 5799 N N . LYS A 1 723 ? -4.163 29.037 -6.554 1.00 53.16 723 LYS A N 1
ATOM 5800 C CA . LYS A 1 723 ? -5.468 28.902 -5.885 1.00 53.16 723 LYS A CA 1
ATOM 5801 C C . LYS A 1 723 ? -5.728 27.407 -5.604 1.00 53.16 723 LYS A C 1
ATOM 5803 O O . LYS A 1 723 ? -5.646 26.602 -6.530 1.00 53.16 723 LYS A O 1
ATOM 5808 N N . PRO A 1 724 ? -6.005 26.996 -4.351 1.00 50.75 724 PRO A N 1
ATOM 5809 C CA . PRO A 1 724 ? -6.444 25.630 -4.072 1.00 50.75 724 PRO A CA 1
ATOM 5810 C C . PRO A 1 724 ? -7.729 25.353 -4.855 1.00 50.75 724 PRO A C 1
ATOM 5812 O O . PRO A 1 724 ? -8.659 26.150 -4.768 1.00 50.75 724 PRO A O 1
ATOM 5815 N N . SER A 1 725 ? -7.788 24.242 -5.589 1.00 49.62 725 SER A N 1
ATOM 5816 C CA . SER A 1 725 ? -8.895 23.949 -6.508 1.00 49.62 725 SER A CA 1
ATOM 5817 C C . SER A 1 725 ? -10.245 23.711 -5.823 1.00 49.62 725 SER A C 1
ATOM 5819 O O . SER A 1 725 ? -11.265 23.800 -6.490 1.00 49.62 725 SER A O 1
ATOM 5821 N N . VAL A 1 726 ? -10.289 23.449 -4.507 1.00 55.22 726 VAL A N 1
ATOM 5822 C CA . VAL A 1 726 ? -11.551 23.282 -3.765 1.00 55.22 726 VAL A CA 1
ATOM 5823 C C . VAL A 1 726 ? -11.455 23.871 -2.352 1.00 55.22 726 VAL A C 1
ATOM 5825 O O . VAL A 1 726 ? -10.518 23.599 -1.591 1.00 55.22 726 VAL A O 1
ATOM 5828 N N . VAL A 1 727 ? -12.451 24.675 -1.970 1.00 60.81 727 VAL A N 1
ATOM 5829 C CA . VAL A 1 727 ? -12.656 25.162 -0.597 1.00 60.81 727 VAL A CA 1
ATOM 5830 C C . VAL A 1 727 ? -13.927 24.509 -0.057 1.00 60.81 727 VAL A C 1
ATOM 5832 O O . VAL A 1 727 ? -15.007 24.986 -0.349 1.00 60.81 727 VAL A O 1
ATOM 5835 N N . HIS A 1 728 ? -13.837 23.402 0.685 1.00 65.44 728 HIS A N 1
ATOM 5836 C CA . HIS A 1 728 ? -15.023 22.596 1.032 1.00 65.44 728 HIS A CA 1
ATOM 5837 C C . HIS A 1 728 ? -15.999 23.292 2.003 1.00 65.44 728 HIS A C 1
ATOM 5839 O O . HIS A 1 728 ? -17.145 23.536 1.652 1.00 65.44 728 HIS A O 1
ATOM 5845 N N . PHE A 1 729 ? -15.570 23.615 3.227 1.00 80.12 729 PHE A N 1
ATOM 5846 C CA . PHE A 1 729 ? -16.363 24.370 4.207 1.00 80.12 729 PHE A CA 1
ATOM 5847 C C . PHE A 1 729 ? -15.463 24.833 5.357 1.00 80.12 729 PHE A C 1
ATOM 5849 O O . PHE A 1 729 ? -14.590 24.087 5.800 1.00 80.12 729 PHE A O 1
ATOM 5856 N N . ALA A 1 730 ? -15.676 26.040 5.881 1.00 74.50 730 ALA A N 1
ATOM 5857 C CA . ALA A 1 730 ? -14.908 26.552 7.016 1.00 74.50 730 ALA A CA 1
ATOM 5858 C C . ALA A 1 730 ? -15.805 27.256 8.039 1.00 74.50 730 ALA A C 1
ATOM 5860 O O . ALA A 1 730 ? -16.715 27.994 7.674 1.00 74.50 730 ALA A O 1
ATOM 5861 N N . LEU A 1 731 ? -15.527 27.062 9.333 1.00 77.00 731 LEU A N 1
ATOM 5862 C CA . LEU A 1 731 ? -16.196 27.786 10.427 1.00 77.00 731 LEU A CA 1
ATOM 5863 C C . LEU A 1 731 ? -15.446 29.058 10.843 1.00 77.00 731 LEU A C 1
ATOM 5865 O O . LEU A 1 731 ? -16.047 29.987 11.381 1.00 77.00 731 LEU A O 1
ATOM 5869 N N . THR A 1 732 ? -14.141 29.104 10.580 1.00 70.44 732 THR A N 1
ATOM 5870 C CA . THR A 1 732 ? -13.238 30.226 10.860 1.00 70.44 732 THR A CA 1
ATOM 5871 C C . THR A 1 732 ? -12.308 30.487 9.682 1.00 70.44 732 THR A C 1
ATOM 5873 O O . THR A 1 732 ? -12.171 29.680 8.766 1.00 70.44 732 THR A O 1
ATOM 5876 N N . ARG A 1 733 ? -11.663 31.654 9.709 1.00 61.59 733 ARG A N 1
ATOM 5877 C CA . ARG A 1 733 ? -10.711 32.117 8.695 1.00 61.59 733 ARG A CA 1
ATOM 5878 C C . ARG A 1 733 ? -9.571 31.112 8.460 1.00 61.59 733 ARG A C 1
ATOM 5880 O O . ARG A 1 733 ? -8.877 30.745 9.408 1.00 61.59 733 ARG A O 1
ATOM 5887 N N . ARG A 1 734 ? -9.258 30.810 7.193 1.00 52.50 734 ARG A N 1
ATOM 5888 C CA . ARG A 1 734 ? -7.964 30.218 6.796 1.00 52.50 734 ARG A CA 1
ATOM 5889 C C . ARG A 1 734 ? -6.849 31.253 7.015 1.00 52.50 734 ARG A C 1
ATOM 5891 O O . ARG A 1 734 ? -6.814 32.293 6.362 1.00 52.50 734 ARG A O 1
ATOM 5898 N N . LYS A 1 735 ? -5.908 31.005 7.933 1.00 44.62 735 LYS A N 1
ATOM 5899 C CA . LYS A 1 735 ? -4.666 31.797 8.011 1.00 44.62 735 LYS A CA 1
ATOM 5900 C C . LYS A 1 735 ? -3.684 31.287 6.954 1.00 44.62 735 LYS A C 1
ATOM 5902 O O . LYS A 1 735 ? -3.075 30.238 7.146 1.00 44.62 735 LYS A O 1
ATOM 5907 N N . ARG A 1 736 ? -3.447 32.040 5.876 1.00 39.59 736 ARG A N 1
ATOM 5908 C CA . ARG A 1 736 ? -2.303 31.771 4.988 1.00 39.59 736 ARG A CA 1
ATOM 5909 C C . ARG A 1 736 ? -1.011 32.090 5.762 1.00 39.59 736 ARG A C 1
ATOM 5911 O O . ARG A 1 736 ? -0.743 33.244 6.102 1.00 39.59 736 ARG A O 1
ATOM 5918 N N . GLY A 1 737 ? -0.251 31.051 6.116 1.00 38.47 737 GLY A N 1
ATOM 5919 C CA . GLY A 1 737 ? 1.041 31.169 6.808 1.00 38.47 737 GLY A CA 1
ATOM 5920 C C . GLY A 1 737 ? 1.045 30.924 8.322 1.00 38.47 737 GLY A C 1
ATOM 5921 O O . GLY A 1 737 ? 2.009 31.311 8.976 1.00 38.47 737 GLY A O 1
ATOM 5922 N N . ALA A 1 738 ? 0.023 30.280 8.892 1.00 29.22 738 ALA A N 1
ATOM 5923 C CA . ALA A 1 738 ? 0.186 29.613 10.180 1.00 29.22 738 ALA A CA 1
ATOM 5924 C C . ALA A 1 738 ? 0.484 28.133 9.922 1.00 29.22 738 ALA A C 1
ATOM 5926 O O . ALA A 1 738 ? -0.414 27.341 9.654 1.00 29.22 738 ALA A O 1
ATOM 5927 N N . THR A 1 739 ? 1.752 27.750 10.039 1.00 31.11 739 THR A N 1
ATOM 5928 C CA . THR A 1 739 ? 2.089 26.450 10.616 1.00 31.11 739 THR A CA 1
ATOM 5929 C C . THR A 1 739 ? 1.535 26.447 12.040 1.00 31.11 739 THR A C 1
ATOM 5931 O O . THR A 1 739 ? 2.240 26.719 13.009 1.00 31.11 739 THR A O 1
ATOM 5934 N N . GLU A 1 740 ? 0.224 26.249 12.182 1.00 25.92 740 GLU A N 1
ATOM 5935 C CA . GLU A 1 740 ? -0.362 26.001 13.486 1.00 25.92 740 GLU A CA 1
ATOM 5936 C C . GLU A 1 740 ? 0.105 24.615 13.907 1.00 25.92 740 GLU A C 1
ATOM 5938 O O . GLU A 1 740 ? -0.331 23.577 13.416 1.00 25.92 740 GLU A O 1
ATOM 5943 N N . THR A 1 741 ? 1.075 24.645 14.814 1.00 27.06 741 THR A N 1
ATOM 5944 C CA . THR A 1 741 ? 1.333 23.632 15.821 1.00 27.06 741 THR A CA 1
ATOM 5945 C C . THR A 1 741 ? 0.024 23.293 16.536 1.00 27.06 741 THR A C 1
ATOM 5947 O O . THR A 1 741 ? -0.206 23.727 17.664 1.00 27.06 741 THR A O 1
ATOM 5950 N N . SER A 1 742 ? -0.847 22.513 15.900 1.00 24.81 742 SER A N 1
ATOM 5951 C CA . SER A 1 742 ? -1.737 21.631 16.634 1.00 24.81 742 SER A CA 1
ATOM 5952 C C . SER A 1 742 ? -0.836 20.601 17.294 1.00 24.81 742 SER A C 1
ATOM 5954 O O . SER A 1 742 ? -0.046 19.927 16.629 1.00 24.81 742 SER A O 1
ATOM 5956 N N . THR A 1 743 ? -0.914 20.511 18.611 1.00 27.38 743 THR A N 1
ATOM 5957 C CA . THR A 1 743 ? -0.311 19.468 19.432 1.00 27.38 743 THR A CA 1
ATOM 5958 C C . THR A 1 743 ? -0.923 18.103 19.093 1.00 27.38 743 THR A C 1
ATOM 5960 O O . THR A 1 743 ? -1.620 17.497 19.896 1.00 27.38 743 THR A O 1
ATOM 5963 N N . ILE A 1 744 ? -0.614 17.590 17.903 1.00 24.39 744 ILE A N 1
ATOM 5964 C CA . ILE A 1 744 ? -0.591 16.166 17.598 1.00 24.39 744 ILE A CA 1
ATOM 5965 C C . ILE A 1 744 ? 0.872 15.765 17.733 1.00 24.39 744 ILE A C 1
ATOM 5967 O O . ILE A 1 744 ? 1.759 16.227 17.017 1.00 24.39 744 ILE A O 1
ATOM 5971 N N . SER A 1 745 ? 1.141 14.971 18.758 1.00 22.53 745 SER A N 1
ATOM 5972 C CA . SER A 1 745 ? 2.469 14.478 19.080 1.00 22.53 745 SER A CA 1
ATOM 5973 C C . SER A 1 745 ? 3.073 13.697 17.909 1.00 22.53 745 SER A C 1
ATOM 5975 O O . SER A 1 745 ? 2.596 12.615 17.582 1.00 22.53 745 SER A O 1
ATOM 5977 N N . HIS A 1 746 ? 4.176 14.232 17.386 1.00 25.66 746 HIS A N 1
ATOM 5978 C CA . HIS A 1 746 ? 5.254 13.565 16.656 1.00 25.66 746 HIS A CA 1
ATOM 5979 C C . HIS A 1 746 ? 4.877 12.715 15.433 1.00 25.66 746 HIS A C 1
ATOM 5981 O O . HIS A 1 746 ? 4.732 11.500 15.528 1.00 25.66 746 HIS A O 1
ATOM 5987 N N . GLN A 1 747 ? 4.997 13.312 14.252 1.00 23.92 747 GLN A N 1
ATOM 5988 C CA . GLN A 1 747 ? 6.020 12.890 13.292 1.00 23.92 747 GLN A CA 1
ATOM 5989 C C . GLN A 1 747 ? 6.322 14.090 12.397 1.00 23.92 747 GLN A C 1
ATOM 5991 O O . GLN A 1 747 ? 5.458 14.603 11.699 1.00 23.92 747 GLN A O 1
ATOM 5996 N N . GLU A 1 748 ? 7.529 14.620 12.542 1.00 23.72 748 GLU A N 1
ATOM 5997 C CA . GLU A 1 748 ? 8.014 15.753 11.772 1.00 23.72 748 GLU A CA 1
ATOM 5998 C C . GLU A 1 748 ? 8.018 15.380 10.284 1.00 23.72 748 GLU A C 1
ATOM 6000 O O . GLU A 1 748 ? 8.759 14.487 9.873 1.00 23.72 748 GLU A O 1
ATOM 6005 N N . ASN A 1 749 ? 7.261 16.111 9.463 1.00 24.08 749 ASN A N 1
ATOM 6006 C CA . ASN A 1 749 ? 7.671 16.346 8.084 1.00 24.08 749 ASN A CA 1
ATOM 6007 C C . ASN A 1 749 ? 8.896 17.259 8.151 1.00 24.08 749 ASN A C 1
ATOM 6009 O O . ASN A 1 749 ? 8.802 18.483 8.056 1.00 24.08 749 ASN A O 1
ATOM 6013 N N . VAL A 1 750 ? 10.056 16.649 8.396 1.00 25.23 750 VAL A N 1
ATOM 6014 C CA . VAL A 1 750 ? 11.343 17.282 8.147 1.00 25.23 750 VAL A CA 1
ATOM 6015 C C . VAL A 1 750 ? 11.422 17.458 6.636 1.00 25.23 750 VAL A C 1
ATOM 6017 O O . VAL A 1 750 ? 11.842 16.558 5.917 1.00 25.23 750 VAL A O 1
ATOM 6020 N N . VAL A 1 751 ? 11.005 18.625 6.145 1.00 24.41 751 VAL A N 1
ATOM 6021 C CA . VAL A 1 751 ? 11.490 19.130 4.862 1.00 24.41 751 VAL A CA 1
ATOM 6022 C C . VAL A 1 751 ? 12.999 19.236 5.031 1.00 24.41 751 VAL A C 1
ATOM 6024 O O . VAL A 1 751 ? 13.517 20.101 5.740 1.00 24.41 751 VAL A O 1
ATOM 6027 N N . LEU A 1 752 ? 13.695 18.248 4.479 1.00 27.41 752 LEU A N 1
ATOM 6028 C CA . LEU A 1 752 ? 15.132 18.094 4.547 1.00 27.41 752 LEU A CA 1
ATOM 6029 C C . LEU A 1 752 ? 15.793 19.241 3.747 1.00 27.41 752 LEU A C 1
ATOM 6031 O O . LEU A 1 752 ? 16.256 19.038 2.632 1.00 27.41 752 LEU A O 1
ATOM 6035 N N . SER A 1 753 ? 15.962 20.423 4.346 1.00 26.08 753 SER A N 1
ATOM 6036 C CA . SER A 1 753 ? 16.983 21.388 3.916 1.00 26.08 753 SER A CA 1
ATOM 6037 C C . SER A 1 753 ? 18.364 20.891 4.376 1.00 26.08 753 SER A C 1
ATOM 6039 O O . SER A 1 753 ? 18.918 21.381 5.362 1.00 26.08 753 SER A O 1
ATOM 6041 N N . TRP A 1 754 ? 18.905 19.846 3.738 1.00 25.94 754 TRP A N 1
ATOM 6042 C CA . TRP A 1 754 ? 20.201 19.271 4.127 1.00 25.94 754 TRP A CA 1
ATOM 6043 C C . TRP A 1 754 ? 21.310 19.858 3.271 1.00 25.94 754 TRP A C 1
ATOM 6045 O O . TRP A 1 754 ? 21.295 19.796 2.046 1.00 25.94 754 TRP A O 1
ATOM 6055 N N . HIS A 1 755 ? 22.286 20.435 3.968 1.00 28.75 755 HIS A N 1
ATOM 6056 C CA . HIS A 1 755 ? 23.528 20.983 3.447 1.00 28.75 755 HIS A CA 1
ATOM 6057 C C . HIS A 1 755 ? 24.130 20.169 2.284 1.00 28.75 755 HIS A C 1
ATOM 6059 O O . HIS A 1 755 ? 24.613 19.052 2.469 1.00 28.75 755 HIS A O 1
ATOM 6065 N N . GLN A 1 756 ? 24.214 20.795 1.107 1.00 31.64 756 GLN A N 1
ATOM 6066 C CA . GLN A 1 756 ? 24.781 20.239 -0.132 1.00 31.64 756 GLN A CA 1
ATOM 6067 C C . GLN A 1 756 ? 26.306 19.983 -0.106 1.00 31.64 756 GLN A C 1
ATOM 6069 O O . GLN A 1 756 ? 26.846 19.419 -1.052 1.00 31.64 756 GLN A O 1
ATOM 6074 N N . ASN A 1 757 ? 27.035 20.327 0.962 1.00 28.47 757 ASN A N 1
ATOM 6075 C CA . ASN A 1 757 ? 28.508 20.328 0.927 1.00 28.47 757 ASN A CA 1
ATOM 6076 C C . ASN A 1 757 ? 29.217 19.072 1.480 1.00 28.47 757 ASN A C 1
ATOM 6078 O O . ASN A 1 757 ? 30.443 19.020 1.425 1.00 28.47 757 ASN A O 1
ATOM 6082 N N . HIS A 1 758 ? 28.503 18.039 1.953 1.00 31.23 758 HIS A N 1
ATOM 6083 C CA . HIS A 1 758 ? 29.127 16.789 2.444 1.00 31.23 758 HIS A CA 1
ATOM 6084 C C . HIS A 1 758 ? 28.808 15.514 1.632 1.00 31.23 758 HIS A C 1
ATOM 6086 O O . HIS A 1 758 ? 29.388 14.464 1.908 1.00 31.23 758 HIS A O 1
ATOM 6092 N N . TYR A 1 759 ? 27.967 15.592 0.594 1.00 38.66 759 TYR A N 1
ATOM 6093 C CA . TYR A 1 759 ? 27.425 14.420 -0.120 1.00 38.66 759 TYR A CA 1
ATOM 6094 C C . TYR A 1 759 ? 28.281 13.876 -1.281 1.00 38.66 759 TYR A C 1
ATOM 6096 O O . TYR A 1 759 ? 27.967 12.839 -1.863 1.00 38.66 759 TYR A O 1
ATOM 6104 N N . THR A 1 760 ? 29.404 14.510 -1.626 1.00 36.38 760 THR A N 1
ATOM 6105 C CA . THR A 1 760 ? 30.170 14.141 -2.834 1.00 36.38 760 THR A CA 1
ATOM 6106 C C . THR A 1 760 ? 30.943 12.821 -2.725 1.00 36.38 760 THR A C 1
ATOM 6108 O O . THR A 1 760 ? 31.357 12.284 -3.750 1.00 36.38 760 THR A O 1
ATOM 6111 N N . LYS A 1 761 ? 31.113 12.257 -1.518 1.00 36.56 761 LYS A N 1
ATOM 6112 C CA . LYS A 1 761 ? 31.764 10.947 -1.312 1.00 36.56 761 LYS A CA 1
ATOM 6113 C C . LYS A 1 761 ? 30.785 9.771 -1.166 1.00 36.56 761 LYS A C 1
ATOM 6115 O O . LYS A 1 761 ? 31.203 8.641 -1.390 1.00 36.56 761 LYS A O 1
ATOM 6120 N N . SER A 1 762 ? 29.516 10.014 -0.817 1.00 42.62 762 SER A N 1
ATOM 6121 C CA . SER A 1 762 ? 28.496 8.967 -0.607 1.00 42.62 762 SER A CA 1
ATOM 6122 C C . SER A 1 762 ? 27.681 8.641 -1.866 1.00 42.62 762 SER A C 1
ATOM 6124 O O . SER A 1 762 ? 27.250 7.502 -2.035 1.00 42.62 762 SER A O 1
ATOM 6126 N N . LEU A 1 763 ? 27.549 9.584 -2.805 1.00 44.16 763 LEU A N 1
ATOM 6127 C CA . LEU A 1 763 ? 26.819 9.392 -4.070 1.00 44.16 763 LEU A CA 1
ATOM 6128 C C . LEU A 1 763 ? 27.422 8.318 -4.997 1.00 44.16 763 LEU A C 1
ATOM 6130 O O . LEU A 1 763 ? 26.694 7.704 -5.770 1.00 44.16 763 LEU A O 1
ATOM 6134 N N . GLN A 1 764 ? 28.726 8.027 -4.895 1.00 46.12 764 GLN A N 1
ATOM 6135 C CA . GLN A 1 764 ? 29.365 6.942 -5.659 1.00 46.12 764 GLN A CA 1
ATOM 6136 C C . GLN A 1 764 ? 28.954 5.531 -5.194 1.00 46.12 764 GLN A C 1
ATOM 6138 O O . GLN A 1 764 ? 29.094 4.589 -5.965 1.00 46.12 764 GLN A O 1
ATOM 6143 N N . VAL A 1 765 ? 28.442 5.370 -3.965 1.00 53.62 765 VAL A N 1
ATOM 6144 C CA . VAL A 1 765 ? 28.198 4.051 -3.342 1.00 53.62 765 VAL A CA 1
ATOM 6145 C C . VAL A 1 765 ? 26.702 3.701 -3.249 1.00 53.62 765 VAL A C 1
ATOM 6147 O O . VAL A 1 765 ? 26.351 2.551 -2.995 1.00 53.62 765 VAL A O 1
ATOM 6150 N N . ALA A 1 766 ? 25.803 4.656 -3.518 1.00 53.25 766 ALA A N 1
ATOM 6151 C CA . ALA A 1 766 ? 24.349 4.480 -3.392 1.00 53.25 766 ALA A CA 1
ATOM 6152 C C . ALA A 1 766 ? 23.774 3.347 -4.272 1.00 53.25 766 ALA A C 1
ATOM 6154 O O . ALA A 1 766 ? 22.819 2.675 -3.883 1.00 53.25 766 ALA A O 1
ATOM 6155 N N . TRP A 1 767 ? 24.396 3.083 -5.425 1.00 62.19 767 TRP A N 1
ATOM 6156 C CA . TRP A 1 767 ? 23.964 2.051 -6.375 1.00 62.19 767 TRP A CA 1
ATOM 6157 C C . TRP A 1 767 ? 24.556 0.662 -6.101 1.00 62.19 767 TRP A C 1
ATOM 6159 O O . TRP A 1 767 ? 24.142 -0.307 -6.739 1.00 62.19 767 TRP A O 1
ATOM 6169 N N . LEU A 1 768 ? 25.495 0.530 -5.150 1.00 73.12 768 LEU A N 1
ATOM 6170 C CA . LEU A 1 768 ? 26.260 -0.706 -4.929 1.00 73.12 768 LEU A CA 1
ATOM 6171 C C . LEU A 1 768 ? 25.370 -1.917 -4.613 1.00 73.12 768 LEU A C 1
ATOM 6173 O O . LEU A 1 768 ? 25.680 -3.030 -5.036 1.00 73.12 768 LEU A O 1
ATOM 6177 N N . CYS A 1 769 ? 24.271 -1.684 -3.894 1.00 77.75 769 CYS A N 1
ATOM 6178 C CA . CYS A 1 769 ? 23.350 -2.716 -3.429 1.00 77.75 769 CYS A CA 1
ATOM 6179 C C . CYS A 1 769 ? 22.021 -2.765 -4.189 1.00 77.75 769 CYS A C 1
ATOM 6181 O O . CYS A 1 769 ? 21.082 -3.375 -3.684 1.00 77.75 769 CYS A O 1
ATOM 6183 N N . ASN A 1 770 ? 21.898 -2.139 -5.367 1.00 76.88 770 ASN A N 1
ATOM 6184 C CA . ASN A 1 770 ? 20.621 -2.026 -6.086 1.00 76.88 770 ASN A CA 1
ATOM 6185 C C . ASN A 1 770 ? 19.493 -1.549 -5.147 1.00 76.88 770 ASN A C 1
ATOM 6187 O O . ASN A 1 770 ? 19.594 -0.451 -4.617 1.00 76.88 770 ASN A O 1
ATOM 6191 N N . ARG A 1 771 ? 18.449 -2.349 -4.872 1.00 73.38 771 ARG A N 1
ATOM 6192 C CA . ARG A 1 771 ? 17.368 -2.034 -3.906 1.00 73.38 771 ARG A CA 1
ATOM 6193 C C . ARG A 1 771 ? 17.632 -2.493 -2.458 1.00 73.38 771 ARG A C 1
ATOM 6195 O O . ARG A 1 771 ? 16.808 -2.264 -1.583 1.00 73.38 771 ARG A O 1
ATOM 6202 N N . GLY A 1 772 ? 18.784 -3.097 -2.183 1.00 81.62 772 GLY A N 1
ATOM 6203 C CA . GLY A 1 772 ? 19.218 -3.487 -0.841 1.00 81.62 772 GLY A CA 1
ATOM 6204 C C . GLY A 1 772 ? 19.859 -2.360 -0.027 1.00 81.62 772 GLY A C 1
ATOM 6205 O O . GLY A 1 772 ? 20.158 -1.279 -0.543 1.00 81.62 772 GLY A O 1
ATOM 6206 N N . LEU A 1 773 ? 20.101 -2.653 1.252 1.00 85.62 773 LEU A N 1
ATOM 6207 C CA . LEU A 1 773 ? 20.792 -1.781 2.200 1.00 85.62 773 LEU A CA 1
ATOM 6208 C C . LEU A 1 773 ? 22.287 -2.085 2.200 1.00 85.62 773 LEU A C 1
ATOM 6210 O O . LEU A 1 773 ? 22.702 -3.236 2.359 1.00 85.62 773 LEU A O 1
ATOM 6214 N N . LEU A 1 774 ? 23.091 -1.038 2.056 1.00 84.06 774 LEU A N 1
ATOM 6215 C CA . LEU A 1 774 ? 24.541 -1.118 2.134 1.00 84.06 774 LEU A CA 1
ATOM 6216 C C . LEU A 1 774 ? 24.990 -1.223 3.592 1.00 84.06 774 LEU A C 1
ATOM 6218 O O . LEU A 1 774 ? 24.652 -0.377 4.415 1.00 84.06 774 LEU A O 1
ATOM 6222 N N . THR A 1 775 ? 25.785 -2.241 3.904 1.00 84.19 775 THR A N 1
ATOM 6223 C CA . THR A 1 775 ? 26.409 -2.429 5.214 1.00 84.19 775 THR A CA 1
ATOM 6224 C C . THR A 1 775 ? 27.881 -2.797 5.050 1.00 84.19 775 THR A C 1
ATOM 6226 O O . THR A 1 775 ? 28.315 -3.279 4.004 1.00 84.19 775 THR A O 1
ATOM 6229 N N . TRP A 1 776 ? 28.682 -2.561 6.078 1.00 79.12 776 TRP A N 1
ATOM 6230 C CA . TRP A 1 776 ? 30.058 -3.030 6.118 1.00 79.12 776 TRP A CA 1
ATOM 6231 C C . TRP A 1 776 ? 30.123 -4.436 6.691 1.00 79.12 776 TRP A C 1
ATOM 6233 O O . TRP A 1 776 ? 29.510 -4.710 7.716 1.00 79.12 776 TRP A O 1
ATOM 6243 N N . HIS A 1 777 ? 30.917 -5.296 6.064 1.00 76.31 777 HIS A N 1
ATOM 6244 C CA . HIS A 1 777 ? 31.251 -6.631 6.533 1.00 76.31 777 HIS A CA 1
ATOM 6245 C C . HIS A 1 777 ? 32.762 -6.762 6.738 1.00 76.31 777 HIS A C 1
ATOM 6247 O O . HIS A 1 777 ? 33.571 -6.341 5.906 1.00 76.31 777 HIS A O 1
ATOM 6253 N N . LEU A 1 778 ? 33.162 -7.340 7.866 1.00 69.00 778 LEU A N 1
ATOM 6254 C CA . LEU A 1 778 ? 34.565 -7.448 8.248 1.00 69.00 778 LEU A CA 1
ATOM 6255 C C . LEU A 1 778 ? 35.139 -8.826 7.888 1.00 69.00 778 LEU A C 1
ATOM 6257 O O . LEU A 1 778 ? 34.888 -9.810 8.576 1.00 69.00 778 LEU A O 1
ATOM 6261 N N . THR A 1 779 ? 35.962 -8.889 6.835 1.00 64.62 779 THR A N 1
ATOM 6262 C CA . THR A 1 779 ? 36.638 -10.121 6.383 1.00 64.62 779 THR A CA 1
ATOM 6263 C C . THR A 1 779 ? 38.151 -10.009 6.525 1.00 64.62 779 THR A C 1
ATOM 6265 O O . THR A 1 779 ? 38.748 -9.105 5.947 1.00 64.62 779 THR A O 1
ATOM 6268 N N . HIS A 1 780 ? 38.793 -10.935 7.244 1.00 60.47 780 HIS A N 1
ATOM 6269 C CA . HIS A 1 780 ? 40.259 -11.019 7.385 1.00 60.47 780 HIS A CA 1
ATOM 6270 C C . HIS A 1 780 ? 40.941 -9.653 7.647 1.00 60.47 780 HIS A C 1
ATOM 6272 O O . HIS A 1 780 ? 41.865 -9.270 6.931 1.00 60.47 780 HIS A O 1
ATOM 6278 N N . GLU A 1 781 ? 40.441 -8.905 8.644 1.00 62.25 781 GLU A N 1
ATOM 6279 C CA . GLU A 1 781 ? 40.897 -7.553 9.044 1.00 62.25 781 GLU A CA 1
ATOM 6280 C C . GLU A 1 781 ? 40.687 -6.428 8.006 1.00 62.25 781 GLU A C 1
ATOM 6282 O O . GLU A 1 781 ? 41.129 -5.297 8.213 1.00 62.25 781 GLU A O 1
ATOM 6287 N N . LYS A 1 782 ? 39.972 -6.691 6.906 1.00 67.81 782 LYS A N 1
ATOM 6288 C CA . LYS A 1 782 ? 39.550 -5.681 5.928 1.00 67.81 782 LYS A CA 1
ATOM 6289 C C . LYS A 1 782 ? 38.040 -5.484 5.964 1.00 67.81 782 LYS A C 1
ATOM 6291 O O . LYS A 1 782 ? 37.268 -6.437 5.895 1.00 67.81 782 LYS A O 1
ATOM 6296 N N . LEU A 1 783 ? 37.642 -4.221 6.037 1.00 70.81 783 LEU A N 1
ATOM 6297 C CA . LEU A 1 783 ? 36.269 -3.770 5.851 1.00 70.81 783 LEU A CA 1
ATOM 6298 C C . LEU A 1 783 ? 35.918 -3.842 4.359 1.00 70.81 783 LEU A C 1
ATOM 6300 O O . LEU A 1 783 ? 36.582 -3.211 3.535 1.00 70.81 783 LEU A O 1
ATOM 6304 N N . VAL A 1 784 ? 34.896 -4.626 4.024 1.00 79.00 784 VAL A N 1
ATOM 6305 C CA . VAL A 1 784 ? 34.363 -4.792 2.666 1.00 79.00 784 VAL A CA 1
ATOM 6306 C C . VAL A 1 784 ? 32.878 -4.448 2.687 1.00 79.00 784 VAL A C 1
ATOM 6308 O O . VAL A 1 784 ? 32.197 -4.693 3.678 1.00 79.00 784 VAL A O 1
ATOM 6311 N N . TYR A 1 785 ? 32.360 -3.871 1.608 1.00 78.88 785 TYR A N 1
ATOM 6312 C CA . TYR A 1 785 ? 30.925 -3.633 1.483 1.00 78.88 785 TYR A CA 1
ATOM 6313 C C . TYR A 1 785 ? 30.154 -4.942 1.283 1.00 78.88 785 TYR A C 1
ATOM 6315 O O . TYR A 1 785 ? 30.570 -5.808 0.515 1.00 78.88 785 TYR A O 1
ATOM 6323 N N . GLN A 1 786 ? 29.007 -5.049 1.943 1.00 83.94 786 GLN A N 1
ATOM 6324 C CA . GLN A 1 786 ? 28.059 -6.152 1.858 1.00 83.94 786 GLN A CA 1
ATOM 6325 C C . GLN A 1 786 ? 26.643 -5.583 1.742 1.00 83.94 786 GLN A C 1
ATOM 6327 O O . GLN A 1 786 ? 26.346 -4.520 2.284 1.00 83.94 786 GLN A O 1
ATOM 6332 N N . CYS A 1 787 ? 25.755 -6.293 1.052 1.00 85.81 787 CYS A N 1
ATOM 6333 C CA . CYS A 1 787 ? 24.375 -5.858 0.868 1.00 85.81 787 CYS A CA 1
ATOM 6334 C C . CYS A 1 787 ? 23.392 -6.744 1.641 1.00 85.81 787 CYS A C 1
ATOM 6336 O O . CYS A 1 787 ? 23.492 -7.974 1.600 1.00 85.81 787 CYS A O 1
ATOM 6338 N N . LEU A 1 788 ? 22.433 -6.107 2.321 1.00 87.44 788 LEU A N 1
ATOM 6339 C CA . LEU A 1 788 ? 21.227 -6.746 2.849 1.00 87.44 788 LEU A CA 1
ATOM 6340 C C . LEU A 1 788 ? 20.102 -6.556 1.829 1.00 87.44 788 LEU A C 1
ATOM 6342 O O . LEU A 1 788 ? 19.683 -5.432 1.560 1.00 87.44 788 LEU A O 1
ATOM 6346 N N . CYS A 1 789 ? 19.618 -7.645 1.247 1.00 87.56 789 CYS A N 1
ATOM 6347 C CA . CYS A 1 789 ? 18.625 -7.627 0.180 1.00 87.56 789 CYS A CA 1
ATOM 6348 C C . CYS A 1 789 ? 17.212 -7.792 0.729 1.00 87.56 789 CYS A C 1
ATOM 6350 O O . CYS A 1 789 ? 16.989 -8.605 1.631 1.00 87.56 789 CYS A O 1
ATOM 6352 N N . SER A 1 790 ? 16.263 -7.049 0.151 1.00 87.94 790 SER A N 1
ATOM 6353 C CA . SER A 1 790 ? 14.836 -7.246 0.407 1.00 87.94 790 SER A CA 1
ATOM 6354 C C . SER A 1 790 ? 14.374 -8.621 -0.094 1.00 87.94 790 SER A C 1
ATOM 6356 O O . SER A 1 790 ? 15.094 -9.323 -0.811 1.00 87.94 790 SER A O 1
ATOM 6358 N N . GLN A 1 791 ? 13.144 -9.017 0.243 1.00 86.44 791 GLN A N 1
ATOM 6359 C CA . GLN A 1 791 ? 12.597 -10.313 -0.166 1.00 86.44 791 GLN A CA 1
ATOM 6360 C C . GLN A 1 791 ? 12.570 -10.526 -1.688 1.00 86.44 791 GLN A C 1
ATOM 6362 O O . GLN A 1 791 ? 12.700 -11.663 -2.150 1.00 86.44 791 GLN A O 1
ATOM 6367 N N . ALA A 1 792 ? 12.469 -9.443 -2.455 1.00 85.69 792 ALA A N 1
ATOM 6368 C CA . ALA A 1 792 ? 12.413 -9.462 -3.906 1.00 85.69 792 ALA A CA 1
ATOM 6369 C C . ALA A 1 792 ? 13.762 -9.727 -4.586 1.00 85.69 792 ALA A C 1
ATOM 6371 O O . ALA A 1 792 ? 13.768 -10.145 -5.741 1.00 85.69 792 ALA A O 1
ATOM 6372 N N . TYR A 1 793 ? 14.891 -9.564 -3.884 1.00 87.12 793 TYR A N 1
ATOM 6373 C CA . TYR A 1 793 ? 16.222 -9.677 -4.483 1.00 87.12 793 TYR A CA 1
ATOM 6374 C C . TYR A 1 793 ? 17.155 -10.623 -3.720 1.00 87.12 793 TYR A C 1
ATOM 6376 O O . TYR A 1 793 ? 16.938 -10.958 -2.555 1.00 87.12 793 TYR A O 1
ATOM 6384 N N . TYR A 1 794 ? 18.218 -11.064 -4.387 1.00 87.69 794 TYR A N 1
ATOM 6385 C CA . TYR A 1 794 ? 19.318 -11.831 -3.808 1.00 87.69 794 TYR A CA 1
ATOM 6386 C C . TYR A 1 794 ? 20.632 -11.589 -4.574 1.00 87.69 794 TYR A C 1
ATOM 6388 O O . TYR A 1 794 ? 20.661 -10.887 -5.585 1.00 87.69 794 TYR A O 1
ATOM 6396 N N . GLY A 1 795 ? 21.730 -12.154 -4.076 1.00 83.56 795 GLY A N 1
ATOM 6397 C CA . GLY A 1 795 ? 23.096 -11.953 -4.556 1.00 83.56 795 GLY A CA 1
ATOM 6398 C C . GLY A 1 795 ? 23.883 -10.971 -3.685 1.00 83.56 795 GLY A C 1
ATOM 6399 O O . GLY A 1 795 ? 23.317 -10.204 -2.905 1.00 83.56 795 GLY A O 1
ATOM 6400 N N . SER A 1 796 ? 25.208 -10.974 -3.831 1.00 81.50 796 SER A N 1
ATOM 6401 C CA . SER A 1 796 ? 26.131 -10.123 -3.060 1.00 81.50 796 SER A CA 1
ATOM 6402 C C . SER A 1 796 ? 25.879 -8.612 -3.193 1.00 81.50 796 SER A C 1
ATOM 6404 O O . SER A 1 796 ? 26.260 -7.852 -2.304 1.00 81.50 796 SER A O 1
ATOM 6406 N N . ARG A 1 797 ? 25.207 -8.181 -4.267 1.00 82.56 797 ARG A N 1
ATOM 6407 C CA . ARG A 1 797 ? 24.799 -6.799 -4.572 1.00 82.56 797 ARG A CA 1
ATOM 6408 C C . ARG A 1 797 ? 23.287 -6.644 -4.769 1.00 82.56 797 ARG A C 1
ATOM 6410 O O . ARG A 1 797 ? 22.840 -5.660 -5.355 1.00 82.56 797 ARG A O 1
ATOM 6417 N N . CYS A 1 798 ? 22.491 -7.627 -4.341 1.00 84.94 798 CYS A N 1
ATOM 6418 C CA . CYS A 1 798 ? 21.050 -7.692 -4.619 1.00 84.94 798 CYS A CA 1
ATOM 6419 C C . CYS A 1 798 ? 20.730 -7.586 -6.119 1.00 84.94 798 CYS A C 1
ATOM 6421 O O . CYS A 1 798 ? 19.763 -6.947 -6.528 1.00 84.94 798 CYS A O 1
ATOM 6423 N N . GLN A 1 799 ? 21.602 -8.170 -6.940 1.00 80.88 799 GLN A N 1
ATOM 6424 C CA . GLN A 1 799 ? 21.565 -8.083 -8.393 1.00 80.88 799 GLN A CA 1
ATOM 6425 C C . GLN A 1 799 ? 20.667 -9.134 -9.044 1.00 80.88 799 GLN A C 1
ATOM 6427 O O . GLN A 1 799 ? 20.545 -9.117 -10.258 1.00 80.88 799 GLN A O 1
ATOM 6432 N N . PHE A 1 800 ? 20.057 -10.056 -8.301 1.00 86.06 800 PHE A N 1
ATOM 6433 C CA . PHE A 1 800 ? 19.160 -11.064 -8.868 1.00 86.06 800 PHE A CA 1
ATOM 6434 C C . PHE A 1 800 ? 17.764 -10.984 -8.279 1.00 86.06 800 PHE A C 1
ATOM 6436 O O . PHE A 1 800 ? 17.607 -10.654 -7.109 1.00 86.06 800 PHE A O 1
ATOM 6443 N N . GLN A 1 801 ? 16.756 -11.294 -9.088 1.00 87.06 801 GLN A N 1
ATOM 6444 C CA . GLN A 1 801 ? 15.344 -11.176 -8.729 1.00 87.06 801 GLN A CA 1
ATOM 6445 C C . GLN A 1 801 ? 14.781 -12.528 -8.265 1.00 87.06 801 GLN A C 1
ATOM 6447 O O . GLN A 1 801 ? 14.884 -13.535 -8.967 1.00 87.06 801 GLN A O 1
ATOM 6452 N N . SER A 1 802 ? 14.183 -12.548 -7.075 1.00 87.62 802 SER A N 1
ATOM 6453 C CA . SER A 1 802 ? 13.600 -13.734 -6.442 1.00 87.62 802 SER A CA 1
ATOM 6454 C C . SER A 1 802 ? 12.227 -14.070 -7.026 1.00 87.62 802 SER A C 1
ATOM 6456 O O . SER A 1 802 ? 11.364 -13.196 -7.138 1.00 87.62 802 SER A O 1
ATOM 6458 N N . GLN A 1 803 ? 11.977 -15.359 -7.282 1.00 89.56 803 GLN A N 1
ATOM 6459 C CA . GLN A 1 803 ? 10.614 -15.861 -7.481 1.00 89.56 803 GLN A CA 1
ATOM 6460 C C . GLN A 1 803 ? 9.844 -15.814 -6.157 1.00 89.56 803 GLN A C 1
ATOM 6462 O O . GLN A 1 803 ? 10.340 -16.295 -5.133 1.00 89.56 803 GLN A O 1
ATOM 6467 N N . ARG A 1 804 ? 8.634 -15.252 -6.170 1.00 90.19 804 ARG A N 1
ATOM 6468 C CA . ARG A 1 804 ? 7.867 -14.966 -4.947 1.00 90.19 804 ARG A CA 1
ATOM 6469 C C . ARG A 1 804 ? 6.362 -14.973 -5.192 1.00 90.19 804 ARG A C 1
ATOM 6471 O O . ARG A 1 804 ? 5.902 -14.957 -6.332 1.00 90.19 804 ARG A O 1
ATOM 6478 N N . LEU A 1 805 ? 5.607 -14.977 -4.102 1.00 91.50 805 LEU A N 1
ATOM 6479 C CA . LEU A 1 805 ? 4.182 -14.683 -4.100 1.00 91.50 805 LEU A CA 1
ATOM 6480 C C . LEU A 1 805 ? 3.957 -13.356 -3.375 1.00 91.50 805 LEU A C 1
ATOM 6482 O O . LEU A 1 805 ? 4.381 -13.223 -2.228 1.00 91.50 805 LEU A O 1
ATOM 6486 N N . SER A 1 806 ? 3.307 -12.408 -4.047 1.00 89.06 806 SER A N 1
ATOM 6487 C CA . SER A 1 806 ? 2.908 -11.114 -3.484 1.00 89.06 806 SER A CA 1
ATOM 6488 C C . SER A 1 806 ? 1.457 -11.213 -3.016 1.00 89.06 806 SER A C 1
ATOM 6490 O O . SER A 1 806 ? 0.583 -11.613 -3.787 1.00 89.06 806 SER A O 1
ATOM 6492 N N . LEU A 1 807 ? 1.196 -10.937 -1.741 1.00 90.00 807 LEU A N 1
ATOM 6493 C CA . LEU A 1 807 ? -0.139 -11.010 -1.152 1.00 90.00 807 LEU A CA 1
ATOM 6494 C C . LEU A 1 807 ? -0.547 -9.625 -0.648 1.00 90.00 807 LEU A C 1
ATOM 6496 O O . LEU A 1 807 ? 0.091 -9.097 0.263 1.00 90.00 807 LEU A O 1
ATOM 6500 N N . SER A 1 808 ? -1.649 -9.113 -1.191 1.00 87.94 808 SER A N 1
ATOM 6501 C CA . SER A 1 808 ? -2.350 -7.919 -0.725 1.00 87.94 808 SER A CA 1
ATOM 6502 C C . SER A 1 808 ? -3.704 -8.314 -0.154 1.00 87.94 808 SER A C 1
ATOM 6504 O O . SER A 1 808 ? -4.455 -9.076 -0.769 1.00 87.94 808 SER A O 1
ATOM 6506 N N . PHE A 1 809 ? -4.045 -7.832 1.038 1.00 89.19 809 PHE A N 1
ATOM 6507 C CA . PHE A 1 809 ? -5.368 -8.097 1.588 1.00 89.19 809 PHE A CA 1
ATOM 6508 C C . PHE A 1 809 ? -5.886 -6.998 2.507 1.00 89.19 809 PHE A C 1
ATOM 6510 O O . PHE A 1 809 ? -5.134 -6.351 3.235 1.00 89.19 809 PHE A O 1
ATOM 6517 N N . ARG A 1 810 ? -7.212 -6.849 2.517 1.00 85.94 810 ARG A N 1
ATOM 6518 C CA . ARG A 1 810 ? -7.956 -6.046 3.496 1.00 85.94 810 ARG A CA 1
ATOM 6519 C C . ARG A 1 810 ? -8.752 -6.967 4.407 1.00 85.94 810 ARG A C 1
ATOM 6521 O O . ARG A 1 810 ? -9.138 -8.070 4.015 1.00 85.94 810 ARG A O 1
ATOM 6528 N N . VAL A 1 811 ? -8.984 -6.533 5.640 1.00 86.00 811 VAL A N 1
ATOM 6529 C CA . VAL A 1 811 ? -9.698 -7.325 6.646 1.00 86.00 811 VAL A CA 1
ATOM 6530 C C . VAL A 1 811 ? -10.914 -6.553 7.127 1.00 86.00 811 VAL A C 1
ATOM 6532 O O . VAL A 1 811 ? -10.800 -5.406 7.549 1.00 86.00 811 VAL A O 1
ATOM 6535 N N . GLN A 1 812 ? -12.067 -7.217 7.135 1.00 80.31 812 GLN A N 1
ATOM 6536 C CA . GLN A 1 812 ? -13.302 -6.702 7.716 1.00 80.31 812 GLN A CA 1
ATOM 6537 C C . GLN A 1 812 ? -13.705 -7.552 8.915 1.00 80.31 812 GLN A C 1
ATOM 6539 O O . GLN A 1 812 ? -13.763 -8.784 8.845 1.00 80.31 812 GLN A O 1
ATOM 6544 N N . THR A 1 813 ? -14.023 -6.885 10.021 1.00 79.56 813 THR A N 1
ATOM 6545 C CA . THR A 1 813 ? -14.552 -7.517 11.229 1.00 79.56 813 THR A CA 1
ATOM 6546 C C . THR A 1 813 ? -15.663 -6.671 11.832 1.00 79.56 813 THR A C 1
ATOM 6548 O O . THR A 1 813 ? -15.615 -5.447 11.794 1.00 79.56 813 THR A O 1
ATOM 6551 N N . PHE A 1 814 ? -16.642 -7.330 12.448 1.00 72.12 814 PHE A N 1
ATOM 6552 C CA . PHE A 1 814 ? -17.661 -6.664 13.264 1.00 72.12 814 PHE A CA 1
ATOM 6553 C C . PHE A 1 814 ? -17.210 -6.488 14.729 1.00 72.12 814 PHE A C 1
ATOM 6555 O O . PHE A 1 814 ? -17.880 -5.823 15.516 1.00 72.12 814 PHE A O 1
ATOM 6562 N N . GLU A 1 815 ? -16.076 -7.082 15.123 1.00 76.31 815 GLU A N 1
ATOM 6563 C CA . GLU A 1 815 ? -15.530 -7.029 16.485 1.00 76.31 815 GLU A CA 1
ATOM 6564 C C . GLU A 1 815 ? -14.350 -6.049 16.581 1.00 76.31 815 GLU A C 1
ATOM 6566 O O . GLU A 1 815 ? -13.203 -6.447 16.786 1.00 76.31 815 GLU A O 1
ATOM 6571 N N . MET A 1 816 ? -14.631 -4.747 16.471 1.00 73.75 816 MET A N 1
ATOM 6572 C CA . MET A 1 816 ? -13.604 -3.692 16.387 1.00 73.75 816 MET A CA 1
ATOM 6573 C C . MET A 1 816 ? -12.611 -3.674 17.566 1.00 73.75 816 MET A C 1
ATOM 6575 O O . MET A 1 816 ? -11.455 -3.300 17.392 1.00 73.75 816 MET A O 1
ATOM 6579 N N . ARG A 1 817 ? -13.028 -4.108 18.767 1.00 76.44 817 ARG A N 1
ATOM 6580 C CA . ARG A 1 817 ? -12.187 -4.138 19.985 1.00 76.44 817 ARG A CA 1
ATOM 6581 C C . ARG A 1 817 ? -11.392 -5.440 20.168 1.00 76.44 817 ARG A C 1
ATOM 6583 O O . ARG A 1 817 ? -10.671 -5.572 21.159 1.00 76.44 817 ARG A O 1
ATOM 6590 N N . THR A 1 818 ? -11.509 -6.391 19.244 1.00 80.25 818 THR A N 1
ATOM 6591 C CA . THR A 1 818 ? -10.782 -7.663 19.285 1.00 80.25 818 THR A CA 1
ATOM 6592 C C . THR A 1 818 ? -9.537 -7.573 18.410 1.00 80.25 818 THR A C 1
ATOM 6594 O O . THR A 1 818 ? -9.608 -7.212 17.239 1.00 80.25 818 THR A O 1
ATOM 6597 N N . ALA A 1 819 ? -8.381 -7.916 18.979 1.00 84.94 819 ALA A N 1
ATOM 6598 C CA . ALA A 1 819 ? -7.150 -8.083 18.215 1.00 84.94 819 ALA A CA 1
ATOM 6599 C C . ALA A 1 819 ? -7.080 -9.507 17.653 1.00 84.94 819 ALA A C 1
ATOM 6601 O O . ALA A 1 819 ? -7.235 -10.484 18.394 1.00 84.94 819 ALA A O 1
ATOM 6602 N N . PHE A 1 820 ? -6.800 -9.622 16.362 1.00 89.12 820 PHE A N 1
ATOM 6603 C CA . PHE A 1 820 ? -6.642 -10.877 15.643 1.00 89.12 820 PHE A CA 1
ATOM 6604 C C . PHE A 1 820 ? -5.178 -11.080 15.243 1.00 89.12 820 PHE A C 1
ATOM 6606 O O . PHE A 1 820 ? -4.457 -10.130 14.957 1.00 89.12 820 PHE A O 1
ATOM 6613 N N . ASN A 1 821 ? -4.731 -12.332 15.244 1.00 90.38 821 ASN A N 1
ATOM 6614 C CA . ASN A 1 821 ? -3.462 -12.760 14.675 1.00 90.38 821 ASN A CA 1
ATOM 6615 C C . ASN A 1 821 ? -3.752 -13.521 13.385 1.00 90.38 821 ASN A C 1
ATOM 6617 O O . ASN A 1 821 ? -4.446 -14.542 13.422 1.00 90.38 821 ASN A O 1
ATOM 6621 N N . LEU A 1 822 ? -3.226 -13.023 12.276 1.00 92.69 822 LEU A N 1
ATOM 6622 C CA . LEU A 1 822 ? -3.309 -13.650 10.968 1.00 92.69 822 LEU A CA 1
ATOM 6623 C C . LEU A 1 822 ? -2.001 -14.400 10.737 1.00 92.69 822 LEU A C 1
ATOM 6625 O O . LEU A 1 822 ? -0.929 -13.806 10.821 1.00 92.69 822 LEU A O 1
ATOM 6629 N N . VAL A 1 823 ? -2.088 -15.700 10.472 1.00 92.50 823 VAL A N 1
ATOM 6630 C CA . VAL A 1 823 ? -0.945 -16.559 10.147 1.00 92.50 823 VAL A CA 1
ATOM 6631 C C . VAL A 1 823 ? -1.051 -16.939 8.677 1.00 92.50 823 VAL A C 1
ATOM 6633 O O . VAL A 1 823 ? -1.939 -17.701 8.295 1.00 92.50 823 VAL A O 1
ATOM 6636 N N . ILE A 1 824 ? -0.158 -16.393 7.859 1.00 93.88 824 ILE A N 1
ATOM 6637 C CA . ILE A 1 824 ? -0.118 -16.583 6.412 1.00 93.88 824 ILE A CA 1
ATOM 6638 C C . ILE A 1 824 ? 0.951 -17.627 6.095 1.00 93.88 824 ILE A C 1
ATOM 6640 O O . ILE A 1 824 ? 2.101 -17.486 6.501 1.00 93.88 824 ILE A O 1
ATOM 6644 N N . ILE A 1 825 ? 0.586 -18.687 5.378 1.00 91.75 825 ILE A N 1
ATOM 6645 C CA . ILE A 1 825 ? 1.451 -19.844 5.134 1.00 91.75 825 ILE A CA 1
ATOM 6646 C C . ILE A 1 825 ? 1.466 -20.158 3.640 1.00 91.75 825 ILE A C 1
ATOM 6648 O O . ILE A 1 825 ? 0.418 -20.444 3.060 1.00 91.75 825 ILE A O 1
ATOM 6652 N N . LEU A 1 826 ? 2.655 -20.171 3.035 1.00 92.06 826 LEU A N 1
ATOM 6653 C CA . LEU A 1 826 ? 2.877 -20.734 1.704 1.00 92.06 826 LEU A CA 1
ATOM 6654 C C . LEU A 1 826 ? 3.276 -22.202 1.848 1.00 92.06 826 LEU A C 1
ATOM 6656 O O . LEU A 1 826 ? 4.292 -22.523 2.471 1.00 92.06 826 LEU A O 1
ATOM 6660 N N . MET A 1 827 ? 2.493 -23.096 1.256 1.00 89.50 827 MET A N 1
ATOM 6661 C CA . MET A 1 827 ? 2.726 -24.538 1.298 1.00 89.50 827 MET A CA 1
ATOM 6662 C C . MET A 1 827 ? 2.545 -25.187 -0.073 1.00 89.50 827 MET A C 1
ATOM 6664 O O . MET A 1 827 ? 1.911 -24.624 -0.963 1.00 89.50 827 MET A O 1
ATOM 6668 N N . ASP A 1 828 ? 3.111 -26.376 -0.250 1.00 87.44 828 ASP A N 1
ATOM 6669 C CA . ASP A 1 828 ? 2.881 -27.197 -1.439 1.00 87.44 828 ASP A CA 1
ATOM 6670 C C . ASP A 1 828 ? 1.765 -28.239 -1.219 1.00 87.44 828 ASP A C 1
ATOM 6672 O O . ASP A 1 828 ? 1.245 -28.436 -0.116 1.00 87.44 828 ASP A O 1
ATOM 6676 N N . ASN A 1 829 ? 1.396 -28.945 -2.285 1.00 84.06 829 ASN A N 1
ATOM 6677 C CA . ASN A 1 829 ? 0.442 -30.056 -2.256 1.00 84.06 829 ASN A CA 1
ATOM 6678 C C . ASN A 1 829 ? 0.858 -31.236 -1.350 1.00 84.06 829 ASN A C 1
ATOM 6680 O O . ASN A 1 829 ? 0.016 -32.079 -1.040 1.00 84.06 829 ASN A O 1
ATOM 6684 N N . THR A 1 830 ? 2.115 -31.304 -0.900 1.00 82.31 830 THR A N 1
ATOM 6685 C CA . THR A 1 830 ? 2.598 -32.290 0.084 1.00 82.31 830 THR A CA 1
ATOM 6686 C C . THR A 1 830 ? 2.460 -31.808 1.531 1.00 82.31 830 THR A C 1
ATOM 6688 O O . THR A 1 830 ? 2.819 -32.531 2.461 1.00 82.31 830 THR A O 1
ATOM 6691 N N . SER A 1 831 ? 1.881 -30.617 1.737 1.00 78.62 831 SER A N 1
ATOM 6692 C CA . SER A 1 831 ? 1.793 -29.920 3.027 1.00 78.62 831 SER A CA 1
ATOM 6693 C C . SER A 1 831 ? 3.156 -29.523 3.608 1.00 78.62 831 SER A C 1
ATOM 6695 O O . SER A 1 831 ? 3.276 -29.320 4.820 1.00 78.62 831 SER A O 1
ATOM 6697 N N . LYS A 1 832 ? 4.194 -29.403 2.770 1.00 83.12 832 LYS A N 1
ATOM 6698 C CA . LYS A 1 832 ? 5.472 -28.812 3.173 1.00 83.12 832 LYS A CA 1
ATOM 6699 C C . LYS A 1 832 ? 5.314 -27.296 3.208 1.00 83.12 832 LYS A C 1
ATOM 6701 O O . LYS A 1 832 ? 4.821 -26.700 2.255 1.00 83.12 832 LYS A O 1
ATOM 6706 N N . ILE A 1 833 ? 5.757 -26.671 4.294 1.00 85.12 833 ILE A N 1
ATOM 6707 C CA . ILE A 1 833 ? 5.776 -25.211 4.432 1.00 85.12 833 ILE A CA 1
ATOM 6708 C C . ILE A 1 833 ? 7.023 -24.676 3.722 1.00 85.12 833 ILE A C 1
ATOM 6710 O O . ILE A 1 833 ? 8.129 -25.160 3.959 1.00 85.12 833 ILE A O 1
ATOM 6714 N N . HIS A 1 834 ? 6.837 -23.702 2.833 1.00 85.69 834 HIS A N 1
ATOM 6715 C CA . HIS A 1 834 ? 7.915 -23.024 2.109 1.00 85.69 834 HIS A CA 1
ATOM 6716 C C . HIS A 1 834 ? 8.332 -21.731 2.813 1.00 85.69 834 HIS A C 1
ATOM 6718 O O . HIS A 1 834 ? 9.521 -21.516 3.022 1.00 85.69 834 HIS A O 1
ATOM 6724 N N . SER A 1 835 ? 7.358 -20.917 3.218 1.00 87.81 835 SER A N 1
ATOM 6725 C CA . SER A 1 835 ? 7.553 -19.715 4.030 1.00 87.81 835 SER A CA 1
ATOM 6726 C C . SER A 1 835 ? 6.267 -19.384 4.783 1.00 87.81 835 SER A C 1
ATOM 6728 O O . SER A 1 835 ? 5.197 -19.923 4.482 1.00 87.81 835 SER A O 1
ATOM 6730 N N . HIS A 1 836 ? 6.359 -18.493 5.763 1.00 88.81 836 HIS A N 1
ATOM 6731 C CA . HIS A 1 836 ? 5.203 -18.021 6.510 1.00 88.81 836 HIS A CA 1
ATOM 6732 C C . HIS A 1 836 ? 5.430 -16.604 7.027 1.00 88.81 836 HIS A C 1
ATOM 6734 O O . HIS A 1 836 ? 6.572 -16.200 7.222 1.00 88.81 836 HIS A O 1
ATOM 6740 N N . GLU A 1 837 ? 4.338 -15.898 7.289 1.00 88.12 837 GLU A N 1
ATOM 6741 C CA . GLU A 1 837 ? 4.325 -14.585 7.923 1.00 88.12 837 GLU A CA 1
ATOM 6742 C C . GLU A 1 837 ? 3.198 -14.494 8.955 1.00 88.12 837 GLU A C 1
ATOM 6744 O O . GLU A 1 837 ? 2.215 -15.241 8.902 1.00 88.12 837 GLU A O 1
ATOM 6749 N N . GLN A 1 838 ? 3.355 -13.597 9.929 1.00 87.56 838 GLN A N 1
ATOM 6750 C CA . GLN A 1 838 ? 2.337 -13.327 10.944 1.00 87.56 838 GLN A CA 1
ATOM 6751 C C . GLN A 1 838 ? 2.093 -11.825 11.065 1.00 87.56 838 GLN A C 1
ATOM 6753 O O . GLN A 1 838 ? 3.042 -11.055 11.196 1.00 87.56 838 GLN A O 1
ATOM 6758 N N . CYS A 1 839 ? 0.823 -11.422 11.081 1.00 85.19 839 CYS A N 1
ATOM 6759 C CA . CYS A 1 839 ? 0.415 -10.024 11.217 1.00 85.19 839 CYS A CA 1
ATOM 6760 C C . CYS A 1 839 ? -0.658 -9.886 12.303 1.00 85.19 839 CYS A C 1
ATOM 6762 O O . CYS A 1 839 ? -1.542 -10.736 12.439 1.00 85.19 839 CYS A O 1
ATOM 6764 N N . ILE A 1 840 ? -0.602 -8.798 13.073 1.00 84.12 840 ILE A N 1
ATOM 6765 C CA . ILE A 1 840 ? -1.616 -8.475 14.082 1.00 84.12 840 ILE A CA 1
ATOM 6766 C C . ILE A 1 840 ? -2.570 -7.443 13.487 1.00 84.12 840 ILE A C 1
ATOM 6768 O O . ILE A 1 840 ? -2.148 -6.327 13.202 1.00 84.12 840 ILE A O 1
ATOM 6772 N N . TYR A 1 841 ? -3.843 -7.811 13.365 1.00 86.38 841 TYR A N 1
ATOM 6773 C CA . TYR A 1 841 ? -4.913 -6.932 12.904 1.00 86.38 841 TYR A CA 1
ATOM 6774 C C . TYR A 1 841 ? -5.794 -6.493 14.073 1.00 86.38 841 TYR A C 1
ATOM 6776 O O . TYR A 1 841 ? -6.221 -7.313 14.894 1.00 86.38 841 TYR A O 1
ATOM 6784 N N . TYR A 1 842 ? -6.106 -5.205 14.139 1.00 81.94 842 TYR A N 1
ATOM 6785 C CA . TYR A 1 842 ? -6.978 -4.628 15.149 1.00 81.94 842 TYR A CA 1
ATOM 6786 C C . TYR A 1 842 ? -7.966 -3.640 14.522 1.00 81.94 842 TYR A C 1
ATOM 6788 O O . TYR A 1 842 ? -7.566 -2.582 14.050 1.00 81.94 842 TYR A O 1
ATOM 6796 N N . GLY A 1 843 ? -9.266 -3.956 14.570 1.00 76.06 843 GLY A N 1
ATOM 6797 C CA . GLY A 1 843 ? -10.300 -3.252 13.798 1.00 76.06 843 GLY A CA 1
ATOM 6798 C C . GLY A 1 843 ? -10.361 -1.734 14.005 1.00 76.06 843 GLY A C 1
ATOM 6799 O O . GLY A 1 843 ? -10.473 -1.009 13.030 1.00 76.06 843 GLY A O 1
ATOM 6800 N N . VAL A 1 844 ? -10.213 -1.214 15.232 1.00 71.31 844 VAL A N 1
ATOM 6801 C CA . VAL A 1 844 ? -10.229 0.255 15.456 1.00 71.31 844 VAL A CA 1
ATOM 6802 C C . VAL A 1 844 ? -9.042 0.977 14.797 1.00 71.31 844 VAL A C 1
ATOM 6804 O O . VAL A 1 844 ? -9.163 2.156 14.489 1.00 71.31 844 VAL A O 1
ATOM 6807 N N . ARG A 1 845 ? -7.898 0.306 14.613 1.00 74.69 845 ARG A N 1
ATOM 6808 C CA . ARG A 1 845 ? -6.684 0.906 14.028 1.00 74.69 845 ARG A CA 1
ATOM 6809 C C . ARG A 1 845 ? -6.548 0.597 12.536 1.00 74.69 845 ARG A C 1
ATOM 6811 O O . ARG A 1 845 ? -6.162 1.470 11.777 1.00 74.69 845 ARG A O 1
ATOM 6818 N N . ASP A 1 846 ? -6.860 -0.635 12.140 1.00 76.56 846 ASP A N 1
ATOM 6819 C CA . ASP A 1 846 ? -6.431 -1.216 10.863 1.00 76.56 846 ASP A CA 1
ATOM 6820 C C . ASP A 1 846 ? -7.576 -1.416 9.854 1.00 76.56 846 ASP A C 1
ATOM 6822 O O . ASP A 1 846 ? -7.360 -2.009 8.804 1.00 76.56 846 ASP A O 1
ATOM 6826 N N . CYS A 1 847 ? -8.813 -1.001 10.147 1.00 75.75 847 CYS A N 1
ATOM 6827 C CA . CYS A 1 847 ? -9.964 -1.321 9.287 1.00 75.75 847 CYS A CA 1
ATOM 6828 C C . CYS A 1 847 ? -9.891 -0.723 7.867 1.00 75.75 847 CYS A C 1
ATOM 6830 O O . CYS A 1 847 ? -10.416 -1.340 6.945 1.00 75.75 847 CYS A O 1
ATOM 6832 N N . ASN A 1 848 ? -9.218 0.420 7.686 1.00 72.69 848 ASN A N 1
ATOM 6833 C CA . ASN A 1 848 ? -8.943 1.036 6.377 1.00 72.69 848 ASN A CA 1
ATOM 6834 C C . ASN A 1 848 ? -7.516 0.732 5.877 1.00 72.69 848 ASN A C 1
ATOM 6836 O O . ASN A 1 848 ? -7.078 1.310 4.887 1.00 72.69 848 ASN A O 1
ATOM 6840 N N . VAL A 1 849 ? -6.775 -0.146 6.564 1.00 76.81 849 VAL A N 1
ATOM 6841 C CA . VAL A 1 849 ? -5.393 -0.486 6.210 1.00 76.81 849 VAL A CA 1
ATOM 6842 C C . VAL A 1 849 ? -5.375 -1.697 5.289 1.00 76.81 849 VAL A C 1
ATOM 6844 O O . VAL A 1 849 ? -5.977 -2.739 5.570 1.00 76.81 849 VAL A O 1
ATOM 6847 N N . GLN A 1 850 ? -4.629 -1.568 4.200 1.00 82.06 850 GLN A N 1
ATOM 6848 C CA . GLN A 1 850 ? -4.280 -2.674 3.325 1.00 82.06 850 GLN A CA 1
ATOM 6849 C C . GLN A 1 850 ? -2.970 -3.296 3.794 1.00 82.06 850 GLN A C 1
ATOM 6851 O O . GLN A 1 850 ? -2.012 -2.588 4.096 1.00 82.06 850 GLN A O 1
ATOM 6856 N N . PHE A 1 851 ? -2.914 -4.621 3.868 1.00 85.12 851 PHE A N 1
ATOM 6857 C CA . PHE A 1 851 ? -1.704 -5.343 4.247 1.00 85.12 851 PHE A CA 1
ATOM 6858 C C . PHE A 1 851 ? -1.032 -5.915 3.006 1.00 85.12 851 PHE A C 1
ATOM 6860 O O . PHE A 1 851 ? -1.678 -6.640 2.250 1.00 85.12 851 PHE A O 1
ATOM 6867 N N . GLY A 1 852 ? 0.259 -5.630 2.831 1.00 84.94 852 GLY A N 1
ATOM 6868 C CA . GLY A 1 852 ? 1.093 -6.189 1.765 1.00 84.94 852 GLY A CA 1
ATOM 6869 C C . GLY A 1 852 ? 2.250 -7.021 2.324 1.00 84.94 852 GLY A C 1
ATOM 6870 O O . GLY A 1 852 ? 2.945 -6.582 3.241 1.00 84.94 852 GLY A O 1
ATOM 6871 N N . LEU A 1 853 ? 2.495 -8.219 1.784 1.00 87.19 853 LEU A N 1
ATOM 6872 C CA . LEU A 1 853 ? 3.653 -9.052 2.152 1.00 87.19 853 LEU A CA 1
ATOM 6873 C C . LEU A 1 853 ? 4.120 -9.964 1.009 1.00 87.19 853 LEU A C 1
ATOM 6875 O O . LEU A 1 853 ? 3.334 -10.325 0.135 1.00 87.19 853 LEU A O 1
ATOM 6879 N N . ASN A 1 854 ? 5.389 -10.389 1.052 1.00 88.00 854 ASN A N 1
ATOM 6880 C CA . ASN A 1 854 ? 5.935 -11.385 0.126 1.00 88.00 854 ASN A CA 1
ATOM 6881 C C . ASN A 1 854 ? 6.197 -12.724 0.821 1.00 88.00 854 ASN A C 1
ATOM 6883 O O . ASN A 1 854 ? 6.803 -12.791 1.889 1.00 88.00 854 ASN A O 1
ATOM 6887 N N . LEU A 1 855 ? 5.819 -13.811 0.153 1.00 89.69 855 LEU A N 1
ATOM 6888 C CA . LEU A 1 855 ? 6.149 -15.180 0.539 1.00 89.69 855 LEU A CA 1
ATOM 6889 C C . LEU A 1 855 ? 7.165 -15.761 -0.451 1.00 89.69 855 LEU A C 1
ATOM 6891 O O . LEU A 1 855 ? 7.058 -15.563 -1.662 1.00 89.69 855 LEU A O 1
ATOM 6895 N N . LEU A 1 856 ? 8.154 -16.491 0.064 1.00 88.81 856 LEU A N 1
ATOM 6896 C CA . LEU A 1 856 ? 9.269 -17.024 -0.717 1.00 88.81 856 LEU A CA 1
ATOM 6897 C C . LEU A 1 856 ? 9.205 -18.544 -0.811 1.00 88.81 856 LEU A C 1
ATOM 6899 O O . LEU A 1 856 ? 8.882 -19.248 0.145 1.00 88.81 856 LEU A O 1
ATOM 6903 N N . TYR A 1 857 ? 9.580 -19.073 -1.969 1.00 88.06 857 TYR A N 1
ATOM 6904 C CA . TYR A 1 857 ? 9.729 -20.511 -2.137 1.00 88.06 857 TYR A CA 1
ATOM 6905 C C . TYR A 1 857 ? 11.009 -20.999 -1.442 1.00 88.06 857 TYR A C 1
ATOM 6907 O O . TYR A 1 857 ? 12.061 -20.374 -1.540 1.00 88.06 857 TYR A O 1
ATOM 6915 N N . SER A 1 858 ? 10.938 -22.161 -0.779 1.00 81.31 858 SER A N 1
ATOM 6916 C CA . SER A 1 858 ? 12.101 -22.774 -0.108 1.00 81.31 858 SER A CA 1
ATOM 6917 C C . SER A 1 858 ? 13.271 -23.147 -1.038 1.00 81.31 858 SER A C 1
ATOM 6919 O O . SER A 1 858 ? 14.373 -23.392 -0.552 1.00 81.31 858 SER A O 1
ATOM 6921 N N . SER A 1 859 ? 13.055 -23.199 -2.357 1.00 78.81 859 SER A N 1
ATOM 6922 C CA . SER A 1 859 ? 14.082 -23.452 -3.373 1.00 78.81 859 SER A CA 1
ATOM 6923 C C . SER A 1 859 ? 14.181 -22.284 -4.356 1.00 78.81 859 SER A C 1
ATOM 6925 O O . SER A 1 859 ? 13.192 -21.601 -4.621 1.00 78.81 859 SER A O 1
ATOM 6927 N N . ARG A 1 860 ? 15.377 -22.074 -4.916 1.00 81.81 860 ARG A N 1
ATOM 6928 C CA . ARG A 1 860 ? 15.652 -21.080 -5.966 1.00 81.81 860 ARG A CA 1
ATOM 6929 C C . ARG A 1 860 ? 16.253 -21.818 -7.174 1.00 81.81 860 ARG A C 1
ATOM 6931 O O . ARG A 1 860 ? 17.412 -22.211 -7.103 1.00 81.81 860 ARG A O 1
ATOM 6938 N N . SER A 1 861 ? 15.522 -22.074 -8.263 1.00 82.62 861 SER A N 1
ATOM 6939 C CA . SER A 1 861 ? 14.119 -21.731 -8.564 1.00 82.62 861 SER A CA 1
ATOM 6940 C C . SER A 1 861 ? 13.084 -22.608 -7.836 1.00 82.62 861 SER A C 1
ATOM 6942 O O . SER A 1 861 ? 13.405 -23.637 -7.227 1.00 82.62 861 SER A O 1
ATOM 6944 N N . LYS A 1 862 ? 11.817 -22.185 -7.879 1.00 86.06 862 LYS A N 1
ATOM 6945 C CA . LYS A 1 862 ? 10.666 -22.988 -7.452 1.00 86.06 862 LYS A CA 1
ATOM 6946 C C . LYS A 1 862 ? 10.496 -24.219 -8.352 1.00 86.06 862 LYS A C 1
ATOM 6948 O O . LYS A 1 862 ? 11.024 -24.273 -9.458 1.00 86.06 862 LYS A O 1
ATOM 6953 N N . ASN A 1 863 ? 9.788 -25.232 -7.858 1.00 86.06 863 ASN A N 1
ATOM 6954 C CA . ASN A 1 863 ? 9.571 -26.473 -8.595 1.00 86.06 863 ASN A CA 1
ATOM 6955 C C . ASN A 1 863 ? 8.260 -26.389 -9.380 1.00 86.06 863 ASN A C 1
ATOM 6957 O O . ASN A 1 863 ? 7.186 -26.506 -8.793 1.00 86.06 863 ASN A O 1
ATOM 6961 N N . ASP A 1 864 ? 8.357 -26.253 -10.700 1.00 80.38 864 ASP A N 1
ATOM 6962 C CA . ASP A 1 864 ? 7.197 -26.068 -11.581 1.00 80.38 864 ASP A CA 1
ATOM 6963 C C . ASP A 1 864 ? 6.251 -27.283 -11.625 1.00 80.38 864 ASP A C 1
ATOM 6965 O O . ASP A 1 864 ? 5.098 -27.157 -12.025 1.00 80.38 864 ASP A O 1
ATOM 6969 N N . SER A 1 865 ? 6.697 -28.465 -11.174 1.00 84.38 865 SER A N 1
ATOM 6970 C CA . SER A 1 865 ? 5.834 -29.655 -11.051 1.00 84.38 865 SER A CA 1
ATOM 6971 C C . SER A 1 865 ? 4.959 -29.649 -9.790 1.00 84.38 865 SER A C 1
ATOM 6973 O O . SER A 1 865 ? 4.053 -30.478 -9.664 1.00 84.38 865 SER A O 1
ATOM 6975 N N . MET A 1 866 ? 5.240 -28.766 -8.828 1.00 86.12 866 MET A N 1
ATOM 6976 C CA . MET A 1 866 ? 4.491 -28.672 -7.576 1.00 86.12 866 MET A CA 1
ATOM 6977 C C . MET A 1 866 ? 3.328 -27.692 -7.703 1.00 86.12 866 MET A C 1
ATOM 6979 O O . MET A 1 866 ? 3.417 -26.668 -8.371 1.00 86.12 866 MET A O 1
ATOM 6983 N N . LYS A 1 867 ? 2.234 -27.986 -6.994 1.00 90.50 867 LYS A N 1
ATOM 6984 C CA . LYS A 1 867 ? 1.127 -27.039 -6.824 1.00 90.50 867 LYS A CA 1
ATOM 6985 C C . LYS A 1 867 ? 1.276 -26.320 -5.496 1.00 90.50 867 LYS A C 1
ATOM 6987 O O . LYS A 1 867 ? 1.360 -26.978 -4.458 1.00 90.50 867 LYS A O 1
ATOM 6992 N N . TYR A 1 868 ? 1.273 -24.995 -5.547 1.00 92.81 868 TYR A N 1
ATOM 6993 C CA . TYR A 1 868 ? 1.428 -24.131 -4.383 1.00 92.81 868 TYR A CA 1
ATOM 6994 C C . TYR A 1 868 ? 0.079 -23.588 -3.910 1.00 92.81 868 TYR A C 1
ATOM 6996 O O . TYR A 1 868 ? -0.818 -23.305 -4.707 1.00 92.81 868 TYR A O 1
ATOM 7004 N N . ILE A 1 869 ? -0.071 -23.477 -2.594 1.00 92.62 869 ILE A N 1
ATOM 7005 C CA . ILE A 1 869 ? -1.285 -23.033 -1.916 1.00 92.62 869 ILE A CA 1
ATOM 7006 C C . ILE A 1 869 ? -0.888 -22.036 -0.828 1.00 92.62 869 ILE A C 1
ATOM 7008 O O . ILE A 1 869 ? 0.011 -22.303 -0.029 1.00 92.62 869 ILE A O 1
ATOM 7012 N N . VAL A 1 870 ? -1.599 -20.914 -0.765 1.00 94.69 870 VAL A N 1
ATOM 7013 C CA . VAL A 1 870 ? -1.544 -19.975 0.356 1.00 94.69 870 VAL A CA 1
ATOM 7014 C C . VAL A 1 870 ? -2.714 -20.256 1.282 1.00 94.69 870 VAL A C 1
ATOM 7016 O O . VAL A 1 870 ? -3.871 -20.282 0.858 1.00 94.69 870 VAL A O 1
ATOM 7019 N N . ARG A 1 871 ? -2.417 -20.473 2.560 1.00 92.81 871 ARG A N 1
ATOM 7020 C CA . ARG A 1 871 ? -3.412 -20.634 3.618 1.00 92.81 871 ARG A CA 1
ATOM 7021 C C . ARG A 1 871 ? -3.274 -19.501 4.622 1.00 92.81 871 ARG A C 1
ATOM 7023 O O . ARG A 1 871 ? -2.169 -19.230 5.081 1.00 92.81 871 ARG A O 1
ATOM 7030 N N . ILE A 1 872 ? -4.393 -18.876 4.973 1.00 94.94 872 ILE A N 1
ATOM 7031 C CA . ILE A 1 872 ? -4.449 -17.811 5.981 1.00 94.94 872 ILE A CA 1
ATOM 7032 C C . ILE A 1 872 ? -5.310 -18.302 7.136 1.00 94.94 872 ILE A C 1
ATOM 7034 O O . ILE A 1 872 ? -6.493 -18.561 6.931 1.00 94.94 872 ILE A O 1
ATOM 7038 N N . ASP A 1 873 ? -4.729 -18.423 8.326 1.00 92.44 873 ASP A N 1
ATOM 7039 C CA . ASP A 1 873 ? -5.423 -18.823 9.552 1.00 92.44 873 ASP A CA 1
ATOM 7040 C C . ASP A 1 873 ? -5.585 -17.631 10.497 1.00 92.44 873 ASP A C 1
ATOM 7042 O O . ASP A 1 873 ? -4.633 -16.887 10.734 1.00 92.44 873 ASP A O 1
ATOM 7046 N N . VAL A 1 874 ? -6.772 -17.474 11.084 1.00 93.38 874 VAL A N 1
ATOM 7047 C CA . VAL A 1 874 ? -7.087 -16.349 11.976 1.00 93.38 874 VAL A CA 1
ATOM 7048 C C . VAL A 1 874 ? -7.370 -16.829 13.392 1.00 93.38 874 VAL A C 1
ATOM 7050 O O . VAL A 1 874 ? -8.236 -17.678 13.623 1.00 93.38 874 VAL A O 1
ATOM 7053 N N . PHE A 1 875 ? -6.671 -16.224 14.351 1.00 90.38 875 PHE A N 1
ATOM 7054 C CA . PHE A 1 875 ? -6.821 -16.480 15.781 1.00 90.38 875 PHE A CA 1
ATOM 7055 C C . PHE A 1 875 ? -7.105 -15.182 16.538 1.00 90.38 875 PHE A C 1
ATOM 7057 O O . PHE A 1 875 ? -6.541 -14.141 16.229 1.00 90.38 875 PHE A O 1
ATOM 7064 N N . GLU A 1 876 ? -7.917 -15.228 17.588 1.00 89.25 876 GLU A N 1
ATOM 7065 C CA . GLU A 1 876 ? -7.988 -14.138 18.566 1.00 89.25 876 GLU A CA 1
ATOM 7066 C C . GLU A 1 876 ? -6.642 -14.026 19.300 1.00 89.25 876 GLU A C 1
ATOM 7068 O O . GLU A 1 876 ? -6.150 -15.011 19.848 1.00 89.25 876 GLU A O 1
ATOM 7073 N N . LYS A 1 877 ? -6.032 -12.839 19.361 1.00 85.19 877 LYS A N 1
ATOM 7074 C CA . LYS A 1 877 ? -4.657 -12.681 19.872 1.00 85.19 877 LYS A CA 1
ATOM 7075 C C . LYS A 1 877 ? -4.521 -12.953 21.375 1.00 85.19 877 LYS A C 1
ATOM 7077 O O . LYS A 1 877 ? -3.476 -13.419 21.822 1.00 85.19 877 LYS A O 1
ATOM 7082 N N . LEU A 1 878 ? -5.561 -12.653 22.157 1.00 81.69 878 LEU A N 1
ATOM 7083 C CA . LEU A 1 878 ? -5.560 -12.810 23.619 1.00 81.69 878 LEU A CA 1
ATOM 7084 C C . LEU A 1 878 ? -5.772 -14.263 24.048 1.00 81.69 878 LEU A C 1
ATOM 7086 O O . LEU A 1 878 ? -4.991 -14.799 24.827 1.00 81.69 878 LEU A O 1
ATOM 7090 N N . ALA A 1 879 ? -6.843 -14.883 23.551 1.00 84.44 879 ALA A N 1
ATOM 7091 C CA . ALA A 1 879 ? -7.236 -16.237 23.928 1.00 84.44 879 ALA A CA 1
ATOM 7092 C C . ALA A 1 879 ? -6.595 -17.320 23.045 1.00 84.44 879 ALA A C 1
ATOM 7094 O O . ALA A 1 879 ? -6.744 -18.503 23.341 1.00 84.44 879 ALA A O 1
ATOM 7095 N N . LEU A 1 880 ? -5.934 -16.931 21.945 1.00 86.19 880 LEU A N 1
ATOM 7096 C CA . LEU A 1 880 ? -5.480 -17.826 20.874 1.00 86.19 880 LEU A CA 1
ATOM 7097 C C . LEU A 1 880 ? -6.615 -18.724 20.350 1.00 86.19 880 LEU A C 1
ATOM 7099 O O . LEU A 1 880 ? -6.409 -19.859 19.929 1.00 86.19 880 LEU A O 1
ATOM 7103 N N . LYS A 1 881 ? -7.850 -18.217 20.373 1.00 88.00 881 LYS A N 1
ATOM 7104 C CA . LYS A 1 881 ? -9.024 -18.946 19.897 1.00 88.00 881 LYS A CA 1
ATOM 7105 C C . LYS A 1 881 ? -9.089 -18.867 18.375 1.00 88.00 881 LYS A C 1
ATOM 7107 O O . LYS A 1 881 ? -9.071 -17.779 17.812 1.00 88.00 881 LYS A O 1
ATOM 7112 N N . TYR A 1 882 ? -9.175 -20.016 17.714 1.00 88.19 882 TYR A N 1
ATOM 7113 C CA . TYR A 1 882 ? -9.313 -20.100 16.260 1.00 88.19 882 TYR A CA 1
ATOM 7114 C C . TYR A 1 882 ? -10.662 -19.529 15.782 1.00 88.19 882 TYR A C 1
ATOM 7116 O O . TYR A 1 882 ? -11.686 -19.732 16.440 1.00 88.19 882 TYR A O 1
ATOM 7124 N N . ARG A 1 883 ? -10.665 -18.835 14.635 1.00 89.00 883 ARG A N 1
ATOM 7125 C CA . ARG A 1 883 ? -11.861 -18.209 14.044 1.00 89.00 883 ARG A CA 1
ATOM 7126 C C . ARG A 1 883 ? -12.201 -18.749 12.662 1.00 89.00 883 ARG A C 1
ATOM 7128 O O . ARG A 1 883 ? -13.322 -19.211 12.455 1.00 89.00 883 ARG A O 1
ATOM 7135 N N . ALA A 1 884 ? -11.256 -18.677 11.733 1.00 90.94 884 ALA A N 1
ATOM 7136 C CA . ALA A 1 884 ? -11.492 -18.985 10.328 1.00 90.94 884 ALA A CA 1
ATOM 7137 C C . ALA A 1 884 ? -10.181 -19.258 9.583 1.00 90.94 884 ALA A C 1
ATOM 7139 O O . ALA A 1 884 ? -9.110 -18.844 10.039 1.00 90.94 884 ALA A O 1
ATOM 7140 N N . SER A 1 885 ? -10.306 -19.904 8.422 1.00 92.00 885 SER A N 1
ATOM 7141 C CA . SER A 1 885 ? -9.206 -20.142 7.491 1.00 92.00 885 SER A CA 1
ATOM 7142 C C . SER A 1 885 ? -9.643 -19.907 6.050 1.00 92.00 885 SER A C 1
ATOM 7144 O O . SER A 1 885 ? -10.757 -20.265 5.663 1.00 92.00 885 SER A O 1
ATOM 7146 N N . TRP A 1 886 ? -8.724 -19.391 5.239 1.00 93.81 886 TRP A N 1
ATOM 7147 C CA . TRP A 1 886 ? -8.874 -19.228 3.793 1.00 93.81 886 TRP A CA 1
ATOM 7148 C C . TRP A 1 886 ? -7.825 -20.049 3.055 1.00 93.81 886 TRP A C 1
ATOM 7150 O O . TRP A 1 886 ? -6.724 -20.261 3.568 1.00 93.81 886 TRP A O 1
ATOM 7160 N N . GLN A 1 887 ? -8.173 -20.493 1.848 1.00 92.69 887 GLN A N 1
ATOM 7161 C CA . GLN A 1 887 ? -7.264 -21.207 0.958 1.00 92.69 887 GLN A CA 1
ATOM 7162 C C . GLN A 1 887 ? -7.259 -20.561 -0.427 1.00 92.69 887 GLN A C 1
ATOM 7164 O O . GLN A 1 887 ? -8.302 -20.497 -1.075 1.00 92.69 887 GLN A O 1
ATOM 7169 N N . PHE A 1 888 ? -6.080 -20.182 -0.912 1.00 92.75 888 PHE A N 1
ATOM 7170 C CA . PHE A 1 888 ? -5.867 -19.660 -2.259 1.00 92.75 888 PHE A CA 1
ATOM 7171 C C . PHE A 1 888 ? -4.887 -20.561 -3.006 1.00 92.75 888 PHE A C 1
ATOM 7173 O O . PHE A 1 888 ? -3.814 -20.886 -2.498 1.00 92.75 888 PHE A O 1
ATOM 7180 N N . VAL A 1 889 ? -5.267 -21.014 -4.197 1.00 90.75 889 VAL A N 1
ATOM 7181 C CA . VAL A 1 889 ? -4.424 -21.873 -5.039 1.00 90.75 889 VAL A CA 1
ATOM 7182 C C . VAL A 1 889 ? -3.666 -20.991 -6.024 1.00 90.75 889 VAL A C 1
ATOM 7184 O O . VAL A 1 889 ? -4.276 -20.151 -6.679 1.00 90.75 889 VAL A O 1
ATOM 7187 N N . VAL A 1 890 ? -2.355 -21.198 -6.150 1.00 90.88 890 VAL A N 1
ATOM 7188 C CA . VAL A 1 890 ? -1.540 -20.531 -7.174 1.00 90.88 890 VAL A CA 1
ATOM 7189 C C . VAL A 1 890 ? -1.859 -21.171 -8.524 1.00 90.88 890 VAL A C 1
ATOM 7191 O O . VAL A 1 890 ? -1.497 -22.327 -8.752 1.00 90.88 890 VAL A O 1
ATOM 7194 N N . GLN A 1 891 ? -2.582 -20.454 -9.387 1.00 85.69 891 GLN A N 1
ATOM 7195 C CA . GLN A 1 891 ? -3.053 -20.989 -10.670 1.00 85.69 891 GLN A CA 1
ATOM 7196 C C . GLN A 1 891 ? -1.933 -21.038 -11.715 1.00 85.69 891 GLN A C 1
ATOM 7198 O O . GLN A 1 891 ? -1.722 -22.069 -12.346 1.00 85.69 891 GLN A O 1
ATOM 7203 N N . PHE A 1 892 ? -1.172 -19.949 -11.833 1.00 86.19 892 PHE A N 1
ATOM 7204 C CA . PHE A 1 892 ? -0.132 -19.760 -12.845 1.00 86.19 892 PHE A CA 1
ATOM 7205 C C . PHE A 1 892 ? 1.249 -19.940 -12.219 1.00 86.19 892 PHE A C 1
ATOM 7207 O O . PHE A 1 892 ? 1.964 -18.980 -11.934 1.00 86.19 892 PHE A O 1
ATOM 7214 N N . SER A 1 893 ? 1.628 -21.194 -11.960 1.00 82.81 893 SER A N 1
ATOM 7215 C CA . SER A 1 893 ? 2.911 -21.502 -11.324 1.00 82.81 893 SER A CA 1
ATOM 7216 C C . SER A 1 893 ? 4.119 -21.178 -12.201 1.00 82.81 893 SER A C 1
ATOM 7218 O O . SER A 1 893 ? 5.214 -21.133 -11.671 1.00 82.81 893 SER A O 1
ATOM 7220 N N . PHE A 1 894 ? 3.985 -20.928 -13.504 1.00 82.00 894 PHE A N 1
ATOM 7221 C CA . PHE A 1 894 ? 5.124 -20.511 -14.333 1.00 82.00 894 PHE A CA 1
ATOM 7222 C C . PHE A 1 894 ? 5.560 -19.064 -14.051 1.00 82.00 894 PHE A C 1
ATOM 7224 O O . PHE A 1 894 ? 6.747 -18.758 -14.169 1.00 82.00 894 PHE A O 1
ATOM 7231 N N . LEU A 1 895 ? 4.656 -18.198 -13.576 1.00 87.31 895 LEU A N 1
ATOM 7232 C CA . LEU A 1 895 ? 4.962 -16.790 -13.324 1.00 87.31 895 LEU A CA 1
ATOM 7233 C C . LEU A 1 895 ? 6.073 -16.613 -12.269 1.00 87.31 895 LEU A C 1
ATOM 7235 O O . LEU A 1 895 ? 6.035 -17.260 -11.212 1.00 87.31 895 LEU A O 1
ATOM 7239 N N . PRO A 1 896 ? 7.078 -15.746 -12.508 1.00 88.50 896 PRO A N 1
ATOM 7240 C CA . PRO A 1 896 ? 8.110 -15.442 -11.517 1.00 88.50 896 PRO A CA 1
ATOM 7241 C C . PRO A 1 896 ? 7.526 -14.844 -10.233 1.00 88.50 896 PRO A C 1
ATOM 7243 O O . PRO A 1 896 ? 7.910 -15.246 -9.130 1.00 88.50 896 PRO A O 1
ATOM 7246 N N . VAL A 1 897 ? 6.577 -13.921 -10.401 1.00 88.12 897 VAL A N 1
ATOM 7247 C CA . VAL A 1 897 ? 5.837 -13.241 -9.340 1.00 88.12 897 VAL A CA 1
ATOM 7248 C C . VAL A 1 897 ? 4.356 -13.513 -9.561 1.00 88.12 897 VAL A C 1
ATOM 7250 O O . VAL A 1 897 ? 3.806 -13.191 -10.609 1.00 88.12 897 VAL A O 1
ATOM 7253 N N . TYR A 1 898 ? 3.713 -14.138 -8.578 1.00 88.62 898 TYR A N 1
ATOM 7254 C CA . TYR A 1 898 ? 2.271 -14.379 -8.596 1.00 88.62 898 TYR A CA 1
ATOM 7255 C C . TYR A 1 898 ? 1.610 -13.504 -7.537 1.00 88.62 898 TYR A C 1
ATOM 7257 O O . TYR A 1 898 ? 2.021 -13.561 -6.374 1.00 88.62 898 TYR A O 1
ATOM 7265 N N . ARG A 1 899 ? 0.610 -12.706 -7.919 1.00 87.00 899 ARG A N 1
ATOM 7266 C CA . ARG A 1 899 ? -0.072 -11.787 -7.007 1.00 87.00 899 ARG A CA 1
ATOM 7267 C C . ARG A 1 899 ? -1.439 -12.315 -6.607 1.00 87.00 899 ARG A C 1
ATOM 7269 O O . ARG A 1 899 ? -2.149 -12.908 -7.413 1.00 87.00 899 ARG A O 1
ATOM 7276 N N . ILE A 1 900 ? -1.780 -12.131 -5.338 1.00 90.00 900 ILE A N 1
ATOM 7277 C CA . ILE A 1 900 ? -3.100 -12.427 -4.785 1.00 90.00 900 ILE A CA 1
ATOM 7278 C C . ILE A 1 900 ? -3.583 -11.165 -4.079 1.00 90.00 900 ILE A C 1
ATOM 7280 O O . ILE A 1 900 ? -2.970 -10.758 -3.095 1.00 90.00 900 ILE A O 1
ATOM 7284 N N . ALA A 1 901 ? -4.682 -10.586 -4.556 1.00 89.44 901 ALA A N 1
ATOM 7285 C CA . ALA A 1 901 ? -5.439 -9.559 -3.847 1.00 89.44 901 ALA A CA 1
ATOM 7286 C C . ALA A 1 901 ? -6.717 -10.191 -3.274 1.00 89.44 901 ALA A C 1
ATOM 7288 O O . ALA A 1 901 ? -7.403 -10.939 -3.971 1.00 89.44 901 ALA A O 1
ATOM 7289 N N . THR A 1 902 ? -7.033 -9.972 -1.994 1.00 88.50 902 THR A N 1
ATOM 7290 C CA . THR A 1 902 ? -8.229 -10.578 -1.380 1.00 88.50 902 THR A CA 1
ATOM 7291 C C . THR A 1 902 ? -8.813 -9.764 -0.231 1.00 88.50 902 THR A C 1
ATOM 7293 O O . THR A 1 902 ? -8.105 -9.156 0.566 1.00 88.50 902 THR A O 1
ATOM 7296 N N . PHE A 1 903 ? -10.132 -9.849 -0.065 1.00 85.75 903 PHE A N 1
ATOM 7297 C CA . PHE A 1 903 ? -10.847 -9.265 1.065 1.00 85.75 903 PHE A CA 1
ATOM 7298 C C . PHE A 1 903 ? -11.247 -10.346 2.088 1.00 85.75 903 PHE A C 1
ATOM 7300 O O . PHE A 1 903 ? -11.969 -11.294 1.772 1.00 85.75 903 PHE A O 1
ATOM 7307 N N . LEU A 1 904 ? -10.760 -10.247 3.328 1.00 88.31 904 LEU A N 1
ATOM 7308 C CA . LEU A 1 904 ? -10.970 -11.243 4.384 1.00 88.31 904 LEU A CA 1
ATOM 7309 C C . LEU A 1 904 ? -12.081 -10.801 5.347 1.00 88.31 904 LEU A C 1
ATOM 7311 O O . LEU A 1 904 ? -11.871 -9.955 6.215 1.00 88.31 904 LEU A O 1
ATOM 7315 N N . LYS A 1 905 ? -13.262 -11.421 5.243 1.00 85.88 905 LYS A N 1
ATOM 7316 C CA . LYS A 1 905 ? -14.396 -11.185 6.158 1.00 85.88 905 LYS A CA 1
ATOM 7317 C C . LYS A 1 905 ? -14.332 -12.136 7.356 1.00 85.88 905 LYS A C 1
ATOM 7319 O O . LYS A 1 905 ? -14.686 -13.310 7.234 1.00 85.88 905 LYS A O 1
ATOM 7324 N N . ILE A 1 906 ? -13.876 -11.657 8.516 1.00 86.94 906 ILE A N 1
ATOM 7325 C CA . ILE A 1 906 ? -13.767 -12.481 9.732 1.00 86.94 906 ILE A CA 1
ATOM 7326 C C . ILE A 1 906 ? -15.174 -12.721 10.316 1.00 86.94 906 ILE A C 1
ATOM 7328 O O . ILE A 1 906 ? -15.844 -11.764 10.710 1.00 86.94 906 ILE A O 1
ATOM 7332 N N . PRO A 1 907 ? -15.640 -13.982 10.426 1.00 82.75 907 PRO A N 1
ATOM 7333 C CA . PRO A 1 907 ? -16.962 -14.282 10.975 1.00 82.75 907 PRO A CA 1
ATOM 7334 C C . PRO A 1 907 ? -17.012 -14.030 12.490 1.00 82.75 907 PRO A C 1
ATOM 7336 O O . PRO A 1 907 ? -16.012 -14.239 13.178 1.00 82.75 907 PRO A O 1
ATOM 7339 N N . MET A 1 908 ? -18.176 -13.618 13.020 1.00 74.56 908 MET A N 1
ATOM 7340 C CA . MET A 1 908 ? -18.398 -13.346 14.460 1.00 74.56 908 MET A CA 1
ATOM 7341 C C . MET A 1 908 ? -18.342 -14.599 15.346 1.00 74.56 908 MET A C 1
ATOM 7343 O O . MET A 1 908 ? -17.989 -14.523 16.520 1.00 74.56 908 MET A O 1
ATOM 7347 N N . GLU A 1 909 ? -18.695 -15.755 14.797 1.00 72.19 909 GLU A N 1
ATOM 7348 C CA . GLU A 1 909 ? -18.559 -17.044 15.467 1.00 72.19 909 GLU A CA 1
ATOM 7349 C C . GLU A 1 909 ? -17.540 -17.887 14.702 1.00 72.19 909 GLU A C 1
ATOM 7351 O O . GLU A 1 909 ? -17.369 -17.729 13.492 1.00 72.19 909 GLU A O 1
ATOM 7356 N N . ALA A 1 910 ? -16.818 -18.755 15.416 1.00 65.12 910 ALA A N 1
ATOM 7357 C CA . ALA A 1 910 ? -15.909 -19.689 14.764 1.00 65.12 910 ALA A CA 1
ATOM 7358 C C . ALA A 1 910 ? -16.714 -20.588 13.816 1.00 65.12 910 ALA A C 1
ATOM 7360 O O . ALA A 1 910 ? -17.826 -20.977 14.170 1.00 65.12 910 ALA A O 1
ATOM 7361 N N . SER A 1 911 ? -16.161 -20.905 12.638 1.00 59.72 911 SER A N 1
ATOM 7362 C CA . SER A 1 911 ? -16.810 -21.799 11.666 1.00 59.72 911 SER A CA 1
ATOM 7363 C C . SER A 1 911 ? -17.356 -23.042 12.372 1.00 59.72 911 SER A C 1
ATOM 7365 O O . SER A 1 911 ? -16.584 -23.874 12.850 1.00 59.72 911 SER A O 1
ATOM 7367 N N . ASP A 1 912 ? -18.683 -23.156 12.434 1.00 52.78 912 ASP A N 1
ATOM 7368 C CA . ASP A 1 912 ? -19.368 -24.216 13.163 1.00 52.78 912 ASP A CA 1
ATOM 7369 C C . ASP A 1 912 ? -19.018 -25.584 12.552 1.00 52.78 912 ASP A C 1
ATOM 7371 O O . ASP A 1 912 ? -18.888 -25.724 11.329 1.00 52.78 912 ASP A O 1
ATOM 7375 N N . THR A 1 913 ? -18.839 -26.606 13.392 1.00 53.91 913 THR A N 1
ATOM 7376 C CA . THR A 1 913 ? -18.513 -27.973 12.954 1.00 53.91 913 THR A CA 1
ATOM 7377 C C . THR A 1 913 ? -19.681 -28.543 12.147 1.00 53.91 913 THR A C 1
ATOM 7379 O O . THR A 1 913 ? -20.606 -29.147 12.693 1.00 53.91 913 THR A O 1
ATOM 7382 N N . SER A 1 914 ? -19.699 -28.311 10.833 1.00 50.25 914 SER A N 1
ATOM 7383 C CA . SER A 1 914 ? -20.836 -28.713 10.008 1.00 50.25 914 SER A CA 1
ATOM 7384 C C . SER A 1 914 ? -20.937 -30.242 9.920 1.00 50.25 914 SER A C 1
ATOM 7386 O O . SER A 1 914 ? -19.951 -30.957 9.723 1.00 50.25 914 SER A O 1
ATOM 7388 N N . LYS A 1 915 ? -22.171 -30.761 9.960 1.00 54.47 915 LYS A N 1
ATOM 7389 C CA . LYS A 1 915 ? -22.511 -32.181 9.722 1.00 54.47 915 LYS A CA 1
ATOM 7390 C C . LYS A 1 915 ? -22.093 -32.709 8.328 1.00 54.47 915 LYS A C 1
ATOM 7392 O O . LYS A 1 915 ? -22.352 -33.872 8.034 1.00 54.47 915 LYS A O 1
ATOM 7397 N N . LYS A 1 916 ? -21.486 -31.877 7.466 1.00 60.81 916 LYS A N 1
ATOM 7398 C CA . LYS A 1 916 ? -21.026 -32.190 6.098 1.00 60.81 916 LYS A CA 1
ATOM 7399 C C . LYS A 1 916 ? -19.495 -32.312 5.967 1.00 60.81 916 LYS A C 1
ATOM 7401 O O . LYS A 1 916 ? -18.980 -32.344 4.852 1.00 60.81 916 LYS A O 1
ATOM 7406 N N . CYS A 1 917 ? -18.751 -32.398 7.067 1.00 68.19 917 CYS A N 1
ATOM 7407 C CA . CYS A 1 917 ? -17.297 -32.564 7.008 1.00 68.19 917 CYS A CA 1
ATOM 7408 C C . CYS A 1 917 ? -16.911 -34.022 6.674 1.00 68.19 917 CYS A C 1
ATOM 7410 O O . CYS A 1 917 ? -17.255 -34.942 7.415 1.00 68.19 917 CYS A O 1
ATOM 7412 N N . SER A 1 918 ? -16.250 -34.242 5.529 1.00 67.88 918 SER A N 1
ATOM 7413 C CA . SER A 1 918 ? -15.999 -35.585 4.965 1.00 67.88 918 SER A CA 1
ATOM 7414 C C . SER A 1 918 ? -14.627 -36.234 5.265 1.00 67.88 918 SER A C 1
ATOM 7416 O O . SER A 1 918 ? -14.578 -37.467 5.251 1.00 67.88 918 SER A O 1
ATOM 7418 N N . PRO A 1 919 ? -13.517 -35.528 5.577 1.00 74.94 919 PRO A N 1
ATOM 7419 C CA . PRO A 1 919 ? -12.307 -36.200 6.048 1.00 74.94 919 PRO A CA 1
ATOM 7420 C C . PRO A 1 919 ? -12.400 -36.555 7.542 1.00 74.94 919 PRO A C 1
ATOM 7422 O O . PRO A 1 919 ? -12.772 -35.736 8.381 1.00 74.94 919 PRO A O 1
ATOM 7425 N N . LYS A 1 920 ? -12.028 -37.793 7.893 1.00 82.50 920 LYS A N 1
ATOM 7426 C CA . LYS A 1 920 ? -11.844 -38.205 9.294 1.00 82.50 920 LYS A CA 1
ATOM 7427 C C . LYS A 1 920 ? -10.490 -37.701 9.793 1.00 82.50 920 LYS A C 1
ATOM 7429 O O . LYS A 1 920 ? -9.465 -38.296 9.473 1.00 82.50 920 LYS A O 1
ATOM 7434 N N . CYS A 1 921 ? -10.493 -36.638 10.587 1.00 85.69 921 CYS A N 1
ATOM 7435 C CA . CYS A 1 921 ? -9.298 -36.154 11.277 1.00 85.69 921 CYS A CA 1
ATOM 7436 C C . CYS A 1 921 ? -9.014 -37.050 12.492 1.00 85.69 921 CYS A C 1
ATOM 7438 O O . CYS A 1 921 ? -9.893 -37.230 13.332 1.00 85.69 921 CYS A O 1
ATOM 7440 N N . LEU A 1 922 ? -7.820 -37.647 12.579 1.00 85.62 922 LEU A N 1
ATOM 7441 C CA . LEU A 1 922 ? -7.482 -38.584 13.661 1.00 85.62 922 LEU A CA 1
ATOM 7442 C C . LEU A 1 922 ? -7.279 -37.855 14.993 1.00 85.62 922 LEU A C 1
ATOM 7444 O O . LEU A 1 922 ? -7.963 -38.141 15.970 1.00 85.62 922 LEU A O 1
ATOM 7448 N N . ASN A 1 923 ? -6.353 -36.895 15.008 1.00 86.62 923 ASN A N 1
ATOM 7449 C CA . ASN A 1 923 ? -6.025 -36.071 16.173 1.00 86.62 923 ASN A CA 1
ATOM 7450 C C . ASN A 1 923 ? -6.229 -34.591 15.848 1.00 86.62 923 ASN A C 1
ATOM 7452 O O . ASN A 1 923 ? -5.314 -33.771 15.940 1.00 86.62 923 ASN A O 1
ATOM 7456 N N . GLY A 1 924 ? -7.432 -34.265 15.397 1.00 85.50 924 GLY A N 1
ATOM 7457 C CA . GLY A 1 924 ? -7.796 -32.915 15.013 1.00 85.50 924 GLY A CA 1
ATOM 7458 C C . GLY A 1 924 ? -9.293 -32.767 14.827 1.00 85.50 924 GLY A C 1
ATOM 7459 O O . GLY A 1 924 ? -10.059 -33.718 14.983 1.00 85.50 924 GLY A O 1
ATOM 7460 N N . GLU A 1 925 ? -9.695 -31.564 14.457 1.00 86.94 925 GLU A N 1
ATOM 7461 C CA . GLU A 1 925 ? -11.071 -31.223 14.126 1.00 86.94 925 GLU A CA 1
ATOM 7462 C C . GLU A 1 925 ? -11.205 -30.922 12.634 1.00 86.94 925 GLU A C 1
ATOM 7464 O O . GLU A 1 925 ? -10.286 -30.404 11.998 1.00 86.94 925 GLU A O 1
ATOM 7469 N N . CYS A 1 926 ? -12.355 -31.287 12.073 1.00 86.94 926 CYS A N 1
ATOM 7470 C CA . CYS A 1 926 ? -12.664 -31.067 10.669 1.00 86.94 926 CYS A CA 1
ATOM 7471 C C . CYS A 1 926 ? -13.382 -29.725 10.515 1.00 86.94 926 CYS A C 1
ATOM 7473 O O . CYS A 1 926 ? -14.426 -29.511 11.134 1.00 86.94 926 CYS A O 1
ATOM 7475 N N . LEU A 1 927 ? -12.820 -28.842 9.694 1.00 86.44 927 LEU A N 1
ATOM 7476 C CA . LEU A 1 927 ? -13.304 -27.485 9.452 1.00 86.44 927 LEU A CA 1
ATOM 7477 C C . LEU A 1 927 ? -13.462 -27.243 7.951 1.00 86.44 927 LEU A C 1
ATOM 7479 O O . LEU A 1 927 ? -12.932 -28.000 7.141 1.00 86.44 927 LEU A O 1
ATOM 7483 N N . LEU A 1 928 ? -14.195 -26.195 7.579 1.00 86.38 928 LEU A N 1
ATOM 7484 C CA . LEU A 1 928 ? -14.335 -25.756 6.192 1.00 86.38 928 LEU A CA 1
ATOM 7485 C C . LEU A 1 928 ? -13.563 -24.451 5.988 1.00 86.38 928 LEU A C 1
ATOM 7487 O O . LEU A 1 928 ? -13.538 -23.601 6.880 1.00 86.38 928 LEU A O 1
ATOM 7491 N N . TYR A 1 929 ? -12.951 -24.283 4.819 1.00 88.94 929 TYR A N 1
ATOM 7492 C CA . TYR A 1 929 ? -12.425 -22.982 4.411 1.00 88.94 929 TYR A CA 1
ATOM 7493 C C . TYR A 1 929 ? -13.566 -22.004 4.128 1.00 88.94 929 TYR A C 1
ATOM 7495 O O . TYR A 1 929 ? -14.550 -22.366 3.483 1.00 88.94 929 TYR A O 1
ATOM 7503 N N . THR A 1 930 ? -13.414 -20.752 4.559 1.00 88.19 930 THR A N 1
ATOM 7504 C CA . THR A 1 930 ? -14.453 -19.719 4.431 1.00 88.19 930 THR A CA 1
ATOM 7505 C C . THR A 1 930 ? -14.809 -19.436 2.970 1.00 88.19 930 THR A C 1
ATOM 7507 O O . THR A 1 930 ? -15.985 -19.300 2.640 1.00 88.19 930 THR A O 1
ATOM 7510 N N . ASN A 1 931 ? -13.808 -19.379 2.087 1.00 87.62 931 ASN A N 1
ATOM 7511 C CA . ASN A 1 931 ? -13.988 -19.026 0.678 1.00 87.62 931 ASN A CA 1
ATOM 7512 C C . ASN A 1 931 ? -14.391 -20.218 -0.206 1.00 87.62 931 ASN A C 1
ATOM 7514 O O . ASN A 1 931 ? -15.340 -20.113 -0.974 1.00 87.62 931 ASN A O 1
ATOM 7518 N N . THR A 1 932 ? -13.709 -21.362 -0.100 1.00 85.62 932 THR A N 1
ATOM 7519 C CA . THR A 1 932 ? -13.958 -22.514 -0.992 1.00 85.62 932 THR A CA 1
ATOM 7520 C C . THR A 1 932 ? -14.991 -23.501 -0.455 1.00 85.62 932 THR A C 1
ATOM 7522 O O . THR A 1 932 ? -15.433 -24.379 -1.194 1.00 85.62 932 THR A O 1
ATOM 7525 N N . GLN A 1 933 ? -15.341 -23.416 0.835 1.00 85.06 933 GLN A N 1
ATOM 7526 C CA . GLN A 1 933 ? -16.153 -24.411 1.550 1.00 85.06 933 GLN A CA 1
ATOM 7527 C C . GLN A 1 933 ? -15.567 -25.837 1.502 1.00 85.06 933 GLN A C 1
ATOM 7529 O O . GLN A 1 933 ? -16.251 -26.811 1.828 1.00 85.06 933 GLN A O 1
ATOM 7534 N N . ALA A 1 934 ? -14.294 -25.986 1.116 1.00 86.25 934 ALA A N 1
ATOM 7535 C CA . ALA A 1 934 ? -13.612 -27.271 1.092 1.00 86.25 934 ALA A CA 1
ATOM 7536 C C . ALA A 1 934 ? -13.225 -27.700 2.522 1.00 86.25 934 ALA A C 1
ATOM 7538 O O . ALA A 1 934 ? -12.790 -26.859 3.315 1.00 86.25 934 ALA A O 1
ATOM 7539 N N . PRO A 1 935 ? -13.375 -28.991 2.881 1.00 87.31 935 PRO A N 1
ATOM 7540 C CA . PRO A 1 935 ? -13.041 -29.469 4.214 1.00 87.31 935 PRO A CA 1
ATOM 7541 C C . PRO A 1 935 ? -11.538 -29.702 4.399 1.00 87.31 935 PRO A C 1
ATOM 7543 O O . PRO A 1 935 ? -10.874 -30.244 3.516 1.00 87.31 935 PRO A O 1
ATOM 7546 N N . PHE A 1 936 ? -11.021 -29.388 5.586 1.00 87.06 936 PHE A N 1
ATOM 7547 C CA . PHE A 1 936 ? -9.643 -29.659 5.996 1.00 87.06 936 PHE A CA 1
ATOM 7548 C C . PHE A 1 936 ? -9.556 -30.047 7.478 1.00 87.06 936 PHE A C 1
ATOM 7550 O O . PHE A 1 936 ? -10.470 -29.789 8.263 1.00 87.06 936 PHE A O 1
ATOM 7557 N N . CYS A 1 937 ? -8.444 -30.672 7.871 1.00 86.62 937 CYS A N 1
ATOM 7558 C CA . CYS A 1 937 ? -8.185 -31.033 9.261 1.00 86.62 937 CYS A CA 1
ATOM 7559 C C . CYS A 1 937 ? -7.297 -29.996 9.955 1.00 86.62 937 CYS A C 1
ATOM 7561 O O . CYS A 1 937 ? -6.172 -29.732 9.523 1.00 86.62 937 CYS A O 1
ATOM 7563 N N . ARG A 1 938 ? -7.775 -29.449 11.077 1.00 86.44 938 ARG A N 1
ATOM 7564 C CA . ARG A 1 938 ? -6.962 -28.672 12.017 1.00 86.44 938 ARG A CA 1
ATOM 7565 C C . ARG A 1 938 ? -6.476 -29.590 13.127 1.00 86.44 938 ARG A C 1
ATOM 7567 O O . ARG A 1 938 ? -7.267 -30.104 13.914 1.00 86.44 938 ARG A O 1
ATOM 7574 N N . CYS A 1 939 ? -5.169 -29.795 13.191 1.00 83.81 939 CYS A N 1
ATOM 7575 C CA . CYS A 1 939 ? -4.579 -30.728 14.140 1.00 83.81 939 CYS A CA 1
ATOM 7576 C C . CYS A 1 939 ? -4.500 -30.153 15.551 1.00 83.81 939 CYS A C 1
ATOM 7578 O O . CYS A 1 939 ? -4.257 -28.961 15.747 1.00 83.81 939 CYS A O 1
ATOM 7580 N N . PHE A 1 940 ? -4.710 -31.019 16.542 1.00 82.25 940 PHE A N 1
ATOM 7581 C CA . PHE A 1 940 ? -4.469 -30.688 17.939 1.00 82.25 940 PHE A CA 1
ATOM 7582 C C . PHE A 1 940 ? -2.966 -30.590 18.222 1.00 82.25 940 PHE A C 1
ATOM 7584 O O . PHE A 1 940 ? -2.126 -31.036 17.440 1.00 82.25 940 PHE A O 1
ATOM 7591 N N . HIS A 1 941 ? -2.621 -30.009 19.372 1.00 75.69 941 HIS A N 1
ATOM 7592 C CA . HIS A 1 941 ? -1.233 -29.823 19.792 1.00 75.69 941 HIS A CA 1
ATOM 7593 C C . HIS A 1 941 ? -0.428 -31.139 19.700 1.00 75.69 941 HIS A C 1
ATOM 7595 O O . HIS A 1 941 ? -0.880 -32.168 20.204 1.00 75.69 941 HIS A O 1
ATOM 7601 N N . ARG A 1 942 ? 0.769 -31.076 19.088 1.00 76.69 942 ARG A N 1
ATOM 7602 C CA . ARG A 1 942 ? 1.699 -32.197 18.787 1.00 76.69 942 ARG A CA 1
ATOM 7603 C C . ARG A 1 942 ? 1.296 -33.130 17.645 1.00 76.69 942 ARG A C 1
ATOM 7605 O O . ARG A 1 942 ? 1.953 -34.153 17.459 1.00 76.69 942 ARG A O 1
ATOM 7612 N N . TRP A 1 943 ? 0.277 -32.788 16.865 1.00 80.56 943 TRP A N 1
ATOM 7613 C CA . TRP A 1 943 ? -0.128 -33.560 15.693 1.00 80.56 943 TRP A CA 1
ATOM 7614 C C . TRP A 1 943 ? -0.042 -32.724 14.422 1.00 80.56 943 TRP A C 1
ATOM 7616 O O . TRP A 1 943 ? -0.299 -31.523 14.440 1.00 80.56 943 TRP A O 1
ATOM 7626 N N . PHE A 1 944 ? 0.310 -33.366 13.313 1.00 78.06 944 PHE A N 1
ATOM 7627 C CA . PHE A 1 944 ? 0.420 -32.742 12.000 1.00 78.06 944 PHE A CA 1
ATOM 7628 C C . PHE A 1 944 ? 0.105 -33.744 10.880 1.00 78.06 944 PHE A C 1
ATOM 7630 O O . PHE A 1 944 ? -0.055 -34.945 11.115 1.00 78.06 944 PHE A O 1
ATOM 7637 N N . GLY A 1 945 ? 0.033 -33.237 9.651 1.00 75.75 945 GLY A N 1
ATOM 7638 C CA . GLY A 1 945 ? -0.345 -33.995 8.460 1.00 75.75 945 GLY A CA 1
ATOM 7639 C C . GLY A 1 945 ? -1.760 -33.664 7.999 1.00 75.75 945 GLY A C 1
ATOM 7640 O O . GLY A 1 945 ? -2.556 -33.095 8.746 1.00 75.75 945 GLY A O 1
ATOM 7641 N N . SER A 1 946 ? -2.071 -34.019 6.754 1.00 79.00 946 SER A N 1
ATOM 7642 C CA . SER A 1 946 ? -3.361 -33.713 6.117 1.00 79.00 946 SER A CA 1
ATOM 7643 C C . SER A 1 946 ? -4.579 -34.277 6.866 1.00 79.00 946 SER A C 1
ATOM 7645 O O . SER A 1 946 ? -5.664 -33.710 6.770 1.00 79.00 946 SER A O 1
ATOM 7647 N N . PHE A 1 947 ? -4.396 -35.347 7.651 1.00 84.50 947 PHE A N 1
ATOM 7648 C CA . PHE A 1 947 ? -5.427 -35.971 8.487 1.00 84.50 947 PHE A CA 1
ATOM 7649 C C . PHE A 1 947 ? -5.041 -36.001 9.976 1.00 84.50 947 PHE A C 1
ATOM 7651 O O . PHE A 1 947 ? -5.681 -36.698 10.772 1.00 84.50 947 PHE A O 1
ATOM 7658 N N . CYS A 1 948 ? -4.016 -35.236 10.368 1.00 85.06 948 CYS A N 1
ATOM 7659 C CA . CYS A 1 948 ? -3.469 -35.201 11.727 1.00 85.06 948 CYS A CA 1
ATOM 7660 C C . CYS A 1 948 ? -2.976 -36.569 12.214 1.00 85.06 948 CYS A C 1
ATOM 7662 O O . CYS A 1 948 ? -3.206 -36.976 13.358 1.00 85.06 948 CYS A O 1
ATOM 7664 N N . GLU A 1 949 ? -2.334 -37.302 11.307 1.00 84.81 949 GLU A N 1
ATOM 7665 C CA . GLU A 1 949 ? -1.902 -38.680 11.500 1.00 84.81 949 GLU A CA 1
ATOM 7666 C C . GLU A 1 949 ? -0.493 -38.820 12.092 1.00 84.81 949 GLU A C 1
ATOM 7668 O O . GLU A 1 949 ? -0.155 -39.881 12.618 1.00 84.81 949 GLU A O 1
ATOM 7673 N N . LYS A 1 950 ? 0.330 -37.765 12.044 1.00 80.31 950 LYS A N 1
ATOM 7674 C CA . LYS A 1 950 ? 1.733 -37.800 12.479 1.00 80.31 950 LYS A CA 1
ATOM 7675 C C . LYS A 1 950 ? 1.925 -37.006 13.769 1.00 80.31 950 LYS A C 1
ATOM 7677 O O . LYS A 1 950 ? 1.416 -35.898 13.894 1.00 80.31 950 LYS A O 1
ATOM 7682 N N . ALA A 1 951 ? 2.683 -37.558 14.715 1.00 77.06 951 ALA A N 1
ATOM 7683 C CA . ALA A 1 951 ? 3.063 -36.864 15.944 1.00 77.06 951 ALA A CA 1
ATOM 7684 C C . ALA A 1 951 ? 4.371 -36.079 15.749 1.00 77.06 951 ALA A C 1
ATOM 7686 O O . ALA A 1 951 ? 5.306 -36.581 15.124 1.00 77.06 951 ALA A O 1
ATOM 7687 N N . HIS A 1 952 ? 4.457 -34.869 16.300 1.00 73.38 952 HIS A N 1
ATOM 7688 C CA . HIS A 1 952 ? 5.632 -33.994 16.233 1.00 73.38 952 HIS A CA 1
ATOM 7689 C C . HIS A 1 952 ? 5.951 -33.371 17.598 1.00 73.38 952 HIS A C 1
ATOM 7691 O O . HIS A 1 952 ? 5.058 -33.069 18.393 1.00 73.38 952 HIS A O 1
ATOM 7697 N N . GLN A 1 953 ? 7.245 -33.191 17.873 1.00 71.44 953 GLN A N 1
ATOM 7698 C CA . GLN A 1 953 ? 7.739 -32.526 19.072 1.00 71.44 953 GLN A CA 1
ATOM 7699 C C . GLN A 1 953 ? 7.818 -31.018 18.841 1.00 71.44 953 GLN A C 1
ATOM 7701 O O . GLN A 1 953 ? 8.742 -30.515 18.219 1.00 71.44 953 GLN A O 1
ATOM 7706 N N . CYS A 1 954 ? 6.830 -30.287 19.339 1.00 72.62 954 CYS A N 1
ATOM 7707 C CA . CYS A 1 954 ? 6.815 -28.847 19.173 1.00 72.62 954 CYS A CA 1
ATOM 7708 C C . CYS A 1 954 ? 7.664 -28.132 20.235 1.00 72.62 954 CYS A C 1
ATOM 7710 O O . CYS A 1 954 ? 7.420 -28.313 21.427 1.00 72.62 954 CYS A O 1
ATOM 7712 N N . ASN A 1 955 ? 8.608 -27.296 19.790 1.00 78.88 955 ASN A N 1
ATOM 7713 C CA . ASN A 1 955 ? 9.501 -26.513 20.654 1.00 78.88 955 ASN A CA 1
ATOM 7714 C C . ASN A 1 955 ? 8.927 -25.141 21.057 1.00 78.88 955 ASN A C 1
ATOM 7716 O O . ASN A 1 955 ? 9.602 -24.370 21.727 1.00 78.88 955 ASN A O 1
ATOM 7720 N N . CYS A 1 956 ? 7.688 -24.818 20.678 1.00 84.62 956 CYS A N 1
ATOM 7721 C CA . CYS A 1 956 ? 7.069 -23.563 21.094 1.00 84.62 956 CYS A CA 1
ATOM 7722 C C . CYS A 1 956 ? 6.818 -23.526 22.613 1.00 84.62 956 CYS A C 1
ATOM 7724 O O . CYS A 1 956 ? 6.509 -24.543 23.243 1.00 84.62 956 CYS A O 1
ATOM 7726 N N . ALA A 1 957 ? 6.859 -22.332 23.197 1.00 85.69 957 ALA A N 1
ATOM 7727 C CA . ALA A 1 957 ? 6.616 -22.112 24.613 1.00 85.69 957 ALA A CA 1
ATOM 7728 C C . ALA A 1 957 ? 5.229 -22.594 25.060 1.00 85.69 957 ALA A C 1
ATOM 7730 O O . ALA A 1 957 ? 4.247 -22.541 24.315 1.00 85.69 957 ALA A O 1
ATOM 7731 N N . ASN A 1 958 ? 5.111 -22.992 26.328 1.00 81.44 958 ASN A N 1
ATOM 7732 C CA . ASN A 1 958 ? 3.833 -23.439 26.876 1.00 81.44 958 ASN A CA 1
ATOM 7733 C C . ASN A 1 958 ? 2.742 -22.352 26.740 1.00 81.44 958 ASN A C 1
ATOM 7735 O O . ASN A 1 958 ? 2.990 -21.179 27.034 1.00 81.44 958 ASN A O 1
ATOM 7739 N N . GLY A 1 959 ? 1.544 -22.754 26.302 1.00 79.00 959 GLY A N 1
ATOM 7740 C CA . GLY A 1 959 ? 0.411 -21.860 26.029 1.00 79.00 959 GLY A CA 1
ATOM 7741 C C . GLY A 1 959 ? 0.389 -21.217 24.634 1.00 79.00 959 GLY A C 1
ATOM 7742 O O . GLY A 1 959 ? -0.524 -20.447 24.361 1.00 79.00 959 GLY A O 1
ATOM 7743 N N . SER A 1 960 ? 1.351 -21.517 23.756 1.00 87.25 960 SER A N 1
ATOM 7744 C CA . SER A 1 960 ? 1.334 -21.108 22.341 1.00 87.25 960 SER A CA 1
ATOM 7745 C C . SER A 1 960 ? 0.669 -22.159 21.438 1.00 87.25 960 SER A C 1
ATOM 7747 O O . SER A 1 960 ? 0.521 -23.326 21.819 1.00 87.25 960 SER A O 1
ATOM 7749 N N . ILE A 1 961 ? 0.271 -21.755 20.226 1.00 86.44 961 ILE A N 1
ATOM 7750 C CA . ILE A 1 961 ? -0.192 -22.689 19.185 1.00 86.44 961 ILE A CA 1
ATOM 7751 C C . ILE A 1 961 ? 0.973 -23.023 18.261 1.00 86.44 961 ILE A C 1
ATOM 7753 O O . ILE A 1 961 ? 1.772 -22.159 17.923 1.00 86.44 961 ILE A O 1
ATOM 7757 N N . CYS A 1 962 ? 1.040 -24.283 17.845 1.00 85.00 962 CYS A N 1
ATOM 7758 C CA . CYS A 1 962 ? 2.077 -24.806 16.973 1.00 85.00 962 CYS A CA 1
ATOM 7759 C C . CYS A 1 962 ? 1.453 -25.319 15.679 1.00 85.00 962 CYS A C 1
ATOM 7761 O O . CYS A 1 962 ? 0.552 -26.159 15.735 1.00 85.00 962 CYS A O 1
ATOM 7763 N N . ILE A 1 963 ? 1.916 -24.817 14.537 1.00 83.44 963 ILE A N 1
ATOM 7764 C CA . ILE A 1 963 ? 1.412 -25.174 13.205 1.00 83.44 963 ILE A CA 1
ATOM 7765 C C . ILE A 1 963 ? 2.582 -25.710 12.368 1.00 83.44 963 ILE A C 1
ATOM 7767 O O . ILE A 1 963 ? 3.637 -25.089 12.340 1.00 83.44 963 ILE A O 1
ATOM 7771 N N . GLY A 1 964 ? 2.419 -26.838 11.669 1.00 71.56 964 GLY A N 1
ATOM 7772 C CA . GLY A 1 964 ? 3.442 -27.381 10.757 1.00 71.56 964 GLY A CA 1
ATOM 7773 C C . GLY A 1 964 ? 4.069 -28.710 11.195 1.00 71.56 964 GLY A C 1
ATOM 7774 O O . GLY A 1 964 ? 3.513 -29.426 12.023 1.00 71.56 964 GLY A O 1
ATOM 7775 N N . SER A 1 965 ? 5.203 -29.069 10.581 1.00 60.19 965 SER A N 1
ATOM 7776 C CA . SER A 1 965 ? 5.848 -30.393 10.674 1.00 60.19 965 SER A CA 1
ATOM 7777 C C . SER A 1 965 ? 7.342 -30.280 11.000 1.00 60.19 965 SER A C 1
ATOM 7779 O O . SER A 1 965 ? 8.098 -29.798 10.164 1.00 60.19 965 SER A O 1
ATOM 7781 N N . GLY A 1 966 ? 7.809 -30.841 12.120 1.00 55.16 966 GLY A N 1
ATOM 7782 C CA . GLY A 1 966 ? 9.248 -30.950 12.437 1.00 55.16 966 GLY A CA 1
ATOM 7783 C C . GLY A 1 966 ? 9.821 -29.742 13.195 1.00 55.16 966 GLY A C 1
ATOM 7784 O O . GLY A 1 966 ? 9.256 -28.654 13.154 1.00 55.16 966 GLY A O 1
ATOM 7785 N N . ASN A 1 967 ? 10.930 -29.930 13.930 1.00 51.00 967 ASN A N 1
ATOM 7786 C CA . ASN A 1 967 ? 11.518 -28.890 14.801 1.00 51.00 967 ASN A CA 1
ATOM 7787 C C . ASN A 1 967 ? 11.969 -27.636 14.030 1.00 51.00 967 ASN A C 1
ATOM 7789 O O . ASN A 1 967 ? 11.970 -26.549 14.595 1.00 51.00 967 ASN A O 1
ATOM 7793 N N . SER A 1 968 ? 12.323 -27.771 12.750 1.00 53.09 968 SER A N 1
ATOM 7794 C CA . SER A 1 968 ? 12.808 -26.679 11.899 1.00 53.09 968 SER A CA 1
ATOM 7795 C C . SER A 1 968 ? 11.738 -26.017 11.021 1.00 53.09 968 SER A C 1
ATOM 7797 O O . SER A 1 968 ? 12.013 -24.966 10.456 1.00 53.09 968 SER A O 1
ATOM 7799 N N . ASN A 1 969 ? 10.516 -26.556 10.933 1.00 64.75 969 ASN A N 1
ATOM 7800 C CA . ASN A 1 969 ? 9.431 -25.979 10.118 1.00 64.75 969 ASN A CA 1
ATOM 7801 C C . ASN A 1 969 ? 8.124 -25.792 10.914 1.00 64.75 969 ASN A C 1
ATOM 7803 O O . ASN A 1 969 ? 7.038 -25.750 10.333 1.00 64.75 969 ASN A O 1
ATOM 7807 N N . ALA A 1 970 ? 8.212 -25.727 12.245 1.00 76.12 970 ALA A N 1
ATOM 7808 C CA . ALA A 1 970 ? 7.085 -25.408 13.112 1.00 76.12 970 ALA A CA 1
ATOM 7809 C C . ALA A 1 970 ? 6.929 -23.887 13.258 1.00 76.12 970 ALA A C 1
ATOM 7811 O O . ALA A 1 970 ? 7.896 -23.181 13.529 1.00 76.12 970 ALA A O 1
ATOM 7812 N N . ILE A 1 971 ? 5.700 -23.402 13.103 1.00 86.19 971 ILE A N 1
ATOM 7813 C CA . ILE A 1 971 ? 5.302 -22.007 13.282 1.00 86.19 971 ILE A CA 1
ATOM 7814 C C . ILE A 1 971 ? 4.681 -21.871 14.669 1.00 86.19 971 ILE A C 1
ATOM 7816 O O . ILE A 1 971 ? 3.664 -22.512 14.961 1.00 86.19 971 ILE A O 1
ATOM 7820 N N . CYS A 1 972 ? 5.270 -21.024 15.508 1.00 87.38 972 CYS A N 1
ATOM 7821 C CA . CYS A 1 972 ? 4.746 -20.720 16.831 1.00 87.38 972 CYS A CA 1
ATOM 7822 C C . CYS A 1 972 ? 3.884 -19.453 16.796 1.00 87.38 972 CYS A C 1
ATOM 7824 O O . CYS A 1 972 ? 4.330 -18.371 16.414 1.00 87.38 972 CYS A O 1
ATOM 7826 N N . VAL A 1 973 ? 2.628 -19.581 17.217 1.00 88.88 973 VAL A N 1
ATOM 7827 C CA . VAL A 1 973 ? 1.683 -18.469 17.354 1.00 88.88 973 VAL A CA 1
ATOM 7828 C C . VAL A 1 973 ? 1.720 -18.000 18.804 1.00 88.88 973 VAL A C 1
ATOM 7830 O O . VAL A 1 973 ? 1.194 -18.662 19.706 1.00 88.88 973 VAL A O 1
ATOM 7833 N N . CYS A 1 974 ? 2.377 -16.865 19.034 1.00 86.94 974 CYS A N 1
ATOM 7834 C CA . CYS A 1 974 ? 2.674 -16.411 20.388 1.00 86.94 974 CYS A CA 1
ATOM 7835 C C . CYS A 1 974 ? 1.478 -15.732 21.070 1.00 86.94 974 CYS A C 1
ATOM 7837 O O . CYS A 1 974 ? 0.793 -14.914 20.431 1.00 86.94 974 CYS A O 1
ATOM 7839 N N . PRO A 1 975 ? 1.264 -15.993 22.379 1.00 86.19 975 PRO A N 1
ATOM 7840 C CA . PRO A 1 975 ? 0.349 -15.200 23.193 1.00 86.19 975 PRO A CA 1
ATOM 7841 C C . PRO A 1 975 ? 0.842 -13.752 23.284 1.00 86.19 975 PRO A C 1
ATOM 7843 O O . PRO A 1 975 ? 2.019 -13.469 23.080 1.00 86.19 975 PRO A O 1
ATOM 7846 N N . LEU A 1 976 ? -0.049 -12.822 23.630 1.00 79.81 976 LEU A N 1
ATOM 7847 C CA . LEU A 1 976 ? 0.228 -11.382 23.565 1.00 79.81 976 LEU A CA 1
ATOM 7848 C C . LEU A 1 976 ? 1.447 -10.913 24.387 1.00 79.81 976 LEU A C 1
ATOM 7850 O O . LEU A 1 976 ? 2.049 -9.906 24.027 1.00 79.81 976 LEU A O 1
ATOM 7854 N N . SER A 1 977 ? 1.825 -11.631 25.449 1.00 77.75 977 SER A N 1
ATOM 7855 C CA . SER A 1 977 ? 2.966 -11.307 26.321 1.00 77.75 977 SER A CA 1
ATOM 7856 C C . SER A 1 977 ? 4.307 -11.906 25.883 1.00 77.75 977 SER A C 1
ATOM 7858 O O . SER A 1 977 ? 5.331 -11.581 26.489 1.00 77.75 977 SER A O 1
ATOM 7860 N N . LYS A 1 978 ? 4.315 -12.773 24.864 1.00 84.25 978 LYS A N 1
ATOM 7861 C CA . LYS A 1 978 ? 5.519 -13.461 24.389 1.00 84.25 978 LYS A CA 1
ATOM 7862 C C . LYS A 1 978 ? 5.784 -13.203 22.910 1.00 84.25 978 LYS A C 1
ATOM 7864 O O . LYS A 1 978 ? 4.864 -12.905 22.150 1.00 84.25 978 LYS A O 1
ATOM 7869 N N . TYR A 1 979 ? 7.040 -13.332 22.508 1.00 84.75 979 TYR A N 1
ATOM 7870 C CA . TYR A 1 979 ? 7.479 -13.194 21.120 1.00 84.75 979 TYR A CA 1
ATOM 7871 C C . TYR A 1 979 ? 8.730 -14.042 20.860 1.00 84.75 979 TYR A C 1
ATOM 7873 O O . TYR A 1 979 ? 9.220 -14.711 21.771 1.00 84.75 979 TYR A O 1
ATOM 7881 N N . GLY A 1 980 ? 9.210 -14.009 19.618 1.00 81.81 980 GLY A N 1
ATOM 7882 C CA . GLY A 1 980 ? 10.301 -14.846 19.126 1.00 81.81 980 GLY A CA 1
ATOM 7883 C C . GLY A 1 980 ? 9.790 -16.080 18.371 1.00 81.81 980 GLY A C 1
ATOM 7884 O O . GLY A 1 980 ? 8.604 -16.413 18.470 1.00 81.81 980 GLY A O 1
ATOM 7885 N N . PRO A 1 981 ? 10.651 -16.741 17.581 1.00 81.75 981 PRO A N 1
ATOM 7886 C CA . PRO A 1 981 ? 10.272 -17.897 16.768 1.00 81.75 981 PRO A CA 1
ATOM 7887 C C . PRO A 1 981 ? 9.737 -19.090 17.574 1.00 81.75 981 PRO A C 1
ATOM 7889 O O . PRO A 1 981 ? 8.925 -19.844 17.045 1.00 81.75 981 PRO A O 1
ATOM 7892 N N . GLN A 1 982 ? 10.129 -19.247 18.841 1.00 85.75 982 GLN A N 1
ATOM 7893 C CA . GLN A 1 982 ? 9.634 -20.255 19.786 1.00 85.75 982 GLN A CA 1
ATOM 7894 C C . GLN A 1 982 ? 8.684 -19.665 20.842 1.00 85.75 982 GLN A C 1
ATOM 7896 O O . GLN A 1 982 ? 8.162 -20.397 21.685 1.00 85.75 982 GLN A O 1
ATOM 7901 N N . CYS A 1 983 ? 8.395 -18.363 20.799 1.00 88.25 983 CYS A N 1
ATOM 7902 C CA . CYS A 1 983 ? 7.591 -17.643 21.785 1.00 88.25 983 CYS A CA 1
ATOM 7903 C C . CYS A 1 983 ? 8.141 -17.723 23.218 1.00 88.25 983 CYS A C 1
ATOM 7905 O O . CYS A 1 983 ? 7.350 -17.790 24.164 1.00 88.25 983 CYS A O 1
ATOM 7907 N N . LEU A 1 984 ? 9.459 -17.778 23.408 1.00 87.81 984 LEU A N 1
ATOM 7908 C CA . LEU A 1 984 ? 10.084 -17.934 24.727 1.00 87.81 984 LEU A CA 1
ATOM 7909 C C . LEU A 1 984 ? 10.438 -16.599 25.388 1.00 87.81 984 LEU A C 1
ATOM 7911 O O . LEU A 1 984 ? 10.489 -16.533 26.617 1.00 87.81 984 LEU A O 1
ATOM 7915 N N . LEU A 1 985 ? 10.618 -15.537 24.604 1.00 85.19 985 LEU A N 1
ATOM 7916 C CA . LEU A 1 985 ? 10.965 -14.213 25.117 1.00 85.19 985 LEU A CA 1
ATOM 7917 C C . LEU A 1 985 ? 9.730 -13.458 25.607 1.00 85.19 985 LEU A C 1
ATOM 7919 O O . LEU A 1 985 ? 8.622 -13.616 25.087 1.00 85.19 985 LEU A O 1
ATOM 7923 N N . THR A 1 986 ? 9.924 -12.619 26.622 1.00 79.94 986 THR A N 1
ATOM 792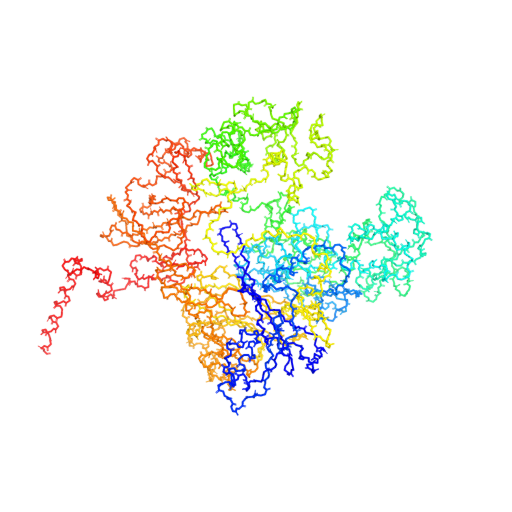4 C CA . THR A 1 986 ? 8.870 -11.802 27.235 1.00 79.94 986 THR A CA 1
ATOM 7925 C C . THR A 1 986 ? 8.948 -10.364 26.766 1.00 79.94 986 THR A C 1
ATOM 7927 O O . THR A 1 986 ? 10.019 -9.773 26.750 1.00 79.94 986 THR A O 1
ATOM 7930 N N . ARG A 1 987 ? 7.802 -9.763 26.462 1.00 70.25 987 ARG A N 1
ATOM 7931 C CA . ARG A 1 987 ? 7.755 -8.388 25.957 1.00 70.25 987 ARG A CA 1
ATOM 7932 C C . ARG A 1 987 ? 7.945 -7.354 27.068 1.00 70.25 987 ARG A C 1
ATOM 7934 O O . ARG A 1 987 ? 7.237 -7.400 28.076 1.00 70.25 987 ARG A O 1
ATOM 7941 N N . SER A 1 988 ? 8.838 -6.388 26.853 1.00 66.69 988 SER A N 1
ATOM 7942 C CA . SER A 1 988 ? 9.028 -5.228 27.738 1.00 66.69 988 SER A CA 1
ATOM 7943 C C . SER A 1 988 ? 8.106 -4.055 27.379 1.00 66.69 988 SER A C 1
ATOM 7945 O O . SER A 1 988 ? 7.707 -3.294 28.253 1.00 66.69 988 SER A O 1
ATOM 7947 N N . SER A 1 989 ? 7.683 -3.943 26.117 1.00 71.75 989 SER A N 1
ATOM 7948 C CA . SER A 1 989 ? 6.962 -2.785 25.564 1.00 71.75 989 SER A CA 1
ATOM 7949 C C . SER A 1 989 ? 5.610 -2.484 26.226 1.00 71.75 989 SER A C 1
ATOM 7951 O O . SER A 1 989 ? 5.192 -1.331 26.297 1.00 71.75 989 SER A O 1
ATOM 7953 N N . CYS A 1 990 ? 4.935 -3.511 26.748 1.00 74.88 990 CYS A N 1
ATOM 7954 C CA . CYS A 1 990 ? 3.683 -3.381 27.502 1.00 74.88 990 CYS A CA 1
ATOM 7955 C C . CYS A 1 990 ? 3.866 -3.599 29.015 1.00 74.88 990 CYS A C 1
ATOM 7957 O O . CYS A 1 990 ? 2.879 -3.830 29.717 1.00 74.88 990 CYS A O 1
ATOM 7959 N N . ASN A 1 991 ? 5.102 -3.580 29.528 1.00 72.81 991 ASN A N 1
ATOM 7960 C CA . ASN A 1 991 ? 5.389 -3.815 30.940 1.00 72.81 991 ASN A CA 1
ATOM 7961 C C . ASN A 1 991 ? 6.392 -2.785 31.507 1.00 72.81 991 ASN A C 1
ATOM 7963 O O . ASN A 1 991 ? 7.584 -2.875 31.213 1.00 72.81 991 ASN A O 1
ATOM 7967 N N . PRO A 1 992 ? 5.945 -1.842 32.362 1.00 76.88 992 PRO A N 1
ATOM 7968 C CA . PRO A 1 992 ? 4.583 -1.697 32.891 1.00 76.88 992 PRO A CA 1
ATOM 7969 C C . PRO A 1 992 ? 3.577 -1.278 31.808 1.00 76.88 992 PRO A C 1
ATOM 7971 O O . PRO A 1 992 ? 3.960 -0.644 30.831 1.00 76.88 992 PRO A O 1
ATOM 7974 N N . ASN A 1 993 ? 2.294 -1.634 31.975 1.00 80.75 993 ASN A N 1
ATOM 7975 C CA . ASN A 1 993 ? 1.249 -1.327 30.989 1.00 80.75 993 ASN A CA 1
ATOM 7976 C C . ASN A 1 993 ? 1.165 0.198 30.751 1.00 80.75 993 ASN A C 1
ATOM 7978 O O . ASN A 1 993 ? 0.786 0.920 31.677 1.00 80.75 993 ASN A O 1
ATOM 7982 N N . PRO A 1 994 ? 1.487 0.695 29.542 1.00 84.19 994 PRO A N 1
ATOM 7983 C CA . PRO A 1 994 ? 1.463 2.123 29.231 1.00 84.19 994 PRO A CA 1
ATOM 7984 C C . PRO A 1 994 ? 0.046 2.678 29.004 1.00 84.19 994 PRO A C 1
ATOM 7986 O O . PRO A 1 994 ? -0.126 3.893 28.894 1.00 84.19 994 PRO A O 1
ATOM 7989 N N . CYS A 1 995 ? -0.970 1.814 28.920 1.00 87.19 995 CYS A N 1
ATOM 7990 C CA . CYS A 1 995 ? -2.358 2.194 28.690 1.00 87.19 995 CYS A CA 1
ATOM 7991 C C . CYS A 1 995 ? -3.084 2.484 30.012 1.00 87.19 995 CYS A C 1
ATOM 7993 O O . CYS A 1 995 ? -3.122 1.654 30.923 1.00 87.19 995 CYS A O 1
ATOM 7995 N N . PHE A 1 996 ? -3.705 3.659 30.102 1.00 85.06 996 PHE A N 1
ATOM 7996 C CA . PHE A 1 996 ? -4.434 4.126 31.281 1.00 85.06 996 PHE A CA 1
ATOM 7997 C C . PHE A 1 996 ? -5.864 3.566 31.325 1.00 85.06 996 PHE A C 1
ATOM 7999 O O . PHE A 1 996 ? -6.337 2.930 30.382 1.00 85.06 996 PHE A O 1
ATOM 8006 N N . ASN A 1 997 ? -6.547 3.763 32.459 1.00 84.56 997 ASN A N 1
ATOM 8007 C CA . ASN A 1 997 ? -7.966 3.427 32.659 1.00 84.56 997 ASN A CA 1
ATOM 8008 C C . ASN A 1 997 ? -8.336 1.962 32.349 1.00 84.56 997 ASN A C 1
ATOM 8010 O O . ASN A 1 997 ? -9.447 1.626 31.940 1.00 84.56 997 ASN A O 1
ATOM 8014 N N . GLY A 1 998 ? -7.382 1.053 32.567 1.00 79.50 998 GLY A N 1
ATOM 8015 C CA . GLY A 1 998 ? -7.558 -0.369 32.290 1.00 79.50 998 GLY A CA 1
ATOM 8016 C C . GLY A 1 998 ? -7.606 -0.709 30.800 1.00 79.50 998 GLY A C 1
ATOM 8017 O O . GLY A 1 998 ? -8.144 -1.765 30.464 1.00 79.50 998 GLY A O 1
ATOM 8018 N N . GLY A 1 999 ? -7.078 0.161 29.933 1.00 84.75 999 GLY A N 1
ATOM 8019 C CA . GLY A 1 999 ? -6.835 -0.134 28.527 1.00 84.75 999 GLY A CA 1
ATOM 8020 C C . GLY A 1 999 ? -5.887 -1.323 28.350 1.00 84.75 999 GLY A C 1
ATOM 8021 O O . GLY A 1 999 ? -4.984 -1.564 29.159 1.00 84.75 999 GLY A O 1
ATOM 8022 N N . LEU A 1 1000 ? -6.122 -2.094 27.295 1.00 83.75 1000 LEU A N 1
ATOM 8023 C CA . LEU A 1 1000 ? -5.305 -3.241 26.930 1.00 83.75 1000 LEU A CA 1
ATOM 8024 C C . LEU A 1 1000 ? -4.168 -2.781 26.012 1.00 83.75 1000 LEU A C 1
ATOM 8026 O O . LEU A 1 1000 ? -4.415 -2.280 24.922 1.00 83.75 1000 LEU A O 1
ATOM 8030 N N . CYS A 1 1001 ? -2.926 -2.983 26.439 1.00 84.06 1001 CYS A N 1
ATOM 8031 C CA . CYS A 1 1001 ? -1.759 -2.746 25.597 1.00 84.06 1001 CYS A CA 1
ATOM 8032 C C . CYS A 1 1001 ? -1.577 -3.890 24.602 1.00 84.06 1001 CYS A C 1
ATOM 8034 O O . CYS A 1 1001 ? -1.532 -5.055 24.998 1.00 84.06 1001 CYS A O 1
ATOM 8036 N N . VAL A 1 1002 ? -1.470 -3.552 23.321 1.00 77.44 1002 VAL A N 1
ATOM 8037 C CA . VAL A 1 1002 ? -1.149 -4.468 22.229 1.00 77.44 1002 VAL A CA 1
ATOM 8038 C C . VAL A 1 1002 ? 0.170 -4.012 21.616 1.00 77.44 1002 VAL A C 1
ATOM 8040 O O . VAL A 1 1002 ? 0.232 -2.919 21.064 1.00 77.44 1002 VAL A O 1
ATOM 8043 N N . PRO A 1 1003 ? 1.234 -4.815 21.704 1.00 71.81 1003 PRO A N 1
ATOM 8044 C CA . PRO A 1 1003 ? 2.503 -4.501 21.063 1.00 71.81 1003 PRO A CA 1
ATOM 8045 C C . PRO A 1 1003 ? 2.332 -4.408 19.548 1.00 71.81 1003 PRO A C 1
ATOM 8047 O O . PRO A 1 1003 ? 1.589 -5.200 18.959 1.00 71.81 1003 PRO A O 1
ATOM 8050 N N . THR A 1 1004 ? 3.031 -3.463 18.931 1.00 68.38 1004 THR A N 1
ATOM 8051 C CA . THR A 1 1004 ? 3.278 -3.455 17.482 1.00 68.38 1004 THR A CA 1
ATOM 8052 C C . THR A 1 1004 ? 4.191 -4.635 17.113 1.00 68.38 1004 THR A C 1
ATOM 8054 O O . THR A 1 1004 ? 4.593 -5.410 17.988 1.00 68.38 1004 THR A O 1
ATOM 8057 N N . ASP A 1 1005 ? 4.450 -4.869 15.824 1.00 70.06 1005 ASP A N 1
ATOM 8058 C CA . ASP A 1 1005 ? 5.325 -5.974 15.417 1.00 70.06 1005 ASP A CA 1
ATOM 8059 C C . ASP A 1 1005 ? 6.733 -5.797 16.021 1.00 70.06 1005 ASP A C 1
ATOM 8061 O O . ASP A 1 1005 ? 7.478 -4.903 15.637 1.00 70.06 1005 ASP A O 1
ATOM 8065 N N . GLU A 1 1006 ? 7.087 -6.650 16.988 1.00 63.94 1006 GLU A N 1
ATOM 8066 C CA . GLU A 1 1006 ? 8.341 -6.593 17.767 1.00 63.94 1006 GLU A CA 1
ATOM 8067 C C . GLU A 1 1006 ? 9.595 -6.864 16.914 1.00 63.94 1006 GLU A C 1
ATOM 8069 O O . GLU A 1 1006 ? 10.720 -6.751 17.401 1.00 63.94 1006 GLU A O 1
ATOM 8074 N N . ARG A 1 1007 ? 9.433 -7.260 15.644 1.00 67.38 1007 ARG A N 1
ATOM 8075 C CA . ARG A 1 1007 ? 10.545 -7.324 14.687 1.00 67.38 1007 ARG A CA 1
ATOM 8076 C C . ARG A 1 1007 ? 11.020 -5.929 14.270 1.00 67.38 1007 ARG A C 1
ATOM 8078 O O . ARG A 1 1007 ? 12.138 -5.796 13.784 1.00 67.38 1007 ARG A O 1
ATOM 8085 N N . VAL A 1 1008 ? 10.191 -4.906 14.469 1.00 63.28 1008 VAL A N 1
ATOM 8086 C CA . VAL A 1 1008 ? 10.419 -3.525 14.041 1.00 63.28 1008 VAL A CA 1
ATOM 8087 C C . VAL A 1 1008 ? 10.942 -2.714 15.226 1.00 63.28 1008 VAL A C 1
ATOM 8089 O O . VAL A 1 1008 ? 10.339 -2.692 16.294 1.00 63.28 1008 VAL A O 1
ATOM 8092 N N . ALA A 1 1009 ? 12.075 -2.034 15.045 1.00 49.84 1009 ALA A N 1
ATOM 8093 C CA . ALA A 1 1009 ? 12.783 -1.346 16.129 1.00 49.84 1009 ALA A CA 1
ATOM 8094 C C . ALA A 1 1009 ? 12.136 -0.019 16.596 1.00 49.84 1009 ALA A C 1
ATOM 8096 O O . ALA A 1 1009 ? 12.606 0.578 17.566 1.00 49.84 1009 ALA A O 1
ATOM 8097 N N . GLU A 1 1010 ? 11.090 0.471 15.921 1.00 51.19 1010 GLU A N 1
ATOM 8098 C CA . GLU A 1 1010 ? 10.525 1.811 16.129 1.00 51.19 1010 GLU A CA 1
ATOM 8099 C C . GLU A 1 1010 ? 9.008 1.778 16.408 1.00 51.19 1010 GLU A C 1
ATOM 8101 O O . GLU A 1 1010 ? 8.231 1.252 15.617 1.00 51.19 1010 GLU A O 1
ATOM 8106 N N . ARG A 1 1011 ? 8.612 2.416 17.528 1.00 49.84 1011 ARG A N 1
ATOM 8107 C CA . ARG A 1 1011 ? 7.258 2.534 18.130 1.00 49.84 1011 ARG A CA 1
ATOM 8108 C C . ARG A 1 1011 ? 6.651 1.207 18.596 1.00 49.84 1011 ARG A C 1
ATOM 8110 O O . ARG A 1 1011 ? 6.075 0.472 17.809 1.00 49.84 1011 ARG A O 1
ATOM 8117 N N . ASN A 1 1012 ? 6.678 0.959 19.911 1.00 68.62 1012 ASN A N 1
ATOM 8118 C CA . ASN A 1 1012 ? 6.604 -0.402 20.460 1.00 68.62 1012 ASN A CA 1
ATOM 8119 C C . ASN A 1 1012 ? 5.228 -0.864 21.010 1.00 68.62 1012 ASN A C 1
ATOM 8121 O O . ASN A 1 1012 ? 5.138 -1.968 21.547 1.00 68.62 1012 ASN A O 1
ATOM 8125 N N . PHE A 1 1013 ? 4.149 -0.066 20.932 1.00 73.12 1013 PHE A N 1
ATOM 8126 C CA . PHE A 1 1013 ? 2.808 -0.508 21.368 1.00 73.12 1013 PHE A CA 1
ATOM 8127 C C . PHE A 1 1013 ? 1.643 0.365 20.861 1.00 73.12 1013 PHE A C 1
ATOM 8129 O O . PHE A 1 1013 ? 1.815 1.517 20.475 1.00 73.12 1013 PHE A O 1
ATOM 8136 N N . SER A 1 1014 ? 0.428 -0.182 20.923 1.00 76.88 1014 SER A N 1
ATOM 8137 C CA . SER A 1 1014 ? -0.865 0.478 20.707 1.00 76.88 1014 SER A CA 1
ATOM 8138 C C . SER A 1 1014 ? -1.816 0.165 21.871 1.00 76.88 1014 SER A C 1
ATOM 8140 O O . SER A 1 1014 ? -1.778 -0.933 22.425 1.00 76.88 1014 SER A O 1
ATOM 8142 N N . CYS A 1 1015 ? -2.689 1.102 22.253 1.00 81.31 1015 CYS A N 1
ATOM 8143 C CA . CYS A 1 1015 ? -3.648 0.894 23.343 1.00 81.31 1015 CYS A CA 1
ATOM 8144 C C . CYS A 1 1015 ? -5.075 0.664 22.841 1.00 81.31 1015 CYS A C 1
ATOM 8146 O O . CYS A 1 1015 ? -5.630 1.466 22.096 1.00 81.31 1015 CYS A O 1
ATOM 8148 N N . ILE A 1 1016 ? -5.698 -0.404 23.332 1.00 78.44 1016 ILE A N 1
ATOM 8149 C CA . ILE A 1 1016 ? -7.118 -0.710 23.162 1.00 78.44 1016 ILE A CA 1
ATOM 8150 C C . ILE A 1 1016 ? -7.867 -0.172 24.374 1.00 78.44 1016 ILE A C 1
ATOM 8152 O O . ILE A 1 1016 ? -7.784 -0.721 25.478 1.00 78.44 1016 ILE A O 1
ATOM 8156 N N . CYS A 1 1017 ? -8.619 0.902 24.177 1.00 79.56 1017 CYS A N 1
ATOM 8157 C CA . CYS A 1 1017 ? -9.354 1.522 25.267 1.00 79.56 1017 CYS A CA 1
ATOM 8158 C C . CYS A 1 1017 ? -10.603 0.722 25.630 1.00 79.56 1017 CYS A C 1
ATOM 8160 O O . CYS A 1 1017 ? -11.302 0.175 24.771 1.00 79.56 1017 CYS A O 1
ATOM 8162 N N . LYS A 1 1018 ? -10.891 0.648 26.934 1.00 79.19 1018 LYS A N 1
ATOM 8163 C CA . LYS A 1 1018 ? -12.177 0.146 27.425 1.00 79.19 1018 LYS A CA 1
ATOM 8164 C C . LYS A 1 1018 ? -13.295 1.113 27.038 1.00 79.19 1018 LYS A C 1
ATOM 8166 O O . LYS A 1 1018 ? -13.046 2.272 26.726 1.00 79.19 1018 LYS A O 1
ATOM 8171 N N . GLN A 1 1019 ? -14.531 0.622 27.043 1.00 71.88 1019 GLN A N 1
ATOM 8172 C CA . GLN A 1 1019 ? -15.704 1.445 26.753 1.00 71.88 1019 GLN A CA 1
ATOM 8173 C C . GLN A 1 1019 ? -15.766 2.643 27.715 1.00 71.88 1019 GLN A C 1
ATOM 8175 O O . GLN A 1 1019 ? -15.646 2.447 28.925 1.00 71.88 1019 GLN A O 1
ATOM 8180 N N . GLY A 1 1020 ? -15.949 3.857 27.188 1.00 70.56 1020 GLY A N 1
ATOM 8181 C CA . GLY A 1 1020 ? -15.916 5.093 27.973 1.00 70.56 1020 GLY A CA 1
ATOM 8182 C C . GLY A 1 1020 ? -14.579 5.839 27.962 1.00 70.56 1020 GLY A C 1
ATOM 8183 O O . GLY A 1 1020 ? -14.527 6.926 28.528 1.00 70.56 1020 GLY A O 1
ATOM 8184 N N . TYR A 1 1021 ? -13.529 5.302 27.330 1.00 75.31 1021 TYR A N 1
ATOM 8185 C CA . TYR A 1 1021 ? -12.204 5.927 27.259 1.00 75.31 1021 TYR A CA 1
ATOM 8186 C C . TYR A 1 1021 ? -11.654 5.945 25.828 1.00 75.31 1021 TYR A C 1
ATOM 8188 O O . TYR A 1 1021 ? -11.887 5.014 25.056 1.00 75.31 1021 TYR A O 1
ATOM 8196 N N . THR A 1 1022 ? -10.877 6.975 25.494 1.00 70.06 1022 THR A N 1
ATOM 8197 C CA . THR A 1 1022 ? -10.317 7.234 24.159 1.00 70.06 1022 THR A CA 1
ATOM 8198 C C . THR A 1 1022 ? -8.894 7.814 24.223 1.00 70.06 1022 THR A C 1
ATOM 8200 O O . THR A 1 1022 ? -8.339 8.092 25.294 1.00 70.06 1022 THR A O 1
ATOM 8203 N N . GLY A 1 1023 ? -8.274 7.970 23.050 1.00 67.25 1023 GLY A N 1
ATOM 8204 C CA . GLY A 1 1023 ? -6.924 8.508 22.873 1.00 67.25 1023 GLY A CA 1
ATOM 8205 C C . GLY A 1 1023 ? -5.827 7.439 22.848 1.00 67.25 1023 GLY A C 1
ATOM 8206 O O . GLY A 1 1023 ? -6.023 6.311 23.293 1.00 67.25 1023 GLY A O 1
ATOM 8207 N N . VAL A 1 1024 ? -4.635 7.819 22.372 1.00 72.38 1024 VAL A N 1
ATOM 8208 C CA . VAL A 1 1024 ? -3.489 6.916 22.106 1.00 72.38 1024 VAL A CA 1
ATOM 8209 C C . VAL A 1 1024 ? -3.068 6.081 23.324 1.00 72.38 1024 VAL A C 1
ATOM 8211 O O . VAL A 1 1024 ? -2.600 4.958 23.176 1.00 72.38 1024 VAL A O 1
ATOM 8214 N N . GLN A 1 1025 ? -3.252 6.612 24.537 1.00 79.69 1025 GLN A N 1
ATOM 8215 C CA . GLN A 1 1025 ? -2.959 5.919 25.799 1.00 79.69 1025 GLN A CA 1
ATOM 8216 C C . GLN A 1 1025 ? -4.207 5.662 26.659 1.00 79.69 1025 GLN A C 1
ATOM 8218 O O . GLN A 1 1025 ? -4.070 5.334 27.836 1.00 79.69 1025 GLN A O 1
ATOM 8223 N N . CYS A 1 1026 ? -5.417 5.837 26.120 1.00 82.31 1026 CYS A N 1
ATOM 8224 C CA . CYS A 1 1026 ? -6.678 5.693 26.862 1.00 82.31 1026 CYS A CA 1
ATOM 8225 C C . CYS A 1 1026 ? -6.800 6.610 28.088 1.00 82.31 1026 CYS A C 1
ATOM 8227 O O . CYS A 1 1026 ? -7.400 6.240 29.099 1.00 82.31 1026 CYS A O 1
ATOM 8229 N N . LYS A 1 1027 ? -6.183 7.797 28.020 1.00 79.31 1027 LYS A N 1
ATOM 8230 C CA . LYS A 1 1027 ? -6.218 8.803 29.091 1.00 79.31 1027 LYS A CA 1
ATOM 8231 C C . LYS A 1 1027 ? -7.512 9.612 29.087 1.00 79.31 1027 LYS A C 1
ATOM 8233 O O . LYS A 1 1027 ? -7.943 10.032 30.156 1.00 79.31 1027 LYS A O 1
ATOM 8238 N N . SER A 1 1028 ? -8.097 9.829 27.913 1.00 69.88 1028 SER A N 1
ATOM 8239 C CA . SER A 1 1028 ? -9.274 10.677 27.740 1.00 69.88 1028 SER A CA 1
ATOM 8240 C C . SER A 1 1028 ? -10.547 9.882 28.015 1.00 69.88 1028 SER A C 1
ATOM 8242 O O . SER A 1 1028 ? -10.623 8.700 27.684 1.00 69.88 1028 SER A O 1
ATOM 8244 N N . GLU A 1 1029 ? -11.538 10.515 28.634 1.00 70.31 1029 GLU A N 1
ATOM 8245 C CA . GLU A 1 1029 ? -12.886 9.956 28.783 1.00 70.31 1029 GLU A CA 1
ATOM 8246 C C . GLU A 1 1029 ? -13.739 10.321 27.560 1.00 70.31 1029 GLU A C 1
ATOM 8248 O O . GLU A 1 1029 ? -13.557 11.386 26.972 1.00 70.31 1029 GLU A O 1
ATOM 8253 N N . GLU A 1 1030 ? -14.661 9.441 27.166 1.00 69.50 1030 GLU A N 1
ATOM 8254 C CA . GLU A 1 1030 ? -15.645 9.725 26.113 1.00 69.50 1030 GLU A CA 1
ATOM 8255 C C . GLU A 1 1030 ? -16.535 10.909 26.520 1.00 69.50 1030 GLU A C 1
ATOM 8257 O O . GLU A 1 1030 ? -17.157 10.882 27.587 1.00 69.50 1030 GLU A O 1
ATOM 8262 N N . SER A 1 1031 ? -16.649 11.918 25.652 1.00 71.06 1031 SER A N 1
ATOM 8263 C CA . SER A 1 1031 ? -17.504 13.084 25.879 1.00 71.06 1031 SER A CA 1
ATOM 8264 C C . SER A 1 1031 ? -18.968 12.660 25.982 1.00 71.06 1031 SER A C 1
ATOM 8266 O O . SER A 1 1031 ? -19.526 12.066 25.054 1.00 71.06 1031 SER A O 1
ATOM 8268 N N . SER A 1 1032 ? -19.603 12.962 27.118 1.00 78.44 1032 SER A N 1
ATOM 8269 C CA . SER A 1 1032 ? -21.044 12.761 27.301 1.00 78.44 1032 SER A CA 1
ATOM 8270 C C . SER A 1 1032 ? -21.814 14.023 26.921 1.00 78.44 1032 SER A C 1
ATOM 8272 O O . SER A 1 1032 ? -21.542 15.107 27.421 1.00 78.44 1032 SER A O 1
ATOM 8274 N N . ILE A 1 1033 ? -22.774 13.899 26.016 1.00 84.19 1033 ILE A N 1
ATOM 8275 C CA . ILE A 1 1033 ? -23.551 15.021 25.495 1.00 84.19 1033 ILE A CA 1
ATOM 8276 C C . ILE A 1 1033 ? -24.999 14.789 25.901 1.00 84.19 1033 ILE A C 1
ATOM 8278 O O . ILE A 1 1033 ? -25.651 13.866 25.408 1.00 84.19 1033 ILE A O 1
ATOM 8282 N N . GLU A 1 1034 ? -25.484 15.596 26.840 1.00 86.56 1034 GLU A N 1
ATOM 8283 C CA . GLU A 1 1034 ? -26.861 15.574 27.318 1.00 86.56 1034 GLU A CA 1
ATOM 8284 C C . GLU A 1 1034 ? -27.686 16.610 26.551 1.00 86.56 1034 GLU A C 1
ATOM 8286 O O . GLU A 1 1034 ? -27.545 17.818 26.730 1.00 86.56 1034 GLU A O 1
ATOM 8291 N N . ILE A 1 1035 ? -28.578 16.130 25.692 1.00 87.56 1035 ILE A N 1
ATOM 8292 C CA . ILE A 1 1035 ? -29.484 16.952 24.893 1.00 87.56 1035 ILE A CA 1
ATOM 8293 C C . ILE A 1 1035 ? -30.830 17.001 25.607 1.00 87.56 1035 ILE A C 1
ATOM 8295 O O . ILE A 1 1035 ? -31.489 15.973 25.765 1.00 87.56 1035 ILE A O 1
ATOM 8299 N N . SER A 1 1036 ? -31.234 18.193 26.042 1.00 87.69 1036 SER A N 1
ATOM 8300 C CA . SER A 1 1036 ? -32.487 18.430 26.767 1.00 87.69 1036 SER A CA 1
ATOM 8301 C C . SER A 1 1036 ? -33.519 19.090 25.862 1.00 87.69 1036 SER A C 1
ATOM 8303 O O . SER A 1 1036 ? -33.260 20.151 25.304 1.00 87.69 1036 SER A O 1
ATOM 8305 N N . PHE A 1 1037 ? -34.702 18.497 25.738 1.00 86.62 1037 PHE A N 1
ATOM 8306 C CA . PHE A 1 1037 ? -35.770 18.996 24.874 1.00 86.62 1037 PHE A CA 1
ATOM 8307 C C . PHE A 1 1037 ? -36.779 19.791 25.710 1.00 86.62 1037 PHE A C 1
ATOM 8309 O O . PHE A 1 1037 ? -37.464 19.232 26.570 1.00 86.62 1037 PHE A O 1
ATOM 8316 N N . LEU A 1 1038 ? -36.868 21.099 25.464 1.00 82.25 1038 LEU A N 1
ATOM 8317 C CA . LEU A 1 1038 ? -37.770 22.006 26.177 1.00 82.25 1038 LEU A CA 1
ATOM 8318 C C . LEU A 1 1038 ? -38.957 22.380 25.275 1.00 82.25 1038 LEU A C 1
ATOM 8320 O O . LEU A 1 1038 ? -38.759 22.835 24.152 1.00 82.25 1038 LEU A O 1
ATOM 8324 N N . ASP A 1 1039 ? -40.184 22.184 25.772 1.00 74.69 1039 ASP A N 1
ATOM 8325 C CA . ASP A 1 1039 ? -41.448 22.561 25.111 1.00 74.69 1039 ASP A CA 1
ATOM 8326 C C . ASP A 1 1039 ? -41.674 21.966 23.701 1.00 74.69 1039 ASP A C 1
ATOM 8328 O O . ASP A 1 1039 ? -42.260 22.597 22.820 1.00 74.69 1039 ASP A O 1
ATOM 8332 N N . MET A 1 1040 ? -41.230 20.723 23.477 1.00 74.81 1040 MET A N 1
ATOM 8333 C CA . MET A 1 1040 ? -41.336 20.020 22.189 1.00 74.81 1040 MET A CA 1
ATOM 8334 C C . MET A 1 1040 ? -41.927 18.612 22.341 1.00 74.81 1040 MET A C 1
ATOM 8336 O O . MET A 1 1040 ? -41.659 17.914 23.316 1.00 74.81 1040 MET A O 1
ATOM 8340 N N . SER A 1 1041 ? -42.712 18.170 21.351 1.00 68.62 1041 SER A N 1
ATOM 8341 C CA . SER A 1 1041 ? -43.208 16.791 21.256 1.00 68.62 1041 SER A CA 1
ATOM 8342 C C . SER A 1 1041 ? -42.197 15.907 20.519 1.00 68.62 1041 SER A C 1
ATOM 8344 O O . SER A 1 1041 ? -42.010 16.070 19.311 1.00 68.62 1041 SER A O 1
ATOM 8346 N N . ILE A 1 1042 ? -41.554 14.982 21.232 1.00 68.19 1042 ILE A N 1
ATOM 8347 C CA . ILE A 1 1042 ? -40.461 14.160 20.694 1.00 68.19 1042 ILE A CA 1
ATOM 8348 C C . ILE A 1 1042 ? -41.010 12.800 20.215 1.00 68.19 1042 ILE A C 1
ATOM 8350 O O . ILE A 1 1042 ? -41.803 12.183 20.930 1.00 68.19 1042 ILE A O 1
ATOM 8354 N N . PRO A 1 1043 ? -40.626 12.311 19.022 1.00 69.06 1043 PRO A N 1
ATOM 8355 C CA . PRO A 1 1043 ? -40.957 10.957 18.577 1.00 69.06 1043 PRO A CA 1
ATOM 8356 C C . PRO A 1 1043 ? -40.112 9.885 19.292 1.00 69.06 1043 PRO A C 1
ATOM 8358 O O . PRO A 1 1043 ? -39.180 10.179 20.035 1.00 69.06 1043 PRO A O 1
ATOM 8361 N N . THR A 1 1044 ? -40.396 8.606 19.027 1.00 70.69 1044 THR A N 1
ATOM 8362 C CA . THR A 1 1044 ? -39.697 7.455 19.637 1.00 70.69 1044 THR A CA 1
ATOM 8363 C C . THR A 1 1044 ? -38.236 7.302 19.212 1.00 70.69 1044 THR A C 1
ATOM 8365 O O . THR A 1 1044 ? -37.533 6.439 19.737 1.00 70.69 1044 THR A O 1
ATOM 8368 N N . SER A 1 1045 ? -37.762 8.053 18.217 1.00 75.62 1045 SER A N 1
ATOM 8369 C CA . SER A 1 1045 ? -36.391 7.967 17.704 1.00 75.62 1045 SER A CA 1
ATOM 8370 C C . SER A 1 1045 ? -35.893 9.339 17.278 1.00 75.62 1045 SER A C 1
ATOM 8372 O O . SER A 1 1045 ? -36.606 10.075 16.600 1.00 75.62 1045 SER A O 1
ATOM 8374 N N . VAL A 1 1046 ? -34.673 9.663 17.690 1.00 82.56 1046 VAL A N 1
ATOM 8375 C CA . VAL A 1 1046 ? -33.988 10.920 17.394 1.00 82.56 1046 VAL A CA 1
ATOM 8376 C C . VAL A 1 1046 ? -32.644 10.597 16.758 1.00 82.56 1046 VAL A C 1
ATOM 8378 O O . VAL A 1 1046 ? -31.933 9.700 17.224 1.00 82.56 1046 VAL A O 1
ATOM 8381 N N . PHE A 1 1047 ? -32.308 11.339 15.710 1.00 84.19 1047 PHE A N 1
ATOM 8382 C CA . PHE A 1 1047 ? -31.022 11.279 15.031 1.00 84.19 1047 PHE A CA 1
ATOM 8383 C C . PHE A 1 1047 ? -30.176 12.460 15.500 1.00 84.19 1047 PHE A C 1
ATOM 8385 O O . PHE A 1 1047 ? -30.658 13.590 15.580 1.00 84.19 1047 PHE A O 1
ATOM 8392 N N . VAL A 1 1048 ? -28.927 12.194 15.858 1.00 86.94 1048 VAL A N 1
ATOM 8393 C CA . VAL A 1 1048 ? -27.960 13.207 16.281 1.00 86.94 1048 VAL A CA 1
ATOM 8394 C C . VAL A 1 1048 ? -26.777 13.131 15.330 1.00 86.94 1048 VAL A C 1
ATOM 8396 O O . VAL A 1 1048 ? -26.076 12.122 15.309 1.00 86.94 1048 VAL A O 1
ATOM 8399 N N . HIS A 1 1049 ? -26.584 14.173 14.531 1.00 87.25 1049 HIS A N 1
ATOM 8400 C CA . HIS A 1 1049 ? -25.511 14.278 13.550 1.00 87.25 1049 HIS A CA 1
ATOM 8401 C C . HIS A 1 1049 ? -24.371 15.103 14.142 1.00 87.25 1049 HIS A C 1
ATOM 8403 O O . HIS A 1 1049 ? -24.568 16.261 14.508 1.00 87.25 1049 HIS A O 1
ATOM 8409 N N . PHE A 1 1050 ? -23.192 14.505 14.217 1.00 85.19 1050 PHE A N 1
ATOM 8410 C CA . PHE A 1 1050 ? -21.935 15.145 14.576 1.00 85.19 1050 PHE A CA 1
ATOM 8411 C C . PHE A 1 1050 ? -21.162 15.412 13.297 1.00 85.19 1050 PHE A C 1
ATOM 8413 O O . PHE A 1 1050 ? -20.926 14.484 12.526 1.00 85.19 1050 PHE A O 1
ATOM 8420 N N . ILE A 1 1051 ? -20.797 16.666 13.067 1.00 86.00 1051 ILE A N 1
ATOM 8421 C CA . ILE A 1 1051 ? -20.114 17.078 11.846 1.00 86.00 1051 ILE A CA 1
ATOM 8422 C C . ILE A 1 1051 ? -18.730 17.588 12.211 1.00 86.00 1051 ILE A C 1
ATOM 8424 O O . ILE A 1 1051 ? -18.580 18.500 13.035 1.00 86.00 1051 ILE A O 1
ATOM 8428 N N . THR A 1 1052 ? -17.725 16.986 11.593 1.00 82.38 1052 THR A N 1
ATOM 8429 C CA . THR A 1 1052 ? -16.320 17.353 11.717 1.00 82.38 1052 THR A CA 1
ATOM 8430 C C . THR A 1 1052 ? -15.929 18.163 10.487 1.00 82.38 1052 THR A C 1
ATOM 8432 O O . THR A 1 1052 ? -15.982 17.662 9.368 1.00 82.38 1052 THR A O 1
ATOM 8435 N N . VAL A 1 1053 ? -15.557 19.427 10.687 1.00 80.88 1053 VAL A N 1
ATOM 8436 C CA . VAL A 1 1053 ? -15.085 20.308 9.618 1.00 80.88 1053 VAL A CA 1
ATOM 8437 C C . VAL A 1 1053 ? -13.593 20.074 9.416 1.00 80.88 1053 VAL A C 1
ATOM 8439 O O . VAL A 1 1053 ? -12.829 20.120 10.378 1.00 80.88 1053 VAL A O 1
ATOM 8442 N N . MET A 1 1054 ? -13.190 19.806 8.176 1.00 66.81 1054 MET A N 1
ATOM 8443 C CA . MET A 1 1054 ? -11.799 19.583 7.790 1.00 66.81 1054 MET A CA 1
ATOM 8444 C C . MET A 1 1054 ? -11.327 20.710 6.872 1.00 66.81 1054 MET A C 1
ATOM 8446 O O . MET A 1 1054 ? -12.080 21.203 6.042 1.00 66.81 1054 MET A O 1
ATOM 8450 N N . VAL A 1 1055 ? -10.069 21.133 7.015 1.00 56.59 1055 VAL A N 1
ATOM 8451 C CA . VAL A 1 1055 ? -9.553 22.330 6.322 1.00 56.59 1055 VAL A CA 1
ATOM 8452 C C . VAL A 1 1055 ? -9.357 22.107 4.813 1.00 56.59 1055 VAL A C 1
ATOM 8454 O O . VAL A 1 1055 ? -9.426 23.071 4.053 1.00 56.59 1055 VAL A O 1
ATOM 8457 N N . ASN A 1 1056 ? -9.131 20.862 4.375 1.00 57.84 1056 ASN A N 1
ATOM 8458 C CA . ASN A 1 1056 ? -8.829 20.489 2.982 1.00 57.84 1056 ASN A CA 1
ATOM 8459 C C . ASN A 1 1056 ? -9.636 19.266 2.494 1.00 57.84 1056 ASN A C 1
ATOM 8461 O O . ASN A 1 1056 ? -9.199 18.586 1.576 1.00 57.84 1056 ASN A O 1
ATOM 8465 N N . ALA A 1 1057 ? -10.758 18.945 3.139 1.00 61.75 1057 ALA A N 1
ATOM 8466 C CA . ALA A 1 1057 ? -11.581 17.782 2.803 1.00 61.75 1057 ALA A CA 1
ATOM 8467 C C . ALA A 1 1057 ? -13.064 18.086 3.086 1.00 61.75 1057 ALA A C 1
ATOM 8469 O O . ALA A 1 1057 ? -13.343 18.986 3.891 1.00 61.75 1057 ALA A O 1
ATOM 8470 N N . PRO A 1 1058 ? -14.015 17.367 2.459 1.00 67.00 1058 PRO A N 1
ATOM 8471 C CA . PRO A 1 1058 ? -15.432 17.486 2.790 1.00 67.00 1058 PRO A CA 1
ATOM 8472 C C . PRO A 1 1058 ? -15.683 17.202 4.276 1.00 67.00 1058 PRO A C 1
ATOM 8474 O O . PRO A 1 1058 ? -14.948 16.463 4.936 1.00 67.00 1058 PRO A O 1
ATOM 8477 N N . SER A 1 1059 ? -16.731 17.809 4.836 1.00 75.31 1059 SER A N 1
ATOM 8478 C CA . SER A 1 1059 ? -17.055 17.619 6.249 1.00 75.31 1059 SER A CA 1
ATOM 8479 C C . SER A 1 1059 ? -17.513 16.184 6.521 1.00 75.31 1059 SER A C 1
ATOM 8481 O O . SER A 1 1059 ? -18.476 15.716 5.912 1.00 75.31 1059 SER A O 1
ATOM 8483 N N . LEU A 1 1060 ? -16.882 15.501 7.479 1.00 74.69 1060 LEU A N 1
ATOM 8484 C CA . LEU A 1 1060 ? -17.289 14.152 7.871 1.00 74.69 1060 LEU A CA 1
ATOM 8485 C C . LEU A 1 1060 ? -18.504 14.200 8.797 1.00 74.69 1060 LEU A C 1
ATOM 8487 O O . LEU A 1 1060 ? -18.533 14.953 9.773 1.00 74.69 1060 LEU A O 1
ATOM 8491 N N . ARG A 1 1061 ? -19.499 13.352 8.522 1.00 78.12 1061 ARG A N 1
ATOM 8492 C CA . ARG A 1 1061 ? -20.723 13.230 9.321 1.00 78.12 1061 ARG A CA 1
ATOM 8493 C C . ARG A 1 1061 ? -20.785 11.880 10.022 1.00 78.12 1061 ARG A C 1
ATOM 8495 O O . ARG A 1 1061 ? -20.955 10.851 9.379 1.00 78.12 1061 ARG A O 1
ATOM 8502 N N . VAL A 1 1062 ? -20.804 11.904 11.351 1.00 73.62 1062 VAL A N 1
ATOM 8503 C CA . VAL A 1 1062 ? -21.112 10.740 12.189 1.00 73.62 1062 VAL A CA 1
ATOM 8504 C C . VAL A 1 1062 ? -22.518 10.900 12.752 1.00 73.62 1062 VAL A C 1
ATOM 8506 O O . VAL A 1 1062 ? -22.798 11.849 13.481 1.00 73.62 1062 VAL A O 1
ATOM 8509 N N . THR A 1 1063 ? -23.424 9.972 12.446 1.00 76.69 1063 THR A N 1
ATOM 8510 C CA . THR A 1 1063 ? -24.816 10.044 12.920 1.00 76.69 1063 THR A CA 1
ATOM 8511 C C . THR A 1 1063 ? -25.101 8.968 13.958 1.00 76.69 1063 THR A C 1
ATOM 8513 O O . THR A 1 1063 ? -24.919 7.782 13.710 1.00 76.69 1063 THR A O 1
ATOM 8516 N N . THR A 1 1064 ? -25.607 9.371 15.123 1.00 74.12 1064 THR A N 1
ATOM 8517 C CA . THR A 1 1064 ? -26.046 8.461 16.184 1.00 74.12 1064 THR A CA 1
ATOM 8518 C C . THR A 1 1064 ? -27.561 8.483 16.336 1.00 74.12 1064 THR A C 1
ATOM 8520 O O . THR A 1 1064 ? -28.167 9.540 16.491 1.00 74.12 1064 THR A O 1
ATOM 8523 N N . ILE A 1 1065 ? -28.174 7.299 16.383 1.00 74.56 1065 ILE A N 1
ATOM 8524 C CA . ILE A 1 1065 ? -29.615 7.138 16.613 1.00 74.56 1065 ILE A CA 1
ATOM 8525 C C . ILE A 1 1065 ? -29.866 6.782 18.083 1.00 74.56 1065 ILE A C 1
ATOM 8527 O O . ILE A 1 1065 ? -29.198 5.916 18.669 1.00 74.56 1065 ILE A O 1
ATOM 8531 N N . ARG A 1 1066 ? -30.855 7.435 18.700 1.00 74.00 1066 ARG A N 1
ATOM 8532 C CA . ARG A 1 1066 ? -31.325 7.124 20.057 1.00 74.00 1066 ARG A CA 1
ATOM 8533 C C . ARG A 1 1066 ? -32.832 6.935 20.073 1.00 74.00 1066 ARG A C 1
ATOM 8535 O O . ARG A 1 1066 ? -33.578 7.764 19.562 1.00 74.00 1066 ARG A O 1
ATOM 8542 N N . LYS A 1 1067 ? -33.275 5.831 20.681 1.00 69.12 1067 LYS A N 1
ATOM 8543 C CA . LYS A 1 1067 ? -34.692 5.586 20.961 1.00 69.12 1067 LYS A CA 1
ATOM 8544 C C . LYS A 1 1067 ? -35.040 6.158 22.330 1.00 69.12 1067 LYS A C 1
ATOM 8546 O O . LYS A 1 1067 ? -34.338 5.869 23.296 1.00 69.12 1067 LYS A O 1
ATOM 8551 N N . LEU A 1 1068 ? -36.105 6.947 22.391 1.00 69.19 1068 LEU A N 1
ATOM 8552 C CA . LEU A 1 1068 ? -36.607 7.567 23.617 1.00 69.19 1068 LEU A CA 1
ATOM 8553 C C . LEU A 1 1068 ? -37.859 6.842 24.103 1.00 69.19 1068 LEU A C 1
ATOM 8555 O O . LEU A 1 1068 ? -38.720 6.465 23.302 1.00 69.19 1068 LEU A O 1
ATOM 8559 N N . ALA A 1 1069 ? -37.964 6.653 25.418 1.00 65.69 1069 ALA A N 1
ATOM 8560 C CA . ALA A 1 1069 ? -39.223 6.256 26.039 1.00 65.69 1069 ALA A CA 1
ATOM 8561 C C . ALA A 1 1069 ? -40.227 7.427 26.008 1.00 65.69 1069 ALA A C 1
ATOM 8563 O O . ALA A 1 1069 ? -39.828 8.587 25.949 1.00 65.69 1069 ALA A O 1
ATOM 8564 N N . PHE A 1 1070 ? -41.530 7.126 26.070 1.00 58.81 1070 PHE A N 1
ATOM 8565 C CA . PHE A 1 1070 ? -42.617 8.118 25.961 1.00 58.81 1070 PHE A CA 1
ATOM 8566 C C . PHE A 1 1070 ? -42.570 9.253 27.008 1.00 58.81 1070 PHE A C 1
ATOM 8568 O O . PHE A 1 1070 ? -43.272 10.247 26.844 1.00 58.81 1070 PHE A O 1
ATOM 8575 N N . ASP A 1 1071 ? -41.788 9.109 28.080 1.00 64.00 1071 ASP A N 1
ATOM 8576 C CA . ASP A 1 1071 ? -41.645 10.048 29.197 1.00 64.00 1071 ASP A CA 1
ATOM 8577 C C . ASP A 1 1071 ? -40.232 10.654 29.344 1.00 64.00 1071 ASP A C 1
ATOM 8579 O O . ASP A 1 1071 ? -39.976 11.384 30.305 1.00 64.00 1071 ASP A O 1
ATOM 8583 N N . GLN A 1 1072 ? -39.311 10.377 28.414 1.00 71.44 1072 GLN A N 1
ATOM 8584 C CA . GLN A 1 1072 ? -37.955 10.932 28.437 1.00 71.44 1072 GLN A CA 1
ATOM 8585 C C . GLN A 1 1072 ? -37.852 12.225 27.619 1.00 71.44 1072 GLN A C 1
ATOM 8587 O O . GLN A 1 1072 ? -38.079 12.228 26.412 1.00 71.44 1072 GLN A O 1
ATOM 8592 N N . ASN A 1 1073 ? -37.408 13.303 28.275 1.00 77.44 1073 ASN A N 1
ATOM 8593 C CA . ASN A 1 1073 ? -37.141 14.606 27.646 1.00 77.44 1073 ASN A CA 1
ATOM 8594 C C . ASN A 1 1073 ? -35.640 14.905 27.505 1.00 77.44 1073 ASN A C 1
ATOM 8596 O O . ASN A 1 1073 ? -35.263 16.031 27.181 1.00 77.44 1073 ASN A O 1
ATOM 8600 N N . THR A 1 1074 ? -34.777 13.926 27.783 1.00 81.44 1074 THR A N 1
ATOM 8601 C CA . THR A 1 1074 ? -33.326 14.058 27.647 1.00 81.44 1074 THR A CA 1
ATOM 8602 C C . THR A 1 1074 ? -32.746 12.861 26.904 1.00 81.44 1074 THR A C 1
ATOM 8604 O O . THR A 1 1074 ? -33.144 11.716 27.125 1.00 81.44 1074 THR A O 1
ATOM 8607 N N . VAL A 1 1075 ? -31.798 13.126 26.005 1.00 83.69 1075 VAL A N 1
ATOM 8608 C CA . VAL A 1 1075 ? -31.001 12.107 25.315 1.00 83.69 1075 VAL A CA 1
ATOM 8609 C C . VAL A 1 1075 ? -29.556 12.275 25.742 1.00 83.69 1075 VAL A C 1
ATOM 8611 O O . VAL A 1 1075 ? -29.005 13.363 25.628 1.00 83.69 1075 VAL A O 1
ATOM 8614 N N . ILE A 1 1076 ? -28.925 11.183 26.167 1.00 80.81 1076 ILE A N 1
ATOM 8615 C CA . ILE A 1 1076 ? -27.485 11.159 26.411 1.00 80.81 1076 ILE A CA 1
ATOM 8616 C C . ILE A 1 1076 ? -26.813 10.428 25.249 1.00 80.81 1076 ILE A C 1
ATOM 8618 O O . ILE A 1 1076 ? -27.082 9.249 24.979 1.00 80.81 1076 ILE A O 1
ATOM 8622 N N . VAL A 1 1077 ? -25.928 11.136 24.557 1.00 78.25 1077 VAL A N 1
ATOM 8623 C CA . VAL A 1 1077 ? -25.066 10.585 23.510 1.00 78.25 1077 VAL A CA 1
ATOM 8624 C C . VAL A 1 1077 ? -23.630 10.581 24.009 1.00 78.25 1077 VAL A C 1
ATOM 8626 O O . VAL A 1 1077 ? -23.222 11.468 24.748 1.00 78.25 1077 VAL A O 1
ATOM 8629 N N . LYS A 1 1078 ? -22.871 9.554 23.640 1.00 73.62 1078 LYS A N 1
ATOM 8630 C CA . LYS A 1 1078 ? -21.427 9.515 23.859 1.00 73.62 1078 LYS A CA 1
ATOM 8631 C C . LYS A 1 1078 ? -20.767 9.590 22.499 1.00 73.62 1078 LYS A C 1
ATOM 8633 O O . LYS A 1 1078 ? -21.192 8.842 21.619 1.00 73.62 1078 LYS A O 1
ATOM 8638 N N . GLN A 1 1079 ? -19.798 10.482 22.345 1.00 70.75 1079 GLN A N 1
ATOM 8639 C CA . GLN A 1 1079 ? -19.081 10.670 21.090 1.00 70.75 1079 GLN A CA 1
ATOM 8640 C C . GLN A 1 1079 ? -17.571 10.556 21.319 1.00 70.75 1079 GLN A C 1
ATOM 8642 O O . GLN A 1 1079 ? -17.051 11.007 22.340 1.00 70.75 1079 GLN A O 1
ATOM 8647 N N . THR A 1 1080 ? -16.893 9.896 20.381 1.00 61.41 1080 THR A N 1
ATOM 8648 C CA . THR A 1 1080 ? -15.454 9.598 20.422 1.00 61.41 1080 THR A CA 1
ATOM 8649 C C . THR A 1 1080 ? -14.653 10.423 19.422 1.00 61.41 1080 THR A C 1
ATOM 8651 O O . THR A 1 1080 ? -13.462 10.626 19.642 1.00 61.41 1080 THR A O 1
ATOM 8654 N N . THR A 1 1081 ? -15.279 10.852 18.324 1.00 65.44 1081 THR A N 1
ATOM 8655 C CA . THR A 1 1081 ? -14.639 11.642 17.266 1.00 65.44 1081 THR A CA 1
ATOM 8656 C C . THR A 1 1081 ? -14.747 13.134 17.555 1.00 65.44 1081 THR A C 1
ATOM 8658 O O . THR A 1 1081 ? -15.684 13.581 18.217 1.00 65.44 1081 THR A O 1
ATOM 8661 N N . GLU A 1 1082 ? -13.799 13.911 17.040 1.00 73.81 1082 GLU A N 1
ATOM 8662 C CA . GLU A 1 1082 ? -13.871 15.372 17.069 1.00 73.81 1082 GLU A CA 1
ATOM 8663 C C . GLU A 1 1082 ? -15.116 15.846 16.318 1.00 73.81 1082 GLU A C 1
ATOM 8665 O O . GLU A 1 1082 ? -15.492 15.275 15.295 1.00 73.81 1082 GLU A O 1
ATOM 8670 N N . TYR A 1 1083 ? -15.774 16.883 16.819 1.00 83.56 1083 TYR A N 1
ATOM 8671 C CA . TYR A 1 1083 ? -16.958 17.457 16.192 1.00 83.56 1083 TYR A CA 1
ATOM 8672 C C . TYR A 1 1083 ? -16.951 18.967 16.373 1.00 83.56 1083 TYR A C 1
ATOM 8674 O O . TYR A 1 1083 ? -16.552 19.483 17.412 1.00 83.56 1083 TYR A O 1
ATOM 8682 N N . HIS A 1 1084 ? -17.445 19.665 15.364 1.00 87.25 1084 HIS A N 1
ATOM 8683 C CA . HIS A 1 1084 ? -17.536 21.120 15.363 1.00 87.25 1084 HIS A CA 1
ATOM 8684 C C . HIS A 1 1084 ? -18.996 21.575 15.352 1.00 87.25 1084 HIS A C 1
ATOM 8686 O O . HIS A 1 1084 ? -19.341 22.591 15.950 1.00 87.25 1084 HIS A O 1
ATOM 8692 N N . ILE A 1 1085 ? -19.884 20.796 14.721 1.00 90.00 1085 ILE A N 1
ATOM 8693 C CA . ILE A 1 1085 ? -21.317 21.097 14.640 1.00 90.00 1085 ILE A CA 1
ATOM 8694 C C . ILE A 1 1085 ? -22.133 19.885 15.093 1.00 90.00 1085 ILE A C 1
ATOM 8696 O O . ILE A 1 1085 ? -21.798 18.743 14.771 1.00 90.00 1085 ILE A O 1
ATOM 8700 N N . ILE A 1 1086 ? -23.224 20.133 15.826 1.00 91.19 1086 ILE A N 1
ATOM 8701 C CA . ILE A 1 1086 ? -24.211 19.109 16.191 1.00 91.19 1086 ILE A CA 1
ATOM 8702 C C . ILE A 1 1086 ? -25.592 19.524 15.689 1.00 91.19 1086 ILE A C 1
ATOM 8704 O O . ILE A 1 1086 ? -26.137 20.545 16.121 1.00 91.19 1086 ILE A O 1
ATOM 8708 N N . PHE A 1 1087 ? -26.187 18.679 14.846 1.00 92.38 1087 PHE A N 1
ATOM 8709 C CA . PHE A 1 1087 ? -27.593 18.767 14.459 1.00 92.38 1087 PHE A CA 1
ATOM 8710 C C . PHE A 1 1087 ? -28.405 17.646 15.090 1.00 92.38 1087 PHE A C 1
ATOM 8712 O O . PHE A 1 1087 ? -27.949 16.512 15.217 1.00 92.38 1087 PHE A O 1
ATOM 8719 N N . VAL A 1 1088 ? -29.647 17.952 15.444 1.00 90.50 1088 VAL A N 1
ATOM 8720 C CA . VAL A 1 1088 ? -30.611 16.972 15.938 1.00 90.50 1088 VAL A CA 1
ATOM 8721 C C . VAL A 1 1088 ? -31.793 16.926 14.984 1.00 90.50 1088 VAL A C 1
ATOM 8723 O O . VAL A 1 1088 ? -32.411 17.955 14.713 1.00 90.50 1088 VAL A O 1
ATOM 8726 N N . GLN A 1 1089 ? -32.097 15.739 14.467 1.00 88.88 1089 GLN A N 1
ATOM 8727 C CA . GLN A 1 1089 ? -33.162 15.508 13.501 1.00 88.88 1089 GLN A CA 1
ATOM 8728 C C . GLN A 1 1089 ? -34.249 14.614 14.101 1.00 88.88 1089 GLN A C 1
ATOM 8730 O O . GLN A 1 1089 ? -33.994 13.526 14.628 1.00 88.88 1089 GLN A O 1
ATOM 8735 N N . PHE A 1 1090 ? -35.489 15.086 14.006 1.00 86.12 1090 PHE A N 1
ATOM 8736 C CA . PHE A 1 1090 ? -36.693 14.330 14.341 1.00 86.12 1090 PHE A CA 1
ATOM 8737 C C . PHE A 1 1090 ? -37.917 14.962 13.667 1.00 86.12 1090 PHE A C 1
ATOM 8739 O O . PHE A 1 1090 ? -37.912 16.146 13.333 1.00 86.12 1090 PHE A O 1
ATOM 8746 N N . SER A 1 1091 ? -38.976 14.176 13.446 1.00 77.50 1091 SER A N 1
ATOM 8747 C CA . SER A 1 1091 ? -40.215 14.644 12.793 1.00 77.50 1091 SER A CA 1
ATOM 8748 C C . SER A 1 1091 ? -39.986 15.341 11.437 1.00 77.50 1091 SER A C 1
ATOM 8750 O O . SER A 1 1091 ? -40.735 16.243 11.071 1.00 77.50 1091 SER A O 1
ATOM 8752 N N . SER A 1 1092 ? -38.954 14.919 10.696 1.00 78.81 1092 SER A N 1
ATOM 8753 C CA . SER A 1 1092 ? -38.520 15.496 9.409 1.00 78.81 1092 SER A CA 1
ATOM 8754 C C . SER A 1 1092 ? -37.982 16.937 9.470 1.00 78.81 1092 SER A C 1
ATOM 8756 O O . SER A 1 1092 ? -37.922 17.609 8.445 1.00 78.81 1092 SER A O 1
ATOM 8758 N N . TYR A 1 1093 ? -37.578 17.430 10.647 1.00 87.50 1093 TYR A N 1
ATOM 8759 C CA . TYR A 1 1093 ? -36.949 18.746 10.817 1.00 87.50 1093 TYR A CA 1
ATOM 8760 C C . TYR A 1 1093 ? -35.555 18.637 11.442 1.00 87.50 1093 TYR A C 1
ATOM 8762 O O . TYR A 1 1093 ? -35.303 17.730 12.235 1.00 87.50 1093 TYR A O 1
ATOM 8770 N N . TYR A 1 1094 ? -34.684 19.600 11.121 1.00 91.81 1094 TYR A N 1
ATOM 8771 C CA . TYR A 1 1094 ? -33.337 19.743 11.681 1.00 91.81 1094 TYR A CA 1
ATOM 8772 C C . TYR A 1 1094 ? -33.287 20.870 12.717 1.00 91.81 1094 TYR A C 1
ATOM 8774 O O . TYR A 1 1094 ? -33.877 21.937 12.527 1.00 91.81 1094 TYR A O 1
ATOM 8782 N N . TYR A 1 1095 ? -32.552 20.640 13.802 1.00 92.56 1095 TYR A N 1
ATOM 8783 C CA . TYR A 1 1095 ? -32.321 21.601 14.877 1.00 92.56 1095 TYR A CA 1
ATOM 8784 C C . TYR A 1 1095 ? -30.821 21.754 15.120 1.00 92.56 1095 TYR A C 1
ATOM 8786 O O . TYR A 1 1095 ? -30.133 20.765 15.371 1.00 92.56 1095 TYR A O 1
ATOM 8794 N N . LEU A 1 1096 ? -30.318 22.988 15.082 1.00 93.25 1096 LEU A N 1
ATOM 8795 C CA . LEU A 1 1096 ? -28.921 23.298 15.375 1.00 93.25 1096 LEU A CA 1
ATOM 8796 C C . LEU A 1 1096 ? -28.694 23.337 16.890 1.00 93.25 1096 LEU A C 1
ATOM 8798 O O . LEU A 1 1096 ? -29.167 24.252 17.574 1.00 93.25 1096 LEU A O 1
ATOM 8802 N N . ALA A 1 1097 ? -27.979 22.340 17.409 1.00 89.88 1097 ALA A N 1
ATOM 8803 C CA . ALA A 1 1097 ? -27.735 22.176 18.839 1.00 89.88 1097 ALA A CA 1
ATOM 8804 C C . ALA A 1 1097 ? -26.425 22.830 19.298 1.00 89.88 1097 ALA A C 1
ATOM 8806 O O . ALA A 1 1097 ? -26.384 23.399 20.387 1.00 89.88 1097 ALA A O 1
ATOM 8807 N N . TYR A 1 1098 ? -25.370 22.756 18.483 1.00 90.50 1098 TYR A N 1
ATOM 8808 C CA . TYR A 1 1098 ? -24.025 23.206 18.849 1.00 90.50 1098 TYR A CA 1
ATOM 8809 C C . TYR A 1 1098 ? -23.224 23.613 17.609 1.00 90.50 1098 TYR A C 1
ATOM 8811 O O . TYR A 1 1098 ? -23.334 22.944 16.583 1.00 90.50 1098 TYR A O 1
ATOM 8819 N N . VAL A 1 1099 ? -22.430 24.683 17.717 1.00 88.50 1099 VAL A N 1
ATOM 8820 C CA . VAL A 1 1099 ? -21.428 25.118 16.729 1.00 88.50 1099 VAL A CA 1
ATOM 8821 C C . VAL A 1 1099 ? -20.250 25.697 17.500 1.00 88.50 1099 VAL A C 1
ATOM 8823 O O . VAL A 1 1099 ? -20.440 26.654 18.248 1.00 88.50 1099 VAL A O 1
ATOM 8826 N N . GLU A 1 1100 ? -19.058 25.150 17.297 1.00 85.00 1100 GLU A N 1
ATOM 8827 C CA . GLU A 1 1100 ? -17.805 25.696 17.817 1.00 85.00 1100 GLU A CA 1
ATOM 8828 C C . GLU A 1 1100 ? -16.699 25.494 16.771 1.00 85.00 1100 GLU A C 1
ATOM 8830 O O . GLU A 1 1100 ? -16.556 24.386 16.248 1.00 85.00 1100 GLU A O 1
ATOM 8835 N N . PRO A 1 1101 ? -15.934 26.541 16.420 1.00 75.06 1101 PRO A N 1
ATOM 8836 C CA . PRO A 1 1101 ? -14.896 26.439 15.403 1.00 75.06 1101 PRO A CA 1
ATOM 8837 C C . PRO A 1 1101 ? -13.646 25.685 15.860 1.00 75.06 1101 PRO A C 1
ATOM 8839 O O . PRO A 1 1101 ? -12.953 25.127 15.019 1.00 75.06 1101 PRO A O 1
ATOM 8842 N N . GLU A 1 1102 ? -13.356 25.656 17.162 1.00 73.38 1102 GLU A N 1
ATOM 8843 C CA . GLU A 1 1102 ? -12.268 24.861 17.734 1.00 73.38 1102 GLU A CA 1
ATOM 8844 C C . GLU A 1 1102 ? -12.865 23.751 18.600 1.00 73.38 1102 GLU A C 1
ATOM 8846 O O . GLU A 1 1102 ? -13.691 24.011 19.476 1.00 73.38 1102 GLU A O 1
ATOM 8851 N N . PHE A 1 1103 ? -12.455 22.501 18.379 1.00 69.69 1103 PHE A N 1
ATOM 8852 C CA . PHE A 1 1103 ? -12.911 21.400 19.221 1.00 69.69 1103 PHE A CA 1
ATOM 8853 C C . PHE A 1 1103 ? -12.380 21.566 20.653 1.00 69.69 1103 PHE A C 1
ATOM 8855 O O . PHE A 1 1103 ? -11.185 21.425 20.917 1.00 69.69 1103 PHE A O 1
ATOM 8862 N N . ILE A 1 1104 ? -13.282 21.835 21.601 1.00 64.62 1104 ILE A N 1
ATOM 8863 C CA . ILE A 1 1104 ? -12.954 21.885 23.027 1.00 64.62 1104 ILE A CA 1
ATOM 8864 C C . ILE A 1 1104 ? -13.227 20.497 23.626 1.00 64.62 1104 ILE A C 1
ATOM 8866 O O . ILE A 1 1104 ? -14.399 20.118 23.750 1.00 64.62 1104 ILE A O 1
ATOM 8870 N N . PRO A 1 1105 ? -12.196 19.738 24.052 1.00 60.28 1105 PRO A N 1
ATOM 8871 C CA . PRO A 1 1105 ? -12.379 18.428 24.668 1.00 60.28 1105 PRO A CA 1
ATOM 8872 C C . PRO A 1 1105 ? -13.068 18.589 26.029 1.00 60.28 1105 PRO A C 1
ATOM 8874 O O . PRO A 1 1105 ? -12.436 18.805 27.063 1.00 60.28 1105 PRO A O 1
ATOM 8877 N N . SER A 1 1106 ? -14.396 18.519 26.021 1.00 61.62 1106 SER A N 1
ATOM 8878 C CA . SER A 1 1106 ? -15.241 18.596 27.209 1.00 61.62 1106 SER A CA 1
ATOM 8879 C C . SER A 1 1106 ? -15.697 17.194 27.619 1.00 61.62 1106 SER A C 1
ATOM 8881 O O . SER A 1 1106 ? -16.076 16.368 26.788 1.00 61.62 1106 SER A O 1
ATOM 8883 N N . THR A 1 1107 ? -15.639 16.902 28.921 1.00 60.84 1107 THR A N 1
ATOM 8884 C CA . THR A 1 1107 ? -16.041 15.603 29.496 1.00 60.84 1107 THR A CA 1
ATOM 8885 C C . THR A 1 1107 ? -17.566 15.439 29.550 1.00 60.84 1107 THR A C 1
ATOM 8887 O O . THR A 1 1107 ? -18.092 14.331 29.410 1.00 60.84 1107 THR A O 1
ATOM 8890 N N . SER A 1 1108 ? -18.299 16.546 29.696 1.00 73.69 1108 SER A N 1
ATOM 8891 C CA . SER A 1 1108 ? -19.761 16.578 29.639 1.00 73.69 1108 SER A CA 1
ATOM 8892 C C . SER A 1 1108 ? -20.283 17.900 29.070 1.00 73.69 1108 SER A C 1
ATOM 8894 O O . SER A 1 1108 ? -19.911 18.960 29.578 1.00 73.69 1108 SER A O 1
ATOM 8896 N N . LEU A 1 1109 ? -21.168 17.838 28.074 1.00 82.12 1109 LEU A N 1
ATOM 8897 C CA . LEU A 1 1109 ? -21.793 18.990 27.422 1.00 82.12 1109 LEU A CA 1
ATOM 8898 C C . LEU A 1 1109 ? -23.319 18.917 27.561 1.00 82.12 1109 LEU A C 1
ATOM 8900 O O . LEU A 1 1109 ? -23.925 17.919 27.177 1.00 82.12 1109 LEU A O 1
ATOM 8904 N N . ASN A 1 1110 ? -23.941 19.988 28.057 1.00 85.50 1110 ASN A N 1
ATOM 8905 C CA . ASN A 1 1110 ? -25.395 20.075 28.217 1.00 85.50 1110 ASN A CA 1
ATOM 8906 C C . ASN A 1 1110 ? -25.983 21.025 27.170 1.00 85.50 1110 ASN A C 1
ATOM 8908 O O . ASN A 1 1110 ? -25.674 22.217 27.171 1.00 85.50 1110 ASN A O 1
ATOM 8912 N N . LEU A 1 1111 ? -26.849 20.504 26.302 1.00 87.25 1111 LEU A N 1
ATOM 8913 C CA . LEU A 1 1111 ? -27.410 21.209 25.150 1.00 87.25 1111 LEU A CA 1
ATOM 8914 C C . LEU A 1 1111 ? -28.938 21.326 25.277 1.00 87.25 1111 LEU A C 1
ATOM 8916 O O . LEU A 1 1111 ? -29.657 20.377 24.949 1.00 87.25 1111 LEU A O 1
ATOM 8920 N N . PRO A 1 1112 ? -29.470 22.467 25.754 1.00 88.25 1112 PRO A N 1
ATOM 8921 C CA . PRO A 1 1112 ? -30.904 22.712 25.749 1.00 88.25 1112 PRO A CA 1
ATOM 8922 C C . PRO A 1 1112 ? -31.373 23.082 24.337 1.00 88.25 1112 PRO A C 1
ATOM 8924 O O . PRO A 1 1112 ? -30.970 24.102 23.779 1.00 88.25 1112 PRO A O 1
ATOM 8927 N N . LEU A 1 1113 ? -32.255 22.265 23.770 1.00 88.62 1113 LEU A N 1
ATOM 8928 C CA . LEU A 1 1113 ? -32.927 22.538 22.507 1.00 88.62 1113 LEU A CA 1
ATOM 8929 C C . LEU A 1 1113 ? -34.289 23.177 22.757 1.00 88.62 1113 LEU A C 1
ATOM 8931 O O . LEU A 1 1113 ? -35.099 22.667 23.535 1.00 88.62 1113 LEU A O 1
ATOM 8935 N N . VAL A 1 1114 ? -34.541 24.271 22.043 1.00 87.12 1114 VAL A N 1
ATOM 8936 C CA . VAL A 1 1114 ? -35.826 24.976 21.988 1.00 87.12 1114 VAL A CA 1
ATOM 8937 C C . VAL A 1 1114 ? -36.267 25.149 20.534 1.00 87.12 1114 VAL A C 1
ATOM 8939 O O . VAL A 1 1114 ? -35.493 24.959 19.594 1.00 87.12 1114 VAL A O 1
ATOM 8942 N N . THR A 1 1115 ? -37.517 25.553 20.316 1.00 83.62 1115 THR A N 1
ATOM 8943 C CA . THR A 1 1115 ? -38.086 25.707 18.965 1.00 83.62 1115 THR A CA 1
ATOM 8944 C C . THR A 1 1115 ? -37.358 26.730 18.085 1.00 83.62 1115 THR A C 1
ATOM 8946 O O . THR A 1 1115 ? -37.410 26.608 16.863 1.00 83.62 1115 THR A O 1
ATOM 8949 N N . SER A 1 1116 ? -36.652 27.709 18.665 1.00 83.44 1116 SER A N 1
ATOM 8950 C CA . SER A 1 1116 ? -35.857 28.696 17.917 1.00 83.44 1116 SER A CA 1
ATOM 8951 C C . SER A 1 1116 ? -34.548 28.139 17.344 1.00 83.44 1116 SER A C 1
ATOM 8953 O O . SER A 1 1116 ? -33.942 28.791 16.501 1.00 83.44 1116 SER A O 1
ATOM 8955 N N . ASN A 1 1117 ? -34.118 26.938 17.747 1.00 87.44 1117 ASN A N 1
ATOM 8956 C CA . ASN A 1 1117 ? -32.970 26.242 17.153 1.00 87.44 1117 ASN A CA 1
ATOM 8957 C C . ASN A 1 1117 ? -33.294 25.569 15.809 1.00 87.44 1117 ASN A C 1
ATOM 8959 O O . ASN A 1 1117 ? -32.414 24.956 15.209 1.00 87.44 1117 ASN A O 1
ATOM 8963 N N . ARG A 1 1118 ? -34.551 25.620 15.356 1.00 90.88 1118 ARG A N 1
ATOM 8964 C CA . ARG A 1 1118 ? -34.995 24.959 14.128 1.00 90.88 1118 ARG A CA 1
ATOM 8965 C C . ARG A 1 1118 ? -34.362 25.600 12.892 1.00 90.88 1118 ARG A C 1
ATOM 8967 O O . ARG A 1 1118 ? -34.479 26.808 12.703 1.00 90.88 1118 ARG A O 1
ATOM 8974 N N . CYS A 1 1119 ? -33.800 24.768 12.019 1.00 93.38 1119 CYS A N 1
ATOM 8975 C CA . CYS A 1 1119 ? -33.408 25.175 10.676 1.00 93.38 1119 CYS A CA 1
ATOM 8976 C C . CYS A 1 1119 ? -34.632 25.126 9.752 1.00 93.38 1119 CYS A C 1
ATOM 8978 O O . CYS A 1 1119 ? -35.368 24.132 9.733 1.00 93.38 1119 CYS A O 1
ATOM 8980 N N . TYR A 1 1120 ? -34.881 26.205 9.014 1.00 92.75 1120 TYR A N 1
ATOM 8981 C CA . TYR A 1 1120 ? -36.012 26.301 8.084 1.00 92.75 1120 TYR A CA 1
ATOM 8982 C C . TYR A 1 1120 ? -35.627 25.797 6.692 1.00 92.75 1120 TYR A C 1
ATOM 8984 O O . TYR A 1 1120 ? -34.456 25.827 6.328 1.00 92.75 1120 TYR A O 1
ATOM 8992 N N . ARG A 1 1121 ? -36.609 25.338 5.910 1.00 91.62 1121 ARG A N 1
ATOM 8993 C CA . ARG A 1 1121 ? -36.381 25.036 4.492 1.00 91.62 1121 ARG A CA 1
ATOM 8994 C C . ARG A 1 1121 ? -36.314 26.328 3.685 1.00 91.62 1121 ARG A C 1
ATOM 8996 O O . ARG A 1 1121 ? -37.042 27.275 3.990 1.00 91.62 1121 ARG A O 1
ATOM 9003 N N . ILE A 1 1122 ? -35.476 26.359 2.653 1.00 90.25 1122 ILE A N 1
ATOM 9004 C CA . ILE A 1 1122 ? -35.268 27.558 1.830 1.00 90.25 1122 ILE A CA 1
ATOM 9005 C C . ILE A 1 1122 ? -36.556 28.054 1.144 1.00 90.25 1122 ILE A C 1
ATOM 9007 O O . ILE A 1 1122 ? -36.774 29.262 1.039 1.00 90.25 1122 ILE A O 1
ATOM 9011 N N . ASP A 1 1123 ? -37.464 27.137 0.790 1.00 87.56 1123 ASP A N 1
ATOM 9012 C CA . ASP A 1 1123 ? -38.781 27.419 0.196 1.00 87.56 1123 ASP A CA 1
ATOM 9013 C C . ASP A 1 1123 ? -39.717 28.230 1.112 1.00 87.56 1123 ASP A C 1
ATOM 9015 O O . ASP A 1 1123 ? -40.675 28.842 0.640 1.00 87.56 1123 ASP A O 1
ATOM 9019 N N . GLN A 1 1124 ? -39.433 28.269 2.417 1.00 88.69 1124 GLN A N 1
ATOM 9020 C CA . GLN A 1 1124 ? -40.168 29.067 3.403 1.00 88.69 1124 GLN A CA 1
ATOM 9021 C C . GLN A 1 1124 ? -39.571 30.465 3.603 1.00 88.69 1124 GLN A C 1
ATOM 9023 O O . GLN A 1 1124 ? -40.230 31.325 4.189 1.00 88.69 1124 GLN A O 1
ATOM 9028 N N . LEU A 1 1125 ? -38.332 30.688 3.157 1.00 89.94 1125 LEU A N 1
ATOM 9029 C CA . LEU A 1 1125 ? -37.575 31.921 3.389 1.00 89.94 1125 LEU A CA 1
ATOM 9030 C C . LEU A 1 1125 ? -37.495 32.803 2.136 1.00 89.94 1125 LEU A C 1
ATOM 9032 O O . LEU A 1 1125 ? -37.498 34.033 2.247 1.00 89.94 1125 LEU A O 1
ATOM 9036 N N . LEU A 1 1126 ? -37.429 32.195 0.949 1.00 88.25 1126 LEU A N 1
ATOM 9037 C CA . LEU A 1 1126 ? -37.373 32.902 -0.329 1.00 88.25 1126 LEU A CA 1
ATOM 9038 C C . LEU A 1 1126 ? -38.765 33.089 -0.951 1.00 88.25 1126 LEU A C 1
ATOM 9040 O O . LEU A 1 1126 ? -39.722 32.379 -0.652 1.00 88.25 1126 LEU A O 1
ATOM 9044 N N . ASN A 1 1127 ? -38.892 34.094 -1.819 1.00 87.38 1127 ASN A N 1
ATOM 9045 C CA . ASN A 1 1127 ? -40.135 34.358 -2.544 1.00 87.38 1127 ASN A CA 1
ATOM 9046 C C . ASN A 1 1127 ? -40.304 33.398 -3.739 1.00 87.38 1127 ASN A C 1
ATOM 9048 O O . ASN A 1 1127 ? -39.358 32.753 -4.188 1.00 87.38 1127 ASN A O 1
ATOM 9052 N N . SER A 1 1128 ? -41.511 33.349 -4.309 1.00 81.88 1128 SER A N 1
ATOM 9053 C CA . SER A 1 1128 ? -41.819 32.457 -5.436 1.00 81.88 1128 SER A CA 1
ATOM 9054 C C . SER A 1 1128 ? -41.011 32.745 -6.707 1.00 81.88 1128 SER A C 1
ATOM 9056 O O . SER A 1 1128 ? -40.839 31.842 -7.516 1.00 81.88 1128 SER A O 1
ATOM 9058 N N . THR A 1 1129 ? -40.515 33.974 -6.896 1.00 84.75 1129 THR A N 1
ATOM 9059 C CA . THR A 1 1129 ? -39.678 34.337 -8.051 1.00 84.75 1129 THR A CA 1
ATOM 9060 C C . THR A 1 1129 ? -38.251 33.809 -7.927 1.00 84.75 1129 THR A C 1
ATOM 9062 O O . THR A 1 1129 ? -37.733 33.284 -8.900 1.00 84.75 1129 THR A O 1
ATOM 9065 N N . LEU A 1 1130 ? -37.631 33.895 -6.744 1.00 83.69 1130 LEU A N 1
ATOM 9066 C CA . LEU A 1 1130 ? -36.284 33.359 -6.500 1.00 83.69 1130 LEU A CA 1
ATOM 9067 C C . LEU A 1 1130 ? -36.294 31.828 -6.452 1.00 83.69 1130 LEU A C 1
ATOM 9069 O O . LEU A 1 1130 ? -35.335 31.194 -6.869 1.00 83.69 1130 LEU A O 1
ATOM 9073 N N . MET A 1 1131 ? -37.399 31.227 -6.001 1.00 85.00 1131 MET A N 1
ATOM 9074 C CA . MET A 1 1131 ? -37.584 29.773 -6.041 1.00 85.00 1131 MET A CA 1
ATOM 9075 C C . MET A 1 1131 ? -37.737 29.206 -7.460 1.00 85.00 1131 MET A C 1
ATOM 9077 O O . MET A 1 1131 ? -37.631 27.996 -7.624 1.00 85.00 1131 MET A O 1
ATOM 9081 N N . ALA A 1 1132 ? -38.000 30.051 -8.463 1.00 82.56 1132 ALA A N 1
ATOM 9082 C CA . ALA A 1 1132 ? -38.096 29.646 -9.865 1.00 82.56 1132 ALA A CA 1
ATOM 9083 C C . ALA A 1 1132 ? -36.755 29.727 -10.624 1.00 82.56 1132 ALA A C 1
ATOM 9085 O O . ALA A 1 1132 ? -36.714 29.323 -11.784 1.00 82.56 1132 ALA A O 1
ATOM 9086 N N . LEU A 1 1133 ? -35.698 30.263 -9.998 1.00 80.38 1133 LEU A N 1
ATOM 9087 C CA . LEU A 1 1133 ? -34.351 30.337 -10.575 1.00 80.38 1133 LEU A CA 1
ATOM 9088 C C . LEU A 1 1133 ? -33.670 28.963 -10.594 1.00 80.38 1133 LEU A C 1
ATOM 9090 O O . LEU A 1 1133 ? -34.046 28.065 -9.834 1.00 80.38 1133 LEU A O 1
ATOM 9094 N N . ASN A 1 1134 ? -32.643 28.821 -11.438 1.00 78.12 1134 ASN A N 1
ATOM 9095 C CA . ASN A 1 1134 ? -31.782 27.641 -11.423 1.00 78.12 1134 ASN A CA 1
ATOM 9096 C C . ASN A 1 1134 ? -31.072 27.514 -10.061 1.00 78.12 1134 ASN A C 1
ATOM 9098 O O . ASN A 1 1134 ? -30.842 28.505 -9.369 1.00 78.12 1134 ASN A O 1
ATOM 9102 N N . PHE A 1 1135 ? -30.706 26.291 -9.684 1.00 77.00 1135 PHE A N 1
ATOM 9103 C CA . PHE A 1 1135 ? -30.053 25.949 -8.424 1.00 77.00 1135 PHE A CA 1
ATOM 9104 C C . PHE A 1 1135 ? -28.840 26.849 -8.113 1.00 77.00 1135 PHE A C 1
ATOM 9106 O O . PHE A 1 1135 ? -28.798 27.472 -7.051 1.00 77.00 1135 PHE A O 1
ATOM 9113 N N . ILE A 1 1136 ? -27.927 27.012 -9.080 1.00 76.25 1136 ILE A N 1
ATOM 9114 C CA . ILE A 1 1136 ? -26.712 27.841 -8.953 1.00 76.25 1136 ILE A CA 1
ATOM 9115 C C . ILE A 1 1136 ? -27.059 29.313 -8.711 1.00 76.25 1136 ILE A C 1
ATOM 9117 O O . ILE A 1 1136 ? -26.519 29.964 -7.819 1.00 76.25 1136 ILE A O 1
ATOM 9121 N N . GLU A 1 1137 ? -27.996 29.853 -9.491 1.00 81.00 1137 GLU A N 1
ATOM 9122 C CA . GLU A 1 1137 ? -28.436 31.240 -9.341 1.00 81.00 1137 GLU A CA 1
ATOM 9123 C C . GLU A 1 1137 ? -29.111 31.468 -7.989 1.00 81.00 1137 GLU A C 1
ATOM 9125 O O . GLU A 1 1137 ? -28.909 32.499 -7.352 1.00 81.00 1137 GLU A O 1
ATOM 9130 N N . ARG A 1 1138 ? -29.888 30.491 -7.519 1.00 86.19 1138 ARG A N 1
ATOM 9131 C CA . ARG A 1 1138 ? -30.597 30.553 -6.243 1.00 86.19 1138 ARG A CA 1
ATOM 9132 C C . ARG A 1 1138 ? -29.624 30.611 -5.059 1.00 86.19 1138 ARG A C 1
ATOM 9134 O O . ARG A 1 1138 ? -29.860 31.406 -4.146 1.00 86.19 1138 ARG A O 1
ATOM 9141 N N . MET A 1 1139 ? -28.523 29.851 -5.097 1.00 85.94 1139 MET A N 1
ATOM 9142 C CA . MET A 1 1139 ? -27.475 29.866 -4.061 1.00 85.94 1139 MET A CA 1
ATOM 9143 C C . MET A 1 1139 ? -26.832 31.248 -3.887 1.00 85.94 1139 MET A C 1
ATOM 9145 O O . MET A 1 1139 ? -26.574 31.662 -2.756 1.00 85.94 1139 MET A O 1
ATOM 9149 N N . LYS A 1 1140 ? -26.677 32.029 -4.965 1.00 86.44 1140 LYS A N 1
ATOM 9150 C CA . LYS A 1 1140 ? -26.124 33.400 -4.910 1.00 86.44 1140 LYS A CA 1
ATOM 9151 C C . LYS A 1 1140 ? -26.964 34.359 -4.054 1.00 86.44 1140 LYS A C 1
ATOM 9153 O O . LYS A 1 1140 ? -26.469 35.383 -3.587 1.00 86.44 1140 LYS A O 1
ATOM 9158 N N . TYR A 1 1141 ? -28.227 34.014 -3.787 1.00 89.12 1141 TYR A N 1
ATOM 9159 C CA . TYR A 1 1141 ? -29.139 34.780 -2.933 1.00 89.12 1141 TYR A CA 1
ATOM 9160 C C . TYR A 1 1141 ? -29.248 34.250 -1.493 1.00 89.12 1141 TYR A C 1
ATOM 9162 O O . TYR A 1 1141 ? -29.992 34.822 -0.690 1.00 89.12 1141 TYR A O 1
ATOM 9170 N N . TYR A 1 1142 ? -28.517 33.195 -1.119 1.00 90.75 1142 TYR A N 1
ATOM 9171 C CA . TYR A 1 1142 ? -28.615 32.566 0.209 1.00 90.75 1142 TYR A CA 1
ATOM 9172 C C . TYR A 1 1142 ? -28.128 33.462 1.355 1.00 90.75 1142 TYR A C 1
ATOM 9174 O O . TYR A 1 1142 ? -28.556 33.278 2.494 1.00 90.75 1142 TYR A O 1
ATOM 9182 N N . HIS A 1 1143 ? -27.340 34.503 1.072 1.00 89.75 1143 HIS A N 1
ATOM 9183 C CA . HIS A 1 1143 ? -27.000 35.526 2.066 1.00 89.75 1143 HIS A CA 1
ATOM 9184 C C . HIS A 1 1143 ? -28.216 36.371 2.503 1.00 89.75 1143 HIS A C 1
ATOM 9186 O O . HIS A 1 1143 ? -28.257 36.843 3.639 1.00 89.75 1143 HIS A O 1
ATOM 9192 N N . ILE A 1 1144 ? -29.243 36.536 1.654 1.00 89.19 1144 ILE A N 1
ATOM 9193 C CA . ILE A 1 1144 ? -30.403 37.404 1.932 1.00 89.19 1144 ILE A CA 1
ATOM 9194 C C . ILE A 1 1144 ? -31.200 36.967 3.176 1.00 89.19 1144 ILE A C 1
ATOM 9196 O O . ILE A 1 1144 ? -31.519 37.837 3.990 1.00 89.19 1144 ILE A O 1
ATOM 9200 N N . PRO A 1 1145 ? -31.569 35.681 3.357 1.00 91.44 1145 PRO A N 1
ATOM 9201 C CA . PRO A 1 1145 ? -32.235 35.220 4.573 1.00 91.44 1145 PRO A CA 1
ATOM 9202 C C . PRO A 1 1145 ? -31.504 35.594 5.868 1.00 91.44 1145 PRO A C 1
ATOM 9204 O O . PRO A 1 1145 ? -32.144 36.108 6.786 1.00 91.44 1145 PRO A O 1
ATOM 9207 N N . CYS A 1 1146 ? -30.181 35.403 5.923 1.00 90.50 1146 CYS A N 1
ATOM 9208 C CA . CYS A 1 1146 ? -29.378 35.734 7.104 1.00 90.50 1146 CYS A CA 1
ATOM 9209 C C . CYS A 1 1146 ? -29.325 37.248 7.370 1.00 90.50 1146 CYS A C 1
ATOM 9211 O O . CYS A 1 1146 ? -29.354 37.662 8.526 1.00 90.50 1146 CYS A O 1
ATOM 9213 N N . LEU A 1 1147 ? -29.317 38.071 6.314 1.00 88.62 1147 LEU A N 1
ATOM 9214 C CA . LEU A 1 1147 ? -29.350 39.535 6.416 1.00 88.62 1147 LEU A CA 1
ATOM 9215 C C . LEU A 1 1147 ? -30.724 40.090 6.834 1.00 88.62 1147 LEU A C 1
ATOM 9217 O O . LEU A 1 1147 ? -30.805 41.183 7.389 1.00 88.62 1147 LEU A O 1
ATOM 9221 N N . LYS A 1 1148 ? -31.822 39.380 6.539 1.00 88.75 1148 LYS A N 1
ATOM 9222 C CA . LYS A 1 1148 ? -33.194 39.835 6.835 1.00 88.75 1148 LYS A CA 1
ATOM 9223 C C . LYS A 1 1148 ? -33.674 39.491 8.244 1.00 88.75 1148 LYS A C 1
ATOM 9225 O O . LYS A 1 1148 ? -34.462 40.257 8.799 1.00 88.75 1148 LYS A O 1
ATOM 9230 N N . ASP A 1 1149 ? -33.269 38.347 8.794 1.00 87.94 1149 ASP A N 1
ATOM 9231 C CA . ASP A 1 1149 ? -33.639 37.920 10.149 1.00 87.94 1149 ASP A CA 1
ATOM 9232 C C . ASP A 1 1149 ? -32.393 37.565 10.961 1.00 87.94 1149 ASP A C 1
ATOM 9234 O O . ASP A 1 1149 ? -31.861 36.461 10.869 1.00 87.94 1149 ASP A O 1
ATOM 9238 N N . GLU A 1 1150 ? -31.976 38.484 11.830 1.00 83.62 1150 GLU A N 1
ATOM 9239 C CA . GLU A 1 1150 ? -30.820 38.304 12.718 1.00 83.62 1150 GLU A CA 1
ATOM 9240 C C . GLU A 1 1150 ? -30.966 37.114 13.688 1.00 83.62 1150 GLU A C 1
ATOM 9242 O O . GLU A 1 1150 ? -29.984 36.679 14.288 1.00 83.62 1150 GLU A O 1
ATOM 9247 N N . ARG A 1 1151 ? -32.182 36.574 13.877 1.00 85.50 1151 ARG A N 1
ATOM 9248 C CA . ARG A 1 1151 ? -32.431 35.409 14.746 1.00 85.50 1151 ARG A CA 1
ATOM 9249 C C . ARG A 1 1151 ? -32.331 34.077 14.006 1.00 85.50 1151 ARG A C 1
ATOM 9251 O O . ARG A 1 1151 ? -32.355 33.032 14.664 1.00 85.50 1151 ARG A O 1
ATOM 9258 N N . LEU A 1 1152 ? -32.251 34.090 12.675 1.00 90.38 1152 LEU A N 1
ATOM 9259 C CA . LEU A 1 1152 ? -32.082 32.889 11.868 1.00 90.38 1152 LEU A CA 1
ATOM 9260 C C . LEU A 1 1152 ? -30.656 32.360 12.049 1.00 90.38 1152 LEU A C 1
ATOM 9262 O O . LEU A 1 1152 ? -29.688 33.034 11.719 1.00 90.38 1152 LEU A O 1
ATOM 9266 N N . LYS A 1 1153 ? -30.524 31.142 12.582 1.00 90.56 1153 LYS A N 1
ATOM 9267 C CA . LYS A 1 1153 ? -29.211 30.509 12.798 1.00 90.56 1153 LYS A CA 1
ATOM 9268 C C . LYS A 1 1153 ? -28.796 29.577 11.663 1.00 90.56 1153 LYS A C 1
ATOM 9270 O O . LYS A 1 1153 ? -27.609 29.433 11.394 1.00 90.56 1153 LYS A O 1
ATOM 9275 N N . CYS A 1 1154 ? -29.765 28.909 11.045 1.00 94.06 1154 CYS A N 1
ATOM 9276 C CA . CYS A 1 1154 ? -29.531 27.913 10.009 1.00 94.06 1154 CYS A CA 1
ATOM 9277 C C . CYS A 1 1154 ? -30.766 27.720 9.126 1.00 94.06 1154 CYS A C 1
ATOM 9279 O O . CYS A 1 1154 ? -31.902 27.958 9.550 1.00 94.06 1154 CYS A O 1
ATOM 9281 N N . PHE A 1 1155 ? -30.541 27.225 7.918 1.00 94.81 1155 PHE A N 1
ATOM 9282 C CA . PHE A 1 1155 ? -31.567 26.785 6.978 1.00 94.81 1155 PHE A CA 1
ATOM 9283 C C . PHE A 1 1155 ? -31.000 25.682 6.077 1.00 94.81 1155 PHE A C 1
ATOM 9285 O O . PHE A 1 1155 ? -29.810 25.392 6.142 1.00 94.81 1155 PHE A O 1
ATOM 9292 N N . TYR A 1 1156 ? -31.844 25.022 5.292 1.00 92.81 1156 TYR A N 1
ATOM 9293 C CA . TYR A 1 1156 ? -31.422 23.942 4.398 1.00 92.81 1156 TYR A CA 1
ATOM 9294 C C . TYR A 1 1156 ? -32.268 23.898 3.126 1.00 92.81 1156 TYR A C 1
ATOM 9296 O O . TYR A 1 1156 ? -33.403 24.397 3.115 1.00 92.81 1156 TYR A O 1
ATOM 9304 N N . ASP A 1 1157 ? -31.719 23.316 2.067 1.00 89.25 1157 ASP A N 1
ATOM 9305 C CA . ASP A 1 1157 ? -32.398 23.117 0.787 1.00 89.25 1157 ASP A CA 1
ATOM 9306 C C . ASP A 1 1157 ? -32.559 21.621 0.457 1.00 89.25 1157 ASP A C 1
ATOM 9308 O O . ASP A 1 1157 ? -32.935 20.848 1.341 1.00 89.25 1157 ASP A O 1
ATOM 9312 N N . GLU A 1 1158 ? -32.446 21.223 -0.810 1.00 84.31 1158 GLU A N 1
ATOM 9313 C CA . GLU A 1 1158 ? -32.510 19.825 -1.236 1.00 84.31 1158 GLU A CA 1
ATOM 9314 C C . GLU A 1 1158 ? -31.201 19.045 -1.019 1.00 84.31 1158 GLU A C 1
ATOM 9316 O O . GLU A 1 1158 ? -31.268 17.822 -0.901 1.00 84.31 1158 GLU A O 1
ATOM 9321 N N . GLU A 1 1159 ? -30.050 19.722 -0.951 1.00 82.56 1159 GLU A N 1
ATOM 9322 C CA . GLU A 1 1159 ? -28.713 19.098 -0.978 1.00 82.56 1159 GLU A CA 1
ATOM 9323 C C . GLU A 1 1159 ? -27.731 19.685 0.057 1.00 82.56 1159 GLU A C 1
ATOM 9325 O O . GLU A 1 1159 ? -26.714 19.065 0.359 1.00 82.56 1159 GLU A O 1
ATOM 9330 N N . HIS A 1 1160 ? -28.034 20.844 0.649 1.00 88.00 1160 HIS A N 1
ATOM 9331 C CA . HIS A 1 1160 ? -27.139 21.607 1.517 1.00 88.00 1160 HIS A CA 1
ATOM 9332 C C . HIS A 1 1160 ? -27.796 22.014 2.835 1.00 88.00 1160 HIS A C 1
ATOM 9334 O O . HIS A 1 1160 ? -28.993 22.316 2.927 1.00 88.00 1160 HIS A O 1
ATOM 9340 N N . ILE A 1 1161 ? -26.957 22.149 3.865 1.00 91.06 1161 ILE A N 1
ATOM 9341 C CA . ILE A 1 1161 ? -27.293 22.874 5.091 1.00 91.06 1161 ILE A CA 1
ATOM 9342 C C . ILE A 1 1161 ? -26.436 24.137 5.179 1.00 91.06 1161 ILE A C 1
ATOM 9344 O O . ILE A 1 1161 ? -25.217 24.102 5.035 1.00 91.06 1161 ILE A O 1
ATOM 9348 N N . CYS A 1 1162 ? -27.084 25.258 5.483 1.00 92.25 1162 CYS A N 1
ATOM 9349 C CA . CYS A 1 1162 ? -26.471 26.571 5.611 1.00 92.25 1162 CYS A CA 1
ATOM 9350 C C . CYS A 1 1162 ? -26.540 27.089 7.050 1.00 92.25 1162 CYS A C 1
ATOM 9352 O O . CYS A 1 1162 ? -27.586 27.030 7.706 1.00 92.25 1162 CYS A O 1
ATOM 9354 N N . LEU A 1 1163 ? -25.433 27.657 7.523 1.00 92.38 1163 LEU A N 1
ATOM 9355 C CA . LEU A 1 1163 ? -25.319 28.391 8.781 1.00 92.38 1163 LEU A CA 1
ATOM 9356 C C . LEU A 1 1163 ? -25.273 29.899 8.512 1.00 92.38 1163 LEU A C 1
ATOM 9358 O O . LEU A 1 1163 ? -24.628 30.340 7.565 1.00 92.38 1163 LEU A O 1
ATOM 9362 N N . CYS A 1 1164 ? -25.913 30.696 9.367 1.00 90.88 1164 CYS A N 1
ATOM 9363 C CA . CYS A 1 1164 ? -25.751 32.149 9.355 1.00 90.88 1164 CYS A CA 1
ATOM 9364 C C . CYS A 1 1164 ? -24.589 32.551 10.276 1.00 90.88 1164 CYS A C 1
ATOM 9366 O O . CYS A 1 1164 ? -24.582 32.213 11.462 1.00 90.88 1164 CYS A O 1
ATOM 9368 N N . THR A 1 1165 ? -23.602 33.264 9.734 1.00 84.62 1165 THR A N 1
ATOM 9369 C CA . THR A 1 1165 ? -22.428 33.746 10.476 1.00 84.62 1165 THR A CA 1
ATOM 9370 C C . THR A 1 1165 ? -22.766 34.944 11.372 1.00 84.62 1165 THR A C 1
ATOM 9372 O O . THR A 1 1165 ? -23.843 35.531 11.280 1.00 84.62 1165 THR A O 1
ATOM 9375 N N . ILE A 1 1166 ? -21.818 35.347 12.228 1.00 80.88 1166 ILE A N 1
ATOM 9376 C CA . ILE A 1 1166 ? -21.939 36.546 13.084 1.00 80.88 1166 ILE A CA 1
ATOM 9377 C C . ILE A 1 1166 ? -22.078 37.825 12.240 1.00 80.88 1166 ILE A C 1
ATOM 9379 O O . ILE A 1 1166 ? -22.745 38.767 12.652 1.00 80.88 1166 ILE A O 1
ATOM 9383 N N . GLU A 1 1167 ? -21.479 37.851 11.047 1.00 79.75 1167 GLU A N 1
ATOM 9384 C CA . GLU A 1 1167 ? -21.613 38.950 10.082 1.00 79.75 1167 GLU A CA 1
ATOM 9385 C C . GLU A 1 1167 ? -22.901 38.833 9.236 1.00 79.75 1167 GLU A C 1
ATOM 9387 O O . GLU A 1 1167 ? -23.068 39.560 8.264 1.00 79.75 1167 GLU A O 1
ATOM 9392 N N . HIS A 1 1168 ? -23.826 37.936 9.607 1.00 85.56 1168 HIS A N 1
ATOM 9393 C CA . HIS A 1 1168 ? -25.112 37.704 8.940 1.00 85.56 1168 HIS A CA 1
ATOM 9394 C C . HIS A 1 1168 ? -25.001 37.248 7.477 1.00 85.56 1168 HIS A C 1
ATOM 9396 O O . HIS A 1 1168 ? -25.904 37.469 6.672 1.00 85.56 1168 HIS A O 1
ATOM 9402 N N . HIS A 1 1169 ? -23.920 36.547 7.134 1.00 87.69 1169 HIS A N 1
ATOM 9403 C CA . HIS A 1 1169 ? -23.751 35.893 5.838 1.00 87.69 1169 HIS A CA 1
ATOM 9404 C C . HIS A 1 1169 ? -24.101 34.405 5.938 1.00 87.69 1169 HIS A C 1
ATOM 9406 O O . HIS A 1 1169 ? -23.845 33.776 6.963 1.00 87.69 1169 HIS A O 1
ATOM 9412 N N . ALA A 1 1170 ? -24.676 33.831 4.881 1.00 89.19 1170 ALA A N 1
ATOM 9413 C CA . ALA A 1 1170 ? -24.833 32.387 4.782 1.00 89.19 1170 ALA A CA 1
ATOM 9414 C C . ALA A 1 1170 ? -23.484 31.704 4.537 1.00 89.19 1170 ALA A C 1
ATOM 9416 O O . ALA A 1 1170 ? -22.589 32.277 3.917 1.00 89.19 1170 ALA A O 1
ATOM 9417 N N . ASN A 1 1171 ? -23.359 30.486 5.044 1.00 89.50 1171 ASN A N 1
ATOM 9418 C CA . ASN A 1 1171 ? -22.228 29.607 4.829 1.00 89.50 1171 ASN A CA 1
ATOM 9419 C C . ASN A 1 1171 ? -22.734 28.162 4.765 1.00 89.50 1171 ASN A C 1
ATOM 9421 O O . ASN A 1 1171 ? -23.253 27.659 5.765 1.00 89.50 1171 ASN A O 1
ATOM 9425 N N . CYS A 1 1172 ? -22.633 27.528 3.601 1.00 88.81 1172 CYS A N 1
ATOM 9426 C CA . CYS A 1 1172 ? -23.292 26.258 3.308 1.00 88.81 1172 CYS A CA 1
ATOM 9427 C C . CYS A 1 1172 ? -22.291 25.136 3.045 1.00 88.81 1172 CYS A C 1
ATOM 9429 O O . CYS A 1 1172 ? -21.190 25.390 2.568 1.00 88.81 1172 CYS A O 1
ATOM 9431 N N . PHE A 1 1173 ? -22.699 23.909 3.352 1.00 86.88 1173 PHE A N 1
ATOM 9432 C CA . PHE A 1 1173 ? -21.959 22.690 3.037 1.00 86.88 1173 PHE A CA 1
ATOM 9433 C C . PHE A 1 1173 ? -22.926 21.574 2.632 1.00 86.88 1173 PHE A C 1
ATOM 9435 O O . PHE A 1 1173 ? -24.103 21.598 3.017 1.00 86.88 1173 PHE A O 1
ATOM 9442 N N . ASP A 1 1174 ? -22.411 20.605 1.878 1.00 82.62 1174 ASP A N 1
ATOM 9443 C CA . ASP A 1 1174 ? -23.175 19.4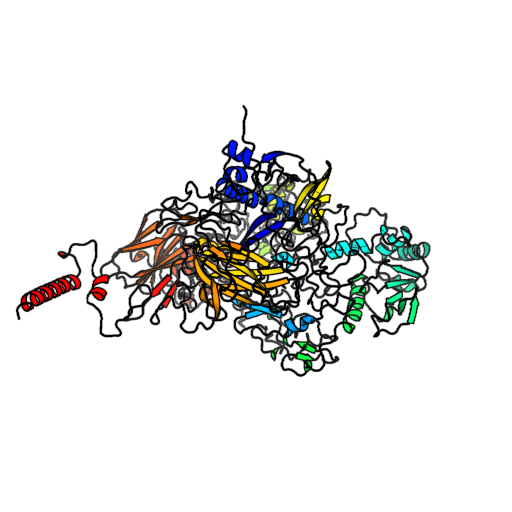61 1.385 1.00 82.62 1174 ASP A CA 1
ATOM 9444 C C . ASP A 1 1174 ? -23.726 18.610 2.529 1.00 82.62 1174 ASP A C 1
ATOM 9446 O O . ASP A 1 1174 ? -23.040 18.286 3.507 1.00 82.62 1174 ASP A O 1
ATOM 9450 N N . PHE A 1 1175 ? -24.983 18.202 2.404 1.00 83.75 1175 PHE A N 1
ATOM 9451 C CA . PHE A 1 1175 ? -25.632 17.349 3.381 1.00 83.75 1175 PHE A CA 1
ATOM 9452 C C . PHE A 1 1175 ? -26.656 16.423 2.719 1.00 83.75 1175 PHE A C 1
ATOM 9454 O O . PHE A 1 1175 ? -27.778 16.815 2.410 1.00 83.75 1175 PHE A O 1
ATOM 9461 N N . ASP A 1 1176 ? -26.314 15.138 2.615 1.00 80.81 1176 ASP A N 1
ATOM 9462 C CA . ASP A 1 1176 ? -27.252 14.116 2.142 1.00 80.81 1176 ASP A CA 1
ATOM 9463 C C . ASP A 1 1176 ? -28.405 13.903 3.142 1.00 80.81 1176 ASP A C 1
ATOM 9465 O O . ASP A 1 1176 ? -28.242 13.285 4.204 1.00 80.81 1176 ASP A O 1
ATOM 9469 N N . HIS A 1 1177 ? -29.593 14.400 2.800 1.00 82.50 1177 HIS A N 1
ATOM 9470 C CA . HIS A 1 1177 ? -30.801 14.270 3.613 1.00 82.50 1177 HIS A CA 1
ATOM 9471 C C . HIS A 1 1177 ? -31.426 12.857 3.602 1.00 82.50 1177 HIS A C 1
ATOM 9473 O O . HIS A 1 1177 ? -32.235 12.565 4.486 1.00 82.50 1177 HIS A O 1
ATOM 9479 N N . ASN A 1 1178 ? -31.056 11.983 2.656 1.00 72.69 1178 ASN A N 1
ATOM 9480 C CA . ASN A 1 1178 ? -31.660 10.663 2.414 1.00 72.69 1178 ASN A CA 1
ATOM 9481 C C . ASN A 1 1178 ? -30.749 9.486 2.813 1.00 72.69 1178 ASN A C 1
ATOM 9483 O O . ASN A 1 1178 ? -30.869 8.396 2.266 1.00 72.69 1178 ASN A O 1
ATOM 9487 N N . MET A 1 1179 ? -29.880 9.693 3.801 1.00 62.81 1179 MET A N 1
ATOM 9488 C CA . MET A 1 1179 ? -28.895 8.744 4.337 1.00 62.81 1179 MET A CA 1
ATOM 9489 C C . MET A 1 1179 ? -29.306 7.247 4.287 1.00 62.81 1179 MET A C 1
ATOM 9491 O O . MET A 1 1179 ? -30.088 6.773 5.118 1.00 62.81 1179 MET A O 1
ATOM 9495 N N . THR A 1 1180 ? -28.718 6.475 3.360 1.00 59.81 1180 THR A N 1
ATOM 9496 C CA . THR A 1 1180 ? -28.927 5.021 3.185 1.00 59.81 1180 THR A CA 1
ATOM 9497 C C . THR A 1 1180 ? -27.713 4.206 3.646 1.00 59.81 1180 THR A C 1
ATOM 9499 O O . THR A 1 1180 ? -26.980 3.654 2.829 1.00 59.81 1180 THR A O 1
ATOM 9502 N N . TYR A 1 1181 ? -27.449 4.092 4.948 1.00 60.94 1181 TYR A N 1
ATOM 9503 C CA . TYR A 1 1181 ? -26.369 3.204 5.414 1.00 60.94 1181 TYR A CA 1
ATOM 9504 C C . TYR A 1 1181 ? -26.863 1.774 5.631 1.00 60.94 1181 TYR A C 1
ATOM 9506 O O . TYR A 1 1181 ? -26.861 1.290 6.759 1.00 60.94 1181 TYR A O 1
ATOM 9514 N N . ASP A 1 1182 ? -27.277 1.101 4.554 1.00 59.69 1182 ASP A N 1
ATOM 9515 C CA . ASP A 1 1182 ? -27.481 -0.349 4.588 1.00 59.69 1182 ASP A CA 1
ATOM 9516 C C . ASP A 1 1182 ? -26.130 -1.035 4.852 1.00 59.69 1182 ASP A C 1
ATOM 9518 O O . ASP A 1 1182 ? -25.103 -0.656 4.289 1.00 59.69 1182 ASP A O 1
ATOM 9522 N N . CYS A 1 1183 ? -26.110 -2.045 5.718 1.00 62.47 1183 CYS A N 1
ATOM 9523 C CA . CYS A 1 1183 ? -24.898 -2.744 6.147 1.00 62.47 1183 CYS A CA 1
ATOM 9524 C C . CYS A 1 1183 ? -24.372 -3.709 5.066 1.00 62.47 1183 CYS A C 1
ATOM 9526 O O . CYS A 1 1183 ? -24.061 -4.858 5.378 1.00 62.47 1183 CYS A O 1
ATOM 9528 N N . GLN A 1 1184 ? -24.317 -3.269 3.801 1.00 56.03 1184 GLN A N 1
ATOM 9529 C CA . GLN A 1 1184 ? -23.832 -3.998 2.618 1.00 56.03 1184 GLN A CA 1
ATOM 9530 C C . GLN A 1 1184 ? -24.301 -5.470 2.568 1.00 56.03 1184 GLN A C 1
ATOM 9532 O O . GLN A 1 1184 ? -23.518 -6.384 2.309 1.00 56.03 1184 GLN A O 1
ATOM 9537 N N . GLY A 1 1185 ? -25.577 -5.731 2.884 1.00 50.03 1185 GLY A N 1
ATOM 9538 C CA . GLY A 1 1185 ? -26.145 -7.088 2.878 1.00 50.03 1185 GLY A CA 1
ATOM 9539 C C . GLY A 1 1185 ? -25.716 -7.998 4.044 1.00 50.03 1185 GLY A C 1
ATOM 9540 O O . GLY A 1 1185 ? -25.932 -9.210 3.998 1.00 50.03 1185 GLY A O 1
ATOM 9541 N N . SER A 1 1186 ? -25.116 -7.450 5.104 1.00 52.81 1186 SER A N 1
ATOM 9542 C CA . SER A 1 1186 ? -24.743 -8.181 6.320 1.00 52.81 1186 SER A CA 1
ATOM 9543 C C . SER A 1 1186 ? -25.966 -8.611 7.143 1.00 52.81 1186 SER A C 1
ATOM 9545 O O . SER A 1 1186 ? -26.845 -7.810 7.458 1.00 52.81 1186 SER A O 1
ATOM 9547 N N . ILE A 1 1187 ? -25.971 -9.866 7.615 1.00 53.84 1187 ILE A N 1
ATOM 9548 C CA . ILE A 1 1187 ? -27.009 -10.470 8.485 1.00 53.84 1187 ILE A CA 1
ATOM 9549 C C . ILE A 1 1187 ? -26.897 -9.948 9.943 1.00 53.84 1187 ILE A C 1
ATOM 9551 O O . ILE A 1 1187 ? -27.251 -10.626 10.916 1.00 53.84 1187 ILE A O 1
ATOM 9555 N N . TYR A 1 1188 ? -26.335 -8.752 10.159 1.00 67.44 1188 TYR A N 1
ATOM 9556 C CA . TYR A 1 1188 ? -26.247 -8.173 11.500 1.00 67.44 1188 TYR A CA 1
ATOM 9557 C C . TYR A 1 1188 ? -27.651 -7.938 12.063 1.00 67.44 1188 TYR A C 1
ATOM 9559 O O . TYR A 1 1188 ? -27.960 -8.415 13.159 1.00 67.44 1188 TYR A O 1
ATOM 9567 N N . CYS A 1 1189 ? -28.524 -7.309 11.283 1.00 72.50 1189 CYS A N 1
ATOM 9568 C CA . CYS A 1 1189 ? -29.928 -7.142 11.626 1.00 72.50 1189 CYS A CA 1
ATOM 9569 C C . CYS A 1 1189 ? -30.755 -8.337 11.135 1.00 72.50 1189 CYS A C 1
ATOM 9571 O O . CYS A 1 1189 ? -30.543 -8.859 10.046 1.00 72.50 1189 CYS A O 1
ATOM 9573 N N . GLN A 1 1190 ? -31.678 -8.805 11.971 1.00 72.44 1190 GLN A N 1
ATOM 9574 C CA . GLN A 1 1190 ? -32.563 -9.933 11.681 1.00 72.44 1190 GLN A CA 1
ATOM 9575 C C . GLN A 1 1190 ? -33.996 -9.444 11.430 1.00 72.44 1190 GLN A C 1
ATOM 9577 O O . GLN A 1 1190 ? -34.350 -8.332 11.817 1.00 72.44 1190 GLN A O 1
ATOM 9582 N N . ASN A 1 1191 ? -34.835 -10.299 10.832 1.00 70.50 1191 ASN A N 1
ATOM 9583 C CA . ASN A 1 1191 ? -36.263 -10.039 10.588 1.00 70.50 1191 ASN A CA 1
ATOM 9584 C C . ASN A 1 1191 ? -36.534 -8.767 9.757 1.00 70.50 1191 ASN A C 1
ATOM 9586 O O . ASN A 1 1191 ? -37.362 -7.944 10.147 1.00 70.50 1191 ASN A O 1
ATOM 9590 N N . ASP A 1 1192 ? -35.817 -8.607 8.638 1.00 70.12 1192 ASP A N 1
ATOM 9591 C CA . ASP A 1 1192 ? -35.937 -7.473 7.700 1.00 70.12 1192 ASP A CA 1
ATOM 9592 C C . ASP A 1 1192 ? -35.754 -6.091 8.360 1.00 70.12 1192 ASP A C 1
ATOM 9594 O O . ASP A 1 1192 ? -36.305 -5.082 7.918 1.00 70.12 1192 ASP A O 1
ATOM 9598 N N . ALA A 1 1193 ? -35.003 -6.038 9.462 1.00 71.00 1193 ALA A N 1
ATOM 9599 C CA . ALA A 1 1193 ? -34.689 -4.793 10.140 1.00 71.00 1193 ALA A CA 1
ATOM 9600 C C . ALA A 1 1193 ? -33.641 -3.985 9.369 1.00 71.00 1193 ALA A C 1
ATOM 9602 O O . ALA A 1 1193 ? -32.655 -4.532 8.877 1.00 71.00 1193 ALA A O 1
ATOM 9603 N N . GLN A 1 1194 ? -33.837 -2.668 9.331 1.00 73.62 1194 GLN A N 1
ATOM 9604 C CA . GLN A 1 1194 ? -32.903 -1.750 8.689 1.00 73.62 1194 GLN A CA 1
ATOM 9605 C C . GLN A 1 1194 ? -31.658 -1.596 9.559 1.00 73.62 1194 GLN A C 1
ATOM 9607 O O . GLN A 1 1194 ? -31.752 -1.267 10.744 1.00 73.62 1194 GLN A O 1
ATOM 9612 N N . CYS A 1 1195 ? -30.496 -1.856 8.977 1.00 75.75 1195 CYS A N 1
ATOM 9613 C CA . CYS A 1 1195 ? -29.213 -1.658 9.629 1.00 75.75 1195 CYS A CA 1
ATOM 9614 C C . CYS A 1 1195 ? -28.735 -0.232 9.382 1.00 75.75 1195 CYS A C 1
ATOM 9616 O O . CYS A 1 1195 ? -28.953 0.299 8.301 1.00 75.75 1195 CYS A O 1
ATOM 9618 N N . PHE A 1 1196 ? -28.123 0.376 10.392 1.00 68.81 1196 PHE A N 1
ATOM 9619 C CA . PHE A 1 1196 ? -27.433 1.652 10.276 1.00 68.81 1196 PHE A CA 1
ATOM 9620 C C . PHE A 1 1196 ? -26.060 1.518 10.912 1.00 68.81 1196 PHE A C 1
ATOM 9622 O O . PHE A 1 1196 ? -25.920 0.935 11.992 1.00 68.81 1196 PHE A O 1
ATOM 9629 N N . GLN A 1 1197 ? -25.069 2.107 10.262 1.00 67.19 1197 GLN A N 1
ATOM 9630 C CA . GLN A 1 1197 ? -23.699 2.158 10.739 1.00 67.19 1197 GLN A CA 1
ATOM 9631 C C . GLN A 1 1197 ? -23.179 3.597 10.743 1.00 67.19 1197 GLN A C 1
ATOM 9633 O O . GLN A 1 1197 ? -23.697 4.450 10.024 1.00 67.19 1197 GLN A O 1
ATOM 9638 N N . ASP A 1 1198 ? -22.202 3.876 11.600 1.00 57.62 1198 ASP A N 1
ATOM 9639 C CA . ASP A 1 1198 ? -21.615 5.206 11.784 1.00 57.62 1198 ASP A CA 1
ATOM 9640 C C . ASP A 1 1198 ? -20.592 5.591 10.702 1.00 57.62 1198 ASP A C 1
ATOM 9642 O O . ASP A 1 1198 ? -20.361 6.780 10.503 1.00 57.62 1198 ASP A O 1
ATOM 9646 N N . HIS A 1 1199 ? -20.021 4.612 9.990 1.00 60.09 1199 HIS A N 1
ATOM 9647 C CA . HIS A 1 1199 ? -19.080 4.813 8.884 1.00 60.09 1199 HIS A CA 1
ATOM 9648 C C . HIS A 1 1199 ? -19.304 3.759 7.778 1.00 60.09 1199 HIS A C 1
ATOM 9650 O O . HIS A 1 1199 ? -19.537 2.597 8.117 1.00 60.09 1199 HIS A O 1
ATOM 9656 N N . PRO A 1 1200 ? -19.211 4.104 6.474 1.00 54.44 1200 PRO A N 1
ATOM 9657 C CA . PRO A 1 1200 ? -19.448 3.167 5.367 1.00 54.44 1200 PRO A CA 1
ATOM 9658 C C . PRO A 1 1200 ? -18.465 1.981 5.325 1.00 54.44 1200 PRO A C 1
ATOM 9660 O O . PRO A 1 1200 ? -18.899 0.843 5.160 1.00 54.44 1200 PRO A O 1
ATOM 9663 N N . THR A 1 1201 ? -17.162 2.233 5.510 1.00 56.88 1201 THR A N 1
ATOM 9664 C CA . THR A 1 1201 ? -16.099 1.204 5.447 1.00 56.88 1201 THR A CA 1
ATOM 9665 C C . THR A 1 1201 ? -15.609 0.689 6.815 1.00 56.88 1201 THR A C 1
ATOM 9667 O O . THR A 1 1201 ? -15.354 -0.504 6.965 1.00 56.88 1201 THR A O 1
ATOM 9670 N N . CYS A 1 1202 ? -15.528 1.555 7.833 1.00 62.94 1202 CYS A N 1
ATOM 9671 C CA . CYS A 1 1202 ? -14.967 1.284 9.165 1.00 62.94 1202 CYS A CA 1
ATOM 9672 C C . CYS A 1 1202 ? -15.965 1.513 10.319 1.00 62.94 1202 CYS A C 1
ATOM 9674 O O . CYS A 1 1202 ? -15.732 2.373 11.174 1.00 62.94 1202 CYS A O 1
ATOM 9676 N N . PRO A 1 1203 ? -17.095 0.792 10.387 1.00 61.22 1203 PRO A N 1
ATOM 9677 C CA . PRO A 1 1203 ? -18.118 1.093 11.377 1.00 61.22 1203 PRO A CA 1
ATOM 9678 C C . PRO A 1 1203 ? -17.650 0.760 12.802 1.00 61.22 1203 PRO A C 1
ATOM 9680 O O . PRO A 1 1203 ? -17.399 -0.399 13.144 1.00 61.22 1203 PRO A O 1
ATOM 9683 N N . SER A 1 1204 ? -17.552 1.772 13.667 1.00 57.38 1204 SER A N 1
ATOM 9684 C CA . SER A 1 1204 ? -17.265 1.591 15.095 1.00 57.38 1204 SER A CA 1
ATOM 9685 C C . SER A 1 1204 ? -18.535 1.270 15.896 1.00 57.38 1204 SER A C 1
ATOM 9687 O O . SER A 1 1204 ? -18.469 0.675 16.981 1.00 57.38 1204 SER A O 1
ATOM 9689 N N . PHE A 1 1205 ? -19.700 1.610 15.337 1.00 60.25 1205 PHE A N 1
ATOM 9690 C CA . PHE A 1 1205 ? -21.012 1.450 15.941 1.00 60.25 1205 PHE A CA 1
ATOM 9691 C C . PHE A 1 1205 ? -22.070 1.074 14.892 1.00 60.25 1205 PHE A C 1
ATOM 9693 O O . PHE A 1 1205 ? -22.264 1.756 13.892 1.00 60.25 1205 PHE A O 1
ATOM 9700 N N . MET A 1 1206 ? -22.824 0.007 15.165 1.00 65.50 1206 MET A N 1
ATOM 9701 C CA . MET A 1 1206 ? -23.949 -0.437 14.337 1.00 65.50 1206 MET A CA 1
ATOM 9702 C C . MET A 1 1206 ? -25.221 -0.528 15.177 1.00 65.50 1206 MET A C 1
ATOM 9704 O O . MET A 1 1206 ? -25.187 -0.945 16.339 1.00 65.50 1206 MET A O 1
ATOM 9708 N N . ILE A 1 1207 ? -26.359 -0.169 14.587 1.00 68.56 1207 ILE A N 1
ATOM 9709 C CA . ILE A 1 1207 ? -27.670 -0.244 15.230 1.00 68.56 1207 ILE A CA 1
ATOM 9710 C C . ILE A 1 1207 ? -28.729 -0.769 14.262 1.00 68.56 1207 ILE A C 1
ATOM 9712 O O . ILE A 1 1207 ? -28.787 -0.374 13.103 1.00 68.56 1207 ILE A O 1
ATOM 9716 N N . CYS A 1 1208 ? -29.603 -1.643 14.763 1.00 73.44 1208 CYS A N 1
ATOM 9717 C CA . CYS A 1 1208 ? -30.733 -2.159 14.000 1.00 73.44 1208 CYS A CA 1
ATOM 9718 C C . CYS A 1 1208 ? -32.024 -1.410 14.342 1.00 73.44 1208 CYS A C 1
ATOM 9720 O O . CYS A 1 1208 ? -32.459 -1.347 15.500 1.00 73.44 1208 CYS A O 1
ATOM 9722 N N . VAL A 1 1209 ? -32.680 -0.877 13.316 1.00 71.44 1209 VAL A N 1
ATOM 9723 C CA . VAL A 1 1209 ? -34.022 -0.310 13.389 1.00 71.44 1209 VAL A CA 1
ATOM 9724 C C . VAL A 1 1209 ? -35.023 -1.395 13.018 1.00 71.44 1209 VAL A C 1
ATOM 9726 O O . VAL A 1 1209 ? -35.224 -1.752 11.861 1.00 71.44 1209 VAL A O 1
ATOM 9729 N N . CYS A 1 1210 ? -35.642 -1.948 14.055 1.00 70.94 1210 CYS A N 1
ATOM 9730 C CA . CYS A 1 1210 ? -36.621 -3.012 13.910 1.00 70.94 1210 CYS A CA 1
ATOM 9731 C C . CYS A 1 1210 ? -37.911 -2.499 13.272 1.00 70.94 1210 CYS A C 1
ATOM 9733 O O . CYS A 1 1210 ? -38.433 -1.468 13.702 1.00 70.94 1210 CYS A O 1
ATOM 9735 N N . GLY A 1 1211 ? -38.447 -3.262 12.316 1.00 67.31 1211 GLY A N 1
ATOM 9736 C CA . GLY A 1 1211 ? -39.805 -3.064 11.820 1.00 67.31 1211 GLY A CA 1
ATOM 9737 C C . GLY A 1 1211 ? -40.855 -3.280 12.914 1.00 67.31 1211 GLY A C 1
ATOM 9738 O O . GLY A 1 1211 ? -40.554 -3.765 14.013 1.00 67.31 1211 GLY A O 1
ATOM 9739 N N . GLU A 1 1212 ? -42.109 -2.930 12.615 1.00 67.19 1212 GLU A N 1
ATOM 9740 C CA . GLU A 1 1212 ? -43.214 -3.129 13.553 1.00 67.19 1212 GLU A CA 1
ATOM 9741 C C . GLU A 1 1212 ? -43.240 -4.572 14.070 1.00 67.19 1212 GLU A C 1
ATOM 9743 O O . GLU A 1 1212 ? -43.054 -5.529 13.313 1.00 67.19 1212 GLU A O 1
ATOM 9748 N N . CYS A 1 1213 ? -43.490 -4.727 15.373 1.00 66.06 1213 CYS A N 1
ATOM 9749 C CA . CYS A 1 1213 ? -43.537 -6.027 16.042 1.00 66.06 1213 CYS A CA 1
ATOM 9750 C C . CYS A 1 1213 ? -42.185 -6.769 16.148 1.00 66.06 1213 CYS A C 1
ATOM 9752 O O . CYS A 1 1213 ? -42.196 -7.968 16.407 1.00 66.06 1213 CYS A O 1
ATOM 9754 N N . SER A 1 1214 ? -41.033 -6.106 15.991 1.00 68.19 1214 SER A N 1
ATOM 9755 C CA . SER A 1 1214 ? -39.704 -6.714 16.204 1.00 68.19 1214 SER A CA 1
ATOM 9756 C C . SER A 1 1214 ? -38.874 -5.952 17.254 1.00 68.19 1214 SER A C 1
ATOM 9758 O O . SER A 1 1214 ? -38.971 -4.731 17.367 1.00 68.19 1214 SER A O 1
ATOM 9760 N N . TYR A 1 1215 ? -38.076 -6.667 18.056 1.00 66.50 1215 TYR A N 1
ATOM 9761 C CA . TYR A 1 1215 ? -37.393 -6.161 19.256 1.00 66.50 1215 TYR A CA 1
ATOM 9762 C C . TYR A 1 1215 ? -36.010 -6.804 19.461 1.00 66.50 1215 TYR A C 1
ATOM 9764 O O . TYR A 1 1215 ? -35.689 -7.843 18.885 1.00 66.50 1215 TYR A O 1
ATOM 9772 N N . GLY A 1 1216 ? -35.206 -6.213 20.347 1.00 58.75 1216 GLY A N 1
ATOM 9773 C CA . GLY A 1 1216 ? -33.824 -6.623 20.614 1.00 58.75 1216 GLY A CA 1
ATOM 9774 C C . GLY A 1 1216 ? -32.799 -5.785 19.847 1.00 58.75 1216 GLY A C 1
ATOM 9775 O O . GLY A 1 1216 ? -33.140 -5.070 18.909 1.00 58.75 1216 GLY A O 1
ATOM 9776 N N . SER A 1 1217 ? -31.533 -5.850 20.265 1.00 64.25 1217 SER A N 1
ATOM 9777 C CA . SER A 1 1217 ? -30.430 -5.062 19.689 1.00 64.25 1217 SER A CA 1
ATOM 9778 C C . SER A 1 1217 ? -30.139 -5.366 18.215 1.00 64.25 1217 SER A C 1
ATOM 9780 O O . SER A 1 1217 ? -29.656 -4.492 17.505 1.00 64.25 1217 SER A O 1
ATOM 9782 N N . ARG A 1 1218 ? -30.467 -6.578 17.755 1.00 67.88 1218 ARG A N 1
ATOM 9783 C CA . ARG A 1 1218 ? -30.373 -7.039 16.360 1.00 67.88 1218 ARG A CA 1
ATOM 9784 C C . ARG A 1 1218 ? -31.747 -7.256 15.726 1.00 67.88 1218 ARG A C 1
ATOM 9786 O O . ARG A 1 1218 ? -31.845 -7.881 14.676 1.00 67.88 1218 ARG A O 1
ATOM 9793 N N . CYS A 1 1219 ? -32.813 -6.813 16.393 1.00 74.12 1219 CYS A N 1
ATOM 9794 C CA . CYS A 1 1219 ? -34.194 -7.121 16.019 1.00 74.12 1219 CYS A CA 1
ATOM 9795 C C . CYS A 1 1219 ? -34.491 -8.624 15.960 1.00 74.12 1219 CYS A C 1
ATOM 9797 O O . CYS A 1 1219 ? -35.359 -9.071 15.217 1.00 74.12 1219 CYS A O 1
ATOM 9799 N N . GLN A 1 1220 ? -33.768 -9.407 16.763 1.00 69.12 1220 GLN A N 1
ATOM 9800 C CA . GLN A 1 1220 ? -33.815 -10.866 16.772 1.00 69.12 1220 GLN A CA 1
ATOM 9801 C C . GLN A 1 1220 ? -35.131 -11.446 17.318 1.00 69.12 1220 GLN A C 1
ATOM 9803 O O . GLN A 1 1220 ? -35.432 -12.615 17.092 1.00 69.12 1220 GLN A O 1
ATOM 9808 N N . PHE A 1 1221 ? -35.925 -10.653 18.040 1.00 65.25 1221 PHE A N 1
ATOM 9809 C CA . PHE A 1 1221 ? -37.191 -11.090 18.629 1.00 65.25 1221 PHE A CA 1
ATOM 9810 C C . PHE A 1 1221 ? -38.370 -10.514 17.849 1.00 65.25 1221 PHE A C 1
ATOM 9812 O O . PHE A 1 1221 ? -38.344 -9.342 17.493 1.00 65.25 1221 PHE A O 1
ATOM 9819 N N . THR A 1 1222 ? -39.437 -11.287 17.637 1.00 65.81 1222 THR A N 1
ATOM 9820 C CA . THR A 1 1222 ? -40.657 -10.810 16.962 1.00 65.81 1222 THR A CA 1
ATOM 9821 C C . THR A 1 1222 ? -41.906 -11.120 17.791 1.00 65.81 1222 THR A C 1
ATOM 9823 O O . THR A 1 1222 ? -41.999 -12.168 18.423 1.00 65.81 1222 THR A O 1
ATOM 9826 N N . SER A 1 1223 ? -42.892 -10.218 17.797 1.00 61.97 1223 SER A N 1
ATOM 9827 C CA . SER A 1 1223 ? -44.237 -10.437 18.357 1.00 61.97 1223 SER A CA 1
ATOM 9828 C C . SER A 1 1223 ? -45.227 -11.015 17.345 1.00 61.97 1223 SER A C 1
ATOM 9830 O O . SER A 1 1223 ? -46.401 -11.182 17.669 1.00 61.97 1223 SER A O 1
ATOM 9832 N N . LYS A 1 1224 ? -44.767 -11.405 16.146 1.00 58.84 1224 LYS A N 1
ATOM 9833 C CA . LYS A 1 1224 ? -45.584 -12.092 15.127 1.00 58.84 1224 LYS A CA 1
ATOM 9834 C C . LYS A 1 1224 ? -45.909 -13.563 15.457 1.00 58.84 1224 LYS A C 1
ATOM 9836 O O . LYS A 1 1224 ? -46.542 -14.240 14.654 1.00 58.84 1224 LYS A O 1
ATOM 9841 N N . GLY A 1 1225 ? -45.565 -14.051 16.649 1.00 52.38 1225 GLY A N 1
ATOM 9842 C CA . GLY A 1 1225 ? -45.987 -15.351 17.172 1.00 52.38 1225 GLY A CA 1
ATOM 9843 C C . GLY A 1 1225 ? -46.456 -15.224 18.620 1.00 52.38 1225 GLY A C 1
ATOM 9844 O O . GLY A 1 1225 ? -45.753 -14.672 19.462 1.00 52.38 1225 GLY A O 1
ATOM 9845 N N . PHE A 1 1226 ? -47.659 -15.718 18.917 1.00 48.25 1226 PHE A N 1
ATOM 9846 C CA . PHE A 1 1226 ? -48.260 -15.732 20.255 1.00 48.25 1226 PHE A CA 1
ATOM 9847 C C . PHE A 1 1226 ? -47.479 -16.645 21.220 1.00 48.25 1226 PHE A C 1
ATOM 9849 O O . PHE A 1 1226 ? -47.914 -17.756 21.479 1.00 48.25 1226 PHE A O 1
ATOM 9856 N N . THR A 1 1227 ? -46.357 -16.182 21.776 1.00 46.88 1227 THR A N 1
ATOM 9857 C CA . THR A 1 1227 ? -45.771 -16.673 23.040 1.00 46.88 1227 THR A CA 1
ATOM 9858 C C . THR A 1 1227 ? -44.683 -15.701 23.510 1.00 46.88 1227 THR A C 1
ATOM 9860 O O . THR A 1 1227 ? -43.500 -15.932 23.275 1.00 46.88 1227 THR A O 1
ATOM 9863 N N . PHE A 1 1228 ? -45.052 -14.615 24.191 1.00 45.69 1228 PHE A N 1
ATOM 9864 C CA . PHE A 1 1228 ? -44.082 -13.880 25.009 1.00 45.69 1228 PHE A CA 1
ATOM 9865 C C . PHE A 1 1228 ? -44.219 -14.294 26.472 1.00 45.69 1228 PHE A C 1
ATOM 9867 O O . PHE A 1 1228 ? -45.330 -14.371 27.001 1.00 45.69 1228 PHE A O 1
ATOM 9874 N N . SER A 1 1229 ? -43.087 -14.531 27.139 1.00 57.03 1229 SER A N 1
ATOM 9875 C CA . SER A 1 1229 ? -43.045 -14.496 28.597 1.00 57.03 1229 SER A CA 1
ATOM 9876 C C . SER A 1 1229 ? -43.281 -13.053 29.052 1.00 57.03 1229 SER A C 1
ATOM 9878 O O . SER A 1 1229 ? -42.830 -12.097 28.417 1.00 57.03 1229 SER A O 1
ATOM 9880 N N . LEU A 1 1230 ? -43.989 -12.884 30.169 1.00 59.34 1230 LEU A N 1
ATOM 9881 C CA . LEU A 1 1230 ? -44.247 -11.577 30.786 1.00 59.34 1230 LEU A CA 1
ATOM 9882 C C . LEU A 1 1230 ? -42.941 -10.777 31.019 1.00 59.34 1230 LEU A C 1
ATOM 9884 O O . LEU A 1 1230 ? -42.947 -9.548 30.993 1.00 59.34 1230 LEU A O 1
ATOM 9888 N N . GLU A 1 1231 ? -41.814 -11.476 31.191 1.00 52.00 1231 GLU A N 1
ATOM 9889 C CA . GLU A 1 1231 ? -40.474 -10.907 31.372 1.00 52.00 1231 GLU A CA 1
ATOM 9890 C C . GLU A 1 1231 ? -39.999 -10.069 30.179 1.00 52.00 1231 GLU A C 1
ATOM 9892 O O . GLU A 1 1231 ? -39.472 -8.977 30.380 1.00 52.00 1231 GLU A O 1
ATOM 9897 N N . ALA A 1 1232 ? -40.229 -10.519 28.942 1.00 52.97 1232 ALA A N 1
ATOM 9898 C CA . ALA A 1 1232 ? -39.744 -9.821 27.749 1.00 52.97 1232 ALA A CA 1
ATOM 9899 C C . ALA A 1 1232 ? -40.461 -8.479 27.505 1.00 52.97 1232 ALA A C 1
ATOM 9901 O O . ALA A 1 1232 ? -39.855 -7.526 27.022 1.00 52.97 1232 ALA A O 1
ATOM 9902 N N . ILE A 1 1233 ? -41.740 -8.389 27.886 1.00 57.69 1233 ILE A N 1
ATOM 9903 C CA . ILE A 1 1233 ? -42.552 -7.166 27.772 1.00 57.69 1233 ILE A CA 1
ATOM 9904 C C . ILE A 1 1233 ? -42.214 -6.189 28.907 1.00 57.69 1233 ILE A C 1
ATOM 9906 O O . ILE A 1 1233 ? -42.142 -4.977 28.696 1.00 57.69 1233 ILE A O 1
ATOM 9910 N N . LEU A 1 1234 ? -41.984 -6.702 30.119 1.00 60.69 1234 LEU A N 1
ATOM 9911 C CA . LEU A 1 1234 ? -41.684 -5.872 31.285 1.00 60.69 1234 LEU A CA 1
ATOM 9912 C C . LEU A 1 1234 ? -40.254 -5.322 31.293 1.00 60.69 1234 LEU A C 1
ATOM 9914 O O . LEU A 1 1234 ? -40.039 -4.247 31.852 1.00 60.69 1234 LEU A O 1
ATOM 9918 N N . CYS A 1 1235 ? -39.289 -5.996 30.661 1.00 55.91 1235 CYS A N 1
ATOM 9919 C CA . CYS A 1 1235 ? -37.876 -5.604 30.713 1.00 55.91 1235 CYS A CA 1
ATOM 9920 C C . CYS A 1 1235 ? -37.601 -4.191 30.158 1.00 55.91 1235 CYS A C 1
ATOM 9922 O O . CYS A 1 1235 ? -36.708 -3.512 30.652 1.00 55.91 1235 CYS A O 1
ATOM 9924 N N . TYR A 1 1236 ? -38.390 -3.720 29.185 1.00 53.06 1236 TYR A N 1
ATOM 9925 C CA . TYR A 1 1236 ? -38.278 -2.362 28.628 1.00 53.06 1236 TYR A CA 1
ATOM 9926 C C . TYR A 1 1236 ? -39.073 -1.298 29.405 1.00 53.06 1236 TYR A C 1
ATOM 9928 O O . TYR A 1 1236 ? -38.906 -0.107 29.166 1.00 53.06 1236 TYR A O 1
ATOM 9936 N N . GLN A 1 1237 ? -39.951 -1.713 30.321 1.00 60.16 1237 GLN A N 1
ATOM 9937 C CA . GLN A 1 1237 ? -40.827 -0.826 31.100 1.00 60.16 1237 GLN A CA 1
ATOM 9938 C C . GLN A 1 1237 ? -40.331 -0.648 32.549 1.00 60.16 1237 GLN A C 1
ATOM 9940 O O . GLN A 1 1237 ? -40.690 0.322 33.221 1.00 60.16 1237 GLN A O 1
ATOM 9945 N N . ILE A 1 1238 ? -39.515 -1.580 33.057 1.00 64.12 1238 ILE A N 1
ATOM 9946 C CA . ILE A 1 1238 ? -38.947 -1.533 34.409 1.00 64.12 1238 ILE A CA 1
ATOM 9947 C C . ILE A 1 1238 ? -37.736 -0.598 34.431 1.00 64.12 1238 ILE A C 1
ATOM 9949 O O . ILE A 1 1238 ? -36.712 -0.861 33.809 1.00 64.12 1238 ILE A O 1
ATOM 9953 N N . HIS A 1 1239 ? -37.828 0.466 35.222 1.00 60.72 1239 HIS A N 1
ATOM 9954 C CA . HIS A 1 1239 ? -36.747 1.434 35.398 1.00 60.72 1239 HIS A CA 1
ATOM 9955 C C . HIS A 1 1239 ? -35.904 1.079 36.640 1.00 60.72 1239 HIS A C 1
ATOM 9957 O O . HIS A 1 1239 ? -36.392 1.234 37.760 1.00 60.72 1239 HIS A O 1
ATOM 9963 N N . PRO A 1 1240 ? -34.644 0.630 36.516 1.00 51.84 1240 PRO A N 1
ATOM 9964 C CA . PRO A 1 1240 ? -33.897 0.044 37.638 1.00 51.84 1240 PRO A CA 1
ATOM 9965 C C . PRO A 1 1240 ? -33.585 1.022 38.786 1.00 51.84 1240 PRO A C 1
ATOM 9967 O O . PRO A 1 1240 ? -33.366 0.591 39.916 1.00 51.84 1240 PRO A O 1
ATOM 9970 N N . HIS A 1 1241 ? -33.613 2.335 38.533 1.00 58.50 1241 HIS A N 1
ATOM 9971 C CA . HIS A 1 1241 ? -33.232 3.364 39.510 1.00 58.50 1241 HIS A CA 1
ATOM 9972 C C . HIS A 1 1241 ? -34.412 4.065 40.208 1.00 58.50 1241 HIS A C 1
ATOM 9974 O O . HIS A 1 1241 ? -34.194 5.009 40.968 1.00 58.50 1241 HIS A O 1
ATOM 9980 N N . ILE A 1 1242 ? -35.660 3.623 39.998 1.00 68.31 1242 ILE A N 1
ATOM 9981 C CA . ILE A 1 1242 ? -36.845 4.233 40.630 1.00 68.31 1242 ILE A CA 1
ATOM 9982 C C . ILE A 1 1242 ? -37.642 3.231 41.478 1.00 68.31 1242 ILE A C 1
ATOM 9984 O O . ILE A 1 1242 ? -37.769 2.049 41.162 1.00 68.31 1242 ILE A O 1
ATOM 9988 N N . THR A 1 1243 ? -38.222 3.718 42.579 1.00 77.44 1243 THR A N 1
ATOM 9989 C CA . THR A 1 1243 ? -39.008 2.893 43.513 1.00 77.44 1243 THR A CA 1
ATOM 9990 C C . THR A 1 1243 ? -40.293 2.357 42.872 1.00 77.44 1243 THR A C 1
ATOM 9992 O O . THR A 1 1243 ? -40.886 3.008 42.013 1.00 77.44 1243 THR A O 1
ATOM 9995 N N . LEU A 1 1244 ? -40.794 1.204 43.340 1.00 72.56 1244 LEU A N 1
ATOM 9996 C CA . LEU A 1 1244 ? -41.985 0.535 42.783 1.00 72.56 1244 LEU A CA 1
ATOM 9997 C C . LEU A 1 1244 ? -43.229 1.449 42.696 1.00 72.56 1244 LEU A C 1
ATOM 9999 O O . LEU A 1 1244 ? -44.028 1.345 41.769 1.00 72.56 1244 LEU A O 1
ATOM 10003 N N . LYS A 1 1245 ? -43.375 2.408 43.622 1.00 73.62 1245 LYS A N 1
ATOM 10004 C CA . LYS A 1 1245 ? -44.463 3.405 43.600 1.00 73.62 1245 LYS A CA 1
ATOM 10005 C C . LYS A 1 1245 ? -44.369 4.388 42.430 1.00 73.62 1245 LYS A C 1
ATOM 10007 O O . LYS A 1 1245 ? -45.400 4.922 42.026 1.00 73.62 1245 LYS A O 1
ATOM 10012 N N . ARG A 1 1246 ? -43.175 4.630 41.888 1.00 71.75 1246 ARG A N 1
ATOM 10013 C CA . ARG A 1 1246 ? -42.930 5.520 40.742 1.00 71.75 1246 ARG A CA 1
ATOM 10014 C C . ARG A 1 1246 ? -42.778 4.782 39.411 1.00 71.75 1246 ARG A C 1
ATOM 10016 O O . ARG A 1 1246 ? -42.742 5.441 38.387 1.00 71.75 1246 ARG A O 1
ATOM 10023 N N . GLN A 1 1247 ? -42.765 3.450 39.417 1.00 77.12 1247 GLN A N 1
ATOM 10024 C CA . GLN A 1 1247 ? -42.748 2.657 38.186 1.00 77.12 1247 GLN A CA 1
ATOM 10025 C C . GLN A 1 1247 ? -44.002 2.897 37.320 1.00 77.12 1247 GLN A C 1
ATOM 10027 O O . GLN A 1 1247 ? -45.062 3.249 37.867 1.00 77.12 1247 GLN A O 1
ATOM 10032 N N . PRO A 1 1248 ? -43.924 2.655 36.000 1.00 72.62 1248 PRO A N 1
ATOM 10033 C CA . PRO A 1 1248 ? -45.072 2.712 35.100 1.00 72.62 1248 PRO A CA 1
ATOM 10034 C C . PRO A 1 1248 ? -46.233 1.820 35.561 1.00 72.62 1248 PRO A C 1
ATOM 10036 O O . PRO A 1 1248 ? -46.045 0.782 36.205 1.00 72.62 1248 PRO A O 1
ATOM 10039 N N . THR A 1 1249 ? -47.466 2.212 35.235 1.00 69.56 1249 THR A N 1
ATOM 10040 C CA . THR A 1 1249 ? -48.699 1.499 35.623 1.00 69.56 1249 THR A CA 1
ATOM 10041 C C . THR A 1 1249 ? -48.709 0.044 35.163 1.00 69.56 1249 THR A C 1
ATOM 10043 O O . THR A 1 1249 ? -49.158 -0.814 35.919 1.00 69.56 1249 THR A O 1
ATOM 10046 N N . ILE A 1 1250 ? -48.140 -0.257 33.992 1.00 70.38 1250 ILE A N 1
ATOM 10047 C CA . ILE A 1 1250 ? -48.030 -1.624 33.461 1.00 70.38 1250 ILE A CA 1
ATOM 10048 C C . ILE A 1 1250 ? -47.194 -2.538 34.377 1.00 70.38 1250 ILE A C 1
ATOM 10050 O O . ILE A 1 1250 ? -47.576 -3.681 34.629 1.00 70.38 1250 ILE A O 1
ATOM 10054 N N . VAL A 1 1251 ? -46.103 -2.019 34.954 1.00 76.94 1251 VAL A N 1
ATOM 10055 C CA . VAL A 1 1251 ? -45.221 -2.757 35.874 1.00 76.94 1251 VAL A CA 1
ATOM 10056 C C . VAL A 1 1251 ? -45.932 -2.987 37.204 1.00 76.94 1251 VAL A C 1
ATOM 10058 O O . VAL A 1 1251 ? -45.933 -4.099 37.724 1.00 76.94 1251 VAL A O 1
ATOM 10061 N N . LYS A 1 1252 ? -46.608 -1.959 37.733 1.00 78.50 1252 LYS A N 1
ATOM 10062 C CA . LYS A 1 1252 ? -47.392 -2.061 38.976 1.00 78.50 1252 LYS A C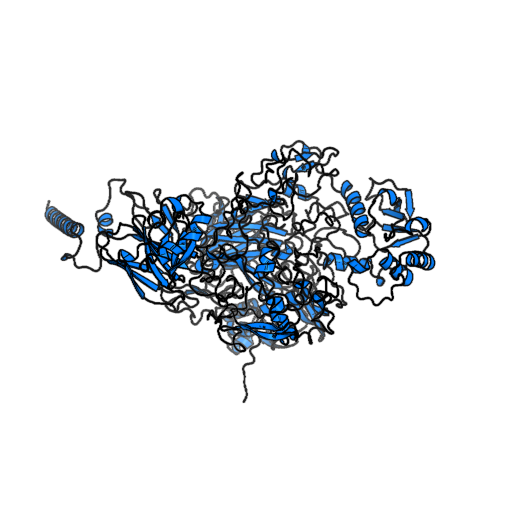A 1
ATOM 10063 C C . LYS A 1 1252 ? -48.501 -3.105 38.867 1.00 78.50 1252 LYS A C 1
ATOM 10065 O O . LYS A 1 1252 ? -48.632 -3.943 39.754 1.00 78.50 1252 LYS A O 1
ATOM 10070 N N . VAL A 1 1253 ? -49.275 -3.069 37.781 1.00 77.94 1253 VAL A N 1
ATOM 10071 C CA . VAL A 1 1253 ? -50.359 -4.030 37.525 1.00 77.94 1253 VAL A CA 1
ATOM 10072 C C . VAL A 1 1253 ? -49.794 -5.438 37.371 1.00 77.94 1253 VAL A C 1
ATOM 10074 O O . VAL A 1 1253 ? -50.310 -6.367 37.984 1.00 77.94 1253 VAL A O 1
ATOM 10077 N N . SER A 1 1254 ? -48.692 -5.595 36.638 1.00 79.88 1254 SER A N 1
ATOM 10078 C CA . SER A 1 1254 ? -48.068 -6.905 36.439 1.00 79.88 1254 SER A CA 1
ATOM 10079 C C . SER A 1 1254 ? -47.527 -7.499 37.739 1.00 79.88 1254 SER A C 1
ATOM 10081 O O . SER A 1 1254 ? -47.735 -8.679 37.991 1.00 79.88 1254 SER A O 1
ATOM 10083 N N . VAL A 1 1255 ? -46.922 -6.692 38.617 1.00 81.50 1255 VAL A N 1
ATOM 10084 C CA . VAL A 1 1255 ? -46.494 -7.146 39.953 1.00 81.50 1255 VAL A CA 1
ATOM 10085 C C . VAL A 1 1255 ? -47.689 -7.582 40.800 1.00 81.50 1255 VAL A C 1
ATOM 10087 O O . VAL A 1 1255 ? -47.612 -8.608 41.466 1.00 81.50 1255 VAL A O 1
ATOM 10090 N N . VAL A 1 1256 ? -48.816 -6.864 40.750 1.00 83.75 1256 VAL A N 1
ATOM 10091 C CA . VAL A 1 1256 ? -50.045 -7.264 41.459 1.00 83.75 1256 VAL A CA 1
ATOM 10092 C C . VAL A 1 1256 ? -50.604 -8.580 40.909 1.00 83.75 1256 VAL A C 1
ATOM 10094 O O . VAL A 1 1256 ? -50.982 -9.449 41.692 1.00 83.75 1256 VAL A O 1
ATOM 10097 N N . VAL A 1 1257 ? -50.615 -8.759 39.586 1.00 82.12 1257 VAL A N 1
ATOM 10098 C CA . VAL A 1 1257 ? -51.073 -9.996 38.934 1.00 82.12 1257 VAL A CA 1
ATOM 10099 C C . VAL A 1 1257 ? -50.158 -11.171 39.278 1.00 82.12 1257 VAL A C 1
ATOM 10101 O O . VAL A 1 1257 ? -50.654 -12.226 39.660 1.00 82.12 1257 VAL A O 1
ATOM 10104 N N . VAL A 1 1258 ? -48.835 -10.992 39.218 1.00 80.69 1258 VAL A N 1
ATOM 10105 C CA . VAL A 1 1258 ? -47.858 -12.030 39.583 1.00 80.69 1258 VAL A CA 1
ATOM 10106 C C . VAL A 1 1258 ? -47.973 -12.384 41.064 1.00 80.69 1258 VAL A C 1
ATOM 10108 O O . VAL A 1 1258 ? -48.040 -13.562 41.395 1.00 80.69 1258 VAL A O 1
ATOM 10111 N N . MET A 1 1259 ? -48.084 -11.397 41.959 1.00 81.12 1259 MET A N 1
ATOM 10112 C CA . MET A 1 1259 ? -48.318 -11.650 43.386 1.00 81.12 1259 MET A CA 1
ATOM 10113 C C . MET A 1 1259 ? -49.640 -12.393 43.613 1.00 81.12 1259 MET A C 1
ATOM 10115 O O . MET A 1 1259 ? -49.685 -13.324 44.412 1.00 81.12 1259 MET A O 1
ATOM 10119 N N . GLY A 1 1260 ? -50.697 -12.046 42.875 1.00 83.31 1260 GLY A N 1
ATOM 10120 C CA . GLY A 1 1260 ? -51.974 -12.759 42.901 1.00 83.31 1260 GLY A CA 1
ATOM 10121 C C . GLY A 1 1260 ? -51.859 -14.211 42.428 1.00 83.31 1260 GLY A C 1
ATOM 10122 O O . GLY A 1 1260 ? -52.387 -15.105 43.084 1.00 83.31 1260 GLY A O 1
ATOM 10123 N N . LEU A 1 1261 ? -51.127 -14.464 41.340 1.00 78.62 1261 LEU A N 1
ATOM 10124 C CA . LEU A 1 1261 ? -50.870 -15.807 40.812 1.00 78.62 1261 LEU A CA 1
ATOM 10125 C C . LEU A 1 1261 ? -50.000 -16.640 41.757 1.00 78.62 1261 LEU A C 1
ATOM 10127 O O . LEU A 1 1261 ? -50.290 -17.814 41.963 1.00 78.62 1261 LEU A O 1
ATOM 10131 N N . VAL A 1 1262 ? -48.985 -16.041 42.385 1.00 80.62 1262 VAL A N 1
ATOM 10132 C CA . VAL A 1 1262 ? -48.151 -16.704 43.398 1.00 80.62 1262 VAL A CA 1
ATOM 10133 C C . VAL A 1 1262 ? -48.994 -17.070 44.619 1.00 80.62 1262 VAL A C 1
ATOM 10135 O O . VAL A 1 1262 ? -48.941 -18.211 45.072 1.00 80.62 1262 VAL A O 1
ATOM 10138 N N . VAL A 1 1263 ? -49.843 -16.162 45.107 1.00 80.50 1263 VAL A N 1
ATOM 10139 C CA . VAL A 1 1263 ? -50.775 -16.448 46.210 1.00 80.50 1263 VAL A CA 1
ATOM 10140 C C . VAL A 1 1263 ? -51.768 -17.553 45.829 1.00 80.50 1263 VAL A C 1
ATOM 10142 O O . VAL A 1 1263 ? -51.944 -18.482 46.611 1.00 80.50 1263 VAL A O 1
ATOM 10145 N N . LEU A 1 1264 ? -52.349 -17.515 44.625 1.00 74.00 1264 LEU A N 1
ATOM 10146 C CA . LEU A 1 1264 ? -53.240 -18.564 44.102 1.00 74.00 1264 LEU A CA 1
ATOM 10147 C C . LEU A 1 1264 ? -52.531 -19.917 43.934 1.00 74.00 1264 LEU A C 1
ATOM 10149 O O . LEU A 1 1264 ? -53.120 -20.968 44.176 1.00 74.00 1264 LEU A O 1
ATOM 10153 N N . SER A 1 1265 ? -51.260 -19.906 43.534 1.00 61.38 1265 SER A N 1
ATOM 10154 C CA . SER A 1 1265 ? -50.452 -21.121 43.415 1.00 61.38 1265 SER A CA 1
ATOM 10155 C C . SER A 1 1265 ? -50.114 -21.712 44.785 1.00 61.38 1265 SER A C 1
ATOM 10157 O O . SER A 1 1265 ? -50.187 -22.922 44.958 1.00 61.38 1265 SER A O 1
ATOM 10159 N N . LEU A 1 1266 ? -49.854 -20.873 45.794 1.00 69.69 1266 LEU A N 1
ATOM 10160 C CA . LEU A 1 1266 ? -49.605 -21.304 47.170 1.00 69.69 1266 LEU A CA 1
ATOM 10161 C C . LEU A 1 1266 ? -50.877 -21.824 47.858 1.00 69.69 1266 LEU A C 1
ATOM 10163 O O . LEU A 1 1266 ? -50.787 -22.718 48.699 1.00 69.69 1266 LEU A O 1
ATOM 10167 N N . THR A 1 1267 ? -52.061 -21.317 47.498 1.00 68.31 1267 THR A N 1
ATOM 10168 C CA . THR A 1 1267 ? -53.340 -21.834 48.014 1.00 68.31 1267 THR A CA 1
ATOM 10169 C C . THR A 1 1267 ? -53.804 -23.115 47.312 1.00 68.31 1267 THR A C 1
ATOM 10171 O O . THR A 1 1267 ? -54.470 -23.924 47.954 1.00 68.31 1267 THR A O 1
ATOM 10174 N N . ASN A 1 1268 ? -53.402 -23.360 46.058 1.00 56.88 1268 ASN A N 1
ATOM 10175 C CA . ASN A 1 1268 ? -53.710 -24.593 45.311 1.00 56.88 1268 ASN A CA 1
ATOM 10176 C C . ASN A 1 1268 ? -52.751 -25.775 45.576 1.00 56.88 1268 ASN A C 1
ATOM 10178 O O . ASN A 1 1268 ? -52.967 -26.854 45.038 1.00 56.88 1268 ASN A O 1
ATOM 10182 N N . VAL A 1 1269 ? -51.731 -25.630 46.435 1.00 52.81 1269 VAL A N 1
ATOM 10183 C CA . VAL A 1 1269 ? -50.815 -26.729 46.841 1.00 52.81 1269 VAL A CA 1
ATOM 10184 C C . VAL A 1 1269 ? -51.403 -27.625 47.957 1.00 52.81 1269 VAL A C 1
ATOM 10186 O O . VAL A 1 1269 ? -50.746 -28.526 48.474 1.00 52.81 1269 VAL A O 1
ATOM 10189 N N . ARG A 1 1270 ? -52.682 -27.453 48.311 1.00 49.06 1270 ARG A N 1
ATOM 10190 C CA . ARG A 1 1270 ? -53.448 -28.443 49.087 1.00 49.06 1270 ARG A CA 1
ATOM 10191 C C . ARG A 1 1270 ? -54.645 -28.951 48.285 1.00 49.06 1270 ARG A C 1
ATOM 10193 O O . ARG A 1 1270 ? -55.764 -28.549 48.581 1.00 49.06 1270 ARG A O 1
ATOM 10200 N N . PHE A 1 1271 ? -54.406 -29.838 47.322 1.00 36.50 1271 PHE A N 1
ATOM 10201 C CA . PHE A 1 1271 ? -55.351 -30.878 46.905 1.00 36.50 1271 PHE A CA 1
ATOM 10202 C C . PHE A 1 1271 ? -54.615 -32.063 46.289 1.00 36.50 1271 PHE A C 1
ATOM 10204 O O . PHE A 1 1271 ? -53.650 -31.817 45.530 1.00 36.50 1271 PHE A O 1
#

Sequence (1271 aa):
MMLTTSNGHQFNAYFTDRWHEPTLMHDCLYYNSTDDFPDYEGGWYGLSQIIQYCIRPEPFEVVNSALLNVHGTVHTFNELRQQQVTSQQLCEWSAPVDLAEDYQVYLDNPNELFPNQTFNNCTRPWFGQFCQFRFDEDKSLSDIVKMSLASKSQHSENAFEITNLTCYMHLNCRTGPEPRCLDWRDVCDGKIDCMNDNDDERYCVELEISICGKDEFQCHNGQCIPMEFYRNDRANPDCLDGSDEKGSFACSEDPTMRCEDRSSGLGFTPELQYITFNCGDGNPVDIGDSRDCEKGRLSLFTKTIFSKINNPFLTIECWSAMIDSLEIKKHMNIGIQTNSPCQKSGSRCNAFISAHCPTLFAFPFFPTLFGHIYLYYSQNQSIDEVLASRNPIKPHYVCYNEQLCPFLTWTIRINGSTCRLFNGFSQKSDWFGMLKDLASIFWTYTTNNISEQHCKNDGFYQCKNSTKCILNRRLTDGFVDCIDGSDESSNYSCTVNDDLRFSCSSENKCLSHLLWLDGYKDCYHGEDEISPETSSNTESISFGTLCDGFIEINLNQYIVNTSVETDETNCDHWPCSNIYTRCDGFWNCKNGADELNCTNLSSKCLPNEFVCVLPESFSLGCLPAIRAGDEHVDSFGGSDERFYCRNKVADDPDKRYRCSNSTKCIDIFGMCRFKEMCPFGDDDRFCESSRFDDGLCFEYTNYPELEHYPNYKLFCALSEASKPSVVHFALTRRKRGATETSTISHQENVVLSWHQNHYTKSLQVAWLCNRGLLTWHLTHEKLVYQCLCSQAYYGSRCQFQSQRLSLSFRVQTFEMRTAFNLVIILMDNTSKIHSHEQCIYYGVRDCNVQFGLNLLYSSRSKNDSMKYIVRIDVFEKLALKYRASWQFVVQFSFLPVYRIATFLKIPMEASDTSKKCSPKCLNGECLLYTNTQAPFCRCFHRWFGSFCEKAHQCNCANGSICIGSGNSNAICVCPLSKYGPQCLLTRSSCNPNPCFNGGLCVPTDERVAERNFSCICKQGYTGVQCKSEESSIEISFLDMSIPTSVFVHFITVMVNAPSLRVTTIRKLAFDQNTVIVKQTTEYHIIFVQFSSYYYLAYVEPEFIPSTSLNLPLVTSNRCYRIDQLLNSTLMALNFIERMKYYHIPCLKDERLKCFYDEEHICLCTIEHHANCFDFDHNMTYDCQGSIYCQNDAQCFQDHPTCPSFMICVCGECSYGSRCQFTSKGFTFSLEAILCYQIHPHITLKRQPTIVKVSVVVVMGLVVLSLTNVRF

InterPro domains:
  IPR000742 EGF-like domain [PF00008] (990-1023)
  IPR000742 EGF-like domain [PS00022] (937-948)
  IPR000742 EGF-like domain [PS00022] (972-983)
  IPR000742 EGF-like domain [PS00022] (1015-1026)
  IPR000742 EGF-like domain [PS01186] (1015-1026)
  IPR000742 EGF-like domain [PS50026] (950-984)
  IPR000742 EGF-like domain [PS50026] (986-1027)
  IPR000742 EGF-like domain [SM00181] (916-949)
  IPR000742 EGF-like domain [SM00181] (953-984)
  IPR000742 EGF-like domain [SM00181] (989-1027)
  IPR002172 Low-density lipoprotein (LDL) receptor class A repeat [PF00057] (212-246)
  IPR002172 Low-density lipoprotein (LDL) receptor class A repeat [PR00261] (179-200)
  IPR002172 Low-density lipoprotein (LDL) receptor class A repeat [PR00261] (467-488)
  IPR002172 Low-density lipoprotein (LDL) receptor class A repeat [PR00261] (508-529)
  IPR002172 Low-density lipoprotein (LDL) receptor class A repeat [PR00261] (574-595)
  IPR002172 Low-density lipoprotein (LDL) receptor class A repeat [PS50068] (166-205)
  IPR002172 Low-density lipoprotein (LDL) receptor class A repeat [PS50068] (211-252)
  IPR002172 Low-density lipoprotein (LDL) receptor class A repeat [PS50068] (454-495)
  IPR002172 Low-density lipoprotein (LDL) receptor class A repeat [SM00192] (166-206)
  IPR002172 Low-density lipoprotein (LDL) receptor class A repeat [SM00192] (211-250)

pLDDT: mean 70.81, std 15.54, range [22.53, 94.94]

Foldseek 3Di:
DDDDDPDFFAFAWAQAQDQDPDDDRWTKFKDWDWDFDQDQFRDTFIAIEIWIFTAFADPPDDPPPPDDLDAFDKDFLLRCVVVVHALVVCVVQNYHQVVSVLSLVCVVPVPPDRRRDIQGRGDPPFHDRRSFWGDPDSDAPVVLLQVLLLLQVDDDLDQPDQDQFQAADLDPFDQADPPDHDDLCLALPLFQSGLPQSRSNPCQVVLQPDDDDPQWDQDPSNDTFGVCQQQVDQQAQQDLQSRRHHDWDQQSRDLDCRLQSHFPDLQDDPQAPFPADGLRQRGTADPPDDDDSCVPPNLSVLCVLLPPVVQVPFDPQLSLLLCVLLVVCVRRSNPDPDPRQDPPANPRSLVSNLVGPDQKDWPSPAAPHRNFKTFMAGNPDDPVVVNPDSFGDHGQKIWGACVSCVVDDFDDDDPNTGIDGLVPQDPDRHPSNSVRSVSLVSRVPPPDDPPLVVCPDDFWDQAPPDSDIDGLLQAQASDQPHPVSCRVVDLCNLVDPDPQWCQQPVDSHTHHNSQQCSPDQSRPVSVSVCPVCNVPPVVVPALLPQLQLAFPDFPPPDDPDDDGDTSNPPLPLPDLADQNQACPLDQSDLLSPSNFPADDPCPPDDRQWDWAQAPPPRDIDTHGSVQANPPDQRGAQSLSNQVLQCVVCVPAQQQRGDAPPDSDTDGLQPACCPDCPHPVSSSNVSDPDDHPPRGLLPCVVPDVVCVVPVSSVSSNSSRPPPPDPDFFFAPHHDDPDDPPPPPPDDDDPPPPPDDPPPCPVVSNCSPQQSSWRWIWGADPNDTDIATGEIPQAHHRSSSYGAQKEKEKEAEDEPCQLFKKKKKKFKAWPQRATQRIDIAIDHQVVDLSYMYIYIDHGSDVVDDLVIKIKIKIWMAGQAQRHTFAMAIDTQPCSSNSYHYHYYYHYTDPHHQDLDPPQDAQQPQFGWGAHPPPRHIFTDHDPQFDDRRSPDGEDQQADPPWDWDGHYPVRIATSEHQQFDDRRRSDGDCLCVVHQAPPPWDWGFHDPSHSPDTIATREDPQFDDRRRPAGFEKEKEFEDPDQFDQKKKKWFWADDRSHHIAIFIDMDGDDNPDRIDIDTDHDFGAWIWMDDPRWIFTFGGHNDGDRDNYHYTYTDPLRTAAEVPVQDDPVLVPDDPSSSSSCQLVSLVVDVSHQWYDYQFWIWGQDPVSGITIHGDDPPDQQAVVPDLQAPDPWGKHFRDNRRGPDIATHADPQFDDRRSPDGPPDPDDDPCVVCVVQDDPPDDLVPGDPSSVVVVVVVVVVVVVVVVVPPD